Protein AF-0000000066915018 (afdb_homodimer)

pLDDT: mean 73.48, std 32.3, range [14.73, 98.75]

Secondary structure (DSSP, 8-state):
----------------------------------------------------------------------------------------------------------------------------GGGGS-HHHHHHHS-TTPPPHHHHHHHHHHHHHHHHTTS--TT----HHHHHHHHHHHHHHHHHSTT--HHHHHHHHHHHHHHHHHHHHTTT-TTT-PPP-SS-BTTTEE--HHHHHHHHHHHHHHHTT------------SSBPPS-TT-EEEEE-TT--HHHHHHHHHHHHHHHTTSS--EEEE-GGG--SSS-EEEEE---SS-SEEEESSB-SS-EEEEE---TT---HHHHHHHHHHHHTTPPPGGGSTTGGGTEEE-GGGB-GGGGGGTSPPPTTTS--TTPPP-TT-TTSPPTTTTBSSTTS-SEEESSSHHHHHTTTT--S---HHHHHHHHHHHSSTT--BSSTTHHHHHHTTGGG-GGGHHHHHHHBHHHHT---/----------------------------------------------------------------------------------------------------------------------------GGGGS-HHHHHHHH-TTPPPHHHHHHHHHHHHHHHHTTS--TT----HHHHHHHHHHHHHHHHHSTT--HHHHHHHHHHHHHHHHHHHHTTT-TTT-----SS-BTTTEE--HHHHHHHHHHHHHHHTT------------SSBPPS-TT-EEEEE-TT--HHHHHHHHHHHHHHHTTSS--EEE--GGG--SSS-EEEEE---SS-SEEEESSB-SS-EEEEE---TT---HHHHHHHHHHHHTTPPPGGGSTTGGGTEEE-GGGB-GGGGGGTSPPPTTTS--TTPPP-TT-TTSPPTTTTBSSTTS-SEEESSSHHHHHTTTT--S---HHHHHHHHHHHSSTT--BSSTTHHHHHHTTGGG-GGGHHHHHHHBHHHHT---

Organism: Strongyloides stercoralis (NCBI:txid6248)

Solvent-accessible surface area (backbone atoms only — not comparable to full-atom values): 60564 Å² total; per-residue (Å²): 141,88,76,91,72,93,89,78,95,96,92,83,70,98,77,71,100,82,86,81,94,86,88,88,78,89,71,90,78,90,85,91,92,83,87,91,89,93,84,87,94,86,90,76,87,77,81,82,85,90,81,87,83,90,86,91,80,88,92,84,87,94,82,89,76,86,75,86,79,76,80,73,82,76,79,73,81,76,77,70,83,69,84,71,80,72,74,83,75,75,83,77,79,79,80,76,82,78,79,81,74,67,71,76,72,74,71,72,72,66,74,74,65,68,82,72,64,83,63,75,55,70,46,58,73,68,76,72,47,51,69,69,55,46,46,67,69,58,45,53,44,78,64,57,68,70,53,47,53,43,43,53,50,48,36,53,53,28,43,76,70,70,70,46,55,35,71,58,40,82,46,66,74,38,46,48,42,26,51,49,50,50,54,50,47,56,73,66,42,84,89,57,48,70,67,59,49,50,50,28,33,50,37,43,38,46,36,44,37,46,47,35,38,74,48,76,28,55,92,63,39,33,41,55,53,38,57,42,50,61,78,37,29,40,65,52,56,68,50,24,50,50,52,40,51,54,52,49,45,60,68,57,67,59,71,79,80,78,82,78,61,71,72,70,59,70,47,29,66,71,90,47,41,69,57,39,43,30,29,64,41,86,72,47,52,70,69,56,50,47,39,52,52,54,24,52,53,57,62,28,57,84,36,62,44,32,76,39,84,35,57,62,95,65,54,69,87,55,66,33,37,35,43,37,58,45,81,39,90,80,48,53,49,35,18,36,55,8,52,45,82,54,44,37,57,33,42,32,19,82,33,92,83,48,70,50,60,40,21,49,52,38,38,36,50,39,20,35,64,40,50,69,52,49,69,18,38,77,66,28,74,79,45,35,44,72,36,65,84,34,40,44,64,43,53,46,59,60,60,39,38,42,44,40,69,61,52,60,51,42,31,58,75,90,57,66,59,21,36,45,21,63,44,31,34,60,65,29,70,50,67,92,42,62,20,46,38,40,63,67,59,35,61,42,41,55,74,39,30,32,38,38,80,48,81,22,64,66,51,39,50,49,50,23,61,76,61,54,42,80,87,55,53,54,76,45,62,57,29,17,59,41,26,64,69,48,41,58,76,30,76,61,36,29,68,60,32,64,74,28,17,20,51,22,44,27,64,57,130,125,83,89,77,89,76,94,75,91,90,92,73,91,78,73,73,96,70,80,73,97,74,83,88,78,87,76,84,75,82,83,81,81,79,90,80,83,73,90,84,77,89,89,81,87,79,84,88,81,86,83,81,80,83,87,89,78,85,87,84,85,92,80,88,73,84,75,86,80,79,81,75,85,79,78,76,81,75,79,70,86,67,87,70,82,72,75,85,76,76,81,78,80,79,81,78,81,81,78,80,72,67,73,77,74,74,73,73,74,67,74,72,67,68,81,74,66,82,64,78,52,71,47,59,74,67,78,73,47,51,69,68,58,46,46,69,70,57,44,53,45,79,65,56,68,69,53,48,53,42,44,54,50,48,35,52,53,27,44,76,70,71,70,45,56,35,70,59,41,82,46,67,73,38,45,49,41,25,51,49,50,50,54,50,48,55,74,67,41,84,90,57,51,71,66,61,51,50,49,28,34,51,38,42,36,46,36,43,35,47,47,36,39,73,49,76,28,54,90,62,38,33,43,56,52,37,57,42,49,62,78,38,30,39,65,53,57,67,48,22,52,50,52,40,49,54,53,51,45,61,69,56,67,60,74,79,82,75,82,74,63,71,72,70,58,70,46,31,66,71,90,48,41,68,57,38,42,30,29,62,40,85,73,48,52,72,70,58,49,48,38,51,51,53,25,53,52,58,62,27,57,85,36,59,44,32,77,39,85,35,57,63,93,65,52,70,88,54,65,32,36,36,43,37,59,44,80,38,92,80,49,53,49,35,18,36,55,8,51,44,83,56,44,36,57,34,41,31,18,83,35,91,83,50,69,50,60,39,20,48,49,39,38,36,49,39,19,34,64,40,50,69,52,50,68,19,38,79,67,29,73,81,45,35,43,72,36,64,83,34,40,44,66,42,53,47,58,62,59,38,37,41,45,40,70,62,52,61,52,44,30,58,74,91,58,66,60,21,37,44,21,62,45,30,34,61,66,29,69,50,66,91,42,62,20,46,40,40,63,67,60,33,60,41,40,56,74,39,30,33,37,38,79,49,82,22,62,66,50,39,50,50,51,23,61,75,63,52,43,79,87,56,52,53,76,44,64,57,30,16,60,41,26,64,69,50,40,56,75,31,77,58,36,31,67,60,32,64,73,29,17,20,51,19,44,27,66,56,130

Radius of gyration: 40.0 Å; Cα contacts (8 Å, |Δi|>4): 1370; chains: 2; bounding box: 112×106×127 Å

Foldseek 3Di:
DDDDDDDDDDDDDPDDDDDDDDDDDDDDDDDDDDDDDDDDYDDDPPDDDDDDDDDDDDDDDDDDDDDPDPDDPDPPDPDPPPDPPPPDDDDDPDDPDDPDPPPPPPPPPPPPPDPPPPPLLCDPPQVPDDPLVVCLVLDWQDDDPVLLVLQLVLQVVCVVVVHDHQADQPDPLLVVLQVLVLVVCPVPDPPDDPVQLVLQLVLLQLLLLLSCVLSVCNVRGRAHRNQAFLQAAGEHSVRSVVSSVRSVCNSPSDPPPDDPCVVPQSAAAQPAQQEAEEEEDPQDDPVLVVLLVVLQVQLVPLANGDYDYDYPVGDDQAGHEYEDERADPSDAWHWYAHADPRGIYIYGNPDPVDPLNSLRSNQRVLRHRHAAALCQESCNVVWKDFPSNFANVSNCSNRMHDRLLNHFLLLQDRDLQASRFQQQQPRTNDSVDGRIATPPPRVVSNVRGNDRNHHDPSNSVSNRLVNVLPPDDAQDSCLRVVSNVVVCPDPSCVVVCVVGSCSSSVVRD/DDDDDDDDDDDDDPDDPDDDDDDDDDDDDDDDDDDDDDDDDDDDDDDDDDDPDDDDDDDDDDDDPDDPDDDDPDPPDPDPPPPCPPPDDPDDPDDDDDPPCPPPPPPPPPPPPDDPPPPLLCDPPQVPDDPLVVCLVLDWQDDDPVLLVLQLVLQVVCVVVVHDNQADQPDPLLVVLQVLVLVVCVVPDPPDDPVQLVLQLVLLQLLLLLSCVLSVCNVRGRAHRNQAFLQAAGEHSVLSVVSSVSSVCNSVSDPDDDDCCVVPQSAAAQPAQQEAEEEEDPQDDPVRVVLLVVLQVQLVPLANGDYDYDYPVRDDQAGHEYEDARADPSDAWHWYAHADPRGIYIYGNPDPVDPLNSLRSNQRVLRHRHAAALCQESCNVVWKDFPSNFANVSNCSNRMHDRLLNHFLLLQDRDLQASRFQQQQPRTNDSVDGRIATPPPRVVSNVRGNDRNHHDPSNSVSNRLVNVLPPDDAQDSCLRVVSNVVVCPDPSCVVVCVVGSCSSSVVRD

Structure (mmCIF, N/CA/C/O backbone):
data_AF-0000000066915018-model_v1
#
loop_
_entity.id
_entity.type
_entity.pdbx_description
1 polymer Metalloendopeptidase
#
loop_
_atom_site.group_PDB
_atom_site.id
_atom_site.type_symbol
_atom_site.label_atom_id
_atom_site.label_alt_id
_atom_site.label_comp_id
_atom_site.label_asym_id
_atom_site.label_entity_id
_atom_site.label_seq_id
_atom_site.pdbx_PDB_ins_code
_atom_site.Cartn_x
_atom_site.Cartn_y
_atom_site.Cartn_z
_atom_site.occupancy
_atom_site.B_iso_or_equiv
_atom_site.auth_seq_id
_atom_site.auth_comp_id
_atom_site.auth_asym_id
_atom_site.auth_atom_id
_atom_site.pdbx_PDB_model_num
ATOM 1 N N . MET A 1 1 ? 43.938 -36.656 43.281 1 18.28 1 MET A N 1
ATOM 2 C CA . MET A 1 1 ? 45.094 -36.125 44.062 1 18.28 1 MET A CA 1
ATOM 3 C C . MET A 1 1 ? 45.406 -34.688 43.625 1 18.28 1 MET A C 1
ATOM 5 O O . MET A 1 1 ? 45.469 -34.406 42.438 1 18.28 1 MET A O 1
ATOM 9 N N . GLY A 1 2 ? 45.25 -33.594 44.469 1 20.16 2 GLY A N 1
ATOM 10 C CA . GLY A 1 2 ? 44.375 -32.438 44.688 1 20.16 2 GLY A CA 1
ATOM 11 C C . GLY A 1 2 ? 44.969 -31.125 44.281 1 20.16 2 GLY A C 1
ATOM 12 O O . GLY A 1 2 ? 44.312 -30.094 44.312 1 20.16 2 GLY A O 1
ATOM 13 N N . PRO A 1 3 ? 46.188 -31 44 1 16.3 3 PRO A N 1
ATOM 14 C CA . PRO A 1 3 ? 47.156 -30.078 44.594 1 16.3 3 PRO A CA 1
ATOM 15 C C . PRO A 1 3 ? 47.125 -28.703 43.938 1 16.3 3 PRO A C 1
ATOM 17 O O . PRO A 1 3 ? 46.625 -27.734 44.531 1 16.3 3 PRO A O 1
ATOM 20 N N . GLY A 1 4 ? 48.25 -28.234 43.188 1 17.23 4 GLY A N 1
ATOM 21 C CA . GLY A 1 4 ? 49.281 -27.359 43.719 1 17.23 4 GLY A CA 1
ATOM 22 C C . GLY A 1 4 ? 48.969 -25.891 43.5 1 17.23 4 GLY A C 1
ATOM 23 O O . GLY A 1 4 ? 48.094 -25.531 42.688 1 17.23 4 GLY A O 1
ATOM 24 N N . GLY A 1 5 ? 49.938 -24.75 43.688 1 17.59 5 GLY A N 1
ATOM 25 C CA . GLY A 1 5 ? 50.438 -23.719 44.562 1 17.59 5 GLY A CA 1
ATOM 26 C C . GLY A 1 5 ? 50.438 -22.344 43.906 1 17.59 5 GLY A C 1
ATOM 27 O O . GLY A 1 5 ? 51.031 -21.406 44.469 1 17.59 5 GLY A O 1
ATOM 28 N N . PHE A 1 6 ? 49.875 -22 42.812 1 19.7 6 PHE A N 1
ATOM 29 C CA . PHE A 1 6 ? 50.5 -20.766 42.344 1 19.7 6 PHE A CA 1
ATOM 30 C C . PHE A 1 6 ? 50.281 -19.656 43.375 1 19.7 6 PHE A C 1
ATOM 32 O O . PHE A 1 6 ? 49.188 -19.469 43.875 1 19.7 6 PHE A O 1
ATOM 39 N N . TRP A 1 7 ? 51.25 -18.703 43.875 1 18.16 7 TRP A N 1
ATOM 40 C CA . TRP A 1 7 ? 51.875 -18.062 45 1 18.16 7 TRP A CA 1
ATOM 41 C C . TRP A 1 7 ? 51.156 -16.75 45.375 1 18.16 7 TRP A C 1
ATOM 43 O O 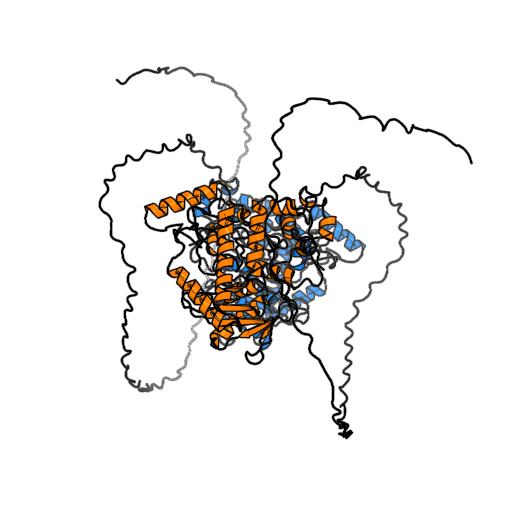. TRP A 1 7 ? 50.469 -16.156 44.531 1 18.16 7 TRP A O 1
ATOM 53 N N . PRO A 1 8 ? 51.594 -15.727 46.625 1 17.72 8 PRO A N 1
ATOM 54 C CA . PRO A 1 8 ? 51.281 -15 47.844 1 17.72 8 PRO A CA 1
ATOM 55 C C . PRO A 1 8 ? 51.312 -13.484 47.656 1 17.72 8 PRO A C 1
ATOM 57 O O . PRO A 1 8 ? 50.656 -12.75 48.406 1 17.72 8 PRO A O 1
ATOM 60 N N . MET A 1 9 ? 52.031 -12.562 46.875 1 18.05 9 MET A N 1
ATOM 61 C CA . MET A 1 9 ? 52.656 -11.547 47.719 1 18.05 9 MET A CA 1
ATOM 62 C C . MET A 1 9 ? 51.625 -10.648 48.375 1 18.05 9 MET A C 1
ATOM 64 O O . MET A 1 9 ? 50.469 -10.578 47.906 1 18.05 9 MET A O 1
ATOM 68 N N . THR A 1 10 ? 52 -9.5 49.5 1 17.72 10 THR A N 1
ATOM 69 C CA . THR A 1 10 ? 52 -8.875 50.812 1 17.72 10 THR A CA 1
ATOM 70 C C . THR A 1 10 ? 51.281 -7.527 50.781 1 17.72 10 THR A C 1
ATOM 72 O O . THR A 1 10 ? 51.031 -6.98 49.688 1 17.72 10 THR A O 1
ATOM 75 N N . PHE A 1 11 ? 51.312 -6.637 52.125 1 17.84 11 PHE A N 1
ATOM 76 C CA . PHE A 1 11 ? 50.781 -5.668 53.062 1 17.84 11 PHE A CA 1
ATOM 77 C C . PHE A 1 11 ? 50.781 -4.266 52.469 1 17.84 11 PHE A C 1
ATOM 79 O O . PHE A 1 11 ? 49.781 -3.564 52.469 1 17.84 11 PHE A O 1
ATOM 86 N N . GLU A 1 12 ? 52 -3.576 52.594 1 16.52 12 GLU A N 1
ATOM 87 C CA . GLU A 1 12 ? 52.5 -2.373 53.281 1 16.52 12 GLU A CA 1
ATOM 88 C C . GLU A 1 12 ? 52.125 -1.118 52.5 1 16.52 12 GLU A C 1
ATOM 90 O O . GLU A 1 12 ? 51.531 -0.185 53.062 1 16.52 12 GLU A O 1
ATOM 95 N N . GLU A 1 13 ? 53.219 -0.37 51.906 1 15.76 13 GLU A N 1
ATOM 96 C CA . GLU A 1 13 ? 53.906 0.899 52.188 1 15.76 13 GLU A CA 1
ATOM 97 C C . GLU A 1 13 ? 53.344 2.01 51.281 1 15.76 13 GLU A C 1
ATOM 99 O O . GLU A 1 13 ? 53.875 3.123 51.281 1 15.76 13 GLU A O 1
ATOM 104 N N . LYS A 1 14 ? 52.5 1.671 50.312 1 16.05 14 LYS A N 1
ATOM 105 C CA . LYS A 1 14 ? 52.625 2.773 49.344 1 16.05 14 LYS A CA 1
ATOM 106 C C . LYS A 1 14 ? 52 4.047 49.906 1 16.05 14 LYS A C 1
ATOM 108 O O . LYS A 1 14 ? 50.781 4.129 50 1 16.05 14 LYS A O 1
ATOM 113 N N . LEU A 1 15 ? 52.531 4.93 50.969 1 14.83 15 LEU A N 1
ATOM 114 C CA . LEU A 1 15 ? 52.5 6 51.969 1 14.83 15 LEU A CA 1
ATOM 115 C C . LEU A 1 15 ? 52.031 7.309 51.312 1 14.83 15 LEU A C 1
ATOM 117 O O . LEU A 1 15 ? 51.125 7.961 51.844 1 14.83 15 LEU A O 1
ATOM 121 N N . HIS A 1 16 ? 53 8.375 50.812 1 15.02 16 HIS A N 1
ATOM 122 C CA . HIS A 1 16 ? 53.438 9.633 51.406 1 15.02 16 HIS A CA 1
ATOM 123 C C . HIS A 1 16 ? 52.656 10.812 50.812 1 15.02 16 HIS A C 1
ATOM 125 O O . HIS A 1 16 ? 52.594 11.883 51.406 1 15.02 16 HIS A O 1
ATOM 131 N N . ALA A 1 17 ? 52.656 11.117 49.5 1 16.19 17 ALA A N 1
ATOM 132 C CA . ALA A 1 17 ? 53.062 12.477 49.188 1 16.19 17 ALA A CA 1
ATOM 133 C C . ALA A 1 17 ? 52.031 13.492 49.625 1 16.19 17 ALA A C 1
ATOM 135 O O . ALA A 1 17 ? 50.844 13.398 49.25 1 16.19 17 ALA A O 1
ATOM 136 N N . ARG A 1 18 ? 52.25 14.508 50.656 1 15.55 18 ARG A N 1
ATOM 137 C CA . ARG A 1 18 ? 51.938 15.469 51.719 1 15.55 18 ARG A CA 1
ATOM 138 C C . ARG A 1 18 ? 51.156 16.656 51.188 1 15.55 18 ARG A C 1
ATOM 140 O O . ARG A 1 18 ? 50.094 17 51.688 1 15.55 18 ARG A O 1
ATOM 147 N N . SER A 1 19 ? 51.781 18.016 51.188 1 14.81 19 SER A N 1
ATOM 148 C CA . SER A 1 19 ? 51.688 19.203 52.062 1 14.81 19 SER A CA 1
ATOM 149 C C . SER A 1 19 ? 50.781 20.266 51.438 1 14.81 19 SER A C 1
ATOM 151 O O . SER A 1 19 ? 49.875 20.781 52.094 1 14.81 19 SER A O 1
ATOM 153 N N . ILE A 1 20 ? 51.344 21.406 50.656 1 15.12 20 ILE A N 1
ATOM 154 C CA . ILE A 1 20 ? 51.594 22.75 51.188 1 15.12 20 ILE A CA 1
ATOM 155 C C . ILE A 1 20 ? 50.438 23.672 50.875 1 15.12 20 ILE A C 1
ATOM 157 O O . ILE A 1 20 ? 49.938 24.391 51.75 1 15.12 20 ILE A O 1
ATOM 161 N N . LEU A 1 21 ? 50.281 24.375 49.625 1 15.66 21 LEU A N 1
ATOM 162 C CA . LEU A 1 21 ? 50.438 25.812 49.625 1 15.66 21 LEU A CA 1
ATOM 163 C C . LEU A 1 21 ? 49.188 26.531 50.094 1 15.66 21 LEU A C 1
ATOM 165 O O . LEU A 1 21 ? 48.094 26 49.969 1 15.66 21 LEU A O 1
ATOM 169 N N . ASP A 1 22 ? 49.156 28 50.375 1 15.01 22 ASP A N 1
ATOM 170 C CA . ASP A 1 22 ? 48.969 29.156 51.25 1 15.01 22 ASP A CA 1
ATOM 171 C C . ASP A 1 22 ? 47.594 29.781 51.062 1 15.01 22 ASP A C 1
ATOM 173 O O . ASP A 1 22 ? 46.844 29.984 52.031 1 15.01 22 ASP A O 1
ATOM 177 N N . ASN A 1 23 ? 47.469 31.125 50.406 1 15.21 23 ASN A N 1
ATOM 178 C CA . ASN A 1 23 ? 47.375 32.406 51.094 1 15.21 23 ASN A CA 1
ATOM 179 C C . ASN A 1 23 ? 45.938 32.875 51.188 1 15.21 23 ASN A C 1
ATOM 181 O O . ASN A 1 23 ? 45.406 33.125 52.281 1 15.21 23 ASN A O 1
ATOM 185 N N . GLU A 1 24 ? 45.5 34.125 50.438 1 16.17 24 GLU A N 1
ATOM 186 C CA . GLU A 1 24 ? 45.188 35.469 50.969 1 16.17 24 GLU A CA 1
ATOM 187 C C . GLU A 1 24 ? 43.688 35.625 51.188 1 16.17 24 GLU A C 1
ATOM 189 O O . GLU A 1 24 ? 42.875 34.969 50.531 1 16.17 24 GLU A O 1
ATOM 194 N N . THR A 1 25 ? 43.188 36.75 52 1 15.08 25 THR A N 1
ATOM 195 C CA . THR A 1 25 ? 42.25 37.219 53 1 15.08 25 THR A CA 1
ATOM 196 C C . THR A 1 25 ? 40.969 37.719 52.344 1 15.08 25 THR A C 1
ATOM 198 O O . THR A 1 25 ? 39.969 37.938 53.031 1 15.08 25 THR A O 1
ATOM 201 N N . ARG A 1 26 ? 40.781 38.031 51 1 16.31 26 ARG A N 1
ATOM 202 C CA . ARG A 1 26 ? 40.219 39.375 50.906 1 16.31 26 ARG A CA 1
ATOM 203 C C . ARG A 1 26 ? 38.844 39.438 51.531 1 16.31 26 ARG A C 1
ATOM 205 O O . ARG A 1 26 ? 37.938 38.656 51.188 1 16.31 26 ARG A O 1
ATOM 212 N N . ASP A 1 27 ? 38.469 40.406 52.531 1 14.78 27 ASP A N 1
ATOM 213 C CA . ASP A 1 27 ? 37.625 40.75 53.656 1 14.78 27 ASP A CA 1
ATOM 214 C C . ASP A 1 27 ? 36.25 41.25 53.156 1 14.78 27 ASP A C 1
ATOM 216 O O . ASP A 1 27 ? 35.312 41.344 53.969 1 14.78 27 ASP A O 1
ATOM 220 N N . LEU A 1 28 ? 35.938 41.688 51.906 1 16.75 28 LEU A N 1
ATOM 221 C CA . LEU A 1 28 ? 35.312 43 52.031 1 16.75 28 LEU A CA 1
ATOM 222 C C . LEU A 1 28 ? 34 42.906 52.812 1 16.75 28 LEU A C 1
ATOM 224 O O . LEU A 1 28 ? 33.25 41.938 52.656 1 16.75 28 LEU A O 1
ATOM 228 N N . THR A 1 29 ? 33.625 43.969 53.562 1 15.34 29 THR A N 1
ATOM 229 C CA . THR A 1 29 ? 32.969 44.406 54.812 1 15.34 29 THR A CA 1
ATOM 230 C C . THR A 1 29 ? 31.453 44.344 54.656 1 15.34 29 THR A C 1
ATOM 232 O O . THR A 1 29 ? 30.766 43.781 55.5 1 15.34 29 THR A O 1
ATOM 235 N N . PHE A 1 30 ? 30.781 45.469 54 1 16.2 30 PHE A N 1
ATOM 236 C CA . PHE A 1 30 ? 30.094 46.438 54.875 1 16.2 30 PHE A CA 1
ATOM 237 C C . PHE A 1 30 ? 28.688 45.938 55.219 1 16.2 30 PHE A C 1
ATOM 239 O O . PHE A 1 30 ? 28.094 45.156 54.469 1 16.2 30 PHE A O 1
ATOM 246 N N . ALA A 1 31 ? 27.922 46.75 56.188 1 15.93 31 ALA A N 1
ATOM 247 C CA . ALA A 1 31 ? 27.078 46.562 57.375 1 15.93 31 ALA A CA 1
ATOM 248 C C . ALA A 1 31 ? 25.594 46.531 57 1 15.93 31 ALA A C 1
ATOM 250 O O . ALA A 1 31 ? 24.875 45.594 57.344 1 15.93 31 ALA A O 1
ATOM 251 N N . PRO A 1 32 ? 24.656 47.781 57.156 1 15.98 32 PRO A N 1
ATOM 252 C CA . PRO A 1 32 ? 23.938 47.906 58.438 1 15.98 32 PRO A CA 1
ATOM 253 C C . PRO A 1 32 ? 22.484 47.438 58.375 1 15.98 32 PRO A C 1
ATOM 255 O O . PRO A 1 32 ? 22.078 46.562 59.125 1 15.98 32 PRO A O 1
ATOM 258 N N . PRO A 1 33 ? 21.312 48.562 58.438 1 16.39 33 PRO A N 1
ATOM 259 C CA . PRO A 1 33 ? 20.453 48.875 59.562 1 16.39 33 PRO A CA 1
ATOM 260 C C . PRO A 1 33 ? 19.047 48.281 59.406 1 16.39 33 PRO A C 1
ATOM 262 O O . PRO A 1 33 ? 18.656 47.906 58.312 1 16.39 33 PRO A O 1
ATOM 265 N N . PRO A 1 34 ? 17.844 48.844 60.375 1 16.59 34 PRO A N 1
ATOM 266 C CA . PRO A 1 34 ? 16.766 48.375 61.219 1 16.59 34 PRO A CA 1
ATOM 267 C C . PRO A 1 34 ? 15.383 48.5 60.594 1 16.59 34 PRO A C 1
ATOM 269 O O . PRO A 1 34 ? 14.422 47.875 61.031 1 16.59 34 PRO A O 1
ATOM 272 N N . LEU A 1 35 ? 15.055 49.25 59.5 1 14.73 35 LEU A N 1
ATOM 273 C CA . LEU A 1 35 ? 13.961 50.188 59.719 1 14.73 35 LEU A CA 1
ATOM 274 C C . LEU A 1 35 ? 12.68 49.438 60.094 1 14.73 35 LEU A C 1
ATOM 276 O O . LEU A 1 35 ? 12.359 48.406 59.531 1 14.73 35 LEU A O 1
ATOM 280 N N . LYS A 1 36 ? 11.625 50.156 60.875 1 14.98 36 LYS A N 1
ATOM 281 C CA . LYS A 1 36 ? 10.586 50.188 61.875 1 14.98 36 LYS A CA 1
ATOM 282 C C . LYS A 1 36 ? 9.258 49.656 61.312 1 14.98 36 LYS A C 1
ATOM 284 O O . LYS A 1 36 ? 9.172 49.312 60.156 1 14.98 36 LYS A O 1
ATOM 289 N N . ARG A 1 37 ? 7.922 50.5 61.375 1 15.09 37 ARG A N 1
ATOM 290 C CA . ARG A 1 37 ? 6.793 50.5 62.281 1 15.09 37 ARG A CA 1
ATOM 291 C C . ARG A 1 37 ? 5.566 49.844 61.656 1 15.09 37 ARG A C 1
ATOM 293 O O . ARG A 1 37 ? 4.961 48.969 62.25 1 15.09 37 ARG A O 1
ATOM 300 N N . MET A 1 38 ? 4.367 50.719 61 1 15.95 38 MET A N 1
ATOM 301 C CA . MET A 1 38 ? 3.123 51.125 61.625 1 15.95 38 MET A CA 1
ATOM 302 C C . MET A 1 38 ? 1.97 50.219 61.219 1 15.95 38 MET A C 1
ATOM 304 O O . MET A 1 38 ? 1.908 49.75 60.094 1 15.95 38 MET A O 1
ATOM 308 N N . LEU A 1 39 ? 0.791 49.875 62.156 1 15.96 39 LEU A N 1
ATOM 309 C CA . LEU A 1 39 ? -0.237 48.938 62.594 1 15.96 39 LEU A CA 1
ATOM 310 C C . LEU A 1 39 ? -1.517 49.094 61.781 1 15.96 39 LEU A C 1
ATOM 312 O O . LEU A 1 39 ? -2.311 48.156 61.688 1 15.96 39 LEU A O 1
ATOM 316 N N . ARG A 1 40 ? -2.041 50.219 61.156 1 15.27 40 ARG A N 1
ATOM 317 C CA . ARG A 1 40 ? -3.293 50.719 61.75 1 15.27 40 ARG A CA 1
ATOM 318 C C . ARG A 1 40 ? -4.465 49.812 61.312 1 15.27 40 ARG A C 1
ATOM 320 O O . ARG A 1 40 ? -4.352 49.031 60.375 1 15.27 40 ARG A O 1
ATOM 327 N N . ASN A 1 41 ? -5.926 50.375 61.125 1 15.89 41 ASN A N 1
ATOM 328 C CA . ASN A 1 41 ? -7.242 50.438 61.75 1 15.89 41 ASN A CA 1
ATOM 329 C C . ASN A 1 41 ? -8.25 49.562 61.031 1 15.89 41 ASN A C 1
ATOM 331 O O . ASN A 1 41 ? -7.996 49.094 59.906 1 15.89 41 ASN A O 1
ATOM 335 N N . TYR A 1 42 ? -9.766 50.031 60.75 1 16.33 42 TYR A N 1
ATOM 336 C CA . TYR A 1 42 ? -11.047 49.812 61.406 1 16.33 42 TYR A CA 1
ATOM 337 C C . TYR A 1 42 ? -11.961 48.938 60.562 1 16.33 42 TYR A C 1
ATOM 339 O O . TYR A 1 42 ? -12.484 47.938 61.031 1 16.33 42 TYR A O 1
ATOM 347 N N . SER A 1 43 ? -13.031 49.438 59.594 1 16.72 43 SER A N 1
ATOM 348 C CA . SER A 1 43 ? -14.461 49.562 59.844 1 16.72 43 SER A CA 1
ATOM 349 C C . SER A 1 43 ? -15.258 48.469 59.094 1 16.72 43 SER A C 1
ATOM 351 O O . SER A 1 43 ? -14.992 48.188 57.938 1 16.72 43 SER A O 1
ATOM 353 N N . ILE A 1 44 ? -16.219 47.594 59.75 1 17.11 44 ILE A N 1
ATOM 354 C CA . ILE A 1 44 ? -17.031 46.375 59.781 1 17.11 44 ILE A CA 1
ATOM 355 C C . ILE A 1 44 ? -18.219 46.5 58.812 1 17.11 44 ILE A C 1
ATOM 357 O O . ILE A 1 44 ? -18.844 45.5 58.469 1 17.11 44 ILE A O 1
ATOM 361 N N . ILE A 1 45 ? -18.688 47.531 58.125 1 16.53 45 ILE A N 1
ATOM 362 C CA . ILE A 1 45 ? -20.109 47.75 58.344 1 16.53 45 ILE A CA 1
ATOM 363 C C . ILE A 1 45 ? -20.938 46.844 57.469 1 16.53 45 ILE A C 1
ATOM 365 O O . ILE A 1 45 ? -20.891 46.938 56.25 1 16.53 45 ILE A O 1
ATOM 369 N N . LYS A 1 46 ? -21.234 45.562 57.938 1 17.55 46 LYS A N 1
ATOM 370 C CA . LYS A 1 46 ? -22.031 44.531 57.312 1 17.55 46 LYS A CA 1
ATOM 371 C C . LYS A 1 46 ? -23.484 44.938 57.156 1 17.55 46 LYS A C 1
ATOM 373 O O . LYS A 1 46 ? -24.25 44.938 58.125 1 17.55 46 LYS A O 1
ATOM 378 N N . MET A 1 47 ? -23.828 45.812 56.406 1 15.77 47 MET A N 1
ATOM 379 C CA . MET A 1 47 ? -25.172 46.344 56.625 1 15.77 47 MET A CA 1
ATOM 380 C C . MET A 1 47 ? -26.234 45.312 56.312 1 15.77 47 MET A C 1
ATOM 382 O O . MET A 1 47 ? -25.969 44.344 55.594 1 15.77 47 MET A O 1
ATOM 386 N N . ASN A 1 48 ? -27.625 45.625 56.312 1 15.71 48 ASN A N 1
ATOM 387 C CA . ASN A 1 48 ? -28.969 45.469 56.875 1 15.71 48 ASN A CA 1
ATOM 388 C C . ASN A 1 48 ? -29.875 44.688 55.938 1 15.71 48 ASN A C 1
ATOM 390 O O . ASN A 1 48 ? -30.594 43.781 56.375 1 15.71 48 ASN A O 1
ATOM 394 N N . GLY A 1 49 ? -30.25 44.938 54.594 1 16.61 49 GLY A N 1
ATOM 395 C CA . GLY A 1 49 ? -31.641 45.344 54.562 1 16.61 49 GLY A CA 1
ATOM 396 C C . GLY A 1 49 ? -32.594 44.188 54.438 1 16.61 49 GLY A C 1
ATOM 397 O O . GLY A 1 49 ? -32.188 43.062 54.156 1 16.61 49 GLY A O 1
ATOM 398 N N . PRO A 1 50 ? -33.906 44.281 53.844 1 16.64 50 PRO A N 1
ATOM 399 C CA . PRO A 1 50 ? -35.25 43.938 54.281 1 16.64 50 PRO A CA 1
ATOM 400 C C . PRO A 1 50 ? -35.719 42.594 53.75 1 16.64 50 PRO A C 1
ATOM 402 O O . PRO A 1 50 ? -35.156 42.062 52.781 1 16.64 50 PRO A O 1
ATOM 405 N N . ASP A 1 51 ? -37.094 42.219 54 1 16.61 51 ASP A N 1
ATOM 406 C CA . ASP A 1 51 ? -38.062 41.188 54.406 1 16.61 51 ASP A CA 1
ATOM 407 C C . ASP A 1 51 ? -38.75 40.562 53.188 1 16.61 51 ASP A C 1
ATOM 409 O O . ASP A 1 51 ? -39.5 39.562 53.344 1 16.61 51 ASP A O 1
ATOM 413 N N . VAL A 1 52 ? -38.625 40.812 51.938 1 15.29 52 VAL A N 1
ATOM 414 C CA . VAL A 1 52 ? -39.906 40.875 51.25 1 15.29 52 VAL A CA 1
ATOM 415 C C . VAL A 1 52 ? -40.5 39.5 51.062 1 15.29 52 VAL A C 1
ATOM 417 O O . VAL A 1 52 ? -39.75 38.562 50.719 1 15.29 52 VAL A O 1
ATOM 420 N N . ARG A 1 53 ? -41.875 39.312 50.906 1 15.68 53 ARG A N 1
ATOM 421 C CA . ARG A 1 53 ? -43.031 38.5 51.312 1 15.68 53 ARG A CA 1
ATOM 422 C C . ARG A 1 53 ? -43.188 37.312 50.375 1 15.68 53 ARG A C 1
ATOM 424 O O . ARG A 1 53 ? -43.281 36.156 50.781 1 15.68 53 ARG A O 1
ATOM 431 N N . GLU A 1 54 ? -43.969 37.375 49.125 1 15.08 54 GLU A N 1
ATOM 432 C CA . GLU A 1 54 ? -45.375 36.969 49.156 1 15.08 54 GLU A CA 1
ATOM 433 C C . GLU A 1 54 ? -45.562 35.562 48.625 1 15.08 54 GLU A C 1
ATOM 435 O O . GLU A 1 54 ? -44.656 35 48 1 15.08 54 GLU A O 1
ATOM 440 N N . ASN A 1 55 ? -46.656 35.281 47.562 1 15.25 55 ASN A N 1
ATOM 441 C CA . ASN A 1 55 ? -47.938 34.594 47.719 1 15.25 55 ASN A CA 1
ATOM 442 C C . ASN A 1 55 ? -47.875 33.188 47.062 1 15.25 55 ASN A C 1
ATOM 444 O O . ASN A 1 55 ? -48.156 32.188 47.719 1 15.25 55 ASN A O 1
ATOM 448 N N . GLU A 1 56 ? -48.531 32.906 45.688 1 16 56 GLU A N 1
ATOM 449 C CA . GLU A 1 56 ? -49.812 32.281 45.5 1 16 56 GLU A CA 1
ATOM 450 C C . GLU A 1 56 ? -49.656 30.797 45.156 1 16 56 GLU A C 1
ATOM 452 O O . GLU A 1 56 ? -48.594 30.375 44.688 1 16 56 GLU A O 1
ATOM 457 N N . GLY A 1 57 ? -50.875 29.953 44.719 1 16.08 57 GLY A N 1
ATOM 458 C CA . GLY A 1 57 ? -51.656 28.781 45.094 1 16.08 57 GLY A CA 1
ATOM 459 C C . GLY A 1 57 ? -51.5 27.641 44.094 1 16.08 57 GLY A C 1
ATOM 460 O O . GLY A 1 57 ? -51.969 26.531 44.344 1 16.08 57 GLY A O 1
ATOM 461 N N . TRP A 1 58 ? -51.031 27.672 42.781 1 16.78 58 TRP A N 1
ATOM 462 C CA . TRP A 1 58 ? -51.906 26.984 41.844 1 16.78 58 TRP A CA 1
ATOM 463 C C . TRP A 1 58 ? -51.875 25.469 42.062 1 16.78 58 TRP A C 1
ATOM 465 O O . TRP A 1 58 ? -50.844 24.938 42.5 1 16.78 58 TRP A O 1
ATOM 475 N N . ASP A 1 59 ? -52.812 24.688 41.438 1 16.28 59 ASP A N 1
ATOM 476 C CA . ASP A 1 59 ? -53.719 23.562 41.688 1 16.28 59 ASP A CA 1
ATOM 477 C C . ASP A 1 59 ? -53.094 22.234 41.281 1 16.28 59 ASP A C 1
ATOM 479 O O . ASP A 1 59 ? -52.156 22.203 40.469 1 16.28 59 ASP A O 1
ATOM 483 N N . ASN A 1 60 ? -53.625 20.922 41.719 1 16.23 60 ASN A N 1
ATOM 484 C CA . ASN A 1 60 ? -53.344 19.609 42.281 1 16.23 60 ASN A CA 1
ATOM 485 C C . ASN A 1 60 ? -53.312 18.531 41.188 1 16.23 60 ASN A C 1
ATOM 487 O O . ASN A 1 60 ? -52.562 17.578 41.25 1 16.23 60 ASN A O 1
ATOM 491 N N . SER A 1 61 ? -54.281 18.297 40.125 1 15.91 61 SER A N 1
ATOM 492 C CA . SER A 1 61 ? -55.125 17.109 40.281 1 15.91 61 SER A CA 1
ATOM 493 C C . SER A 1 61 ? -54.469 15.891 39.656 1 15.91 61 SER A C 1
ATOM 495 O O . SER A 1 61 ? -54.281 14.859 40.312 1 15.91 61 SER A O 1
ATOM 497 N N . ASN A 1 62 ? -55 15.203 38.344 1 16.48 62 ASN A N 1
ATOM 498 C CA . ASN A 1 62 ? -55.719 13.961 38.156 1 16.48 62 ASN A CA 1
ATOM 499 C C . ASN A 1 62 ? -54.812 12.82 37.719 1 16.48 62 ASN A C 1
ATOM 501 O O . ASN A 1 62 ? -53.875 13.031 36.969 1 16.48 62 ASN A O 1
ATOM 505 N N . SER A 1 63 ? -54.969 11.367 38.094 1 15.92 63 SER A N 1
ATOM 506 C CA . SER A 1 63 ? -54.406 10.102 38.5 1 15.92 63 SER A CA 1
ATOM 507 C C . SER 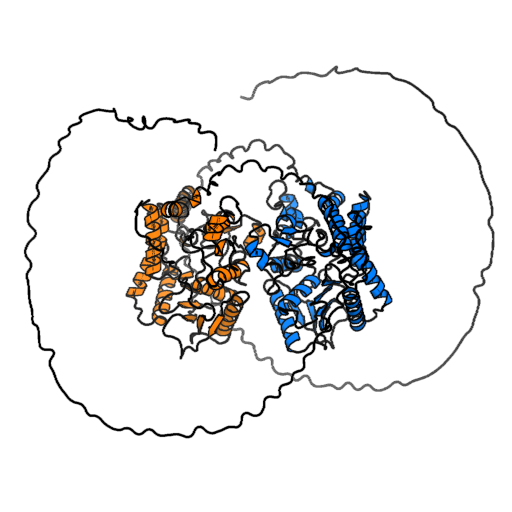A 1 63 ? -54.25 9.141 37.344 1 15.92 63 SER A C 1
ATOM 509 O O . SER A 1 63 ? -53.344 8.305 37.344 1 15.92 63 SER A O 1
ATOM 511 N N . ARG A 1 64 ? -55.156 8.836 36.25 1 17.5 64 ARG A N 1
ATOM 512 C CA . ARG A 1 64 ? -55.656 7.488 36.062 1 17.5 64 ARG A CA 1
ATOM 513 C C . ARG A 1 64 ? -54.625 6.605 35.344 1 17.5 64 ARG A C 1
ATOM 515 O O . ARG A 1 64 ? -53.938 7.047 34.438 1 17.5 64 ARG A O 1
ATOM 522 N N . ILE A 1 65 ? -54.406 5.172 35.719 1 17.91 65 ILE A N 1
ATOM 523 C CA . ILE A 1 65 ? -53.469 4.047 35.781 1 17.91 65 ILE A CA 1
ATOM 524 C C . ILE A 1 65 ? -53.688 3.133 34.594 1 17.91 65 ILE A C 1
ATOM 526 O O . ILE A 1 65 ? -53 2.1 34.469 1 17.91 65 ILE A O 1
ATOM 530 N N . TYR A 1 66 ? -54.062 3.527 33.344 1 17.75 66 TYR A N 1
ATOM 531 C CA . TYR A 1 66 ? -54.719 2.471 32.562 1 17.75 66 TYR A CA 1
ATOM 532 C C . TYR A 1 66 ? -53.781 1.305 32.344 1 17.75 66 TYR A C 1
ATOM 534 O O . TYR A 1 66 ? -52.562 1.508 32.094 1 17.75 66 TYR A O 1
ATOM 542 N N . ASN A 1 67 ? -54.25 -0.06 32.469 1 18.61 67 ASN A N 1
ATOM 543 C CA . ASN A 1 67 ? -53.969 -1.472 32.719 1 18.61 67 ASN A CA 1
ATOM 544 C C . ASN A 1 67 ? -53.562 -2.201 31.438 1 18.61 67 ASN A C 1
ATOM 546 O O . ASN A 1 67 ? -53.562 -3.434 31.391 1 18.61 67 ASN A O 1
ATOM 550 N N . VAL A 1 68 ? -53.062 -1.625 30.359 1 19.47 68 VAL A N 1
ATOM 551 C CA . VAL A 1 68 ? -53.25 -2.342 29.109 1 19.47 68 VAL A CA 1
ATOM 552 C C . VAL A 1 68 ? -52.562 -3.701 29.188 1 19.47 68 VAL A C 1
ATOM 554 O O . VAL A 1 68 ? -51.375 -3.789 29.578 1 19.47 68 VAL A O 1
ATOM 557 N N . GLN A 1 69 ? -53.281 -4.824 28.969 1 18.3 69 GLN A N 1
ATOM 558 C CA . GLN A 1 69 ? -53.281 -6.277 29.109 1 18.3 69 GLN A CA 1
ATOM 559 C C . GLN A 1 69 ? -52.25 -6.914 28.172 1 18.3 69 GLN A C 1
ATOM 561 O O . GLN A 1 69 ? -52.219 -6.609 26.984 1 18.3 69 GLN A O 1
ATOM 566 N N . THR A 1 70 ? -51.125 -7.57 28.625 1 19 70 THR A N 1
ATOM 567 C CA . THR A 1 70 ? -49.844 -8.117 28.172 1 19 70 THR A CA 1
ATOM 568 C C . THR A 1 70 ? -50.062 -9.469 27.484 1 19 70 THR A C 1
ATOM 570 O O . THR A 1 70 ? -49.969 -10.516 28.125 1 19 70 THR A O 1
ATOM 573 N N . PRO A 1 71 ? -50.844 -9.484 26.359 1 19.31 71 PRO A N 1
ATOM 574 C CA . PRO A 1 71 ? -51.25 -10.875 26.109 1 19.31 71 PRO A CA 1
ATOM 575 C C . PRO A 1 71 ? -50.062 -11.82 26.062 1 19.31 71 PRO A C 1
ATOM 577 O O . PRO A 1 71 ? -48.938 -11.391 25.812 1 19.31 71 PRO A O 1
ATOM 580 N N . ASN A 1 72 ? -50.25 -13.18 26.344 1 19.06 72 ASN A N 1
ATOM 581 C CA . ASN A 1 72 ? -49.594 -14.375 26.828 1 19.06 72 ASN A CA 1
ATOM 582 C C . ASN A 1 72 ? -48.875 -15.109 25.719 1 19.06 72 ASN A C 1
ATOM 584 O O . ASN A 1 72 ? -48.438 -16.25 25.891 1 19.06 72 ASN A O 1
ATOM 588 N N . ILE A 1 73 ? -48.625 -14.523 24.516 1 20.7 73 ILE A N 1
ATOM 589 C CA . ILE A 1 73 ? -48.531 -15.5 23.438 1 20.7 73 ILE A CA 1
ATOM 590 C C . ILE A 1 73 ? -47.438 -16.516 23.734 1 20.7 73 ILE A C 1
ATOM 592 O O . ILE A 1 73 ? -46.344 -16.141 24.156 1 20.7 73 ILE A O 1
ATOM 596 N N . ASN A 1 74 ? -47.75 -17.844 23.672 1 19.22 74 ASN A N 1
ATOM 597 C CA . ASN A 1 74 ? -47.25 -19.141 24.109 1 19.22 74 ASN A CA 1
ATOM 598 C C . ASN A 1 74 ? -45.938 -19.469 23.406 1 19.22 74 ASN A C 1
ATOM 600 O O . ASN A 1 74 ? -45.781 -19.234 22.203 1 19.22 74 ASN A O 1
ATOM 604 N N . PRO A 1 75 ? -44.812 -19.906 24.156 1 18.45 75 PRO A N 1
ATOM 605 C CA . PRO A 1 75 ? -43.344 -20.016 23.984 1 18.45 75 PRO A CA 1
ATOM 606 C C . PRO A 1 75 ? -42.969 -21.188 23.078 1 18.45 75 PRO A C 1
ATOM 608 O O . PRO A 1 75 ? -41.781 -21.516 22.969 1 18.45 75 PRO A O 1
ATOM 611 N N . SER A 1 76 ? -43.656 -21.297 21.875 1 19.23 76 SER A N 1
ATOM 612 C CA . SER A 1 76 ? -43.5 -22.688 21.438 1 19.23 76 SER A CA 1
ATOM 613 C C . SER A 1 76 ? -42.062 -23.141 21.469 1 19.23 76 SER A C 1
ATOM 615 O O . SER A 1 76 ? -41.156 -22.328 21.266 1 19.23 76 SER A O 1
ATOM 617 N N . PRO A 1 77 ? -41.781 -24.469 21.781 1 19.12 77 PRO A N 1
ATOM 618 C CA . PRO A 1 77 ? -40.625 -25.172 22.344 1 19.12 77 PRO A CA 1
ATOM 619 C C . PRO A 1 77 ? -39.469 -25.297 21.328 1 19.12 77 PRO A C 1
ATOM 621 O O . PRO A 1 77 ? -39.719 -25.609 20.156 1 19.12 77 PRO A O 1
ATOM 624 N N . ASN A 1 78 ? -38.562 -24.391 21.312 1 17.94 78 ASN A N 1
ATOM 625 C CA . ASN A 1 78 ? -37.5 -24.266 20.344 1 17.94 78 ASN A CA 1
ATOM 626 C C . ASN A 1 78 ? -36.688 -25.562 20.25 1 17.94 78 ASN A C 1
ATOM 628 O O . ASN A 1 78 ? -36.031 -25.953 21.219 1 17.94 78 ASN A O 1
ATOM 632 N N . PRO A 1 79 ? -37.156 -26.516 19.484 1 18.44 79 PRO A N 1
ATOM 633 C CA . PRO A 1 79 ? -36.531 -27.844 19.625 1 18.44 79 PRO A CA 1
ATOM 634 C C . PRO A 1 79 ? -35.031 -27.812 19.5 1 18.44 79 PRO A C 1
ATOM 636 O O . PRO A 1 79 ? -34.469 -26.922 18.859 1 18.44 79 PRO A O 1
ATOM 639 N N . THR A 1 80 ? -34.25 -28.359 20.438 1 18.06 80 THR A N 1
ATOM 640 C CA . THR A 1 80 ? -32.875 -28.516 20.875 1 18.06 80 THR A CA 1
ATOM 641 C C . THR A 1 80 ? -32.062 -29.25 19.812 1 18.06 80 THR A C 1
ATOM 643 O O . THR A 1 80 ? -30.859 -29.5 20 1 18.06 80 THR A O 1
ATOM 646 N N . LEU A 1 81 ? -32.312 -29.016 18.5 1 17.7 81 LEU A N 1
ATOM 647 C CA . LEU A 1 81 ? -31.766 -30.125 17.719 1 17.7 81 LEU A CA 1
ATOM 648 C C . LEU A 1 81 ? -30.266 -30.281 17.953 1 17.7 81 LEU A C 1
ATOM 650 O O . LEU A 1 81 ? -29.5 -29.328 17.797 1 17.7 81 LEU A O 1
ATOM 654 N N . SER A 1 82 ? -29.797 -31.188 18.828 1 16.83 82 SER A N 1
ATOM 655 C CA . SER A 1 82 ? -28.578 -31.703 19.422 1 16.83 82 SER A CA 1
ATOM 656 C C . SER A 1 82 ? -27.562 -32.125 18.359 1 16.83 82 SER A C 1
ATOM 658 O O . SER A 1 82 ? -26.391 -32.344 18.672 1 16.83 82 SER A O 1
ATOM 660 N N . ASN A 1 83 ? -27.891 -32.25 17.078 1 18.19 83 ASN A N 1
ATOM 661 C CA . ASN A 1 83 ? -27.234 -33.438 16.547 1 18.19 83 ASN A CA 1
ATOM 662 C C . ASN A 1 83 ? -25.719 -33.219 16.438 1 18.19 83 ASN A C 1
ATOM 664 O O . ASN A 1 83 ? -25.266 -32.188 15.945 1 18.19 83 ASN A O 1
ATOM 668 N N . GLY A 1 84 ? -24.875 -33.844 17.297 1 18.75 84 GLY A N 1
ATOM 669 C CA . GLY A 1 84 ? -23.5 -34.094 17.719 1 18.75 84 GLY A CA 1
ATOM 670 C C . GLY A 1 84 ? -22.594 -34.531 16.578 1 18.75 84 GLY A C 1
ATOM 671 O O . GLY A 1 84 ? -22.406 -35.719 16.359 1 18.75 84 GLY A O 1
ATOM 672 N N . PHE A 1 85 ? -22.672 -33.938 15.43 1 18.98 85 PHE A N 1
ATOM 673 C CA . PHE A 1 85 ? -22.047 -34.719 14.375 1 18.98 85 PHE A CA 1
ATOM 674 C C . PHE A 1 85 ? -20.562 -34.906 14.641 1 18.98 85 PHE A C 1
ATOM 676 O O . PHE A 1 85 ? -19.828 -33.938 14.781 1 18.98 85 PHE A O 1
ATOM 683 N N . ILE A 1 86 ? -20.141 -36.094 15.258 1 20.42 86 ILE A N 1
ATOM 684 C CA . ILE A 1 86 ? -18.828 -36.5 15.734 1 20.42 86 ILE A CA 1
ATOM 685 C C . ILE A 1 86 ? -17.906 -36.781 14.547 1 20.42 86 ILE A C 1
ATOM 687 O O . ILE A 1 86 ? -18.172 -37.656 13.727 1 20.42 86 ILE A O 1
ATOM 691 N N . PRO A 1 87 ? -17.281 -35.875 14.008 1 19.38 87 PRO A N 1
ATOM 692 C CA . PRO A 1 87 ? -16.578 -36.188 12.758 1 19.38 87 PRO A CA 1
ATOM 693 C C . PRO A 1 87 ? -15.586 -37.344 12.922 1 19.38 87 PRO A C 1
ATOM 695 O O . PRO A 1 87 ? -15.031 -37.531 14.008 1 19.38 87 PRO A O 1
ATOM 698 N N . PRO A 1 88 ? -15.602 -38.375 12.172 1 18.81 88 PRO A N 1
ATOM 699 C CA . PRO A 1 88 ? -14.906 -39.625 12.406 1 18.81 88 PRO A CA 1
ATOM 700 C C . PRO A 1 88 ? -13.398 -39.438 12.57 1 18.81 88 PRO A C 1
ATOM 702 O O . PRO A 1 88 ? -12.836 -38.469 12.07 1 18.81 88 PRO A O 1
ATOM 705 N N . THR A 1 89 ? -12.773 -40.031 13.539 1 19.73 89 THR A N 1
ATOM 706 C CA . THR A 1 89 ? -11.492 -40.188 14.219 1 19.73 89 THR A CA 1
ATOM 707 C C . THR A 1 89 ? -10.453 -40.781 13.273 1 19.73 89 THR A C 1
ATOM 709 O O . THR A 1 89 ? -10.695 -41.812 12.664 1 19.73 89 THR A O 1
ATOM 712 N N . ALA A 1 90 ? -9.68 -40.031 12.594 1 20.84 90 ALA A N 1
ATOM 713 C CA . ALA A 1 90 ? -8.688 -40.594 11.688 1 20.84 90 ALA A CA 1
ATOM 714 C C . ALA A 1 90 ? -7.852 -41.656 12.406 1 20.84 90 ALA A C 1
ATOM 716 O O . ALA A 1 90 ? -7.547 -41.531 13.594 1 20.84 90 ALA A O 1
ATOM 717 N N . PRO A 1 91 ? -7.758 -42.875 11.992 1 19.53 91 PRO A N 1
ATOM 718 C CA . PRO A 1 91 ? -7.246 -44 12.734 1 19.53 91 PRO A CA 1
ATOM 719 C C . PRO A 1 91 ? -5.855 -43.781 13.32 1 19.53 91 PRO A C 1
ATOM 721 O O . PRO A 1 91 ? -5.055 -43.031 12.727 1 19.53 91 PRO A O 1
ATOM 724 N N . THR A 1 92 ? -5.688 -43.969 14.695 1 19.62 92 THR A N 1
ATOM 725 C CA . THR A 1 92 ? -4.555 -43.844 15.602 1 19.62 92 THR A CA 1
ATOM 726 C C . THR A 1 92 ? -3.494 -44.875 15.297 1 19.62 92 THR A C 1
ATOM 728 O O . THR A 1 92 ? -3.783 -46.094 15.297 1 19.62 92 THR A O 1
ATOM 731 N N . ILE A 1 93 ? -2.586 -44.75 14.359 1 21.94 93 ILE A N 1
ATOM 732 C CA . ILE A 1 93 ? -1.629 -45.844 14.125 1 21.94 93 ILE A CA 1
ATOM 733 C C . ILE A 1 93 ? -0.934 -46.188 15.438 1 21.94 93 ILE A C 1
ATOM 735 O O . ILE A 1 93 ? -0.537 -45.312 16.203 1 21.94 93 ILE A O 1
ATOM 739 N N . PRO A 1 94 ? -1.024 -47.438 15.883 1 19.19 94 PRO A N 1
ATOM 740 C CA . PRO A 1 94 ? -0.654 -47.906 17.219 1 19.19 94 PRO A CA 1
ATOM 741 C C . PRO A 1 94 ? 0.799 -47.594 17.578 1 19.19 94 PRO A C 1
ATOM 743 O O . PRO A 1 94 ? 1.624 -47.375 16.688 1 19.19 94 PRO A O 1
ATOM 746 N N . ASN A 1 95 ? 1.132 -47.438 18.938 1 19.84 95 ASN A N 1
ATOM 747 C CA . ASN A 1 95 ? 2.279 -46.969 19.703 1 19.84 95 ASN A CA 1
ATOM 748 C C . ASN A 1 95 ? 3.438 -47.969 19.641 1 19.84 95 ASN A C 1
ATOM 750 O O . ASN A 1 95 ? 3.293 -49.125 20.047 1 19.84 95 ASN A O 1
ATOM 754 N N . PRO A 1 96 ? 4.254 -48.094 18.625 1 21.53 96 PRO A N 1
ATOM 755 C CA . PRO A 1 96 ? 5.098 -49.281 18.812 1 21.53 96 PRO A CA 1
ATOM 756 C C . PRO A 1 96 ? 5.848 -49.25 20.141 1 21.53 96 PRO A C 1
ATOM 758 O O . PRO A 1 96 ? 6.031 -48.188 20.734 1 21.53 96 PRO A O 1
ATOM 761 N N . PRO A 1 97 ? 6.297 -50.438 20.703 1 20.67 97 PRO A N 1
ATOM 762 C CA . PRO A 1 97 ? 6.781 -50.625 22.062 1 20.67 97 PRO A CA 1
ATOM 763 C C . PRO A 1 97 ? 7.961 -49.719 22.406 1 20.67 97 PRO A C 1
ATOM 765 O O . PRO A 1 97 ? 8.547 -49.125 21.516 1 20.67 97 PRO A O 1
ATOM 768 N N . GLY A 1 98 ? 8.641 -49.875 23.672 1 19.77 98 GLY A N 1
ATOM 769 C CA . GLY A 1 98 ? 9.344 -49.156 24.703 1 19.77 98 GLY A CA 1
ATOM 770 C C . GLY A 1 98 ? 10.789 -48.844 24.359 1 19.77 98 GLY A C 1
ATOM 771 O O . GLY A 1 98 ? 11.609 -48.594 25.25 1 19.77 98 GLY A O 1
ATOM 772 N N . ILE A 1 99 ? 11.242 -48.625 23.172 1 22.56 99 ILE A N 1
ATOM 773 C CA . ILE A 1 99 ? 12.68 -48.812 23.047 1 22.56 99 ILE A CA 1
ATOM 774 C C . ILE A 1 99 ? 13.422 -47.938 24.047 1 22.56 99 ILE A C 1
ATOM 776 O O . ILE A 1 99 ? 13.062 -46.781 24.25 1 22.56 99 ILE A O 1
ATOM 780 N N . SER A 1 100 ? 14.227 -48.562 24.969 1 20.23 100 SER A N 1
ATOM 781 C CA . SER A 1 100 ? 15.008 -48.094 26.109 1 20.23 100 SER A CA 1
ATOM 782 C C . SER A 1 100 ? 15.875 -46.906 25.719 1 20.23 100 SER A C 1
ATOM 784 O O . SER A 1 100 ? 16.516 -46.906 24.656 1 20.23 100 SER A O 1
ATOM 786 N N . ASP A 1 101 ? 15.719 -45.812 26.375 1 20.91 101 ASP A N 1
ATOM 787 C CA . ASP A 1 101 ? 15.953 -44.375 26.219 1 20.91 101 ASP A CA 1
ATOM 788 C C . ASP A 1 101 ? 17.453 -44.062 26.25 1 20.91 101 ASP A C 1
ATOM 790 O O . ASP A 1 101 ? 17.844 -42.906 26.281 1 20.91 101 ASP A O 1
ATOM 794 N N . THR A 1 102 ? 18.281 -45.031 26.531 1 22.22 102 THR A N 1
ATOM 795 C CA . THR A 1 102 ? 19.391 -44.469 27.297 1 22.22 102 THR A CA 1
ATOM 796 C C . THR A 1 102 ? 20.359 -43.719 26.375 1 22.22 102 THR A C 1
ATOM 798 O O . THR A 1 102 ? 21.484 -43.438 26.75 1 22.22 102 THR A O 1
ATOM 801 N N . VAL A 1 103 ? 20 -43.562 25.219 1 22.17 103 VAL A N 1
ATOM 802 C CA . VAL A 1 103 ? 21.234 -43.219 24.5 1 22.17 103 VAL A CA 1
ATOM 803 C C . VAL A 1 103 ? 21.875 -42 25.125 1 22.17 103 VAL A C 1
ATOM 805 O O . VAL A 1 103 ? 21.188 -40.969 25.344 1 22.17 103 VAL A O 1
ATOM 808 N N . PRO A 1 104 ? 23.078 -42.062 25.719 1 21.64 104 PRO A N 1
ATOM 809 C CA . PRO A 1 104 ? 23.719 -40.938 26.406 1 21.64 104 PRO A CA 1
ATOM 810 C C . PRO A 1 104 ? 23.766 -39.688 25.562 1 21.64 104 PRO A C 1
ATOM 812 O O . PRO A 1 104 ? 23.922 -39.75 24.344 1 21.64 104 PRO A O 1
ATOM 815 N N . ARG A 1 105 ? 23.094 -38.656 26.047 1 24.11 105 ARG A N 1
ATOM 816 C CA . ARG A 1 105 ? 22.953 -37.344 25.438 1 24.11 105 ARG A CA 1
ATOM 817 C C . ARG A 1 105 ? 24.312 -36.75 25.094 1 24.11 105 ARG A C 1
ATOM 819 O O . ARG A 1 105 ? 25.125 -36.5 25.969 1 24.11 105 ARG A O 1
ATOM 826 N N . ALA A 1 106 ? 24.828 -37.25 24.047 1 22.47 106 ALA A N 1
ATOM 827 C CA . ALA A 1 106 ? 26.109 -36.625 23.75 1 22.47 106 ALA A CA 1
ATOM 828 C C . ALA A 1 106 ? 26.016 -35.125 23.906 1 22.47 106 ALA A C 1
ATOM 830 O O . ALA A 1 106 ? 25.109 -34.469 23.375 1 22.47 106 ALA A O 1
ATOM 831 N N . SER A 1 107 ? 26.422 -34.594 25.078 1 20.52 107 SER A N 1
ATOM 832 C CA . SER A 1 107 ? 26.531 -33.188 25.453 1 20.52 107 SER A CA 1
ATOM 833 C C . SER A 1 107 ? 27.125 -32.375 24.328 1 20.52 107 SER A C 1
ATOM 835 O O . SER A 1 107 ? 28.281 -32.562 23.938 1 20.52 107 SER A O 1
ATOM 837 N N . ILE A 1 108 ? 26.422 -32.25 23.281 1 21.12 108 ILE A N 1
ATOM 838 C CA . ILE A 1 108 ? 27.047 -31.344 22.344 1 21.12 108 ILE A CA 1
ATOM 839 C C . ILE A 1 108 ? 27.594 -30.125 23.094 1 21.12 108 ILE A C 1
ATOM 841 O O . ILE A 1 108 ? 26.828 -29.406 23.734 1 21.12 108 ILE A O 1
ATOM 845 N N . LYS A 1 109 ? 28.797 -30.25 23.484 1 24.61 109 LYS A N 1
ATOM 846 C CA . LYS A 1 109 ? 29.547 -29.141 24.078 1 24.61 109 LYS A CA 1
ATOM 847 C C . LYS A 1 109 ? 29.203 -27.812 23.406 1 24.61 109 LYS A C 1
ATOM 849 O O . LYS A 1 109 ? 29.266 -27.703 22.188 1 24.61 109 LYS A O 1
ATOM 854 N N . SER A 1 110 ? 28.312 -27.125 24.062 1 22.55 110 SER A N 1
ATOM 855 C CA . SER A 1 110 ? 28.016 -25.719 23.797 1 22.55 110 SER A CA 1
ATOM 856 C C . SER A 1 110 ? 29.281 -24.938 23.438 1 22.55 110 SER A C 1
ATOM 858 O O . SER A 1 110 ? 30.297 -25.047 24.109 1 22.55 110 SER A O 1
ATOM 860 N N . PHE A 1 111 ? 29.594 -24.906 22.172 1 25.19 111 PHE A N 1
ATOM 861 C CA . PHE A 1 111 ? 30.734 -24.047 21.922 1 25.19 111 PHE A CA 1
ATOM 862 C C . PHE A 1 111 ? 30.766 -22.875 22.891 1 25.19 111 PHE A C 1
ATOM 864 O O . PHE A 1 111 ? 29.75 -22.219 23.109 1 25.19 111 PHE A O 1
ATOM 871 N N . ASP A 1 112 ? 31.5 -23.062 23.875 1 24.16 112 ASP A N 1
ATOM 872 C CA . ASP A 1 112 ? 31.797 -22.016 24.844 1 24.16 112 ASP A CA 1
ATOM 873 C C . ASP A 1 112 ? 31.875 -20.656 24.172 1 24.16 112 ASP A C 1
ATOM 875 O O . ASP A 1 112 ? 32.781 -20.391 23.391 1 24.16 112 ASP A O 1
ATOM 879 N N . LEU A 1 113 ? 30.734 -20.141 23.719 1 24.3 113 LEU A N 1
ATOM 880 C CA . LEU A 1 113 ? 30.859 -18.75 23.312 1 24.3 113 LEU A CA 1
ATOM 881 C C . LEU A 1 113 ? 31.688 -17.969 24.328 1 24.3 113 LEU A C 1
ATOM 883 O O . LEU A 1 113 ? 31.547 -18.156 25.531 1 24.3 113 LEU A O 1
ATOM 887 N N . PRO A 1 114 ? 32.875 -17.625 24 1 26.48 114 PRO A N 1
ATOM 888 C CA . PRO A 1 114 ? 33.688 -16.953 25.016 1 26.48 114 PRO A CA 1
ATOM 889 C C . PRO A 1 114 ? 32.812 -16.156 26 1 26.48 114 PRO A C 1
ATOM 891 O O . PRO A 1 114 ? 31.656 -15.867 25.719 1 26.48 114 PRO A O 1
ATOM 894 N N . ASN A 1 115 ? 33.312 -16 27.203 1 26.14 115 ASN A N 1
ATOM 895 C CA . ASN A 1 115 ? 32.875 -15.172 28.312 1 26.14 115 ASN A CA 1
ATOM 896 C C . ASN A 1 115 ? 32.219 -13.883 27.812 1 26.14 115 ASN A C 1
ATOM 898 O O . ASN A 1 115 ? 32.906 -13.031 27.234 1 26.14 115 ASN A O 1
ATOM 902 N N . GLN A 1 116 ? 31.078 -14.023 27.297 1 24.88 116 GLN A N 1
ATOM 903 C CA . GLN A 1 116 ? 30.391 -12.773 27.016 1 24.88 116 GLN A CA 1
ATOM 904 C C . GLN A 1 116 ? 30.469 -11.812 28.188 1 24.88 116 GLN A C 1
ATOM 906 O O . GLN A 1 116 ? 29.859 -12.047 29.234 1 24.88 116 GLN A O 1
ATOM 911 N N . SER A 1 117 ? 31.625 -11.32 28.484 1 26.69 117 SER A N 1
ATOM 912 C CA . SER A 1 117 ? 31.688 -10.188 29.406 1 26.69 117 SER A CA 1
ATOM 913 C C . SER A 1 117 ? 30.406 -9.367 29.375 1 26.69 117 SER A C 1
ATOM 915 O O . SER A 1 117 ? 29.75 -9.281 28.328 1 26.69 117 SER A O 1
ATOM 917 N N . ASN A 1 118 ? 29.688 -9.195 30.469 1 28.09 118 ASN A N 1
ATOM 918 C CA . ASN A 1 118 ? 28.594 -8.312 30.828 1 28.09 118 ASN A CA 1
ATOM 919 C C . ASN A 1 118 ? 28.656 -6.992 30.062 1 28.09 118 ASN A C 1
ATOM 921 O O . ASN A 1 118 ? 29.172 -5.996 30.594 1 28.09 118 ASN A O 1
ATOM 925 N N . ILE A 1 119 ? 29.234 -7.008 28.906 1 28.84 119 ILE A N 1
ATOM 926 C CA . ILE A 1 119 ? 29.172 -5.699 28.266 1 28.84 119 ILE A CA 1
ATOM 927 C C . ILE A 1 119 ? 27.75 -5.156 28.328 1 28.84 119 ILE A C 1
ATOM 929 O O . ILE A 1 119 ? 26.828 -5.766 27.797 1 28.84 119 ILE A O 1
ATOM 933 N N . LEU A 1 120 ? 27.344 -4.523 29.328 1 31.31 120 LEU A N 1
ATOM 934 C CA . LEU A 1 120 ? 26.25 -3.557 29.312 1 31.31 120 LEU A CA 1
ATOM 935 C C . LEU A 1 120 ? 25.969 -3.082 27.891 1 31.31 120 LEU A C 1
ATOM 937 O O . LEU A 1 120 ? 26.828 -2.447 27.266 1 31.31 120 LEU A O 1
ATOM 941 N N . TYR A 1 121 ? 25.375 -3.771 27.047 1 35.75 121 TYR A N 1
ATOM 942 C CA . TYR A 1 121 ? 24.906 -3.557 25.672 1 35.75 121 TYR A CA 1
ATOM 943 C C . TYR A 1 121 ? 24.562 -2.09 25.438 1 35.75 121 TYR A C 1
ATOM 945 O O . TYR A 1 121 ? 23.812 -1.491 26.219 1 35.75 121 TYR A O 1
ATOM 953 N N . ASP A 1 122 ? 25.344 -1.323 24.906 1 39.84 122 ASP A N 1
ATOM 954 C CA . ASP A 1 122 ? 25.344 0.083 24.516 1 39.84 122 ASP A CA 1
ATOM 955 C C . ASP A 1 122 ? 24.016 0.473 23.875 1 39.84 122 ASP A C 1
ATOM 957 O O . ASP A 1 122 ? 23.688 0.019 22.781 1 39.84 122 ASP A O 1
ATOM 961 N N . LEU A 1 123 ? 22.875 0.567 24.578 1 54.94 123 LEU A N 1
ATOM 962 C CA . LEU A 1 123 ? 21.719 1.305 24.078 1 54.94 123 LEU A CA 1
ATOM 963 C C . LEU A 1 123 ? 22.156 2.377 23.078 1 54.94 123 LEU A C 1
ATOM 965 O O . LEU A 1 123 ? 23.141 3.076 23.297 1 54.94 123 LEU A O 1
ATOM 969 N N . PRO A 1 124 ? 21.672 2.195 21.891 1 64.44 124 PRO A N 1
ATOM 970 C CA . PRO A 1 124 ? 21.984 3.393 21.109 1 64.44 124 PRO A CA 1
ATOM 971 C C . PRO A 1 124 ? 21.953 4.668 21.953 1 64.44 124 PRO A C 1
ATOM 973 O O . PRO A 1 124 ? 21.172 4.77 22.906 1 64.44 124 PRO A O 1
ATOM 976 N N . ASN A 1 125 ? 23 5.352 21.906 1 72.19 125 ASN A N 1
ATOM 977 C CA . ASN A 1 125 ? 23.188 6.625 22.594 1 72.19 125 ASN A CA 1
ATOM 978 C C . ASN A 1 125 ? 21.859 7.395 22.688 1 72.19 125 ASN A C 1
ATOM 980 O O . ASN A 1 125 ? 21.562 7.996 23.719 1 72.19 125 ASN A O 1
ATOM 984 N N . GLU A 1 126 ? 20.922 6.973 21.922 1 84.06 126 GLU A N 1
ATOM 985 C CA . GLU A 1 126 ? 19.703 7.766 21.891 1 84.06 126 GLU A CA 1
ATOM 986 C C . GLU A 1 126 ? 18.734 7.348 23 1 84.06 126 GLU A C 1
ATOM 988 O O . GLU A 1 126 ? 17.984 8.172 23.531 1 84.06 126 GLU A O 1
ATOM 993 N N . LEU A 1 127 ? 18.797 6.043 23.375 1 86.88 127 LEU A N 1
ATOM 994 C CA . LEU A 1 127 ? 17.844 5.547 24.359 1 86.88 127 LEU A CA 1
ATOM 995 C C . LEU A 1 127 ? 18.234 6.004 25.766 1 86.88 127 LEU A C 1
ATOM 997 O O . LEU A 1 127 ? 17.422 5.926 26.688 1 86.88 127 LEU A O 1
ATOM 1001 N N . SER A 1 128 ? 19.422 6.5 25.891 1 81.75 128 SER A N 1
ATOM 1002 C CA . SER A 1 128 ? 19.922 6.965 27.172 1 81.75 128 SER A CA 1
ATOM 1003 C C . SER A 1 128 ? 19.734 8.469 27.328 1 81.75 128 SER A C 1
ATOM 1005 O O . SER A 1 128 ? 19.953 9.023 28.406 1 81.75 128 SER A O 1
ATOM 1007 N N . LEU A 1 129 ? 19.266 9.125 26.328 1 84.5 129 LEU A N 1
ATOM 1008 C CA . LEU A 1 129 ? 19.094 10.57 26.344 1 84.5 129 LEU A CA 1
ATOM 1009 C C . LEU A 1 129 ? 17.844 10.969 27.109 1 84.5 129 LEU A C 1
ATOM 1011 O O . LEU A 1 129 ? 16.859 10.211 27.141 1 84.5 129 LEU A O 1
ATOM 1015 N N . SER A 1 130 ? 17.938 12.102 27.719 1 81.81 130 SER A N 1
ATOM 1016 C CA . SER A 1 130 ? 16.75 12.656 28.359 1 81.81 130 SER A CA 1
ATOM 1017 C C . SER A 1 130 ? 15.703 13.062 27.328 1 81.81 130 SER A C 1
ATOM 1019 O O . SER A 1 130 ? 16.016 13.203 26.141 1 81.81 130 SER A O 1
ATOM 1021 N N . GLN A 1 131 ? 14.547 13.234 27.812 1 81.38 131 GLN A N 1
ATOM 1022 C CA . GLN A 1 131 ? 13.469 13.672 26.938 1 81.38 131 GLN A CA 1
ATOM 1023 C C . GLN A 1 131 ? 13.812 15 26.266 1 81.38 131 GLN A C 1
ATOM 1025 O O . GLN A 1 131 ? 13.555 15.188 25.062 1 81.38 131 GLN A O 1
ATOM 1030 N N . ASN A 1 132 ? 14.383 15.836 27.031 1 77.75 132 ASN A N 1
ATOM 1031 C CA . ASN A 1 132 ? 14.758 17.141 26.5 1 77.75 132 ASN A CA 1
ATOM 1032 C C . ASN A 1 132 ? 15.797 17.031 25.391 1 77.75 132 ASN A C 1
ATOM 1034 O O . ASN A 1 132 ? 15.727 17.734 24.391 1 77.75 132 ASN A O 1
ATOM 1038 N N . GLN A 1 133 ? 16.672 16.141 25.578 1 81.62 133 GLN A N 1
ATOM 1039 C CA . GLN A 1 133 ? 17.703 15.93 24.562 1 81.62 133 GLN A CA 1
ATOM 1040 C C . GLN A 1 133 ? 17.094 15.352 23.297 1 81.62 133 GLN A C 1
ATOM 1042 O O . GLN A 1 133 ? 17.469 15.758 22.188 1 81.62 133 GLN A O 1
ATOM 1047 N N . LEU A 1 134 ? 16.172 14.531 23.516 1 83.94 134 LEU A N 1
ATOM 1048 C CA . LEU A 1 134 ? 15.508 13.93 22.359 1 83.94 134 LEU A CA 1
ATOM 1049 C C . LEU A 1 134 ? 14.648 14.961 21.625 1 83.94 134 LEU A C 1
ATOM 1051 O O . LEU A 1 134 ? 14.633 15 20.391 1 83.94 134 LEU A O 1
ATOM 1055 N N . ASP A 1 135 ? 14.016 15.812 22.375 1 79.94 135 ASP A N 1
ATOM 1056 C CA . ASP A 1 135 ? 13.195 16.859 21.797 1 79.94 135 ASP A CA 1
ATOM 1057 C C . ASP A 1 135 ? 14.031 17.797 20.922 1 79.94 135 ASP A C 1
ATOM 1059 O O . ASP A 1 135 ? 13.586 18.234 19.859 1 79.94 135 ASP A O 1
ATOM 1063 N N . LEU A 1 136 ? 15.219 18.031 21.391 1 75.38 136 LEU A N 1
ATOM 1064 C CA . LEU A 1 136 ? 16.109 18.891 20.625 1 75.38 136 LEU A CA 1
ATOM 1065 C C . LEU A 1 136 ? 16.594 18.203 19.344 1 75.38 136 LEU A C 1
ATOM 1067 O O . LEU A 1 136 ? 16.797 18.875 18.328 1 75.38 136 LEU A O 1
ATOM 1071 N N . GLN A 1 137 ? 16.672 16.969 19.469 1 77.19 137 GLN A N 1
ATOM 1072 C CA . GLN A 1 137 ? 17.172 16.203 18.328 1 77.19 137 GLN A CA 1
ATOM 1073 C C . GLN A 1 137 ? 16.109 16.047 17.25 1 77.19 137 GLN A C 1
ATOM 1075 O O . GLN A 1 137 ? 16.406 16.109 16.062 1 77.19 137 GLN A O 1
ATOM 1080 N N . TYR A 1 138 ? 14.961 15.805 17.688 1 75.94 138 TYR A N 1
ATOM 1081 C CA . TYR A 1 138 ? 13.914 15.461 16.734 1 75.94 138 TYR A CA 1
ATOM 1082 C C . TYR A 1 138 ? 12.93 16.609 16.562 1 75.94 138 TYR A C 1
ATOM 1084 O O . TYR A 1 138 ? 11.852 16.438 16 1 75.94 138 TYR A O 1
ATOM 1092 N N . SER A 1 139 ? 13.438 17.703 16.859 1 64.94 139 SER A N 1
ATOM 1093 C CA . SER A 1 139 ? 12.523 18.828 17.031 1 64.94 139 SER A CA 1
ATOM 1094 C C . SER A 1 139 ? 12.055 19.375 15.68 1 64.94 139 SER A C 1
ATOM 1096 O O . SER A 1 139 ? 12.781 19.281 14.688 1 64.94 139 SER A O 1
ATOM 1098 N N . TRP A 1 140 ? 10.984 19.969 15.727 1 65.94 140 TRP A N 1
ATOM 1099 C CA . TRP A 1 140 ? 10.133 20.625 14.75 1 65.94 140 TRP A CA 1
ATOM 1100 C C . TRP A 1 140 ? 10.797 21.891 14.203 1 65.94 140 TRP A C 1
ATOM 1102 O O . TRP A 1 140 ? 11.492 22.594 14.945 1 65.94 140 TRP A O 1
ATOM 1112 N N . GLY A 1 141 ? 10.75 22.031 12.922 1 62.59 141 GLY A N 1
ATOM 1113 C CA . GLY A 1 141 ? 10.867 23.359 12.328 1 62.59 141 GLY A CA 1
ATOM 1114 C C . GLY A 1 141 ? 12.297 23.75 12.016 1 62.59 141 GLY A C 1
ATOM 1115 O O . GLY A 1 141 ? 12.562 24.891 11.617 1 62.59 141 GLY A O 1
ATOM 1116 N N . ASN A 1 142 ? 13.25 22.703 12.164 1 68.38 142 ASN A N 1
ATOM 1117 C CA . ASN A 1 142 ? 14.617 23.094 11.844 1 68.38 142 ASN A CA 1
ATOM 1118 C C . ASN A 1 142 ? 14.852 23.141 10.336 1 68.38 142 ASN A C 1
ATOM 1120 O O . ASN A 1 142 ? 14.594 22.156 9.633 1 68.38 142 ASN A O 1
ATOM 1124 N N . MET A 1 143 ? 15.188 24.375 9.992 1 82.75 143 MET A N 1
ATOM 1125 C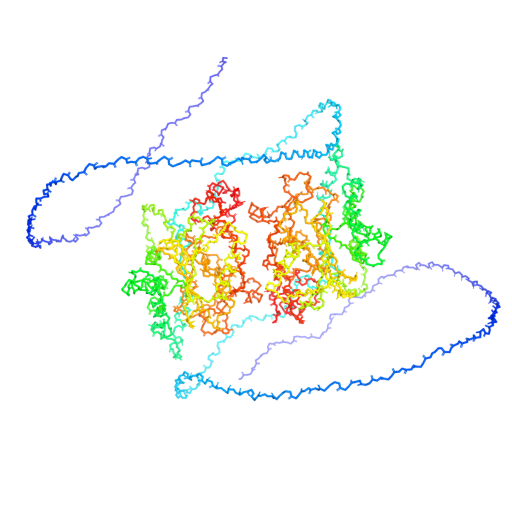 CA . MET A 1 143 ? 15.531 24.594 8.594 1 82.75 143 MET A CA 1
ATOM 1126 C C . MET A 1 143 ? 17.047 24.656 8.406 1 82.75 143 MET A C 1
ATOM 1128 O O . MET A 1 143 ? 17.75 25.25 9.227 1 82.75 143 MET A O 1
ATOM 1132 N N . GLU A 1 144 ? 17.469 24.078 7.387 1 81.62 144 GLU A N 1
ATOM 1133 C CA . GLU A 1 144 ? 18.875 24.234 7.043 1 81.62 144 GLU A CA 1
ATOM 1134 C C . GLU A 1 144 ? 19.203 25.672 6.652 1 81.62 144 GLU A C 1
ATOM 1136 O O . GLU A 1 144 ? 18.375 26.375 6.086 1 81.62 144 GLU A O 1
ATOM 1141 N N . GLN A 1 145 ? 20.406 26.078 6.949 1 84.62 145 GLN A N 1
ATOM 1142 C CA . GLN A 1 145 ? 20.828 27.438 6.672 1 84.62 145 GLN A CA 1
ATOM 1143 C C . GLN A 1 145 ? 20.703 27.766 5.184 1 84.62 145 GLN A C 1
ATOM 1145 O O . GLN A 1 145 ? 20.328 28.875 4.809 1 84.62 145 GLN A O 1
ATOM 1150 N N . ASN A 1 146 ? 21.078 26.828 4.43 1 89.5 146 ASN A N 1
ATOM 1151 C CA . ASN A 1 146 ? 21.016 27.047 2.988 1 89.5 146 ASN A CA 1
ATOM 1152 C C . ASN A 1 146 ? 19.578 27.297 2.531 1 89.5 146 ASN A C 1
ATOM 1154 O O . ASN A 1 146 ? 19.344 28.062 1.591 1 89.5 146 ASN A O 1
ATOM 1158 N N . VAL A 1 147 ? 18.688 26.766 3.182 1 92.38 147 VAL A N 1
ATOM 1159 C CA . VAL A 1 147 ? 17.281 26.969 2.852 1 92.38 147 VAL A CA 1
ATOM 1160 C C . VAL A 1 147 ? 16.844 28.375 3.244 1 92.38 147 VAL A C 1
ATOM 1162 O O . VAL A 1 147 ? 16.109 29.031 2.514 1 92.38 147 VAL A O 1
ATOM 1165 N N . GLN A 1 148 ? 17.328 28.906 4.359 1 92.88 148 GLN A N 1
ATOM 1166 C CA . GLN A 1 148 ? 17.047 30.266 4.789 1 92.88 148 GLN A CA 1
ATOM 1167 C C . GLN A 1 148 ? 17.5 31.281 3.742 1 92.88 148 GLN A C 1
ATOM 1169 O O . GLN A 1 148 ? 16.75 32.188 3.383 1 92.88 148 GLN A O 1
ATOM 1174 N N . GLN A 1 149 ? 18.656 31.047 3.293 1 94.38 149 GLN A N 1
ATOM 1175 C CA . GLN A 1 149 ? 19.203 31.938 2.275 1 94.38 149 GLN A CA 1
ATOM 1176 C C . GLN A 1 149 ? 18.406 31.859 0.984 1 94.38 149 GLN A C 1
ATOM 1178 O O . GLN A 1 149 ? 18.172 32.875 0.33 1 94.38 149 GLN A O 1
ATOM 1183 N N . THR A 1 150 ? 18 30.703 0.669 1 95.94 150 THR A N 1
ATOM 1184 C CA . THR A 1 150 ? 17.188 30.516 -0.528 1 95.94 150 THR A CA 1
ATOM 1185 C C . THR A 1 150 ? 15.883 31.281 -0.423 1 95.94 150 THR A C 1
ATOM 1187 O O . THR A 1 150 ? 15.461 31.938 -1.379 1 95.94 150 THR A O 1
ATOM 1190 N N . PHE A 1 151 ? 15.234 31.297 0.723 1 95.5 151 PHE A N 1
ATOM 1191 C CA . PHE A 1 151 ? 13.977 32 0.929 1 95.5 151 PHE A CA 1
ATOM 1192 C C . PHE A 1 151 ? 14.172 33.5 0.828 1 95.5 151 PHE A C 1
ATOM 1194 O O . PHE A 1 151 ? 13.367 34.219 0.195 1 95.5 151 PHE A O 1
ATOM 1201 N N . LYS A 1 152 ? 15.234 34 1.417 1 94.69 152 LYS A N 1
ATOM 1202 C CA . LYS A 1 152 ? 15.531 35.438 1.332 1 94.69 152 LYS A CA 1
ATOM 1203 C C . LYS A 1 152 ? 15.766 35.875 -0.114 1 94.69 152 LYS A C 1
ATOM 1205 O O . LYS A 1 152 ? 15.25 36.906 -0.555 1 94.69 152 LYS A O 1
ATOM 1210 N N . LYS A 1 153 ? 16.531 35.062 -0.805 1 95.06 153 LYS A N 1
ATOM 1211 C CA . LYS A 1 153 ? 16.797 35.312 -2.213 1 95.06 153 LYS A CA 1
ATOM 1212 C C . LYS A 1 153 ? 15.516 35.281 -3.033 1 95.06 153 LYS A C 1
ATOM 1214 O O . LYS A 1 153 ? 15.297 36.156 -3.881 1 95.06 153 LYS A O 1
ATOM 1219 N N . THR A 1 154 ? 14.727 34.344 -2.764 1 95.25 154 THR A N 1
ATOM 1220 C CA . THR A 1 154 ? 13.453 34.188 -3.473 1 95.25 154 THR A CA 1
ATOM 1221 C C . THR A 1 154 ? 12.562 35.406 -3.232 1 95.25 154 THR A C 1
ATOM 1223 O O . THR A 1 154 ? 11.984 35.938 -4.172 1 95.25 154 THR A O 1
ATOM 1226 N N . CYS A 1 155 ? 12.414 35.875 -2.008 1 94.44 155 CYS A N 1
ATOM 1227 C CA . CYS A 1 155 ? 11.594 37.031 -1.665 1 94.44 155 CYS A CA 1
ATOM 1228 C C . CYS A 1 155 ? 12.117 38.312 -2.346 1 94.44 155 CYS A C 1
ATOM 1230 O O . CYS A 1 155 ? 11.336 39.094 -2.859 1 94.44 155 CYS A O 1
ATOM 1232 N N . ASN A 1 156 ? 13.398 38.438 -2.391 1 92.12 156 ASN A N 1
ATOM 1233 C CA . ASN A 1 156 ? 14 39.594 -3.061 1 92.12 156 ASN A CA 1
ATOM 1234 C C . ASN A 1 156 ? 13.742 39.562 -4.562 1 92.12 156 ASN A C 1
ATOM 1236 O O . ASN A 1 156 ? 13.391 40.594 -5.156 1 92.12 156 ASN A O 1
ATOM 1240 N N . ASN A 1 157 ? 13.938 38.406 -5.129 1 90.75 157 ASN A N 1
ATOM 1241 C CA . ASN A 1 157 ? 13.711 38.25 -6.562 1 90.75 157 ASN A CA 1
ATOM 1242 C C . ASN A 1 157 ? 12.258 38.531 -6.93 1 90.75 157 ASN A C 1
ATOM 1244 O O . ASN A 1 157 ? 11.977 39.219 -7.922 1 90.75 157 ASN A O 1
ATOM 1248 N N . MET A 1 158 ? 11.406 38.062 -6.152 1 89.5 158 MET A N 1
ATOM 1249 C CA . MET A 1 158 ? 9.984 38.219 -6.422 1 89.5 158 MET A CA 1
ATOM 1250 C C . MET A 1 158 ? 9.586 39.688 -6.262 1 89.5 158 MET A C 1
ATOM 1252 O O . MET A 1 158 ? 8.766 40.188 -7.031 1 89.5 158 MET A O 1
ATOM 1256 N N . LYS A 1 159 ? 10.109 40.312 -5.281 1 85.25 159 LYS A N 1
ATOM 1257 C CA . LYS A 1 159 ? 9.852 41.75 -5.066 1 85.25 159 LYS A CA 1
ATOM 1258 C C . LYS A 1 159 ? 10.328 42.562 -6.254 1 85.25 159 LYS A C 1
ATOM 1260 O O . LYS A 1 159 ? 9.617 43.469 -6.727 1 85.25 159 LYS A O 1
ATOM 1265 N N . GLN A 1 160 ? 11.43 42.281 -6.762 1 85.56 160 GLN A N 1
ATOM 1266 C CA . GLN A 1 160 ? 12.016 43 -7.887 1 85.56 160 GLN A CA 1
ATOM 1267 C C . GLN A 1 160 ? 11.211 42.781 -9.164 1 85.56 160 GLN A C 1
ATOM 1269 O O . GLN A 1 160 ? 11.102 43.688 -9.992 1 85.56 160 GLN A O 1
ATOM 1274 N N . GLN A 1 161 ? 10.586 41.656 -9.242 1 84.75 161 GLN A N 1
ATOM 1275 C CA . GLN A 1 161 ? 9.805 41.312 -10.438 1 84.75 161 GLN A CA 1
ATOM 1276 C C . GLN A 1 161 ? 8.359 41.781 -10.289 1 84.75 161 GLN A C 1
ATOM 1278 O O . GLN A 1 161 ? 7.555 41.625 -11.211 1 84.75 161 GLN A O 1
ATOM 1283 N N . GLY A 1 162 ? 8.016 42.375 -9.102 1 74.19 162 GLY A N 1
ATOM 1284 C CA . GLY A 1 162 ? 6.668 42.875 -8.852 1 74.19 162 GLY A CA 1
ATOM 1285 C C . GLY A 1 162 ? 5.656 41.75 -8.648 1 74.19 162 GLY A C 1
ATOM 1286 O O . GLY A 1 162 ? 4.453 41.969 -8.805 1 74.19 162 GLY A O 1
ATOM 1287 N N . LYS A 1 163 ? 6.117 40.625 -8.398 1 75.06 163 LYS A N 1
ATOM 1288 C CA . LYS A 1 163 ? 5.23 39.469 -8.305 1 75.06 163 LYS A CA 1
ATOM 1289 C C . LYS A 1 163 ? 4.684 39.312 -6.887 1 75.06 163 LYS A C 1
ATOM 1291 O O . LYS A 1 163 ? 3.477 39.438 -6.664 1 75.06 163 LYS A O 1
ATOM 1296 N N . ILE A 1 164 ? 5.492 38.844 -6.016 1 76.25 164 ILE A N 1
ATOM 1297 C CA . ILE A 1 164 ? 5.039 38.562 -4.66 1 76.25 164 ILE A CA 1
ATOM 1298 C C . ILE A 1 164 ? 5.867 39.344 -3.656 1 76.25 164 ILE A C 1
ATOM 1300 O O . ILE A 1 164 ? 7.098 39.375 -3.746 1 76.25 164 ILE A O 1
ATOM 1304 N N . ASN A 1 165 ? 5.168 40.125 -2.854 1 87.62 165 ASN A N 1
ATOM 1305 C CA . ASN A 1 165 ? 5.793 40.75 -1.688 1 87.62 165 ASN A CA 1
ATOM 1306 C C . ASN A 1 165 ? 5.691 39.844 -0.458 1 87.62 165 ASN A C 1
ATOM 1308 O O . ASN A 1 165 ? 4.613 39.719 0.118 1 87.62 165 ASN A O 1
ATOM 1312 N N . CYS A 1 166 ? 6.836 39.344 -0.017 1 94.44 166 CYS A N 1
ATOM 1313 C CA . CYS A 1 166 ? 6.867 38.375 1.059 1 94.44 166 CYS A CA 1
ATOM 1314 C C . CYS A 1 166 ? 6.461 39 2.385 1 94.44 166 CYS A C 1
ATOM 1316 O O . CYS A 1 166 ? 6.184 38.281 3.354 1 94.44 166 CYS A O 1
ATOM 1318 N N . LEU A 1 167 ? 6.32 40.25 2.471 1 93.19 167 LEU A N 1
ATOM 1319 C CA . LEU A 1 167 ? 5.945 40.938 3.711 1 93.19 167 LEU A CA 1
ATOM 1320 C C . LEU A 1 167 ? 4.473 41.312 3.691 1 93.19 167 LEU A C 1
ATOM 1322 O O . LEU A 1 167 ? 3.939 41.812 4.695 1 93.19 167 LEU A O 1
ATOM 1326 N N . ASN A 1 168 ? 3.91 41.125 2.568 1 89.69 168 ASN A N 1
ATOM 1327 C CA . ASN A 1 168 ? 2.475 41.344 2.457 1 89.69 168 ASN A CA 1
ATOM 1328 C C . ASN A 1 168 ? 1.679 40.062 2.66 1 89.69 168 ASN A C 1
ATOM 1330 O O . ASN A 1 168 ? 1.651 39.188 1.779 1 89.69 168 ASN A O 1
ATOM 1334 N N . ASN A 1 169 ? 1.027 40 3.736 1 85.06 169 ASN A N 1
ATOM 1335 C CA . ASN A 1 169 ? 0.236 38.812 3.998 1 85.06 169 ASN A CA 1
ATOM 1336 C C . ASN A 1 169 ? -1.258 39.094 3.838 1 85.06 169 ASN A C 1
ATOM 1338 O O . ASN A 1 169 ? -2.088 38.281 4.262 1 85.06 169 ASN A O 1
ATOM 1342 N N . ASN A 1 170 ? -1.553 40.25 3.328 1 82.31 170 ASN A N 1
ATOM 1343 C CA . ASN A 1 170 ? -2.939 40.656 3.117 1 82.31 170 ASN A CA 1
ATOM 1344 C C . ASN A 1 170 ? -3.352 40.5 1.657 1 82.31 170 ASN A C 1
ATOM 1346 O O . ASN A 1 170 ? -3.762 41.469 1.014 1 82.31 170 ASN A O 1
ATOM 1350 N N . ILE A 1 171 ? -3.334 39.406 1.174 1 88.38 171 ILE A N 1
ATOM 1351 C CA . ILE A 1 171 ? -3.715 39.094 -0.197 1 88.38 171 ILE A CA 1
ATOM 1352 C C . ILE A 1 171 ? -5.203 38.75 -0.251 1 88.38 171 ILE A C 1
ATOM 1354 O O . ILE A 1 171 ? -5.672 37.875 0.49 1 88.38 171 ILE A O 1
ATOM 1358 N N . PRO A 1 172 ? -5.965 39.344 -1.124 1 90.12 172 PRO A N 1
ATOM 1359 C CA . PRO A 1 172 ? -7.426 39.25 -1.135 1 90.12 172 PRO A CA 1
ATOM 1360 C C . PRO A 1 172 ? -7.918 37.781 -1.174 1 90.12 172 PRO A C 1
ATOM 1362 O O . PRO A 1 172 ? -8.836 37.438 -0.435 1 90.12 172 PRO A O 1
ATOM 1365 N N . LYS A 1 173 ? -7.32 36.969 -1.998 1 90.94 173 LYS A N 1
ATOM 1366 C CA . LYS A 1 173 ? -7.75 35.594 -2.131 1 90.94 173 LYS A CA 1
ATOM 1367 C C . LYS A 1 173 ? -7.711 34.875 -0.787 1 90.94 173 LYS A C 1
ATOM 1369 O O . LYS A 1 173 ? -8.625 34.094 -0.457 1 90.94 173 LYS A O 1
ATOM 1374 N N . TYR A 1 174 ? -6.742 35.094 -0.016 1 93.5 174 TYR A N 1
ATOM 1375 C CA . TYR A 1 174 ? -6.574 34.406 1.256 1 93.5 174 TYR A CA 1
ATOM 1376 C C . TYR A 1 174 ? -7.422 35.062 2.346 1 93.5 174 TYR A C 1
ATOM 1378 O O . TYR A 1 174 ? -7.91 34.375 3.248 1 93.5 174 TYR A O 1
ATOM 1386 N N . LYS A 1 175 ? -7.633 36.344 2.248 1 92.75 175 LYS A N 1
ATOM 1387 C CA . LYS A 1 175 ? -8.57 37.031 3.148 1 92.75 175 LYS A CA 1
ATOM 1388 C C . LYS A 1 175 ? -9.984 36.5 2.959 1 92.75 175 LYS A C 1
ATOM 1390 O O . LYS A 1 175 ? -10.727 36.344 3.93 1 92.75 175 LYS A O 1
ATOM 1395 N N . GLU A 1 176 ? -10.258 36.312 1.729 1 93.56 176 GLU A N 1
ATOM 1396 C CA . GLU A 1 176 ? -11.578 35.75 1.415 1 93.56 176 GLU A CA 1
ATOM 1397 C C . GLU A 1 176 ? -11.734 34.344 1.975 1 93.56 176 GLU A C 1
ATOM 1399 O O . GLU A 1 176 ? -12.789 34 2.512 1 93.56 176 GLU A O 1
ATOM 1404 N N . LYS A 1 177 ? -10.711 33.562 1.792 1 94.69 177 LYS A N 1
ATOM 1405 C CA . LYS A 1 177 ? -10.742 32.219 2.363 1 94.69 177 LYS A CA 1
ATOM 1406 C C . LYS A 1 177 ? -10.992 32.25 3.867 1 94.69 177 LYS A C 1
ATOM 1408 O O . LYS A 1 177 ? -11.867 31.562 4.383 1 94.69 177 LYS A O 1
ATOM 1413 N N . LYS A 1 178 ? -10.281 33.094 4.535 1 95.81 178 LYS A N 1
ATOM 1414 C CA . LYS A 1 178 ? -10.422 33.25 5.98 1 95.81 178 LYS A CA 1
ATOM 1415 C C . LYS A 1 178 ? -11.828 33.719 6.348 1 95.81 178 LYS A C 1
ATOM 1417 O O . LYS A 1 178 ? -12.43 33.188 7.293 1 95.81 178 LYS A O 1
ATOM 1422 N N . SER A 1 179 ? -12.312 34.656 5.633 1 94.88 179 SER A N 1
ATOM 1423 C CA . SER A 1 179 ? -13.648 35.188 5.875 1 94.88 179 SER A CA 1
ATOM 1424 C C . SER A 1 179 ? -14.711 34.094 5.684 1 94.88 179 SER A C 1
ATOM 1426 O O . SER A 1 179 ? -15.68 34.031 6.438 1 94.88 179 SER A O 1
ATOM 1428 N N . ASN A 1 180 ? -14.516 33.375 4.648 1 94.75 180 ASN A N 1
ATOM 1429 C CA . ASN A 1 180 ? -15.453 32.281 4.406 1 94.75 180 ASN A CA 1
ATOM 1430 C C . ASN A 1 180 ? -15.438 31.25 5.547 1 94.75 180 ASN A C 1
ATOM 1432 O O . ASN A 1 180 ? -16.484 30.812 6.012 1 94.75 180 ASN A O 1
ATOM 1436 N N . ILE A 1 181 ? -14.312 30.906 5.945 1 96.56 181 ILE A N 1
ATOM 1437 C CA . ILE A 1 181 ? -14.18 29.953 7.031 1 96.56 181 ILE A CA 1
ATOM 1438 C C . ILE A 1 181 ? -14.852 30.5 8.289 1 96.56 181 ILE A C 1
ATOM 1440 O O . ILE A 1 181 ? -15.539 29.766 9.008 1 96.56 181 ILE A O 1
ATOM 1444 N N . MET A 1 182 ? -14.633 31.781 8.578 1 96.31 182 MET A N 1
ATOM 1445 C CA . MET A 1 182 ? -15.273 32.438 9.719 1 96.31 182 MET A CA 1
ATOM 1446 C C . MET A 1 182 ? -16.797 32.281 9.641 1 96.31 182 MET A C 1
ATOM 1448 O O . MET A 1 182 ? -17.438 31.922 10.625 1 96.31 182 MET A O 1
ATOM 1452 N N . ALA A 1 183 ? -17.281 32.562 8.477 1 95.94 183 ALA A N 1
ATOM 1453 C CA . ALA A 1 183 ? -18.719 32.469 8.281 1 95.94 183 ALA A CA 1
ATOM 1454 C C . ALA A 1 183 ? -19.219 31.031 8.508 1 95.94 183 ALA A C 1
ATOM 1456 O O . ALA A 1 183 ? -20.266 30.828 9.133 1 95.94 183 ALA A O 1
ATOM 1457 N N . PHE A 1 184 ? -18.5 30.094 8.023 1 95.69 184 PHE A N 1
ATOM 1458 C CA . PHE A 1 184 ? -18.891 28.703 8.164 1 95.69 184 PHE A CA 1
ATOM 1459 C C . PHE A 1 184 ? -18.859 28.281 9.625 1 95.69 184 PHE A C 1
ATOM 1461 O O . PHE A 1 184 ? -19.781 27.594 10.109 1 95.69 184 PHE A O 1
ATOM 1468 N N . GLU A 1 185 ? -17.828 28.625 10.305 1 96.81 185 GLU A N 1
ATOM 1469 C CA . GLU A 1 185 ? -17.688 28.266 11.711 1 96.81 185 GLU A CA 1
ATOM 1470 C C . GLU A 1 185 ? -18.797 28.906 12.547 1 96.81 185 GLU A C 1
ATOM 1472 O O . GLU A 1 185 ? -19.375 28.266 13.422 1 96.81 185 GLU A O 1
ATOM 1477 N N . LEU A 1 186 ? -19.094 30.203 12.289 1 96.94 186 LEU A N 1
ATOM 1478 C CA . LEU A 1 186 ? -20.156 30.922 13.008 1 96.94 186 LEU A CA 1
ATOM 1479 C C . LEU A 1 186 ? -21.5 30.234 12.805 1 96.94 186 LEU A C 1
ATOM 1481 O O . LEU A 1 186 ? -22.312 30.156 13.727 1 96.94 186 LEU A O 1
ATOM 1485 N N . ALA A 1 187 ? -21.672 29.688 11.594 1 95.62 187 ALA A N 1
ATOM 1486 C CA . ALA A 1 187 ? -22.953 29.062 11.242 1 95.62 187 ALA A CA 1
ATOM 1487 C C . ALA A 1 187 ? -23.031 27.641 11.789 1 95.62 187 ALA A C 1
ATOM 1489 O O . ALA A 1 187 ? -24.125 27.078 11.875 1 95.62 187 ALA A O 1
ATOM 1490 N N . THR A 1 188 ? -21.969 27.078 12.164 1 95.75 188 THR A N 1
ATOM 1491 C CA . THR A 1 188 ? -21.938 25.641 12.438 1 95.75 188 THR A CA 1
ATOM 1492 C C . THR A 1 188 ? -21.797 25.375 13.938 1 95.75 188 THR A C 1
ATOM 1494 O O . THR A 1 188 ? -22.438 24.484 14.484 1 95.75 188 THR A O 1
ATOM 1497 N N . ILE A 1 189 ? -20.969 26.109 14.594 1 94.25 189 ILE A N 1
ATOM 1498 C CA . ILE A 1 189 ? -20.625 25.828 15.984 1 94.25 189 ILE A CA 1
ATOM 1499 C C . ILE A 1 189 ? -21.469 26.703 16.906 1 94.25 189 ILE A C 1
ATOM 1501 O O . ILE A 1 189 ? -21.328 27.922 16.922 1 94.25 189 ILE A O 1
ATOM 1505 N N . PRO A 1 190 ? -22.219 26.062 17.719 1 90.81 190 PRO A N 1
ATOM 1506 C CA . PRO A 1 190 ? -23.062 26.844 18.625 1 90.81 190 PRO A CA 1
ATOM 1507 C C . PRO A 1 190 ? -22.25 27.594 19.688 1 90.81 190 PRO A C 1
ATOM 1509 O O . PRO A 1 190 ? -21.297 27.047 20.234 1 90.81 190 PRO A O 1
ATOM 1512 N N . GLY A 1 191 ? -22.594 28.812 19.953 1 90.31 191 GLY A N 1
ATOM 1513 C CA . GLY A 1 191 ? -22 29.594 21.031 1 90.31 191 GLY A CA 1
ATOM 1514 C C . GLY A 1 191 ? -20.719 30.281 20.641 1 90.31 191 GLY A C 1
ATOM 1515 O O . GLY A 1 191 ? -20.156 31.062 21.406 1 90.31 191 GLY A O 1
ATOM 1516 N N . ILE A 1 192 ? -20.281 30.016 19.453 1 93.06 192 ILE A N 1
ATOM 1517 C CA . ILE A 1 192 ? -19.047 30.656 19 1 93.06 192 ILE A CA 1
ATOM 1518 C C . ILE A 1 192 ? -19.344 32.062 18.5 1 93.06 192 ILE A C 1
ATOM 1520 O O . ILE A 1 192 ? -20.469 32.375 18.094 1 93.06 192 ILE A O 1
ATOM 1524 N N . ASN A 1 193 ? -18.422 33 18.703 1 95 193 ASN A N 1
ATOM 1525 C CA . ASN A 1 193 ? -18.594 34.344 18.188 1 95 193 ASN A CA 1
ATOM 1526 C C . ASN A 1 193 ? -17.344 34.812 17.438 1 95 193 ASN A C 1
ATOM 1528 O O . ASN A 1 193 ? -16.344 34.094 17.375 1 95 193 ASN A O 1
ATOM 1532 N N . SER A 1 194 ? -17.453 35.938 16.859 1 95.69 194 SER A N 1
ATOM 1533 C CA . SER A 1 194 ? -16.391 36.469 15.992 1 95.69 194 SER A CA 1
ATOM 1534 C C . SER A 1 194 ? -15.109 36.719 16.766 1 95.69 194 SER A C 1
ATOM 1536 O O . SER A 1 194 ? -14.008 36.562 16.234 1 95.69 194 SER A O 1
ATOM 1538 N N . ASN A 1 195 ? -15.242 37.125 17.984 1 96.19 195 ASN A N 1
ATOM 1539 C CA . ASN A 1 195 ? -14.062 37.375 18.797 1 96.19 195 ASN A CA 1
ATOM 1540 C C . ASN A 1 195 ? -13.242 36.125 19.047 1 96.19 195 ASN A C 1
ATOM 1542 O O . ASN A 1 195 ? -12.016 36.156 18.938 1 96.19 195 ASN A O 1
ATOM 1546 N N . ILE A 1 196 ? -13.938 35.125 19.406 1 95.81 196 ILE A N 1
ATOM 1547 C CA . ILE A 1 196 ? -13.273 33.875 19.672 1 95.81 196 ILE A CA 1
ATOM 1548 C C . ILE A 1 196 ? -12.609 33.344 18.406 1 95.81 196 ILE A C 1
ATOM 1550 O O . ILE A 1 196 ? -11.469 32.875 18.438 1 95.81 196 ILE A O 1
ATOM 1554 N N . LEU A 1 197 ? -13.281 33.438 17.297 1 97.19 197 LEU A N 1
ATOM 1555 C CA . LEU A 1 197 ? -12.75 32.938 16.031 1 97.19 197 LEU A CA 1
ATOM 1556 C C . LEU A 1 197 ? -11.555 33.781 15.586 1 97.19 197 LEU A C 1
ATOM 1558 O O . LEU A 1 197 ? -10.594 33.25 15.031 1 97.19 197 LEU A O 1
ATOM 1562 N N . ASN A 1 198 ? -11.695 35.062 15.789 1 96.94 198 ASN A N 1
ATOM 1563 C CA . ASN A 1 198 ? -10.562 35.938 15.477 1 96.94 198 ASN A CA 1
ATOM 1564 C C . ASN A 1 198 ? -9.32 35.562 16.281 1 96.94 198 ASN A C 1
ATOM 1566 O O . ASN A 1 198 ? -8.211 35.562 15.75 1 96.94 198 ASN A O 1
ATOM 1570 N N . GLU A 1 199 ? -9.531 35.281 17.516 1 97.06 199 GLU A N 1
ATOM 1571 C CA . GLU A 1 199 ? -8.422 34.812 18.344 1 97.06 199 GLU A CA 1
ATOM 1572 C C . GLU A 1 199 ? -7.859 33.5 17.828 1 97.06 199 GLU A C 1
ATOM 1574 O O . GLU A 1 199 ? -6.641 33.312 17.797 1 97.06 199 GLU A O 1
ATOM 1579 N N . LYS A 1 200 ? -8.695 32.656 17.484 1 97.12 200 LYS A N 1
ATOM 1580 C CA . LYS A 1 200 ? -8.289 31.344 16.953 1 97.12 200 LYS A CA 1
ATOM 1581 C C . LYS A 1 200 ? -7.426 31.531 15.703 1 97.12 200 LYS A C 1
ATOM 1583 O O . LYS A 1 200 ? -6.375 30.891 15.578 1 97.12 200 LYS A O 1
ATOM 1588 N N . PHE A 1 201 ? -7.883 32.375 14.773 1 97.5 201 PHE A N 1
ATOM 1589 C CA . PHE A 1 201 ? -7.152 32.594 13.539 1 97.5 201 PHE A CA 1
ATOM 1590 C C . PHE A 1 201 ? -5.816 33.281 13.828 1 97.5 201 PHE A C 1
ATOM 1592 O O . PHE A 1 201 ? -4.809 32.969 13.188 1 97.5 201 PHE A O 1
ATOM 1599 N N . LYS A 1 202 ? -5.848 34.188 14.75 1 97.31 202 LYS A N 1
ATOM 1600 C CA . LYS A 1 202 ? -4.613 34.875 15.156 1 97.31 202 LYS A CA 1
ATOM 1601 C C . LYS A 1 202 ? -3.596 33.875 15.688 1 97.31 202 LYS A C 1
ATOM 1603 O O . LYS A 1 202 ? -2.418 33.906 15.328 1 97.31 202 LYS A O 1
ATOM 1608 N N . LYS A 1 203 ? -4.047 32.969 16.562 1 97.44 203 LYS A N 1
ATOM 1609 C CA . LYS A 1 203 ? -3.16 31.984 17.141 1 97.44 203 LYS A CA 1
ATOM 1610 C C . LYS A 1 203 ? -2.645 31.016 16.078 1 97.44 203 LYS A C 1
ATOM 1612 O O . LYS A 1 203 ? -1.485 30.594 16.109 1 97.44 203 LYS A O 1
ATOM 1617 N N . THR A 1 204 ? -3.512 30.625 15.156 1 97.12 204 THR A N 1
ATOM 1618 C CA . THR A 1 204 ? -3.082 29.766 14.047 1 97.12 204 THR A CA 1
ATOM 1619 C C . THR A 1 204 ? -1.993 30.469 13.234 1 97.12 204 THR A C 1
ATOM 1621 O O . THR A 1 204 ? -0.99 29.844 12.875 1 97.12 204 THR A O 1
ATOM 1624 N N . HIS A 1 205 ? -2.234 31.719 12.961 1 97.12 205 HIS A N 1
ATOM 1625 C CA . HIS A 1 205 ? -1.236 32.5 12.227 1 97.12 205 HIS A CA 1
ATOM 1626 C C . HIS A 1 205 ? 0.07 32.594 13.008 1 97.12 205 HIS A C 1
ATOM 1628 O O . HIS A 1 205 ? 1.153 32.531 12.422 1 97.12 205 HIS A O 1
ATOM 1634 N N . GLU A 1 206 ? -0.023 32.75 14.312 1 96.75 206 GLU A N 1
ATOM 1635 C CA . GLU A 1 206 ? 1.163 32.812 15.156 1 96.75 206 GLU A CA 1
ATOM 1636 C C . GLU A 1 206 ? 1.976 31.516 15.062 1 96.75 206 GLU A C 1
ATOM 1638 O O . GLU A 1 206 ? 3.207 31.547 15.141 1 96.75 206 GLU A O 1
ATOM 1643 N N . VAL A 1 207 ? 1.304 30.391 14.977 1 94.69 207 VAL A N 1
ATOM 1644 C CA . VAL A 1 207 ? 2.01 29.141 14.766 1 94.69 207 VAL A CA 1
ATOM 1645 C C . VAL A 1 207 ? 2.854 29.219 13.5 1 94.69 207 VAL A C 1
ATOM 1647 O O . VAL A 1 207 ? 4.055 28.938 13.523 1 94.69 207 VAL A O 1
ATOM 1650 N N . LYS A 1 208 ? 2.262 29.625 12.438 1 95.81 208 LYS A N 1
ATOM 1651 C CA . LYS A 1 208 ? 2.943 29.719 11.148 1 95.81 208 LYS A CA 1
ATOM 1652 C C . LYS A 1 208 ? 4.125 30.688 11.219 1 95.81 208 LYS A C 1
ATOM 1654 O O . LYS A 1 208 ? 5.211 30.391 10.727 1 95.81 208 LYS A O 1
ATOM 1659 N N . GLN A 1 209 ? 3.859 31.812 11.859 1 95.38 209 GLN A N 1
ATOM 1660 C CA . GLN A 1 209 ? 4.898 32.844 11.969 1 95.38 209 GLN A CA 1
ATOM 1661 C C . GLN A 1 209 ? 6.039 32.344 12.859 1 95.38 209 GLN A C 1
ATOM 1663 O O . GLN A 1 209 ? 7.199 32.719 12.633 1 95.38 209 GLN A O 1
ATOM 1668 N N . SER A 1 210 ? 5.707 31.625 13.883 1 93 210 SER A N 1
ATOM 1669 C CA . SER A 1 210 ? 6.734 31.109 14.789 1 93 210 SER A CA 1
ATOM 1670 C C . SER A 1 210 ? 7.695 30.188 14.062 1 93 210 SER A C 1
ATOM 1672 O O . SER A 1 210 ? 8.891 30.141 14.375 1 93 210 SER A O 1
ATOM 1674 N N . LEU A 1 211 ? 7.223 29.453 13.133 1 92.31 211 LEU A N 1
ATOM 1675 C CA . LEU A 1 211 ? 8.062 28.562 12.336 1 92.31 211 LEU A CA 1
ATOM 1676 C C . LEU A 1 211 ? 9.078 29.359 11.523 1 92.31 211 LEU A C 1
ATOM 1678 O O . LEU A 1 211 ? 10.211 28.906 11.336 1 92.31 211 LEU A O 1
ATOM 1682 N N . LEU A 1 212 ? 8.625 30.469 11.008 1 93.75 212 LEU A N 1
ATOM 1683 C CA . LEU A 1 212 ? 9.531 31.344 10.273 1 93.75 212 LEU A CA 1
ATOM 1684 C C . LEU A 1 212 ? 10.5 32.031 11.219 1 93.75 212 LEU A C 1
ATOM 1686 O O . LEU A 1 212 ? 11.688 32.156 10.914 1 93.75 212 LEU A O 1
ATOM 1690 N N . SER A 1 213 ? 10.039 32.438 12.375 1 91.31 213 SER A N 1
ATOM 1691 C CA . SER A 1 213 ? 10.836 33.156 13.352 1 91.31 213 SER A CA 1
ATOM 1692 C C . SER A 1 213 ? 11.984 32.281 13.875 1 91.31 213 SER A C 1
ATOM 1694 O O . SER A 1 213 ? 13.109 32.781 14.008 1 91.31 213 SER A O 1
ATOM 1696 N N . ILE A 1 214 ? 11.719 31.062 14.148 1 87.56 214 ILE A N 1
ATOM 1697 C CA . ILE A 1 214 ? 12.742 30.188 14.711 1 87.56 214 ILE A CA 1
ATOM 1698 C C . ILE A 1 214 ? 13.859 29.984 13.688 1 87.56 214 ILE A C 1
ATOM 1700 O O . ILE A 1 214 ? 14.977 29.594 14.047 1 87.56 214 ILE A O 1
ATOM 1704 N N . ASN A 1 215 ? 13.539 30.219 12.492 1 89 215 ASN A N 1
ATOM 1705 C CA . ASN A 1 215 ? 14.516 30.047 11.414 1 89 215 ASN A CA 1
ATOM 1706 C C . ASN A 1 215 ? 15.039 31.391 10.922 1 89 215 ASN A C 1
ATOM 1708 O O . ASN A 1 215 ? 15.453 31.516 9.766 1 89 215 ASN A O 1
ATOM 1712 N N . ASN A 1 216 ? 14.883 32.469 11.656 1 89.19 216 ASN A N 1
ATOM 1713 C CA . ASN A 1 216 ? 15.43 33.781 11.43 1 89.19 216 ASN A CA 1
ATOM 1714 C C . ASN A 1 216 ? 14.875 34.406 10.148 1 89.19 216 ASN A C 1
ATOM 1716 O O . ASN A 1 216 ? 15.617 35.031 9.383 1 89.19 216 ASN A O 1
ATOM 1720 N N . LEU A 1 217 ? 13.625 34.156 9.898 1 94.25 217 LEU A N 1
ATOM 1721 C CA . LEU A 1 217 ? 13.008 34.688 8.688 1 94.25 217 LEU A CA 1
ATOM 1722 C C . LEU A 1 217 ? 11.867 35.625 9.023 1 94.25 217 LEU A C 1
ATOM 1724 O O . LEU A 1 217 ? 11.117 36.062 8.133 1 94.25 217 LEU A O 1
ATOM 1728 N N . GLU A 1 218 ? 11.703 35.969 10.289 1 91.75 218 GLU A N 1
ATOM 1729 C CA . GLU A 1 218 ? 10.562 36.75 10.742 1 91.75 218 GLU A CA 1
ATOM 1730 C C . GLU A 1 218 ? 10.547 38.125 10.109 1 91.75 218 GLU A C 1
ATOM 1732 O O . GLU A 1 218 ? 9.484 38.719 9.891 1 91.75 218 GLU A O 1
ATOM 1737 N N . ASN A 1 219 ? 11.672 38.625 9.789 1 92.81 219 ASN A N 1
ATOM 1738 C CA . ASN A 1 219 ? 11.766 39.969 9.227 1 92.81 219 ASN A CA 1
ATOM 1739 C C . ASN A 1 219 ? 11.758 39.938 7.699 1 92.81 219 ASN A C 1
ATOM 1741 O O . ASN A 1 219 ? 11.656 41 7.051 1 92.81 219 ASN A O 1
ATOM 1745 N N . ASP A 1 220 ? 11.836 38.812 7.121 1 94.06 220 ASP A N 1
ATOM 1746 C CA . ASP A 1 220 ? 11.945 38.656 5.672 1 94.06 220 ASP A CA 1
ATOM 1747 C C . ASP A 1 220 ? 10.641 38.125 5.074 1 94.06 220 ASP A C 1
ATOM 1749 O O . ASP A 1 220 ? 10.328 38.406 3.912 1 94.06 220 ASP A O 1
ATOM 1753 N N . VAL A 1 221 ? 9.977 37.344 5.844 1 96.06 221 VAL A N 1
ATOM 1754 C CA . VAL A 1 221 ? 8.789 36.656 5.336 1 96.06 221 VAL A CA 1
ATOM 1755 C C . VAL A 1 221 ? 7.656 36.75 6.355 1 96.06 221 VAL A C 1
ATOM 1757 O O . VAL A 1 221 ? 7.844 36.438 7.535 1 96.06 221 VAL A O 1
ATOM 1760 N N . LYS A 1 222 ? 6.48 37.188 5.957 1 96.44 222 LYS A N 1
ATOM 1761 C CA . LYS A 1 222 ? 5.25 37.062 6.738 1 96.44 222 LYS A CA 1
ATOM 1762 C C . LYS A 1 222 ? 4.355 35.969 6.219 1 96.44 222 LYS A C 1
ATOM 1764 O O . LYS A 1 222 ? 4.004 35.938 5.039 1 96.44 222 LYS A O 1
ATOM 1769 N N . ALA A 1 223 ? 4.035 35.031 7.078 1 96.56 223 ALA A N 1
ATOM 1770 C CA . ALA A 1 223 ? 3.189 33.938 6.676 1 96.56 223 ALA A CA 1
ATOM 1771 C C . ALA A 1 223 ? 1.811 34.406 6.238 1 96.56 223 ALA A C 1
ATOM 1773 O O . ALA A 1 223 ? 1.286 35.375 6.785 1 96.56 223 ALA A O 1
ATOM 1774 N N . ILE A 1 224 ? 1.261 33.688 5.305 1 95.62 224 ILE A N 1
ATOM 1775 C CA . ILE A 1 224 ? -0.085 34 4.84 1 95.62 224 ILE A CA 1
ATOM 1776 C C . ILE A 1 224 ? -1.09 33.75 5.961 1 95.62 224 ILE A C 1
ATOM 1778 O O . ILE A 1 224 ? -0.988 32.781 6.688 1 95.62 224 ILE A O 1
ATOM 1782 N N . GLU A 1 225 ? -1.983 34.688 6.148 1 94.69 225 GLU A N 1
ATOM 1783 C CA . GLU A 1 225 ? -3.053 34.531 7.129 1 94.69 225 GLU A CA 1
ATOM 1784 C C . GLU A 1 225 ? -4.367 34.125 6.461 1 94.69 225 GLU A C 1
ATOM 1786 O O . GLU A 1 225 ? -5.23 34.969 6.223 1 94.69 225 GLU A O 1
ATOM 1791 N N . ASP A 1 226 ? -4.574 32.906 6.277 1 95.31 226 ASP A N 1
ATOM 1792 C CA . ASP A 1 226 ? -5.773 32.438 5.582 1 95.31 226 ASP A CA 1
ATOM 1793 C C . ASP A 1 226 ? -6.684 31.641 6.52 1 95.31 226 ASP A C 1
ATOM 1795 O O . ASP A 1 226 ? -7.656 31.031 6.078 1 95.31 226 ASP A O 1
ATOM 1799 N N . GLY A 1 227 ? -6.277 31.578 7.805 1 95.62 227 GLY A N 1
ATOM 1800 C CA . GLY A 1 227 ? -7.109 30.938 8.812 1 95.62 227 GLY A CA 1
ATOM 1801 C C . GLY A 1 227 ? -6.832 29.453 8.969 1 95.62 227 GLY A C 1
ATOM 1802 O O . GLY A 1 227 ? -7.426 28.797 9.82 1 95.62 227 GLY A O 1
ATOM 1803 N N . THR A 1 228 ? -5.945 28.891 8.172 1 97.12 228 THR A N 1
ATOM 1804 C CA . THR A 1 228 ? -5.703 27.453 8.203 1 97.12 228 THR A CA 1
ATOM 1805 C C . THR A 1 228 ? -4.234 27.156 8.492 1 97.12 228 THR A C 1
ATOM 1807 O O . THR A 1 228 ? -3.395 28.062 8.453 1 97.12 228 THR A O 1
ATOM 1810 N N . TYR A 1 229 ? -3.945 26.047 8.945 1 96.44 229 TYR A N 1
ATOM 1811 C CA . TYR A 1 229 ? -2.607 25.469 9.047 1 96.44 229 TYR A CA 1
ATOM 1812 C C . TYR A 1 229 ? -2.391 24.406 7.988 1 96.44 229 TYR A C 1
ATOM 1814 O O . TYR A 1 229 ? -3.223 23.5 7.82 1 96.44 229 TYR A O 1
ATOM 1822 N N . GLN A 1 230 ? -1.348 24.453 7.266 1 96.44 230 GLN A N 1
ATOM 1823 C CA . GLN A 1 230 ? -1.011 23.547 6.176 1 96.44 230 GLN A CA 1
ATOM 1824 C C . GLN A 1 230 ? -2.146 23.469 5.16 1 96.44 230 GLN A C 1
ATOM 1826 O O . GLN A 1 230 ? -2.467 22.375 4.664 1 96.44 230 GLN A O 1
ATOM 1831 N N . ASP A 1 231 ? -2.865 24.562 5.027 1 95.31 231 ASP A N 1
ATOM 1832 C CA . ASP A 1 231 ? -3.82 24.812 3.953 1 95.31 231 ASP A CA 1
ATOM 1833 C C . ASP A 1 231 ? -5.184 24.203 4.281 1 95.31 231 ASP A C 1
ATOM 1835 O O . ASP A 1 231 ? -6.219 24.828 4.043 1 95.31 231 ASP A O 1
ATOM 1839 N N . ASP A 1 232 ? -5.25 23 4.863 1 97 232 ASP A N 1
ATOM 1840 C CA . ASP A 1 232 ? -6.559 22.359 4.98 1 97 232 ASP A CA 1
ATOM 1841 C C . ASP A 1 232 ? -6.855 21.984 6.426 1 97 232 ASP A C 1
ATOM 1843 O O . ASP A 1 232 ? -7.883 21.359 6.711 1 97 232 ASP A O 1
ATOM 1847 N N . MET A 1 233 ? -6.047 22.375 7.32 1 97.19 233 MET A N 1
ATOM 1848 C CA . MET A 1 233 ? -6.266 22.016 8.719 1 97.19 233 MET A CA 1
ATOM 1849 C C . MET A 1 233 ? -6.707 23.219 9.531 1 97.19 233 MET A C 1
ATOM 1851 O O . MET A 1 233 ? -6.172 24.312 9.367 1 97.19 233 MET A O 1
ATOM 1855 N N . LEU A 1 234 ? -7.633 22.984 10.391 1 97.25 234 LEU A N 1
ATOM 1856 C CA . LEU A 1 234 ? -8.039 23.953 11.414 1 97.25 234 LEU A CA 1
ATOM 1857 C C . LEU A 1 234 ? -7.48 23.562 12.773 1 97.25 234 LEU A C 1
ATOM 1859 O O . LEU A 1 234 ? -7.438 22.375 13.117 1 97.25 234 LEU A O 1
ATOM 1863 N N . LEU A 1 235 ? -7.062 24.547 13.516 1 96 235 LEU A N 1
ATOM 1864 C CA . LEU A 1 235 ? -6.523 24.297 14.844 1 96 235 LEU A CA 1
ATOM 1865 C C . LEU A 1 235 ? -7.379 24.984 15.914 1 96 235 LEU A C 1
ATOM 1867 O O . LEU A 1 235 ? -7.902 26.078 15.695 1 96 235 LEU A O 1
ATOM 1871 N N . THR A 1 236 ? -7.512 24.328 17.047 1 94.75 236 THR A N 1
ATOM 1872 C CA . THR A 1 236 ? -8.07 24.984 18.203 1 94.75 236 THR A CA 1
ATOM 1873 C C . THR A 1 236 ? -7.051 25.938 18.828 1 94.75 236 THR A C 1
ATOM 1875 O O . THR A 1 236 ? -5.863 25.875 18.516 1 94.75 236 THR A O 1
ATOM 1878 N N . ILE A 1 237 ? -7.547 26.828 19.688 1 94.94 237 ILE A N 1
ATOM 1879 C CA . ILE A 1 237 ? -6.656 27.734 20.375 1 94.94 237 ILE A CA 1
ATOM 1880 C C . ILE A 1 237 ? -5.656 26.953 21.219 1 94.94 237 ILE A C 1
ATOM 1882 O O . ILE A 1 237 ? -4.465 27.281 21.25 1 94.94 237 ILE A O 1
ATOM 1886 N N . GLU A 1 238 ? -6.121 25.875 21.828 1 92.62 238 GLU A N 1
ATOM 1887 C CA . GLU A 1 238 ? -5.266 25.031 22.656 1 92.62 238 GLU A CA 1
ATOM 1888 C C . GLU A 1 238 ? -4.172 24.375 21.812 1 92.62 238 GLU A C 1
ATOM 1890 O O . GLU A 1 238 ? -3.008 24.344 22.234 1 92.62 238 GLU A O 1
ATOM 1895 N N . GLN A 1 239 ? -4.539 23.859 20.719 1 92.38 239 GLN A N 1
ATOM 1896 C CA . GLN A 1 239 ? -3.574 23.234 19.828 1 92.38 239 GLN A CA 1
ATOM 1897 C C . GLN A 1 239 ? -2.525 24.219 19.344 1 92.38 239 GLN A C 1
ATOM 1899 O O . GLN A 1 239 ? -1.33 23.922 19.344 1 92.38 239 GLN A O 1
ATOM 1904 N N . SER A 1 240 ? -2.963 25.391 18.953 1 94.75 240 SER A N 1
ATOM 1905 C CA . SER A 1 240 ? -2.045 26.438 18.516 1 94.75 240 SER A CA 1
ATOM 1906 C C . SER A 1 240 ? -1.067 26.828 19.609 1 94.75 240 SER A C 1
ATOM 1908 O O . SER A 1 240 ? 0.138 26.922 19.375 1 94.75 240 SER A O 1
ATOM 1910 N N . ASN A 1 241 ? -1.6 27.016 20.766 1 93 241 ASN A N 1
ATOM 1911 C CA . ASN A 1 241 ? -0.749 27.375 21.891 1 93 241 ASN A CA 1
ATOM 1912 C C . ASN A 1 241 ? 0.297 26.297 22.172 1 93 241 ASN A C 1
ATOM 1914 O O . ASN A 1 241 ? 1.455 26.609 22.453 1 93 241 ASN A O 1
ATOM 1918 N N . TYR A 1 242 ? -0.154 25.156 22.094 1 88.19 242 TYR A N 1
ATOM 1919 C CA . TYR A 1 242 ? 0.777 24.062 22.312 1 88.19 242 TYR A CA 1
ATOM 1920 C C . TYR A 1 242 ? 1.904 24.094 21.281 1 88.19 242 TYR A C 1
ATOM 1922 O O . TYR A 1 242 ? 3.08 23.984 21.641 1 88.19 242 TYR A O 1
ATOM 1930 N N . LEU A 1 243 ? 1.552 24.219 20.047 1 88.25 243 LEU A N 1
ATOM 1931 C CA . LEU A 1 243 ? 2.535 24.234 18.969 1 88.25 243 LEU A CA 1
ATOM 1932 C C . LEU A 1 243 ? 3.49 25.406 19.109 1 88.25 243 LEU A C 1
ATOM 1934 O O . LEU A 1 243 ? 4.699 25.266 18.906 1 88.25 243 LEU A O 1
ATOM 1938 N N . ILE A 1 244 ? 2.98 26.594 19.438 1 89.88 244 ILE A N 1
ATOM 1939 C CA . ILE A 1 244 ? 3.791 27.797 19.641 1 89.88 244 ILE A CA 1
ATOM 1940 C C . ILE A 1 244 ? 4.801 27.547 20.75 1 89.88 244 ILE A C 1
ATOM 1942 O O . ILE A 1 244 ? 5.984 27.875 20.609 1 89.88 244 ILE A O 1
ATOM 1946 N N . ASN A 1 245 ? 4.348 26.922 21.797 1 85.12 245 ASN A N 1
ATOM 1947 C CA . ASN A 1 245 ? 5.215 26.641 22.938 1 85.12 245 ASN A CA 1
ATOM 1948 C C . ASN A 1 245 ? 6.312 25.656 22.578 1 85.12 245 ASN A C 1
ATOM 1950 O O . ASN A 1 245 ? 7.449 25.766 23.047 1 85.12 245 ASN A O 1
ATOM 1954 N N . GLN A 1 246 ? 5.91 24.734 21.812 1 81.12 246 GLN A N 1
ATOM 1955 C CA . GLN A 1 246 ? 6.902 23.766 21.375 1 81.12 246 GLN A CA 1
ATOM 1956 C C . GLN A 1 246 ? 7.984 24.422 20.516 1 81.12 246 GLN A C 1
ATOM 1958 O O . GLN A 1 246 ? 9.172 24.109 20.672 1 81.12 246 GLN A O 1
ATOM 1963 N N . VAL A 1 247 ? 7.613 25.281 19.672 1 82.75 247 VAL A N 1
ATOM 1964 C CA . VAL A 1 247 ? 8.555 25.984 18.797 1 82.75 247 VAL A CA 1
ATOM 1965 C C . VAL A 1 247 ? 9.453 26.891 19.625 1 82.75 247 VAL A C 1
ATOM 1967 O O . VAL A 1 247 ? 10.664 26.938 19.422 1 82.75 247 VAL A O 1
ATOM 1970 N N . LYS A 1 248 ? 8.914 27.578 20.578 1 78.44 248 LYS A N 1
ATOM 1971 C CA . LYS A 1 248 ? 9.656 28.5 21.422 1 78.44 248 LYS A CA 1
ATOM 1972 C C . LYS A 1 248 ? 10.664 27.75 22.297 1 78.44 248 LYS A C 1
ATOM 1974 O O . LYS A 1 248 ? 11.766 28.25 22.547 1 78.44 248 LYS A O 1
ATOM 1979 N N . ARG A 1 249 ? 10.312 26.656 22.766 1 77 249 ARG A N 1
ATOM 1980 C CA . ARG A 1 249 ? 11.219 25.844 23.594 1 77 249 ARG A CA 1
ATOM 1981 C C . ARG A 1 249 ? 12.461 25.453 22.812 1 77 249 ARG A C 1
ATOM 1983 O O . ARG A 1 249 ? 13.562 25.391 23.359 1 77 249 ARG A O 1
ATOM 1990 N N . LYS A 1 250 ? 12.297 25.219 21.641 1 74.44 250 LYS A N 1
ATOM 1991 C CA . LYS A 1 250 ? 13.422 24.844 20.797 1 74.44 250 LYS A CA 1
ATOM 1992 C C . LYS A 1 250 ? 14.375 26.031 20.609 1 74.44 250 LYS A C 1
ATOM 1994 O O . LYS A 1 250 ? 15.594 25.859 20.625 1 74.44 250 LYS A O 1
ATOM 1999 N N . LYS A 1 251 ? 13.812 27.141 20.359 1 70.81 251 LYS A N 1
ATOM 2000 C CA . LYS A 1 251 ? 14.625 28.344 20.141 1 70.81 251 LYS A CA 1
ATOM 2001 C C . LYS A 1 251 ? 15.445 28.672 21.391 1 70.81 251 LYS A C 1
ATOM 2003 O O . LYS A 1 251 ? 16.625 29.031 21.281 1 70.81 251 LYS A O 1
ATOM 2008 N N . ASN A 1 252 ? 14.82 28.562 22.578 1 65.12 252 ASN A N 1
ATOM 2009 C CA . ASN A 1 252 ? 15.477 28.953 23.828 1 65.12 252 ASN A CA 1
ATOM 2010 C C . ASN A 1 252 ? 16.312 27.828 24.406 1 65.12 252 ASN A C 1
ATOM 2012 O O . ASN A 1 252 ? 16.938 27.984 25.453 1 65.12 252 ASN A O 1
ATOM 2016 N N . LYS A 1 253 ? 16.844 26.859 23.594 1 60.16 253 LYS A N 1
ATOM 2017 C CA . LYS A 1 253 ? 17.578 25.734 24.156 1 60.16 253 LYS A CA 1
ATOM 2018 C C . LYS A 1 253 ? 17.188 25.469 25.594 1 60.16 253 LYS A C 1
ATOM 2020 O O . LYS A 1 253 ? 18.031 25.078 26.422 1 60.16 253 LYS A O 1
ATOM 2025 N N . LEU A 1 254 ? 16.125 26.078 26.031 1 52.62 254 LEU A N 1
ATOM 2026 C CA . LEU A 1 254 ? 15.797 26.219 27.438 1 52.62 254 LEU A CA 1
ATOM 2027 C C . LEU A 1 254 ? 15.758 24.859 28.125 1 52.62 254 LEU A C 1
ATOM 2029 O O . LEU A 1 254 ? 15.141 23.922 27.625 1 52.62 254 LEU A O 1
ATOM 2033 N N . LYS A 1 255 ? 16.875 24.641 28.859 1 44.59 255 LYS A N 1
ATOM 2034 C CA . LYS A 1 255 ? 17.094 23.578 29.844 1 44.59 255 LYS A CA 1
ATOM 2035 C C . LYS A 1 255 ? 15.953 23.516 30.844 1 44.59 255 LYS A C 1
ATOM 2037 O O . LYS A 1 255 ? 16.172 23.234 32.031 1 44.59 255 LYS A O 1
ATOM 2042 N N . LYS A 1 256 ? 14.906 24.141 30.75 1 44.38 256 LYS A N 1
ATOM 2043 C CA . LYS A 1 256 ? 14.164 24.016 32 1 44.38 256 LYS A CA 1
ATOM 2044 C C . LYS A 1 256 ? 13.93 22.562 32.375 1 44.38 256 LYS A C 1
ATOM 2046 O O . LYS A 1 256 ? 13.57 21.75 31.5 1 44.38 256 LYS A O 1
ATOM 2051 N N . ARG A 1 257 ? 14.43 22.109 33.562 1 36.62 257 ARG A N 1
ATOM 2052 C CA . ARG A 1 257 ? 14.32 20.875 34.344 1 36.62 257 ARG A CA 1
ATOM 2053 C C . ARG A 1 257 ? 12.898 20.312 34.25 1 36.62 257 ARG A C 1
ATOM 2055 O O . ARG A 1 257 ? 12.664 19.156 34.625 1 36.62 257 ARG A O 1
ATOM 2062 N N . ASN A 1 258 ? 11.906 21.031 35.031 1 31.66 258 ASN A N 1
ATOM 2063 C CA . ASN A 1 258 ? 10.883 20.375 35.812 1 31.66 258 ASN A CA 1
ATOM 2064 C C . ASN A 1 258 ? 10.039 19.422 34.969 1 31.66 258 ASN A C 1
ATOM 2066 O O . ASN A 1 258 ? 9.852 18.25 35.344 1 31.66 258 ASN A O 1
ATOM 2070 N N . ALA A 1 259 ? 8.602 19.969 34.75 1 30.11 259 ALA A N 1
ATOM 2071 C CA . ALA A 1 259 ? 7.316 19.281 34.844 1 30.11 259 ALA A CA 1
ATOM 2072 C C . ALA A 1 259 ? 7.16 18.234 33.75 1 30.11 259 ALA A C 1
ATOM 2074 O O . ALA A 1 259 ? 7.621 18.422 32.625 1 30.11 259 ALA A O 1
ATOM 2075 N N . TYR A 1 260 ? 7 17.016 34.188 1 31.69 260 TYR A N 1
ATOM 2076 C CA . TYR A 1 260 ? 6.332 15.852 33.625 1 31.69 260 TYR A CA 1
ATOM 2077 C C . TYR A 1 260 ? 5.262 16.281 32.625 1 31.69 260 TYR A C 1
ATOM 2079 O O . TYR A 1 260 ? 4.117 16.531 33 1 31.69 260 TYR A O 1
ATOM 2087 N N . PHE A 1 261 ? 5.453 17.281 31.984 1 32.22 261 PHE A N 1
ATOM 2088 C CA . PHE A 1 261 ? 4.379 17.438 31.016 1 32.22 261 PHE A CA 1
ATOM 2089 C C . PHE A 1 261 ? 4.051 16.109 30.344 1 32.22 261 PHE A C 1
ATOM 2091 O O . PHE A 1 261 ? 4.863 15.57 29.594 1 32.22 261 PHE A O 1
ATOM 2098 N N . VAL A 1 262 ? 3.586 15.227 31.172 1 35.72 262 VAL A N 1
ATOM 2099 C CA . VAL A 1 262 ? 2.887 14.188 30.438 1 35.72 262 VAL A CA 1
ATOM 2100 C C . VAL A 1 262 ? 2.352 14.758 29.125 1 35.72 262 VAL A C 1
ATOM 2102 O O . VAL A 1 262 ? 1.501 15.648 29.125 1 35.72 262 VAL A O 1
ATOM 2105 N N . ASP A 1 263 ? 3.18 15.039 28.234 1 42.75 263 ASP A N 1
ATOM 2106 C CA . ASP A 1 263 ? 2.961 15.555 26.891 1 42.75 263 ASP A CA 1
ATOM 2107 C C . ASP A 1 263 ? 1.565 15.195 26.391 1 42.75 263 ASP A C 1
ATOM 2109 O O . ASP A 1 263 ? 1.237 14.016 26.234 1 42.75 263 ASP A O 1
ATOM 2113 N N . LYS A 1 264 ? 0.633 15.969 26.969 1 46.88 264 LYS A N 1
ATOM 2114 C CA . LYS A 1 264 ? -0.726 16 26.438 1 46.88 264 LYS A CA 1
ATOM 2115 C C . LYS A 1 264 ? -0.72 15.922 24.906 1 46.88 264 LYS A C 1
ATOM 2117 O O . LYS A 1 264 ? -0.101 16.766 24.25 1 46.88 264 LYS A O 1
ATOM 2122 N N . LEU A 1 265 ? -0.808 14.711 24.438 1 53.97 265 LEU A N 1
ATOM 2123 C CA . LEU A 1 265 ? -1.066 14.531 23 1 53.97 265 LEU A CA 1
ATOM 2124 C C . LEU A 1 265 ? -2.145 15.492 22.531 1 53.97 265 LEU A C 1
ATOM 2126 O O . LEU A 1 265 ? -3.182 15.648 23.172 1 53.97 265 LEU A O 1
ATOM 2130 N N . ILE A 1 266 ? -1.769 16.609 21.703 1 55.03 266 ILE A N 1
ATOM 2131 C CA . ILE A 1 266 ? -2.67 17.594 21.109 1 55.03 266 ILE A CA 1
ATOM 2132 C C . ILE A 1 266 ? -3.719 16.891 20.266 1 55.03 266 ILE A C 1
ATOM 2134 O O . ILE A 1 266 ? -4.855 17.344 20.141 1 55.03 266 ILE A O 1
ATOM 2138 N N . THR A 1 267 ? -3.291 15.695 19.766 1 65.25 267 THR A N 1
ATOM 2139 C CA . THR A 1 267 ? -4.27 15.016 18.922 1 65.25 267 THR A CA 1
ATOM 2140 C C . THR A 1 267 ? -4.977 13.914 19.703 1 65.25 267 THR A C 1
ATOM 2142 O O . THR A 1 267 ? -4.387 12.859 19.984 1 65.25 267 THR A O 1
ATOM 2145 N N . ASN A 1 268 ? -6.195 14.367 20.094 1 79.69 268 ASN A N 1
ATOM 2146 C CA . ASN A 1 268 ? -6.996 13.406 20.844 1 79.69 268 ASN A CA 1
ATOM 2147 C C . ASN A 1 268 ? -7.594 12.336 19.922 1 79.69 268 ASN A C 1
ATOM 2149 O O . ASN A 1 268 ? -8.109 12.648 18.859 1 79.69 268 ASN A O 1
ATOM 2153 N N . LYS A 1 269 ? -7.387 11.172 20.391 1 89.38 269 LYS A N 1
ATOM 2154 C CA . LYS A 1 269 ? -8.008 10.047 19.688 1 89.38 269 LYS A CA 1
ATOM 2155 C C . LYS A 1 269 ? -9.477 9.898 20.078 1 89.38 269 LYS A C 1
ATOM 2157 O O . LYS A 1 269 ? -9.906 10.422 21.109 1 89.38 269 LYS A O 1
ATOM 2162 N N . TRP A 1 270 ? -10.18 9.305 19.266 1 94.69 270 TRP A N 1
ATOM 2163 C CA . TRP A 1 270 ? -11.562 8.953 19.578 1 94.69 270 TRP A CA 1
ATOM 2164 C C . TRP A 1 270 ? -11.617 7.805 20.578 1 94.69 270 TRP A C 1
ATOM 2166 O O . TRP A 1 270 ? -10.938 6.789 20.406 1 94.69 270 TRP A O 1
ATOM 2176 N N . PRO A 1 271 ? -12.367 7.957 21.609 1 90.31 271 PRO A N 1
ATOM 2177 C CA . PRO A 1 271 ? -12.32 6.992 22.719 1 90.31 271 PRO A CA 1
ATOM 2178 C C . PRO A 1 271 ? -12.852 5.617 22.312 1 90.31 271 PRO A C 1
ATOM 2180 O O . PRO A 1 271 ? -12.344 4.598 22.797 1 90.31 271 PRO A O 1
ATOM 2183 N N . ASN A 1 272 ? -13.859 5.559 21.531 1 93.56 272 ASN A N 1
ATOM 2184 C CA . ASN A 1 272 ? -14.43 4.289 21.094 1 93.56 272 ASN A CA 1
ATOM 2185 C C . ASN A 1 272 ? -14.352 4.152 19.562 1 93.56 272 ASN A C 1
ATOM 2187 O O . ASN A 1 272 ? -15.281 4.543 18.859 1 93.56 272 ASN A O 1
ATOM 2191 N N . PRO A 1 273 ? -13.289 3.48 19.109 1 94.81 273 PRO A N 1
ATOM 2192 C CA . PRO A 1 273 ? -13.148 3.352 17.656 1 94.81 273 PRO A CA 1
ATOM 2193 C C . PRO A 1 273 ? -14.203 2.443 17.047 1 94.81 273 PRO A C 1
ATOM 2195 O O . PRO A 1 273 ? -14.43 2.492 15.828 1 94.81 273 PRO A O 1
ATOM 2198 N N . LEU A 1 274 ? -14.859 1.686 17.828 1 95.56 274 LEU A N 1
ATOM 2199 C CA . LEU A 1 274 ? -15.859 0.752 17.328 1 95.56 274 LEU A CA 1
ATOM 2200 C C . LEU A 1 274 ? -17.203 1.455 17.094 1 95.56 274 LEU A C 1
ATOM 2202 O O . LEU A 1 274 ? -18.125 0.867 16.547 1 95.56 274 LEU A O 1
ATOM 2206 N N . ASN A 1 275 ? -17.219 2.656 17.531 1 96.56 275 ASN A N 1
ATOM 2207 C CA . ASN A 1 275 ? -18.422 3.445 17.359 1 96.56 275 ASN A CA 1
ATOM 2208 C C . ASN A 1 275 ? -18.125 4.941 17.328 1 96.56 275 ASN A C 1
ATOM 2210 O O . ASN A 1 275 ? -18.25 5.621 18.344 1 96.56 275 ASN A O 1
ATOM 2214 N N . ILE A 1 276 ? -17.859 5.457 16.203 1 97.88 276 ILE A N 1
ATOM 2215 C CA . ILE A 1 276 ? -17.641 6.891 16.016 1 97.88 276 ILE A CA 1
ATOM 2216 C C . ILE A 1 276 ? -18.891 7.516 15.391 1 97.88 276 ILE A C 1
ATOM 2218 O O . ILE A 1 276 ? -19.188 7.262 14.219 1 97.88 276 ILE A O 1
ATOM 2222 N N . PRO A 1 277 ? -19.594 8.336 16.141 1 98.12 277 PRO A N 1
ATOM 2223 C CA . PRO A 1 277 ? -20.812 8.945 15.586 1 98.12 277 PRO A CA 1
ATOM 2224 C C . PRO A 1 277 ? -20.5 10.023 14.547 1 98.12 277 PRO A C 1
ATOM 2226 O O . PRO A 1 277 ? -19.547 10.789 14.711 1 98.12 277 PRO A O 1
ATOM 2229 N N . TYR A 1 278 ? -21.328 10.023 13.5 1 98.56 278 TYR A N 1
ATOM 2230 C CA . TYR A 1 278 ? -21.25 11.117 12.539 1 98.56 278 TYR A CA 1
ATOM 2231 C C . TYR A 1 278 ? -22.641 11.57 12.117 1 98.56 278 TYR A C 1
ATOM 2233 O O . TYR A 1 278 ? -23.594 10.797 12.18 1 98.56 278 TYR A O 1
ATOM 2241 N N . VAL A 1 279 ? -22.719 12.805 11.805 1 98.62 279 VAL A N 1
ATOM 2242 C CA . VAL A 1 279 ? -23.969 13.453 11.398 1 98.62 279 VAL A CA 1
ATOM 2243 C C . VAL A 1 279 ? -23.797 14.094 10.031 1 98.62 279 VAL A C 1
ATOM 2245 O O . VAL A 1 279 ? -22.734 14.664 9.727 1 98.62 279 VAL A O 1
ATOM 2248 N N . LEU A 1 280 ? -24.797 13.922 9.172 1 98.62 280 LEU A N 1
ATOM 2249 C CA . LEU A 1 280 ? -24.828 14.57 7.867 1 98.62 280 LEU A CA 1
ATOM 2250 C C . LEU A 1 280 ? -25.719 15.812 7.906 1 98.62 280 LEU A C 1
ATOM 2252 O O . LEU A 1 280 ? -26.906 15.727 8.195 1 98.62 280 LEU A O 1
ATOM 2256 N N . ASP A 1 281 ? -25.125 16.938 7.68 1 98 281 ASP A N 1
ATOM 2257 C CA . ASP A 1 281 ? -25.844 18.219 7.723 1 98 281 ASP A CA 1
ATOM 2258 C C . ASP A 1 281 ? -26.906 18.281 6.633 1 98 281 ASP A C 1
ATOM 2260 O O . ASP A 1 281 ? -26.812 17.594 5.613 1 98 281 ASP A O 1
ATOM 2264 N N . ASN A 1 282 ? -27.859 19.188 6.781 1 96.69 282 ASN A N 1
ATOM 2265 C CA . ASN A 1 282 ? -28.969 19.312 5.852 1 96.69 282 ASN A CA 1
ATOM 2266 C C . ASN A 1 282 ? -28.547 19.984 4.551 1 96.69 282 ASN A C 1
ATOM 2268 O O . ASN A 1 282 ? -29.266 19.922 3.553 1 96.69 282 ASN A O 1
ATOM 2272 N N . THR A 1 283 ? -27.438 20.547 4.559 1 96.62 283 THR A N 1
ATOM 2273 C CA . THR A 1 283 ? -26.938 21.219 3.359 1 96.62 283 THR A CA 1
ATOM 2274 C C . THR A 1 283 ? -26.547 20.203 2.293 1 96.62 283 THR A C 1
ATOM 2276 O O . THR A 1 283 ? -26.359 20.562 1.128 1 96.62 283 THR A O 1
ATOM 2279 N N . LEU A 1 284 ? -26.422 18.953 2.59 1 97.88 284 LEU A N 1
ATOM 2280 C CA . LEU A 1 284 ? -25.938 17.906 1.693 1 97.88 284 LEU A CA 1
ATOM 2281 C C . LEU A 1 284 ? -27.094 17.281 0.913 1 97.88 284 LEU A C 1
ATOM 2283 O O . LEU A 1 284 ? -28.156 17.031 1.475 1 97.88 284 LEU A O 1
ATOM 2287 N N . ASN A 1 285 ? -26.875 17.094 -0.329 1 97.19 285 ASN A N 1
ATOM 2288 C CA . ASN A 1 285 ? -27.859 16.344 -1.102 1 97.19 285 ASN A CA 1
ATOM 2289 C C . ASN A 1 285 ? -27.609 14.844 -1.011 1 97.19 285 ASN A C 1
ATOM 2291 O O . ASN A 1 285 ? -26.656 14.406 -0.36 1 97.19 285 ASN A O 1
ATOM 2295 N N . THR A 1 286 ? -28.438 14.086 -1.649 1 97.44 286 THR A N 1
ATOM 2296 C CA . THR A 1 286 ? -28.422 12.633 -1.5 1 97.44 286 THR A CA 1
ATOM 2297 C C . THR A 1 286 ? -27.141 12.047 -2.062 1 97.44 286 THR A C 1
ATOM 2299 O O . THR A 1 286 ? -26.547 11.148 -1.459 1 97.44 286 THR A O 1
ATOM 2302 N N . ILE A 1 287 ? -26.672 12.516 -3.223 1 96.88 287 ILE A N 1
ATOM 2303 C CA . ILE A 1 287 ? -25.469 12.008 -3.873 1 96.88 287 ILE A CA 1
ATOM 2304 C C . ILE A 1 287 ? -24.234 12.32 -3.016 1 96.88 287 ILE A C 1
ATOM 2306 O O . ILE A 1 287 ? -23.359 11.477 -2.854 1 96.88 287 ILE A O 1
ATOM 2310 N N . GLU A 1 288 ? -24.25 13.508 -2.475 1 97.19 288 GLU A N 1
ATOM 2311 C CA . GLU A 1 288 ? -23.141 13.93 -1.615 1 97.19 288 GLU A CA 1
ATOM 2312 C C . GLU A 1 288 ? -23.094 13.094 -0.339 1 97.19 288 GLU A C 1
ATOM 2314 O O . GLU A 1 288 ? -22.016 12.703 0.109 1 97.19 288 GLU A O 1
ATOM 2319 N N . LYS A 1 289 ? -24.281 12.797 0.211 1 98.31 289 LYS A N 1
ATOM 2320 C CA . LYS A 1 289 ? -24.359 11.922 1.377 1 98.31 289 LYS A CA 1
ATOM 2321 C C . LYS A 1 289 ? -23.812 10.531 1.06 1 98.31 289 LYS A C 1
ATOM 2323 O O . LYS A 1 289 ? -23.109 9.93 1.878 1 98.31 289 LYS A O 1
ATOM 2328 N N . GLN A 1 290 ? -24.062 10.086 -0.095 1 97.06 290 GLN A N 1
ATOM 2329 C CA . GLN A 1 290 ? -23.578 8.781 -0.523 1 97.06 290 GLN A CA 1
ATOM 2330 C C . GLN A 1 290 ? -22.047 8.781 -0.646 1 97.06 290 GLN A C 1
ATOM 2332 O O . GLN A 1 290 ? -21.391 7.797 -0.298 1 97.06 290 GLN A O 1
ATOM 2337 N N . HIS A 1 291 ? -21.469 9.852 -1.165 1 97.06 291 HIS A N 1
ATOM 2338 C CA . HIS A 1 291 ? -20.016 9.953 -1.263 1 97.06 291 HIS A CA 1
ATOM 2339 C C . HIS A 1 291 ? -19.359 9.867 0.114 1 97.06 291 HIS A C 1
ATOM 2341 O O . HIS A 1 291 ? -18.328 9.219 0.276 1 97.06 291 HIS A O 1
ATOM 2347 N N . ILE A 1 292 ? -20.016 10.5 1.084 1 98.56 292 ILE A N 1
ATOM 2348 C CA . ILE A 1 292 ? -19.5 10.492 2.445 1 98.56 292 ILE A CA 1
ATOM 2349 C C . ILE A 1 292 ? -19.578 9.07 3.012 1 98.56 292 ILE A C 1
ATOM 2351 O O . ILE A 1 292 ? -18.594 8.57 3.582 1 98.56 292 ILE A O 1
ATOM 2355 N N . GLN A 1 293 ? -20.656 8.438 2.818 1 98 293 GLN A N 1
ATOM 2356 C CA . GLN A 1 293 ? -20.828 7.082 3.322 1 98 293 GLN A CA 1
ATOM 2357 C C . GLN A 1 293 ? -19.844 6.117 2.666 1 98 293 GLN A C 1
ATOM 2359 O O . GLN A 1 293 ? -19.297 5.238 3.33 1 98 293 GLN A O 1
ATOM 2364 N N . ASN A 1 294 ? -19.641 6.262 1.381 1 94.94 294 ASN A N 1
ATOM 2365 C CA . ASN A 1 294 ? -18.656 5.453 0.672 1 94.94 294 ASN A CA 1
ATOM 2366 C C . ASN A 1 294 ? -17.25 5.664 1.233 1 94.94 294 ASN A C 1
ATOM 2368 O O . ASN A 1 294 ? -16.5 4.707 1.396 1 94.94 294 ASN A O 1
ATOM 2372 N N . ALA A 1 295 ? -16.906 6.895 1.502 1 97.88 295 ALA A N 1
ATOM 2373 C CA . ALA A 1 295 ? -15.602 7.223 2.07 1 97.88 295 ALA A CA 1
ATOM 2374 C C . ALA A 1 295 ? -15.406 6.547 3.426 1 97.88 295 ALA A C 1
ATOM 2376 O O . ALA A 1 295 ? -14.359 5.953 3.688 1 97.88 295 ALA A O 1
ATOM 2377 N N . LEU A 1 296 ? -16.422 6.633 4.246 1 98.44 296 LEU A N 1
ATOM 2378 C CA . LEU A 1 296 ? -16.344 6.059 5.586 1 98.44 296 LEU A CA 1
ATOM 2379 C C . LEU A 1 296 ? -16.219 4.539 5.52 1 98.44 296 LEU A C 1
ATOM 2381 O O . LEU A 1 296 ? -15.461 3.938 6.281 1 98.44 296 LEU A O 1
ATOM 2385 N N . LYS A 1 297 ? -16.922 3.943 4.621 1 94.75 297 LYS A N 1
ATOM 2386 C CA . LYS A 1 297 ? -16.828 2.498 4.434 1 94.75 297 LYS A CA 1
ATOM 2387 C C . LYS A 1 297 ? -15.414 2.088 4.023 1 94.75 297 LYS A C 1
ATOM 2389 O O . LYS A 1 297 ? -14.922 1.045 4.453 1 94.75 297 LYS A O 1
ATOM 2394 N N . GLN A 1 298 ? -14.805 2.85 3.207 1 93.88 298 GLN A N 1
ATOM 2395 C CA . GLN A 1 298 ? -13.445 2.547 2.787 1 93.88 298 GLN A CA 1
ATOM 2396 C C . GLN A 1 298 ? -12.477 2.594 3.971 1 93.88 298 GLN A C 1
ATOM 2398 O O . GLN A 1 298 ? -11.578 1.758 4.078 1 93.88 298 GLN A O 1
ATOM 2403 N N . ILE A 1 299 ? -12.68 3.52 4.832 1 97.44 299 ILE A N 1
ATOM 2404 C CA . ILE A 1 299 ? -11.828 3.643 6.008 1 97.44 299 ILE A CA 1
ATOM 2405 C C . ILE A 1 299 ? -12.039 2.441 6.926 1 97.44 299 ILE A C 1
ATOM 2407 O O . ILE A 1 299 ? -11.094 1.955 7.551 1 97.44 299 ILE A O 1
ATOM 2411 N N . GLU A 1 300 ? -13.234 1.922 6.949 1 96.31 300 GLU A N 1
ATOM 2412 C CA . GLU A 1 300 ? -13.586 0.82 7.844 1 96.31 300 GLU A CA 1
ATOM 2413 C C . GLU A 1 300 ? -12.93 -0.482 7.395 1 96.31 300 GLU A C 1
ATOM 2415 O O . GLU A 1 300 ? -12.625 -1.347 8.219 1 96.31 300 GLU A O 1
ATOM 2420 N N . ILE A 1 301 ? -12.633 -0.588 6.16 1 89 301 ILE A N 1
ATOM 2421 C CA . ILE A 1 301 ? -12.07 -1.826 5.633 1 89 301 ILE A CA 1
ATOM 2422 C C . ILE A 1 301 ? -10.664 -2.035 6.188 1 89 301 ILE A C 1
ATOM 2424 O O . ILE A 1 301 ? -9.789 -1.182 6.02 1 89 301 ILE A O 1
ATOM 2428 N N . GLY A 1 302 ? -10.5 -3.125 6.836 1 87.25 302 GLY A N 1
ATOM 2429 C CA . GLY A 1 302 ? -9.188 -3.482 7.352 1 87.25 302 GLY A CA 1
ATOM 2430 C C . GLY A 1 302 ? -8.859 -2.812 8.672 1 87.25 302 GLY A C 1
ATOM 2431 O O . GLY A 1 302 ? -7.707 -2.832 9.109 1 87.25 302 GLY A O 1
ATOM 2432 N N . THR A 1 303 ? -9.789 -2.121 9.242 1 93.75 303 THR A N 1
ATOM 2433 C CA . THR A 1 303 ? -9.617 -1.486 10.547 1 93.75 303 THR A CA 1
ATOM 2434 C C . THR A 1 303 ? -10.734 -1.888 11.5 1 93.75 303 THR A C 1
ATOM 2436 O O . THR A 1 303 ? -11.711 -2.523 11.086 1 93.75 303 THR A O 1
ATOM 2439 N N . CYS A 1 304 ? -10.578 -1.601 12.758 1 95.38 304 CYS A N 1
ATOM 2440 C CA . CYS A 1 304 ? -11.625 -1.842 13.75 1 95.38 304 CYS A CA 1
ATOM 2441 C C . CYS A 1 304 ? -12.602 -0.675 13.797 1 95.38 304 CYS A C 1
ATOM 2443 O O . CYS A 1 304 ? -13.625 -0.745 14.492 1 95.38 304 CYS A O 1
ATOM 2445 N N . ILE A 1 305 ? -12.328 0.386 13.094 1 97.62 305 ILE A N 1
ATOM 2446 C CA . ILE A 1 305 ? -13.094 1.626 13.18 1 97.62 305 ILE A CA 1
ATOM 2447 C C . ILE A 1 305 ? -14.469 1.428 12.547 1 97.62 305 ILE A C 1
ATOM 2449 O O . ILE A 1 305 ? -14.586 0.854 11.461 1 97.62 305 ILE A O 1
ATOM 2453 N N . LYS A 1 306 ? -15.453 1.813 13.234 1 98.25 306 LYS A N 1
ATOM 2454 C CA . LYS A 1 306 ? -16.828 1.818 12.719 1 98.25 306 LYS A CA 1
ATOM 2455 C C . LYS A 1 306 ? -17.484 3.174 12.938 1 98.25 306 LYS A C 1
ATOM 2457 O O . LYS A 1 306 ? -17.406 3.746 14.023 1 98.25 306 LYS A O 1
ATOM 2462 N N . PHE A 1 307 ? -18.078 3.635 11.859 1 98.5 307 PHE A N 1
ATOM 2463 C CA . PHE A 1 307 ? -18.812 4.895 11.922 1 98.5 307 PHE A CA 1
ATOM 2464 C C . PHE A 1 307 ? -20.312 4.648 12.031 1 98.5 307 PHE A C 1
ATOM 2466 O O . PHE A 1 307 ? -20.844 3.756 11.367 1 98.5 307 PHE A O 1
ATOM 2473 N N . ASN A 1 308 ? -20.938 5.414 12.867 1 97.81 308 ASN A N 1
ATOM 2474 C CA . ASN A 1 308 ? -22.375 5.273 13.07 1 97.81 308 ASN A CA 1
ATOM 2475 C C . ASN A 1 308 ? -23.109 6.555 12.703 1 97.81 308 ASN A C 1
ATOM 2477 O O . ASN A 1 308 ? -22.891 7.605 13.305 1 97.81 308 ASN A O 1
ATOM 2481 N N . ASN A 1 309 ? -24 6.469 11.742 1 98.19 309 ASN A N 1
ATOM 2482 C CA . ASN A 1 309 ? -24.766 7.617 11.281 1 98.19 309 ASN A CA 1
ATOM 2483 C C . ASN A 1 309 ? -25.875 7.984 12.266 1 98.19 309 ASN A C 1
ATOM 2485 O O . ASN A 1 309 ? -26.75 7.164 12.562 1 98.19 309 ASN A O 1
ATOM 2489 N N . ILE A 1 310 ? -25.828 9.172 12.75 1 97.88 310 ILE A N 1
ATOM 2490 C CA . ILE A 1 310 ? -26.875 9.703 13.633 1 97.88 310 ILE A CA 1
ATOM 2491 C C . ILE A 1 310 ? -27.672 10.773 12.898 1 97.88 310 ILE A C 1
ATOM 2493 O O . ILE A 1 310 ? -27.109 11.711 12.328 1 97.88 310 ILE A O 1
ATOM 2497 N N . PRO A 1 311 ? -29 10.594 12.945 1 96.94 311 PRO A N 1
ATOM 2498 C CA . PRO A 1 311 ? -29.812 11.648 12.328 1 96.94 311 PRO A CA 1
ATOM 2499 C C . PRO A 1 311 ? -29.562 13.016 12.953 1 96.94 311 PRO A C 1
ATOM 2501 O O . PRO A 1 311 ? -29.375 13.117 14.172 1 96.94 311 PRO A O 1
ATOM 2504 N N . ILE A 1 312 ? -29.609 13.977 12.117 1 95.56 312 ILE A N 1
ATOM 2505 C CA . ILE A 1 312 ? -29.234 15.328 12.523 1 95.56 312 ILE A CA 1
ATOM 2506 C C . ILE A 1 312 ? -30.109 15.773 13.695 1 95.56 312 ILE A C 1
ATOM 2508 O O . ILE A 1 312 ? -29.656 16.516 14.57 1 95.56 312 ILE A O 1
ATOM 2512 N N . ASN A 1 313 ? -31.406 15.375 13.82 1 95.06 313 ASN A N 1
ATOM 2513 C CA . ASN A 1 313 ? -32.344 15.766 14.875 1 95.06 313 ASN A CA 1
ATOM 2514 C C . ASN A 1 313 ? -32.062 15.023 16.172 1 95.06 313 ASN A C 1
ATOM 2516 O O . ASN A 1 313 ? -32.594 15.367 17.219 1 95.06 313 ASN A O 1
ATOM 2520 N N . LYS A 1 314 ? -31.172 14.062 16.156 1 96 314 LYS A N 1
ATOM 2521 C CA . LYS A 1 314 ? -30.797 13.281 17.328 1 96 314 LYS A CA 1
ATOM 2522 C C . LYS A 1 314 ? -29.297 13.383 17.594 1 96 314 LYS A C 1
ATOM 2524 O O . LYS A 1 314 ? -28.703 12.477 18.188 1 96 314 LYS A O 1
ATOM 2529 N N . LYS A 1 315 ? -28.719 14.383 17 1 91.31 315 LYS A N 1
ATOM 2530 C CA . LYS A 1 315 ? -27.266 14.516 17.172 1 91.31 315 LYS A CA 1
ATOM 2531 C C . LYS A 1 315 ? -26.891 14.656 18.641 1 91.31 315 LYS A C 1
ATOM 2533 O O . LYS A 1 315 ? -27.594 15.305 19.406 1 91.31 315 LYS A O 1
ATOM 2538 N N . PRO A 1 316 ? -25.828 14.023 19.016 1 91.88 316 PRO A N 1
ATOM 2539 C CA . PRO A 1 316 ? -25.375 14.148 20.406 1 91.88 316 PRO A CA 1
ATOM 2540 C C . PRO A 1 316 ? -24.891 15.555 20.75 1 91.88 316 PRO A C 1
ATOM 2542 O O . PRO A 1 316 ? -24.734 16.391 19.844 1 91.88 316 PRO A O 1
ATOM 2545 N N . SER A 1 317 ? -24.641 15.688 22.047 1 88.62 317 SER A N 1
ATOM 2546 C CA . SER A 1 317 ? -24.172 17 22.484 1 88.62 317 SER A CA 1
ATOM 2547 C C . SER A 1 317 ? -22.703 17.203 22.203 1 88.62 317 SER A C 1
ATOM 2549 O O . SER A 1 317 ? -22.25 18.328 22.016 1 88.62 317 SER A O 1
ATOM 2551 N N . ASN A 1 318 ? -22.047 15.984 22.25 1 88.56 318 ASN A N 1
ATOM 2552 C CA . ASN A 1 318 ? -20.609 16.141 22.031 1 88.56 318 ASN A CA 1
ATOM 2553 C C . ASN A 1 318 ? -20.016 14.93 21.328 1 88.56 318 ASN A C 1
ATOM 2555 O O . ASN A 1 318 ? -20.672 13.898 21.188 1 88.56 318 ASN A O 1
ATOM 2559 N N . SER A 1 319 ? -18.844 15.172 20.734 1 91.62 319 SER A N 1
ATOM 2560 C CA . SER A 1 319 ? -17.953 14.133 20.25 1 91.62 319 SER A CA 1
ATOM 2561 C C . SER A 1 319 ? -18.578 13.383 19.078 1 91.62 319 SER A C 1
ATOM 2563 O O . SER A 1 319 ? -18.781 12.172 19.141 1 91.62 319 SER A O 1
ATOM 2565 N N . TYR A 1 320 ? -18.859 14.047 18.062 1 97.44 320 TYR A N 1
ATOM 2566 C CA . TYR A 1 320 ? -19.281 13.469 16.797 1 97.44 320 TYR A CA 1
ATOM 2567 C C . TYR A 1 320 ? -18.672 14.219 15.625 1 97.44 320 TYR A C 1
ATOM 2569 O O . TYR A 1 320 ? -18.141 15.32 15.797 1 97.44 320 TYR A O 1
ATOM 2577 N N . ILE A 1 321 ? -18.672 13.625 14.5 1 98.56 321 ILE A N 1
ATOM 2578 C CA . ILE A 1 321 ? -18.203 14.258 13.266 1 98.56 321 ILE A CA 1
ATOM 2579 C C . ILE A 1 321 ? -19.406 14.844 12.508 1 98.56 321 ILE A C 1
ATOM 2581 O O . ILE A 1 321 ? -20.406 14.172 12.32 1 98.56 321 ILE A O 1
ATOM 2585 N N . LEU A 1 322 ? -19.359 16.125 12.18 1 98.69 322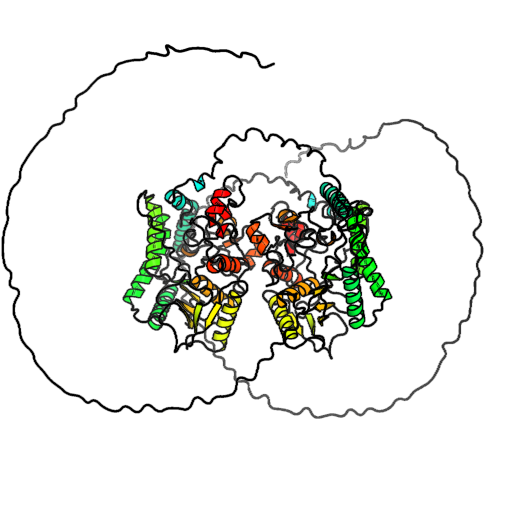 LEU A N 1
ATOM 2586 C CA . LEU A 1 322 ? -20.391 16.766 11.367 1 98.69 322 LEU A CA 1
ATOM 2587 C C . LEU A 1 322 ? -19.875 17.062 9.961 1 98.69 322 LEU A C 1
ATOM 2589 O O . LEU A 1 322 ? -18.969 17.875 9.789 1 98.69 322 LEU A O 1
ATOM 2593 N N . TYR A 1 323 ? -20.453 16.359 8.984 1 98.69 323 TYR A N 1
ATOM 2594 C CA . TYR A 1 323 ? -20.141 16.688 7.602 1 98.69 323 TYR A CA 1
ATOM 2595 C C . TYR A 1 323 ? -21.078 17.766 7.07 1 98.69 323 TYR A C 1
ATOM 2597 O O . TYR A 1 323 ? -22.297 17.625 7.137 1 98.69 323 TYR A O 1
ATOM 2605 N N . LYS A 1 324 ? -20.484 18.875 6.574 1 98.19 324 LYS A N 1
ATOM 2606 C CA . LYS A 1 324 ? -21.266 20.016 6.121 1 98.19 324 LYS A CA 1
ATOM 2607 C C . LYS A 1 324 ? -20.75 20.531 4.773 1 98.19 324 LYS A C 1
ATOM 2609 O O . LYS A 1 324 ? -19.547 20.594 4.547 1 98.19 324 LYS A O 1
ATOM 2614 N N . LYS A 1 325 ? -21.719 20.766 3.893 1 97.31 325 LYS A N 1
ATOM 2615 C CA . LYS A 1 325 ? -21.359 21.391 2.619 1 97.31 325 LYS A CA 1
ATOM 2616 C C . LYS A 1 325 ? -21.156 22.891 2.775 1 97.31 325 LYS A C 1
ATOM 2618 O O . LYS A 1 325 ? -22.031 23.594 3.301 1 97.31 325 LYS A O 1
ATOM 2623 N N . THR A 1 326 ? -20.047 23.328 2.371 1 94.88 326 THR A N 1
ATOM 2624 C CA . THR A 1 326 ? -19.688 24.75 2.367 1 94.88 326 THR A CA 1
ATOM 2625 C C . THR A 1 326 ? -19.141 25.172 1.008 1 94.88 326 THR A C 1
ATOM 2627 O O . THR A 1 326 ? -17.938 25.078 0.77 1 94.88 326 THR A O 1
ATOM 2630 N N . PRO A 1 327 ? -19.953 25.578 0.173 1 87.94 327 PRO A N 1
ATOM 2631 C CA . PRO A 1 327 ? -19.5 25.922 -1.173 1 87.94 327 PRO A CA 1
ATOM 2632 C C . PRO A 1 327 ? -18.391 26.984 -1.164 1 87.94 327 PRO A C 1
ATOM 2634 O O . PRO A 1 327 ? -18.547 28.047 -0.554 1 87.94 327 PRO A O 1
ATOM 2637 N N . SER A 1 328 ? -17.312 26.641 -1.651 1 86.62 328 SER A N 1
ATOM 2638 C CA . SER A 1 328 ? -16.156 27.516 -1.735 1 86.62 328 SER A CA 1
ATOM 2639 C C . SER A 1 328 ? -15.242 27.109 -2.893 1 86.62 328 SER A C 1
ATOM 2641 O O . SER A 1 328 ? -15.109 25.938 -3.203 1 86.62 328 SER A O 1
ATOM 2643 N N . ALA A 1 329 ? -14.656 28.109 -3.477 1 83.5 329 ALA A N 1
ATOM 2644 C CA . ALA A 1 329 ? -13.68 27.844 -4.535 1 83.5 329 ALA A CA 1
ATOM 2645 C C . ALA A 1 329 ? -12.258 27.859 -3.984 1 83.5 329 ALA A C 1
ATOM 2647 O O . ALA A 1 329 ? -11.312 27.5 -4.691 1 83.5 329 ALA A O 1
ATOM 2648 N N . SER A 1 330 ? -12.203 28.156 -2.711 1 86.06 330 SER A N 1
ATOM 2649 C CA . SER A 1 330 ? -10.883 28.375 -2.145 1 86.06 330 SER A CA 1
ATOM 2650 C C . SER A 1 330 ? -10.32 27.094 -1.522 1 86.06 330 SER A C 1
ATOM 2652 O O . SER A 1 330 ? -9.125 27.016 -1.223 1 86.06 330 SER A O 1
ATOM 2654 N N . PHE A 1 331 ? -11.156 26.156 -1.32 1 91.81 331 PHE A N 1
ATOM 2655 C CA . PHE A 1 331 ? -10.711 24.875 -0.771 1 91.81 331 PHE A CA 1
ATOM 2656 C C . PHE A 1 331 ? -11.672 23.75 -1.168 1 91.81 331 PHE A C 1
ATOM 2658 O O . PHE A 1 331 ? -12.797 24.016 -1.589 1 91.81 331 PHE A O 1
ATOM 2665 N N . CYS A 1 332 ? -11.156 22.562 -1.019 1 94.5 332 CYS A N 1
ATOM 2666 C CA . CYS A 1 332 ? -12 21.406 -1.292 1 94.5 332 CYS A CA 1
ATOM 2667 C C . CYS A 1 332 ? -12.508 20.781 0.004 1 94.5 332 CYS A C 1
ATOM 2669 O O . CYS A 1 332 ? -13.641 20.312 0.073 1 94.5 332 CYS A O 1
ATOM 2671 N N . GLY A 1 333 ? -11.664 20.75 0.995 1 97.25 333 GLY A N 1
ATOM 2672 C CA . GLY A 1 333 ? -12 20.219 2.303 1 97.25 333 GLY A CA 1
ATOM 2673 C C . GLY A 1 333 ? -11.211 20.844 3.432 1 97.25 333 GLY A C 1
ATOM 2674 O O . GLY A 1 333 ? -10.062 21.25 3.244 1 97.25 333 GLY A O 1
ATOM 2675 N N . LEU A 1 334 ? -11.867 20.984 4.621 1 97.94 334 LEU A N 1
ATOM 2676 C CA . LEU A 1 334 ? -11.25 21.48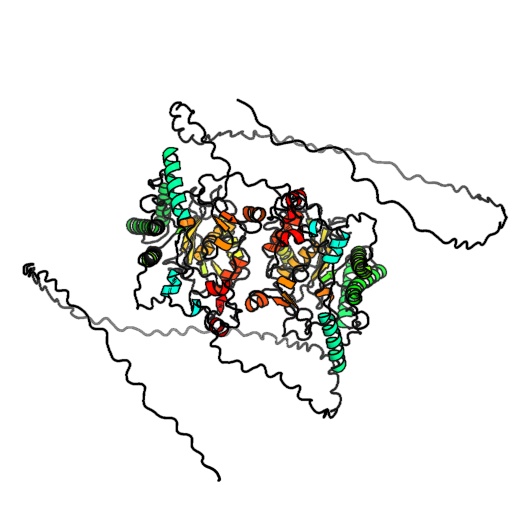4 5.84 1 97.94 334 LEU A CA 1
ATOM 2677 C C . LEU A 1 334 ? -11.656 20.656 7.047 1 97.94 334 LEU A C 1
ATOM 2679 O O . LEU A 1 334 ? -12.812 20.234 7.152 1 97.94 334 LEU A O 1
ATOM 2683 N N . SER A 1 335 ? -10.727 20.422 7.871 1 97.81 335 SER A N 1
ATOM 2684 C CA . SER A 1 335 ? -11.039 19.672 9.078 1 97.81 335 SER A CA 1
ATOM 2685 C C . SER A 1 335 ? -10.078 20.016 10.211 1 97.81 335 SER A C 1
ATOM 2687 O O . SER A 1 335 ? -9 20.562 9.969 1 97.81 335 SER A O 1
ATOM 2689 N N . TYR A 1 336 ? -10.516 19.797 11.406 1 96.44 336 TYR A N 1
ATOM 2690 C CA . TYR A 1 336 ? -9.625 19.828 12.562 1 96.44 336 TYR A CA 1
ATOM 2691 C C . TYR A 1 336 ? -8.805 18.547 12.656 1 96.44 336 TYR A C 1
ATOM 2693 O O . TYR A 1 336 ? -9.125 17.547 12 1 96.44 336 TYR A O 1
ATOM 2701 N N . VAL A 1 337 ? -7.789 18.609 13.422 1 95 337 VAL A N 1
ATOM 2702 C CA . VAL A 1 337 ? -6.934 17.438 13.594 1 95 337 VAL A CA 1
ATOM 2703 C C . VAL A 1 337 ? -7.25 16.766 14.93 1 95 337 VAL A C 1
ATOM 2705 O O . VAL A 1 337 ? -7.188 17.406 15.984 1 95 337 VAL A O 1
ATOM 2708 N N . GLY A 1 338 ? -7.57 15.508 14.836 1 95.44 338 GLY A N 1
ATOM 2709 C CA . GLY A 1 338 ? -7.965 14.805 16.047 1 95.44 338 GLY A CA 1
ATOM 2710 C C . GLY A 1 338 ? -9.352 15.172 16.531 1 95.44 338 GLY A C 1
ATOM 2711 O O . GLY A 1 338 ? -10.055 15.945 15.883 1 95.44 338 GLY A O 1
ATOM 2712 N N . ARG A 1 339 ? -9.703 14.578 17.578 1 95.44 339 ARG A N 1
ATOM 2713 C CA . ARG A 1 339 ? -11 14.875 18.188 1 95.44 339 ARG A CA 1
ATOM 2714 C C . ARG A 1 339 ? -10.984 16.219 18.891 1 95.44 339 ARG A C 1
ATOM 2716 O O . ARG A 1 339 ? -10.062 16.5 19.672 1 95.44 339 ARG A O 1
ATOM 2723 N N . VAL A 1 340 ? -11.969 17.016 18.609 1 94.19 340 VAL A N 1
ATOM 2724 C CA . VAL A 1 340 ? -12.062 18.328 19.25 1 94.19 340 VAL A CA 1
ATOM 2725 C C . VAL A 1 340 ? -13.438 18.5 19.891 1 94.19 340 VAL A C 1
ATOM 2727 O O . VAL A 1 340 ? -14.367 17.75 19.578 1 94.19 340 VAL A O 1
ATOM 2730 N N . SER A 1 341 ? -13.578 19.422 20.812 1 90.62 341 SER A N 1
ATOM 2731 C CA . SER A 1 341 ? -14.844 19.766 21.469 1 90.62 341 SER A CA 1
ATOM 2732 C C . SER A 1 341 ? -15.469 21 20.828 1 90.62 341 SER A C 1
ATOM 2734 O O . SER A 1 341 ? -14.766 21.938 20.453 1 90.62 341 SER A O 1
ATOM 2736 N N . PRO A 1 342 ? -16.703 21.125 20.781 1 93.31 342 PRO A N 1
ATOM 2737 C CA . PRO A 1 342 ? -17.703 20.125 21.203 1 93.31 342 PRO A CA 1
ATOM 2738 C C . PRO A 1 342 ? -17.828 18.969 20.203 1 93.31 342 PRO A C 1
ATOM 2740 O O . PRO A 1 342 ? -18.188 17.859 20.594 1 93.31 342 PRO A O 1
ATOM 2743 N N . PHE A 1 343 ? -17.625 19.219 18.922 1 96.06 343 PHE A N 1
ATOM 2744 C CA . PHE A 1 343 ? -17.656 18.188 17.891 1 96.06 343 PHE A CA 1
ATOM 2745 C C . PHE A 1 343 ? -16.719 18.547 16.734 1 96.06 343 PHE A C 1
ATOM 2747 O O . PHE A 1 343 ? -16.109 19.625 16.75 1 96.06 343 PHE A O 1
ATOM 2754 N N . ASN A 1 344 ? -16.469 17.625 15.812 1 97.88 344 ASN A N 1
ATOM 2755 C CA . ASN A 1 344 ? -15.578 17.812 14.68 1 97.88 344 ASN A CA 1
ATOM 2756 C C . ASN A 1 344 ? -16.344 18.141 13.398 1 97.88 344 ASN A C 1
ATOM 2758 O O . ASN A 1 344 ? -16.812 17.25 12.703 1 97.88 344 ASN A O 1
ATOM 2762 N N . PRO A 1 345 ? -16.422 19.422 13.07 1 98.19 345 PRO A N 1
ATOM 2763 C CA . PRO A 1 345 ? -16.953 19.703 11.742 1 98.19 345 PRO A CA 1
ATOM 2764 C C . PRO A 1 345 ? -15.969 19.391 10.625 1 98.19 345 PRO A C 1
ATOM 2766 O O . PRO A 1 345 ? -14.766 19.609 10.773 1 98.19 345 PRO A O 1
ATOM 2769 N N . ILE A 1 346 ? -16.391 18.781 9.562 1 98.62 346 ILE A N 1
ATOM 2770 C CA . ILE A 1 346 ? -15.664 18.641 8.305 1 98.62 346 ILE A CA 1
ATOM 2771 C C . ILE A 1 346 ? -16.391 19.406 7.199 1 98.62 346 ILE A C 1
ATOM 2773 O O . ILE A 1 346 ? -17.531 19.078 6.855 1 98.62 346 ILE A O 1
ATOM 2777 N N . TYR A 1 347 ? -15.75 20.469 6.719 1 98.12 347 TYR A N 1
ATOM 2778 C CA . TYR A 1 347 ? -16.312 21.312 5.676 1 98.12 347 TYR A CA 1
ATOM 2779 C C . TYR A 1 347 ? -15.906 20.828 4.293 1 98.12 347 TYR A C 1
ATOM 2781 O O . TYR A 1 347 ? -14.719 20.703 3.998 1 98.12 347 TYR A O 1
ATOM 2789 N N . LEU A 1 348 ? -16.875 20.594 3.436 1 98 348 LEU A N 1
ATOM 2790 C CA . LEU A 1 348 ? -16.656 20.078 2.088 1 98 348 LEU A CA 1
ATOM 2791 C C . LEU A 1 348 ? -17.25 21.016 1.047 1 98 348 LEU A C 1
ATOM 2793 O O . LEU A 1 348 ? -18.438 21.344 1.109 1 98 348 LEU A O 1
ATOM 2797 N N . SER A 1 349 ? -16.5 21.453 0.098 1 95.12 349 SER A N 1
ATOM 2798 C CA . SER A 1 349 ? -16.984 22.422 -0.878 1 95.12 349 SER A CA 1
ATOM 2799 C C . SER A 1 349 ? -17.844 21.75 -1.938 1 95.12 349 SER A C 1
ATOM 2801 O O . SER A 1 349 ? -18.844 22.312 -2.391 1 95.12 349 SER A O 1
ATOM 2803 N N . PHE A 1 350 ? -17.438 20.547 -2.393 1 92.81 350 PHE A N 1
ATOM 2804 C CA . PHE A 1 350 ? -18.062 19.812 -3.498 1 92.81 350 PHE A CA 1
ATOM 2805 C C . PHE A 1 350 ? -18.062 20.656 -4.766 1 92.81 350 PHE A C 1
ATOM 2807 O O . PHE A 1 350 ? -18.984 20.562 -5.574 1 92.81 350 PHE A O 1
ATOM 2814 N N . SER A 1 351 ? -17.109 21.594 -4.809 1 89.88 351 SER A N 1
ATOM 2815 C CA . SER A 1 351 ? -16.984 22.422 -6 1 89.88 351 SER A CA 1
ATOM 2816 C C . SER A 1 351 ? -16.562 21.609 -7.215 1 89.88 351 SER A C 1
ATOM 2818 O O . SER A 1 351 ? -16.047 20.5 -7.07 1 89.88 351 SER A O 1
ATOM 2820 N N . SER A 1 352 ? -16.75 22.125 -8.414 1 85.06 352 SER A N 1
ATOM 2821 C CA . SER A 1 352 ? -16.453 21.422 -9.664 1 85.06 352 SER A CA 1
ATOM 2822 C C . SER A 1 352 ? -14.945 21.25 -9.859 1 85.06 352 SER A C 1
ATOM 2824 O O . SER A 1 352 ? -14.516 20.375 -10.602 1 85.06 352 SER A O 1
ATOM 2826 N N . ILE A 1 353 ? -14.195 22.047 -9.109 1 86.19 353 ILE A N 1
ATOM 2827 C CA . ILE A 1 353 ? -12.75 21.969 -9.266 1 86.19 353 ILE A CA 1
ATOM 2828 C C . ILE A 1 353 ? -12.195 20.812 -8.422 1 86.19 353 ILE A C 1
ATOM 2830 O O . ILE A 1 353 ? -11.055 20.406 -8.602 1 86.19 353 ILE A O 1
ATOM 2834 N N . CYS A 1 354 ? -12.984 20.422 -7.461 1 89.25 354 CYS A N 1
ATOM 2835 C CA . CYS A 1 354 ? -12.555 19.344 -6.582 1 89.25 354 CYS A CA 1
ATOM 2836 C C . CYS A 1 354 ? -12.859 17.984 -7.203 1 89.25 354 CYS A C 1
ATOM 2838 O O . CYS A 1 354 ? -14.016 17.562 -7.262 1 89.25 354 CYS A O 1
ATOM 2840 N N . LYS A 1 355 ? -11.789 17.422 -7.613 1 87.12 355 LYS A N 1
ATOM 2841 C CA . LYS A 1 355 ? -11.945 16.109 -8.211 1 87.12 355 LYS A CA 1
ATOM 2842 C C . LYS A 1 355 ? -11.758 15.008 -7.164 1 87.12 355 LYS A C 1
ATOM 2844 O O . LYS A 1 355 ? -11.219 15.258 -6.082 1 87.12 355 LYS A O 1
ATOM 2849 N N . ASN A 1 356 ? -12.305 13.805 -7.398 1 90.06 356 ASN A N 1
ATOM 2850 C CA . ASN A 1 356 ? -12.188 12.648 -6.523 1 90.06 356 ASN A CA 1
ATOM 2851 C C . ASN A 1 356 ? -12.742 12.938 -5.133 1 90.06 356 ASN A C 1
ATOM 2853 O O . ASN A 1 356 ? -12.023 12.844 -4.137 1 90.06 356 ASN A O 1
ATOM 2857 N N . LEU A 1 357 ? -14.023 13.211 -5.074 1 94.56 357 LEU A N 1
ATOM 2858 C CA . LEU A 1 357 ? -14.727 13.68 -3.889 1 94.56 357 LEU A CA 1
ATOM 2859 C C . LEU A 1 357 ? -14.594 12.688 -2.74 1 94.56 357 LEU A C 1
ATOM 2861 O O . LEU A 1 357 ? -14.344 13.078 -1.599 1 94.56 357 LEU A O 1
ATOM 2865 N N . VAL A 1 358 ? -14.656 11.406 -3.047 1 94.75 358 VAL A N 1
ATOM 2866 C CA . VAL A 1 358 ? -14.547 10.375 -2.014 1 94.75 358 VAL A CA 1
ATOM 2867 C C . VAL A 1 358 ? -13.164 10.445 -1.369 1 94.75 358 VAL A C 1
ATOM 2869 O O . VAL A 1 358 ? -13.039 10.375 -0.145 1 94.75 358 VAL A O 1
ATOM 2872 N N . GLY A 1 359 ? -12.156 10.656 -2.176 1 96.75 359 GLY A N 1
ATOM 2873 C CA . GLY A 1 359 ? -10.797 10.758 -1.659 1 96.75 359 GLY A CA 1
ATOM 2874 C C . GLY A 1 359 ? -10.586 11.977 -0.781 1 96.75 359 GLY A C 1
ATOM 2875 O O . GLY A 1 359 ? -9.883 11.914 0.226 1 96.75 359 GLY A O 1
ATOM 2876 N N . ILE A 1 360 ? -11.211 13.086 -1.141 1 97.62 360 ILE A N 1
ATOM 2877 C CA . ILE A 1 360 ? -11.117 14.305 -0.353 1 97.62 360 ILE A CA 1
ATOM 2878 C C . ILE A 1 360 ? -11.766 14.086 1.014 1 97.62 360 ILE A C 1
ATOM 2880 O O . ILE A 1 360 ? -11.211 14.484 2.041 1 97.62 360 ILE A O 1
ATOM 2884 N N . ILE A 1 361 ? -12.914 13.391 1.036 1 98.56 361 ILE A N 1
ATOM 2885 C CA . ILE A 1 361 ? -13.625 13.109 2.275 1 98.56 361 ILE A CA 1
ATOM 2886 C C . ILE A 1 361 ? -12.789 12.195 3.164 1 98.56 361 ILE A C 1
ATOM 2888 O O . ILE A 1 361 ? -12.672 12.43 4.367 1 98.56 361 ILE A O 1
ATOM 2892 N N . ILE A 1 362 ? -12.156 11.195 2.521 1 98.56 362 ILE A N 1
ATOM 2893 C CA . ILE A 1 362 ? -11.273 10.305 3.273 1 98.56 362 ILE A CA 1
ATOM 2894 C C . ILE A 1 362 ? -10.133 11.109 3.891 1 98.56 362 ILE A C 1
ATOM 2896 O O . ILE A 1 362 ? -9.836 10.969 5.078 1 98.56 362 ILE A O 1
ATOM 2900 N N . HIS A 1 363 ? -9.516 11.984 3.152 1 98.62 363 HIS A N 1
ATOM 2901 C CA . HIS A 1 363 ? -8.383 12.805 3.594 1 98.62 363 HIS A CA 1
ATOM 2902 C C . HIS A 1 363 ? -8.758 13.641 4.816 1 98.62 363 HIS A C 1
ATOM 2904 O O . HIS A 1 363 ? -8.055 13.602 5.832 1 98.62 363 HIS A O 1
ATOM 2910 N N . GLU A 1 364 ? -9.867 14.336 4.742 1 98.56 364 GLU A N 1
ATOM 2911 C CA . GLU A 1 364 ? -10.305 15.188 5.848 1 98.56 364 GLU A CA 1
ATOM 2912 C C . GLU A 1 364 ? -10.695 14.352 7.062 1 98.56 364 GLU A C 1
ATOM 2914 O O . GLU A 1 364 ? -10.469 14.766 8.203 1 98.56 364 GLU A O 1
ATOM 2919 N N . THR A 1 365 ? -11.312 13.211 6.797 1 98.75 365 THR A N 1
ATOM 2920 C CA . THR A 1 365 ? -11.68 12.328 7.902 1 98.75 365 THR A CA 1
ATOM 2921 C C . THR A 1 365 ? -10.43 11.789 8.594 1 98.75 365 THR A C 1
ATOM 2923 O O . THR A 1 365 ? -10.406 11.633 9.82 1 98.75 365 THR A O 1
ATOM 2926 N N . MET A 1 366 ? -9.398 11.523 7.773 1 98.38 366 MET A N 1
ATOM 2927 C CA . MET A 1 366 ? -8.133 11.07 8.344 1 98.38 366 MET A CA 1
ATOM 2928 C C . MET A 1 366 ? -7.539 12.133 9.258 1 98.38 366 MET A C 1
ATOM 2930 O O . MET A 1 366 ? -7.016 11.812 10.328 1 98.38 366 MET A O 1
ATOM 2934 N N . HIS A 1 367 ? -7.602 13.398 8.898 1 97.75 367 HIS A N 1
ATOM 2935 C CA . HIS A 1 367 ? -7.203 14.469 9.805 1 97.75 367 HIS A CA 1
ATOM 2936 C C . HIS A 1 367 ? -7.996 14.414 11.109 1 97.75 367 HIS A C 1
ATOM 2938 O O . HIS A 1 367 ? -7.422 14.5 12.195 1 97.75 367 HIS A O 1
ATOM 2944 N N . THR A 1 368 ? -9.273 14.219 10.945 1 97.94 368 THR A N 1
ATOM 2945 C CA . THR A 1 368 ? -10.164 14.164 12.094 1 97.94 368 THR A CA 1
ATOM 2946 C C . THR A 1 368 ? -9.797 13 13.008 1 97.94 368 THR A C 1
ATOM 2948 O O . THR A 1 368 ? -9.961 13.086 14.227 1 97.94 368 THR A O 1
ATOM 2951 N N . LEU A 1 369 ? -9.25 12 12.414 1 97.25 369 LEU A N 1
ATOM 2952 C CA . LEU A 1 369 ? -8.836 10.828 13.18 1 97.25 369 LEU A CA 1
ATOM 2953 C C . LEU A 1 369 ? -7.441 11.023 13.758 1 97.25 369 LEU A C 1
ATOM 2955 O O . LEU A 1 369 ? -6.93 10.156 14.469 1 97.25 369 LEU A O 1
ATOM 2959 N N . GLY A 1 370 ? -6.809 12.094 13.445 1 95.5 370 GLY A N 1
ATOM 2960 C CA . GLY A 1 370 ? -5.562 12.445 14.094 1 95.5 370 GLY A CA 1
ATOM 2961 C C . GLY A 1 370 ? -4.34 12.195 13.227 1 95.5 370 GLY A C 1
ATOM 2962 O O . GLY A 1 370 ? -3.221 12.109 13.734 1 95.5 370 GLY A O 1
ATOM 2963 N N . ILE A 1 371 ? -4.457 12.07 11.945 1 96.06 371 ILE A N 1
ATOM 2964 C CA . ILE A 1 371 ? -3.35 11.75 11.055 1 96.06 371 ILE A CA 1
ATOM 2965 C C . ILE A 1 371 ? -2.844 13.031 10.383 1 96.06 371 ILE A C 1
ATOM 2967 O O . ILE A 1 371 ? -3.637 13.867 9.945 1 96.06 371 ILE A O 1
ATOM 2971 N N . ALA A 1 372 ? -1.528 13.203 10.344 1 94.44 372 ALA A N 1
ATOM 2972 C CA . ALA A 1 372 ? -0.882 14.352 9.719 1 94.44 372 ALA A CA 1
ATOM 2973 C C . ALA A 1 372 ? -0.513 14.047 8.266 1 94.44 372 ALA A C 1
ATOM 2975 O O . ALA A 1 372 ? -0.656 12.914 7.809 1 94.44 372 ALA A O 1
ATOM 2976 N N . HIS A 1 373 ? -0.095 15.094 7.629 1 97.62 373 HIS A N 1
ATOM 2977 C CA . HIS A 1 373 ? 0.339 14.922 6.246 1 97.62 373 HIS A CA 1
ATOM 2978 C C . HIS A 1 373 ? 1.595 14.062 6.168 1 97.62 373 HIS A C 1
ATOM 2980 O O . HIS A 1 373 ? 2.492 14.188 7.004 1 97.62 373 HIS A O 1
ATOM 2986 N N . GLN A 1 374 ? 1.62 13.297 5.141 1 97.69 374 GLN A N 1
ATOM 2987 C CA . GLN A 1 374 ? 2.699 12.344 4.914 1 97.69 374 GLN A CA 1
ATOM 2988 C C . GLN A 1 374 ? 4.023 13.055 4.664 1 97.69 374 GLN A C 1
ATOM 2990 O O . GLN A 1 374 ? 5.059 12.672 5.219 1 97.69 374 GLN A O 1
ATOM 2995 N N . HIS A 1 375 ? 4.027 14.156 3.881 1 97.12 375 HIS A N 1
ATOM 2996 C CA . HIS A 1 375 ? 5.25 14.82 3.449 1 97.12 375 HIS A CA 1
ATOM 2997 C C . HIS A 1 375 ? 5.84 15.68 4.566 1 97.12 375 HIS A C 1
ATOM 2999 O O . HIS A 1 375 ? 6.922 16.25 4.414 1 97.12 375 HIS A O 1
ATOM 3005 N N . SER A 1 376 ? 5.191 15.734 5.742 1 94.31 376 SER A N 1
ATOM 3006 C CA . SER A 1 376 ? 5.703 16.5 6.875 1 94.31 376 SER A CA 1
ATOM 3007 C C . SER A 1 376 ? 6.297 15.578 7.938 1 94.31 376 SER A C 1
ATOM 3009 O O . SER A 1 376 ? 6.676 16.031 9.016 1 94.31 376 SER A O 1
ATOM 3011 N N . ARG A 1 377 ? 6.414 14.367 7.656 1 94.25 377 ARG A N 1
ATOM 3012 C CA . ARG A 1 377 ? 6.945 13.391 8.594 1 94.25 377 ARG A CA 1
ATOM 3013 C C . ARG A 1 377 ? 8.398 13.695 8.953 1 94.25 377 ARG A C 1
ATOM 3015 O O . ARG A 1 377 ? 9.109 14.32 8.164 1 94.25 377 ARG A O 1
ATOM 3022 N N . ILE A 1 378 ? 8.836 13.188 10.023 1 90.56 378 ILE A N 1
ATOM 3023 C CA . ILE A 1 378 ? 10.188 13.43 10.531 1 90.56 378 ILE A CA 1
ATOM 3024 C C . ILE A 1 378 ? 11.203 12.758 9.617 1 90.56 378 ILE A C 1
ATOM 3026 O O . ILE A 1 378 ? 12.336 13.227 9.492 1 90.56 378 ILE A O 1
ATOM 3030 N N . ASP A 1 379 ? 10.797 11.688 8.891 1 93.25 379 ASP A N 1
ATOM 3031 C CA . ASP A 1 379 ? 11.734 10.938 8.062 1 93.25 379 ASP A CA 1
ATOM 3032 C C . ASP A 1 379 ? 11.562 11.289 6.586 1 93.25 379 ASP A C 1
ATOM 3034 O O . ASP A 1 379 ? 12.125 10.617 5.715 1 93.25 379 ASP A O 1
ATOM 3038 N N . ARG A 1 380 ? 10.828 12.344 6.273 1 94.38 380 ARG A N 1
ATOM 3039 C CA . ARG A 1 380 ? 10.43 12.617 4.898 1 94.38 380 ARG A CA 1
ATOM 3040 C C . ARG A 1 380 ? 11.648 12.922 4.027 1 94.38 380 ARG A C 1
ATOM 3042 O O . ARG A 1 380 ? 11.672 12.586 2.842 1 94.38 380 ARG A O 1
ATOM 3049 N N . ASP A 1 381 ? 12.758 13.453 4.527 1 93.69 381 ASP A N 1
ATOM 3050 C CA . ASP A 1 381 ? 13.883 13.898 3.719 1 93.69 381 ASP A CA 1
ATOM 3051 C C . ASP A 1 381 ? 14.688 12.711 3.191 1 93.69 381 ASP A C 1
ATOM 3053 O O . ASP A 1 381 ? 15.531 12.867 2.309 1 93.69 381 ASP A O 1
ATOM 3057 N N . GLN A 1 382 ? 14.398 11.531 3.711 1 94.56 382 GLN A N 1
ATOM 3058 C CA . GLN A 1 382 ? 14.984 10.312 3.156 1 94.56 382 GLN A CA 1
ATOM 3059 C C . GLN A 1 382 ? 14.234 9.859 1.909 1 94.56 382 GLN A C 1
ATOM 3061 O O . GLN A 1 382 ? 14.727 9.023 1.151 1 94.56 382 GLN A O 1
ATOM 3066 N N . PHE A 1 383 ? 13.094 10.445 1.678 1 96.62 383 PHE A N 1
ATOM 3067 C CA . PHE A 1 383 ? 12.227 9.883 0.648 1 96.62 383 PHE A CA 1
ATOM 3068 C C . PHE A 1 383 ? 11.828 10.945 -0.37 1 96.62 383 PHE A C 1
ATOM 3070 O O . PHE A 1 383 ? 11.422 10.617 -1.487 1 96.62 383 PHE A O 1
ATOM 3077 N N . ILE A 1 384 ? 11.867 12.211 0.038 1 97.38 384 ILE A N 1
ATOM 3078 C CA . ILE A 1 384 ? 11.531 13.289 -0.882 1 97.38 384 ILE A CA 1
ATOM 3079 C C . ILE A 1 384 ? 12.57 14.406 -0.774 1 97.38 384 ILE A C 1
ATOM 3081 O O . ILE A 1 384 ? 13.219 14.562 0.263 1 97.38 384 ILE A O 1
ATOM 3085 N N . LYS A 1 385 ? 12.719 15.062 -1.857 1 96.44 385 LYS A N 1
ATOM 3086 C CA . LYS A 1 385 ? 13.484 16.297 -1.917 1 96.44 385 LYS A CA 1
ATOM 3087 C C . LYS A 1 385 ? 12.57 17.5 -2.139 1 96.44 385 LYS A C 1
ATOM 3089 O O . LYS A 1 385 ? 11.703 17.469 -3.012 1 96.44 385 LYS A O 1
ATOM 3094 N N . ILE A 1 386 ? 12.742 18.5 -1.312 1 96.62 386 ILE A N 1
ATOM 3095 C CA . ILE A 1 386 ? 11.961 19.734 -1.452 1 96.62 386 ILE A CA 1
ATOM 3096 C C . ILE A 1 386 ? 12.727 20.734 -2.305 1 96.62 386 ILE A C 1
ATOM 3098 O O . ILE A 1 386 ? 13.891 21.031 -2.035 1 96.62 386 ILE A O 1
ATOM 3102 N N . ASN A 1 387 ? 12.07 21.203 -3.348 1 97 387 ASN A N 1
ATOM 3103 C CA . ASN A 1 387 ? 12.633 22.266 -4.172 1 97 387 ASN A CA 1
ATOM 3104 C C . ASN A 1 387 ? 12.32 23.641 -3.596 1 97 387 ASN A C 1
ATOM 3106 O O . ASN A 1 387 ? 11.438 24.344 -4.098 1 97 387 ASN A O 1
ATOM 3110 N N . TRP A 1 388 ? 13.125 24.047 -2.695 1 96.38 388 TRP A N 1
ATOM 3111 C CA . TRP A 1 388 ? 12.883 25.266 -1.914 1 96.38 388 TRP A CA 1
ATOM 3112 C C . TRP A 1 388 ? 12.867 26.5 -2.811 1 96.38 388 TRP A C 1
ATOM 3114 O O . TRP A 1 388 ? 12.172 27.469 -2.518 1 96.38 388 TRP A O 1
ATOM 3124 N N . GLU A 1 389 ? 13.531 26.469 -3.93 1 95.19 389 GLU A N 1
ATOM 3125 C CA . GLU A 1 389 ? 13.609 27.609 -4.84 1 95.19 389 GLU A CA 1
ATOM 3126 C C . GLU A 1 389 ? 12.273 27.859 -5.531 1 95.19 389 GLU A C 1
ATOM 3128 O O . GLU A 1 389 ? 12 28.969 -5.984 1 95.19 389 GLU A O 1
ATOM 3133 N N . ASN A 1 390 ? 11.539 26.812 -5.543 1 96.56 390 ASN A N 1
ATOM 3134 C CA . ASN A 1 390 ? 10.266 26.938 -6.242 1 96.56 390 ASN A CA 1
ATOM 3135 C C . ASN A 1 390 ? 9.102 27.094 -5.262 1 96.56 390 ASN A C 1
ATOM 3137 O O . ASN A 1 390 ? 7.938 27 -5.656 1 96.56 390 ASN A O 1
ATOM 3141 N N . ILE A 1 391 ? 9.344 27.344 -4.027 1 96.12 391 ILE A N 1
ATOM 3142 C CA . ILE A 1 391 ? 8.297 27.438 -3.014 1 96.12 391 ILE A CA 1
ATOM 3143 C C . ILE A 1 391 ? 8.078 28.891 -2.621 1 96.12 391 ILE A C 1
ATOM 3145 O O . ILE A 1 391 ? 9.047 29.641 -2.424 1 96.12 391 ILE A O 1
ATOM 3149 N N . ASN A 1 392 ? 6.816 29.344 -2.6 1 94.81 392 ASN A N 1
ATOM 3150 C CA . ASN A 1 392 ? 6.477 30.594 -1.937 1 94.81 392 ASN A CA 1
ATOM 3151 C C . ASN A 1 392 ? 6.773 30.531 -0.44 1 94.81 392 ASN A C 1
ATOM 3153 O O . ASN A 1 392 ? 6.098 29.812 0.301 1 94.81 392 ASN A O 1
ATOM 3157 N N . PRO A 1 393 ? 7.742 31.297 0.01 1 95.44 393 PRO A N 1
ATOM 3158 C CA . PRO A 1 393 ? 8.188 31.188 1.4 1 95.44 393 PRO A CA 1
ATOM 3159 C C . PRO A 1 393 ? 7.07 31.453 2.402 1 95.44 393 PRO A C 1
ATOM 3161 O O . PRO A 1 393 ? 7.148 31.016 3.553 1 95.44 393 PRO A O 1
ATOM 3164 N N . GLN A 1 394 ? 6.027 32.156 2.027 1 96.19 394 GLN A N 1
ATOM 3165 C CA . GLN A 1 394 ? 4.941 32.5 2.932 1 96.19 394 GLN A CA 1
ATOM 3166 C C . GLN A 1 394 ? 4.098 31.297 3.297 1 96.19 394 GLN A C 1
ATOM 3168 O O . GLN A 1 394 ? 3.271 31.344 4.207 1 96.19 394 GLN A O 1
ATOM 3173 N N . PHE A 1 395 ? 4.344 30.141 2.582 1 96.06 395 PHE A N 1
ATOM 3174 C CA . PHE A 1 395 ? 3.617 28.906 2.826 1 96.06 395 PHE A CA 1
ATOM 3175 C C . PHE A 1 395 ? 4.531 27.859 3.447 1 96.06 395 PHE A C 1
ATOM 3177 O O . PHE A 1 395 ? 4.336 26.656 3.242 1 96.06 395 PHE A O 1
ATOM 3184 N N . TYR A 1 396 ? 5.492 28.25 4.219 1 95.44 396 TYR A N 1
ATOM 3185 C CA . TYR A 1 396 ? 6.473 27.344 4.789 1 95.44 396 TYR A CA 1
ATOM 3186 C C . TYR A 1 396 ? 5.805 26.328 5.719 1 95.44 396 TYR A C 1
ATOM 3188 O O . TYR A 1 396 ? 6.312 25.234 5.914 1 95.44 396 TYR A O 1
ATOM 3196 N N . ASP A 1 397 ? 4.707 26.672 6.395 1 94.12 397 ASP A N 1
ATOM 3197 C CA . ASP A 1 397 ? 4.012 25.766 7.301 1 94.12 397 ASP A CA 1
ATOM 3198 C C . ASP A 1 397 ? 3.67 24.453 6.605 1 94.12 397 ASP A C 1
ATOM 3200 O O . ASP A 1 397 ? 3.607 23.406 7.25 1 94.12 397 ASP A O 1
ATOM 3204 N N . MET A 1 398 ? 3.514 24.438 5.305 1 95.81 398 MET A N 1
ATOM 3205 C CA . MET A 1 398 ? 3.139 23.25 4.547 1 95.81 398 MET A CA 1
ATOM 3206 C C . MET A 1 398 ? 4.316 22.297 4.426 1 95.81 398 MET A C 1
ATOM 3208 O O . MET A 1 398 ? 4.137 21.125 4.062 1 95.81 398 MET A O 1
ATOM 3212 N N . PHE A 1 399 ? 5.453 22.75 4.77 1 95 399 PHE A N 1
ATOM 3213 C CA . PHE A 1 399 ? 6.641 21.938 4.535 1 95 399 PHE A CA 1
ATOM 3214 C C . PHE A 1 399 ? 7.402 21.703 5.832 1 95 399 PHE A C 1
ATOM 3216 O O . PHE A 1 399 ? 8.344 20.906 5.871 1 95 399 PHE A O 1
ATOM 3223 N N . ALA A 1 400 ? 7.023 22.406 6.883 1 92 400 ALA A N 1
ATOM 3224 C CA . ALA A 1 400 ? 7.695 22.219 8.164 1 92 400 ALA A CA 1
ATOM 3225 C C . ALA A 1 400 ? 7.508 20.797 8.68 1 92 400 ALA A C 1
ATOM 3227 O O . ALA A 1 400 ? 6.422 20.219 8.562 1 92 400 ALA A O 1
ATOM 3228 N N . ILE A 1 401 ? 8.531 20.234 9.18 1 90.94 401 ILE A N 1
ATOM 3229 C CA . ILE A 1 401 ? 8.469 18.891 9.727 1 90.94 401 ILE A CA 1
ATOM 3230 C C . ILE A 1 401 ? 7.609 18.875 10.984 1 90.94 401 ILE A C 1
ATOM 3232 O O . ILE A 1 401 ? 7.75 19.75 11.844 1 90.94 401 ILE A O 1
ATOM 3236 N N . SER A 1 402 ? 6.766 17.922 11.07 1 87.75 402 SER A N 1
ATOM 3237 C CA . SER A 1 402 ? 5.863 17.797 12.211 1 87.75 402 SER A CA 1
ATOM 3238 C C . SER A 1 402 ? 6.555 17.141 13.398 1 87.75 402 SER A C 1
ATOM 3240 O O . SER A 1 402 ? 7.484 16.344 13.219 1 87.75 402 SER A O 1
ATOM 3242 N N . ASP A 1 403 ? 6.074 17.5 14.531 1 84.31 403 ASP A N 1
ATOM 3243 C CA . ASP A 1 403 ? 6.598 16.938 15.766 1 84.31 403 ASP A CA 1
ATOM 3244 C C . ASP A 1 403 ? 6.238 15.453 15.891 1 84.31 403 ASP A C 1
ATOM 3246 O O . ASP A 1 403 ? 5.059 15.102 15.992 1 84.31 403 ASP A O 1
ATOM 3250 N N . PRO A 1 404 ? 7.219 14.586 15.984 1 87.25 404 PRO A N 1
ATOM 3251 C CA . PRO A 1 404 ? 6.91 13.148 16.062 1 87.25 404 PRO A CA 1
ATOM 3252 C C . PRO A 1 404 ? 6.254 12.75 17.375 1 87.25 404 PRO A C 1
ATOM 3254 O O . PRO A 1 404 ? 5.703 11.656 17.484 1 87.25 404 PRO A O 1
ATOM 3257 N N . LYS A 1 405 ? 6.305 13.625 18.359 1 85.06 405 LYS A N 1
ATOM 3258 C CA . LYS A 1 405 ? 5.613 13.344 19.625 1 85.06 405 LYS A CA 1
ATOM 3259 C C . LYS A 1 405 ? 4.098 13.406 19.438 1 85.06 405 LYS A C 1
ATOM 3261 O O . LYS A 1 405 ? 3.357 12.68 20.109 1 85.06 405 LYS A O 1
ATOM 3266 N N . GLN A 1 406 ? 3.766 14.273 18.531 1 83.81 406 GLN A N 1
ATOM 3267 C CA . GLN A 1 406 ? 2.342 14.477 18.281 1 83.81 406 GLN A CA 1
ATOM 3268 C C . GLN A 1 406 ? 1.832 13.5 17.219 1 83.81 406 GLN A C 1
ATOM 3270 O O . GLN A 1 406 ? 0.688 13.047 17.281 1 83.81 406 GLN A O 1
ATOM 3275 N N . PHE A 1 407 ? 2.703 13.266 16.266 1 89.75 407 PHE A N 1
ATOM 3276 C CA . PHE A 1 407 ? 2.328 12.398 15.156 1 89.75 407 PHE A CA 1
ATOM 3277 C C . PHE A 1 407 ? 3.316 11.25 15.008 1 89.75 407 PHE A C 1
ATOM 3279 O O . PHE A 1 407 ? 4.277 11.344 14.234 1 89.75 407 PHE A O 1
ATOM 3286 N N . SER A 1 408 ? 2.994 10.219 15.711 1 91.12 408 SER A N 1
ATOM 3287 C CA . SER A 1 408 ? 3.863 9.047 15.656 1 91.12 408 SER A CA 1
ATOM 3288 C C . SER A 1 408 ? 3.678 8.273 14.352 1 91.12 408 SER A C 1
ATOM 3290 O O . SER A 1 408 ? 2.555 8.133 13.867 1 91.12 408 SER A O 1
ATOM 3292 N N . THR A 1 409 ? 4.773 7.723 13.922 1 93.19 409 THR A N 1
ATOM 3293 C CA . THR A 1 409 ? 4.73 6.891 12.727 1 93.19 409 THR A CA 1
ATOM 3294 C C . THR A 1 409 ? 4.398 5.441 13.086 1 93.19 409 THR A C 1
ATOM 3296 O O . THR A 1 409 ? 4.074 4.641 12.211 1 93.19 409 THR A O 1
ATOM 3299 N N . TYR A 1 410 ? 4.602 5.16 14.359 1 95.31 410 TYR A N 1
ATOM 3300 C CA . TYR A 1 410 ? 4.418 3.803 14.859 1 95.31 410 TYR A CA 1
ATOM 3301 C C . TYR A 1 410 ? 5.258 2.809 14.07 1 95.31 410 TYR A C 1
ATOM 3303 O O . TYR A 1 410 ? 4.84 1.666 13.859 1 95.31 410 TYR A O 1
ATOM 3311 N N . GLY A 1 411 ? 6.336 3.322 13.508 1 94.94 411 GLY A N 1
ATOM 3312 C CA . GLY A 1 411 ? 7.281 2.461 12.812 1 94.94 411 GLY A CA 1
ATOM 3313 C C . GLY A 1 411 ? 6.871 2.156 11.383 1 94.94 411 GLY A C 1
ATOM 3314 O O . GLY A 1 411 ? 7.539 1.389 10.688 1 94.94 411 GLY A O 1
ATOM 3315 N N . ILE A 1 412 ? 5.809 2.67 10.898 1 96.44 412 ILE A N 1
ATOM 3316 C CA . ILE A 1 412 ? 5.375 2.475 9.523 1 96.44 412 ILE A CA 1
ATOM 3317 C C . ILE A 1 412 ? 6.23 3.324 8.586 1 96.44 412 ILE A C 1
ATOM 3319 O O . ILE A 1 412 ? 6.426 4.52 8.828 1 96.44 412 ILE A O 1
ATOM 3323 N N . SER A 1 413 ? 6.742 2.764 7.555 1 95.5 413 SER A N 1
ATOM 3324 C CA . SER A 1 413 ? 7.648 3.451 6.641 1 95.5 413 SER A CA 1
ATOM 3325 C C . SER A 1 413 ? 6.902 4.484 5.801 1 95.5 413 SER A C 1
ATOM 3327 O O . SER A 1 413 ? 5.676 4.453 5.711 1 95.5 413 SER A O 1
ATOM 3329 N N . TYR A 1 414 ? 7.668 5.383 5.211 1 97.19 414 TYR A N 1
ATOM 3330 C CA . TYR A 1 414 ? 7.133 6.438 4.355 1 97.19 414 TYR A CA 1
ATOM 3331 C C . TYR A 1 414 ? 6.328 5.848 3.205 1 97.19 414 TYR A C 1
ATOM 3333 O O . TYR A 1 414 ? 6.707 4.816 2.641 1 97.19 414 TYR A O 1
ATOM 3341 N N . ASP A 1 415 ? 5.238 6.566 2.826 1 98.12 415 ASP A N 1
ATOM 3342 C CA . ASP A 1 415 ? 4.293 6.02 1.855 1 98.12 415 ASP A CA 1
ATOM 3343 C C . ASP A 1 415 ? 3.982 7.035 0.759 1 98.12 415 ASP A C 1
ATOM 3345 O O . ASP A 1 415 ? 3.195 7.961 0.969 1 98.12 415 ASP A O 1
ATOM 3349 N N . TYR A 1 416 ? 4.473 6.77 -0.462 1 97.81 416 TYR A N 1
ATOM 3350 C CA . TYR A 1 416 ? 4.18 7.645 -1.592 1 97.81 416 TYR A CA 1
ATOM 3351 C C . TYR A 1 416 ? 2.717 7.523 -2.01 1 97.81 416 TYR A C 1
ATOM 3353 O O . TYR A 1 416 ? 2.18 8.406 -2.678 1 97.81 416 TYR A O 1
ATOM 3361 N N . TYR A 1 417 ? 2.055 6.43 -1.565 1 97.69 417 TYR A N 1
ATOM 3362 C CA . TYR A 1 417 ? 0.674 6.184 -1.968 1 97.69 417 TYR A CA 1
ATOM 3363 C C . TYR A 1 417 ? -0.302 6.832 -0.992 1 97.69 417 TYR A C 1
ATOM 3365 O O . TYR A 1 417 ? -1.511 6.852 -1.236 1 97.69 417 TYR A O 1
ATOM 3373 N N . SER A 1 418 ? 0.143 7.395 0.08 1 98.56 418 SER A N 1
ATOM 3374 C CA . SER A 1 418 ? -0.726 7.895 1.142 1 98.56 418 SER A CA 1
ATOM 3375 C C . SER A 1 418 ? -1.67 8.977 0.622 1 98.56 418 SER A C 1
ATOM 3377 O O . SER A 1 418 ? -1.242 9.898 -0.073 1 98.56 418 SER A O 1
ATOM 3379 N N . ILE A 1 419 ? -2.904 8.836 1.016 1 98.19 419 ILE A N 1
ATOM 3380 C CA . ILE A 1 419 ? -3.904 9.844 0.672 1 98.19 419 ILE A CA 1
ATOM 3381 C C . ILE A 1 419 ? -3.615 11.133 1.431 1 98.19 419 ILE A C 1
ATOM 3383 O O . ILE A 1 419 ? -4.184 12.188 1.119 1 98.19 419 ILE A O 1
ATOM 3387 N N . MET A 1 420 ? -2.689 11.055 2.359 1 98.44 420 MET A N 1
ATOM 3388 C CA . MET A 1 420 ? -2.328 12.203 3.186 1 98.44 420 MET A CA 1
ATOM 3389 C C . MET A 1 420 ? -1.126 12.938 2.604 1 98.44 420 MET A C 1
ATOM 3391 O O . MET A 1 420 ? -0.649 13.914 3.182 1 98.44 420 MET A O 1
ATOM 3395 N N . HIS A 1 421 ? -0.607 12.5 1.47 1 98.5 421 HIS A N 1
ATOM 3396 C CA . HIS A 1 421 ? 0.492 13.172 0.793 1 98.5 421 HIS A CA 1
ATOM 3397 C C . HIS A 1 421 ? -0.019 14.312 -0.086 1 98.5 421 HIS A C 1
ATOM 3399 O O . HIS A 1 421 ? -1.006 14.148 -0.807 1 98.5 421 HIS A O 1
ATOM 3405 N N . TYR A 1 422 ? 0.632 15.445 -0.04 1 97.56 422 TYR A N 1
ATOM 3406 C CA . TYR A 1 422 ? 0.267 16.516 -0.957 1 97.56 422 TYR A CA 1
ATOM 3407 C C . TYR A 1 422 ? 0.807 16.25 -2.355 1 97.56 422 TYR A C 1
ATOM 3409 O O . TYR A 1 422 ? 1.694 15.414 -2.535 1 97.56 422 TYR A O 1
ATOM 3417 N N . ASN A 1 423 ? 0.192 16.922 -3.291 1 95.94 423 ASN A N 1
ATOM 3418 C CA . ASN A 1 423 ? 0.628 16.812 -4.68 1 95.94 423 ASN A CA 1
ATOM 3419 C C . ASN A 1 423 ? 2.006 17.438 -4.883 1 95.94 423 ASN A C 1
ATOM 3421 O O . ASN A 1 423 ? 2.484 18.188 -4.031 1 95.94 423 ASN A O 1
ATOM 3425 N N . PHE A 1 424 ? 2.658 17.203 -5.98 1 96.5 424 PHE A N 1
ATOM 3426 C CA . PHE A 1 424 ? 4.07 17.484 -6.219 1 96.5 424 PHE A CA 1
ATOM 3427 C C . PHE A 1 424 ? 4.309 18.984 -6.402 1 96.5 424 PHE A C 1
ATOM 3429 O O . PHE A 1 424 ? 5.449 19.438 -6.32 1 96.5 424 PHE A O 1
ATOM 3436 N N . ASN A 1 425 ? 3.295 19.781 -6.641 1 96.62 425 ASN A N 1
ATOM 3437 C CA . ASN A 1 425 ? 3.539 21.172 -6.961 1 96.62 425 ASN A CA 1
ATOM 3438 C C . ASN A 1 425 ? 2.854 22.109 -5.965 1 96.62 425 ASN A C 1
ATOM 3440 O O . ASN A 1 425 ? 2.561 23.266 -6.285 1 96.62 425 ASN A O 1
ATOM 3444 N N . ILE A 1 426 ? 2.568 21.641 -4.797 1 96.06 426 ILE A N 1
ATOM 3445 C CA . ILE A 1 426 ? 1.91 22.438 -3.77 1 96.06 426 ILE A CA 1
ATOM 3446 C C . ILE A 1 426 ? 2.762 23.672 -3.447 1 96.06 426 ILE A C 1
ATOM 3448 O O . ILE A 1 426 ? 3.992 23.594 -3.418 1 96.06 426 ILE A O 1
ATOM 3452 N N . ALA A 1 427 ? 2.088 24.859 -3.273 1 95.94 427 ALA A N 1
ATOM 3453 C CA . ALA A 1 427 ? 2.686 26.125 -2.859 1 95.94 427 ALA A CA 1
ATOM 3454 C C . ALA A 1 427 ? 3.777 26.562 -3.832 1 95.94 427 ALA A C 1
ATOM 3456 O O . ALA A 1 427 ? 4.695 27.297 -3.457 1 95.94 427 ALA A O 1
ATOM 3457 N N . ALA A 1 428 ? 3.721 26.156 -5.074 1 96.5 428 ALA A N 1
ATOM 3458 C CA . ALA A 1 428 ? 4.766 26.422 -6.059 1 96.5 428 ALA A CA 1
ATOM 3459 C C . ALA A 1 428 ? 4.676 27.859 -6.586 1 96.5 428 ALA A C 1
ATOM 3461 O O . ALA A 1 428 ? 3.576 28.375 -6.793 1 96.5 428 ALA A O 1
ATOM 3462 N N . ILE A 1 429 ? 5.812 28.453 -6.77 1 94.5 429 ILE A N 1
ATOM 3463 C CA . ILE A 1 429 ? 5.887 29.703 -7.516 1 94.5 429 ILE A CA 1
ATOM 3464 C C . ILE A 1 429 ? 5.586 29.453 -8.992 1 94.5 429 ILE A C 1
ATOM 3466 O O . ILE A 1 429 ? 4.746 30.125 -9.586 1 94.5 429 ILE A O 1
ATOM 3470 N N . ASP A 1 430 ? 6.207 28.453 -9.562 1 94.31 430 ASP A N 1
ATOM 3471 C CA . ASP A 1 430 ? 5.914 27.906 -10.883 1 94.31 430 ASP A CA 1
ATOM 3472 C C . ASP A 1 430 ? 5.246 26.531 -10.773 1 94.31 430 ASP A C 1
ATOM 3474 O O . ASP A 1 430 ? 5.91 25.531 -10.508 1 94.31 430 ASP A O 1
ATOM 3478 N N . ASP A 1 431 ? 3.977 26.484 -11.023 1 94.12 431 ASP A N 1
ATOM 3479 C CA . ASP A 1 431 ? 3.193 25.266 -10.773 1 94.12 431 ASP A CA 1
ATOM 3480 C C . ASP A 1 431 ? 3.494 24.203 -11.82 1 94.12 431 ASP A C 1
ATOM 3482 O O . ASP A 1 431 ? 3.004 23.078 -11.719 1 94.12 431 ASP A O 1
ATOM 3486 N N . LYS A 1 432 ? 4.297 24.469 -12.82 1 95.31 432 LYS A N 1
ATOM 3487 C CA . LYS A 1 432 ? 4.715 23.484 -13.812 1 95.31 432 LYS A CA 1
ATOM 3488 C C . LYS A 1 432 ? 5.926 22.688 -13.32 1 95.31 432 LYS A C 1
ATOM 3490 O O . LYS A 1 432 ? 6.273 21.656 -13.898 1 95.31 432 LYS A O 1
ATOM 3495 N N . LYS A 1 433 ? 6.508 23.203 -12.242 1 96.56 433 LYS A N 1
ATOM 3496 C CA . LYS A 1 433 ? 7.668 22.547 -11.648 1 96.56 433 LYS A CA 1
ATOM 3497 C C . LYS A 1 433 ? 7.336 21.969 -10.281 1 96.56 433 LYS A C 1
ATOM 3499 O O . LYS A 1 433 ? 6.578 22.562 -9.516 1 96.56 433 LYS A O 1
ATOM 3504 N N . PRO A 1 434 ? 7.965 20.844 -9.984 1 97.56 434 PRO A N 1
ATOM 3505 C CA . PRO A 1 434 ? 7.645 20.234 -8.695 1 97.56 434 PRO A CA 1
ATOM 3506 C C . PRO A 1 434 ? 8.281 20.953 -7.512 1 97.56 434 PRO A C 1
ATOM 3508 O O . PRO A 1 434 ? 9.398 21.453 -7.621 1 97.56 434 PRO A O 1
ATOM 3511 N N . THR A 1 435 ? 7.547 21.031 -6.383 1 98.31 435 THR A N 1
ATOM 3512 C CA . THR A 1 435 ? 8.094 21.469 -5.098 1 98.31 435 THR A CA 1
ATOM 3513 C C . THR A 1 435 ? 8.516 20.25 -4.266 1 98.31 435 THR A C 1
ATOM 3515 O O . THR A 1 435 ? 9.375 20.375 -3.393 1 98.31 435 THR A O 1
ATOM 3518 N N . ILE A 1 436 ? 7.855 19.125 -4.48 1 98.38 436 ILE A N 1
ATOM 3519 C CA . ILE A 1 436 ? 8.172 17.875 -3.814 1 98.38 436 ILE A CA 1
ATOM 3520 C C . ILE A 1 436 ? 8.602 16.828 -4.848 1 98.38 436 ILE A C 1
ATOM 3522 O O . ILE A 1 436 ? 7.859 16.547 -5.789 1 98.38 436 ILE A O 1
ATOM 3526 N N . VAL A 1 437 ? 9.781 16.297 -4.688 1 97.75 437 VAL A N 1
ATOM 3527 C CA . VAL A 1 437 ? 10.328 15.336 -5.648 1 97.75 437 VAL A CA 1
ATOM 3528 C C . VAL A 1 437 ? 10.672 14.031 -4.941 1 97.75 437 VAL A C 1
ATOM 3530 O O . VAL A 1 437 ? 11.594 13.992 -4.117 1 97.75 437 VAL A O 1
ATOM 3533 N N . PRO A 1 438 ? 9.977 12.938 -5.312 1 96.94 438 PRO A N 1
ATOM 3534 C CA . PRO A 1 438 ? 10.375 11.648 -4.746 1 96.94 438 PRO A CA 1
ATOM 3535 C C . PRO A 1 438 ? 11.812 11.273 -5.109 1 96.94 438 PRO A C 1
ATOM 3537 O O . PRO A 1 438 ? 12.25 11.508 -6.234 1 96.94 438 PRO A O 1
ATOM 3540 N N . ILE A 1 439 ? 12.492 10.758 -4.09 1 94.31 439 ILE A N 1
ATOM 3541 C CA . ILE A 1 439 ? 13.891 10.398 -4.301 1 94.31 439 ILE A CA 1
ATOM 3542 C C . ILE A 1 439 ? 13.977 9.062 -5.035 1 94.31 439 ILE A C 1
ATOM 3544 O O . ILE A 1 439 ? 14.797 8.891 -5.938 1 94.31 439 ILE A O 1
ATOM 3548 N N . LYS A 1 440 ? 13.125 8.125 -4.664 1 87.62 440 LYS A N 1
ATOM 3549 C CA . LYS A 1 440 ? 13.117 6.812 -5.312 1 87.62 440 LYS A CA 1
ATOM 3550 C C . LYS A 1 440 ? 12.094 6.766 -6.445 1 87.62 440 LYS A C 1
ATOM 3552 O O . LYS A 1 440 ? 10.953 7.188 -6.277 1 87.62 440 LYS A O 1
ATOM 3557 N N . GLN A 1 441 ? 12.531 6.25 -7.586 1 89.06 441 GLN A N 1
ATOM 3558 C CA . GLN A 1 441 ? 11.664 6.145 -8.75 1 89.06 441 GLN A CA 1
ATOM 3559 C C . GLN A 1 441 ? 10.883 7.434 -8.977 1 89.06 441 GLN A C 1
ATOM 3561 O O . GLN A 1 441 ? 9.656 7.414 -9.094 1 89.06 441 GLN A O 1
ATOM 3566 N N . THR A 1 442 ? 11.539 8.461 -9.172 1 93 442 THR A N 1
ATOM 3567 C CA . THR A 1 442 ? 11.039 9.828 -9.219 1 93 442 THR A CA 1
ATOM 3568 C C . THR A 1 442 ? 9.906 9.953 -10.234 1 93 442 THR A C 1
ATOM 3570 O O . THR A 1 442 ? 8.805 10.398 -9.891 1 93 442 THR A O 1
ATOM 3573 N N . GLU A 1 443 ? 10.141 9.484 -11.438 1 90.81 443 GLU A N 1
ATOM 3574 C CA . GLU A 1 443 ? 9.164 9.68 -12.508 1 90.81 443 GLU A CA 1
ATOM 3575 C C . GLU A 1 443 ? 7.859 8.945 -12.195 1 90.81 443 GLU A C 1
ATOM 3577 O O . GLU A 1 443 ? 6.773 9.453 -12.484 1 90.81 443 GLU A O 1
ATOM 3582 N N . ARG A 1 444 ? 7.992 7.848 -11.586 1 92.25 444 ARG A N 1
ATOM 3583 C CA . ARG A 1 444 ? 6.82 7.051 -11.242 1 92.25 444 ARG A CA 1
ATOM 3584 C C . ARG A 1 444 ? 6.004 7.723 -10.141 1 92.25 444 ARG A C 1
ATOM 3586 O O . ARG A 1 444 ? 4.801 7.941 -10.305 1 92.25 444 ARG A O 1
ATOM 3593 N N . PHE A 1 445 ? 6.684 8.133 -9.117 1 96 445 PHE A N 1
ATOM 3594 C CA . PHE A 1 445 ? 5.965 8.547 -7.918 1 96 445 PHE A CA 1
ATOM 3595 C C . PHE A 1 445 ? 5.559 10.016 -8.016 1 96 445 PHE A C 1
ATOM 3597 O O . PHE A 1 445 ? 4.688 10.477 -7.277 1 96 445 PHE A O 1
ATOM 3604 N N . LEU A 1 446 ? 6.121 10.781 -8.945 1 95.69 446 LEU A N 1
ATOM 3605 C CA . LEU A 1 446 ? 5.629 12.125 -9.211 1 95.69 446 LEU A CA 1
ATOM 3606 C C . LEU A 1 446 ? 4.18 12.094 -9.68 1 95.69 446 LEU A C 1
ATOM 3608 O O . LEU A 1 446 ? 3.418 13.031 -9.43 1 95.69 446 LEU A O 1
ATOM 3612 N N . LYS A 1 447 ? 3.836 10.945 -10.258 1 92.62 447 LYS A N 1
ATOM 3613 C CA . LYS A 1 447 ? 2.486 10.797 -10.789 1 92.62 447 LYS A CA 1
ATOM 3614 C C . LYS A 1 447 ? 1.531 10.25 -9.734 1 92.62 447 LYS A C 1
ATOM 3616 O O . LYS A 1 447 ? 0.314 10.25 -9.93 1 92.62 447 LYS A O 1
ATOM 3621 N N . ILE A 1 448 ? 2.078 9.852 -8.594 1 95.19 448 ILE A N 1
ATOM 3622 C CA . ILE A 1 448 ? 1.263 9.133 -7.613 1 95.19 448 ILE A CA 1
ATOM 3623 C C . ILE A 1 448 ? 1.028 10.023 -6.391 1 95.19 448 ILE A C 1
ATOM 3625 O O . ILE A 1 448 ? -0.078 10.062 -5.848 1 95.19 448 ILE A O 1
ATOM 3629 N N . ILE A 1 449 ? 2.059 10.766 -5.961 1 97.69 449 ILE A N 1
ATOM 3630 C CA . ILE A 1 449 ? 1.915 11.555 -4.742 1 97.69 449 ILE A CA 1
ATOM 3631 C C . ILE A 1 449 ? 0.79 12.57 -4.914 1 97.69 449 ILE A C 1
ATOM 3633 O O . ILE A 1 449 ? 0.606 13.125 -6 1 97.69 449 ILE A O 1
ATOM 3637 N N . GLY A 1 450 ? 0.041 12.781 -3.852 1 96.88 450 GLY A N 1
ATOM 3638 C CA . GLY A 1 450 ? -1.08 13.703 -3.875 1 96.88 450 GLY A CA 1
ATOM 3639 C C . GLY A 1 450 ? -2.369 13.07 -4.355 1 96.88 450 GLY A C 1
ATOM 3640 O O . GLY A 1 450 ? -3.396 13.742 -4.469 1 96.88 450 GLY A O 1
ATOM 3641 N N . GLN A 1 451 ? -2.33 11.703 -4.539 1 94.75 451 GLN A N 1
ATOM 3642 C CA . GLN A 1 451 ? -3.529 11.016 -5.012 1 94.75 451 GLN A CA 1
ATOM 3643 C C . GLN A 1 451 ? -4.668 11.148 -4.004 1 94.75 451 GLN A C 1
ATOM 3645 O O . GLN A 1 451 ? -4.434 11.156 -2.793 1 94.75 451 GLN A O 1
ATOM 3650 N N . ARG A 1 452 ? -5.93 11.242 -4.578 1 95.69 452 ARG A N 1
ATOM 3651 C CA . ARG A 1 452 ? -7.168 11.305 -3.811 1 95.69 452 ARG A CA 1
ATOM 3652 C C . ARG A 1 452 ? -8.156 10.242 -4.289 1 95.69 452 ARG A C 1
ATOM 3654 O O . ARG A 1 452 ? -9.359 10.508 -4.371 1 95.69 452 ARG A O 1
ATOM 3661 N N . GLU A 1 453 ? -7.625 9.094 -4.566 1 91.5 453 GLU A N 1
ATOM 3662 C CA . GLU A 1 453 ? -8.461 8.039 -5.121 1 91.5 453 GLU A CA 1
ATOM 3663 C C . GLU A 1 453 ? -8.844 7.016 -4.051 1 91.5 453 GLU A C 1
ATOM 3665 O O . GLU A 1 453 ? -9.938 6.445 -4.09 1 91.5 453 GLU A O 1
ATOM 3670 N N . ARG A 1 454 ? -7.875 6.871 -3.148 1 92.5 454 ARG A N 1
ATOM 3671 C CA . ARG A 1 454 ? -8.125 5.801 -2.188 1 92.5 454 ARG A CA 1
ATOM 3672 C C . ARG A 1 454 ? -7.203 5.93 -0.977 1 92.5 454 ARG A C 1
ATOM 3674 O O . ARG A 1 454 ? -6.133 6.531 -1.063 1 92.5 454 ARG A O 1
ATOM 3681 N N . ILE A 1 455 ? -7.625 5.34 0.091 1 96.88 455 ILE A N 1
ATOM 3682 C CA . ILE A 1 455 ? -6.781 5.176 1.269 1 96.88 455 ILE A CA 1
ATOM 3683 C C . ILE A 1 455 ? -5.723 4.105 1 1 96.88 455 ILE A C 1
ATOM 3685 O O . ILE A 1 455 ? -6.02 3.066 0.404 1 96.88 455 ILE A O 1
ATOM 3689 N N . SER A 1 456 ? -4.473 4.379 1.383 1 97.69 456 SER A N 1
ATOM 3690 C CA . SER A 1 456 ? -3.389 3.453 1.075 1 97.69 456 SER A CA 1
ATOM 3691 C C . SER A 1 456 ? -3.295 2.346 2.119 1 97.69 456 SER A C 1
ATOM 3693 O O . SER A 1 456 ? -3.926 2.424 3.174 1 97.69 456 SER A O 1
ATOM 3695 N N . ASP A 1 457 ? -2.518 1.295 1.812 1 97.12 457 ASP A N 1
ATOM 3696 C CA . ASP A 1 457 ? -2.271 0.192 2.736 1 97.12 457 ASP A CA 1
ATOM 3697 C C . ASP A 1 457 ? -1.645 0.694 4.035 1 97.12 457 ASP A C 1
ATOM 3699 O O . ASP A 1 457 ? -2.055 0.291 5.125 1 97.12 457 ASP A O 1
ATOM 3703 N N . LYS A 1 458 ? -0.723 1.598 3.883 1 97.69 458 LYS A N 1
ATOM 3704 C CA . LYS A 1 458 ? -0.009 2.07 5.066 1 97.69 458 LYS A CA 1
ATOM 3705 C C . LYS A 1 458 ? -0.852 3.068 5.855 1 97.69 458 LYS A C 1
ATOM 3707 O O . LYS A 1 458 ? -0.732 3.158 7.078 1 97.69 458 LYS A O 1
ATOM 3712 N N . ASP A 1 459 ? -1.747 3.812 5.16 1 98.12 459 ASP A N 1
ATOM 3713 C CA . ASP A 1 459 ? -2.736 4.609 5.879 1 98.12 459 ASP A CA 1
ATOM 3714 C C . ASP A 1 459 ? -3.604 3.73 6.777 1 98.12 459 ASP A C 1
ATOM 3716 O O . ASP A 1 459 ? -3.822 4.055 7.945 1 98.12 459 ASP A O 1
ATOM 3720 N N . ARG A 1 460 ? -4.074 2.656 6.227 1 97 460 ARG A N 1
ATOM 3721 C CA . ARG A 1 460 ? -4.922 1.723 6.965 1 97 460 ARG A CA 1
ATOM 3722 C C . ARG A 1 460 ? -4.168 1.115 8.141 1 97 460 ARG A C 1
ATOM 3724 O O . ARG A 1 460 ? -4.719 0.975 9.234 1 97 460 ARG A O 1
ATOM 3731 N N . GLU A 1 461 ? -2.955 0.731 7.84 1 95.81 461 GLU A N 1
ATOM 3732 C CA . GLU A 1 461 ? -2.141 0.153 8.906 1 95.81 461 GLU A CA 1
ATOM 3733 C C . GLU A 1 461 ? -1.952 1.141 10.055 1 95.81 461 GLU A C 1
ATOM 3735 O O . GLU A 1 461 ? -1.999 0.756 11.227 1 95.81 461 GLU A O 1
ATOM 3740 N N . LEU A 1 462 ? -1.739 2.373 9.734 1 96.62 462 LEU A N 1
ATOM 3741 C CA . LEU A 1 462 ? -1.58 3.408 10.75 1 96.62 462 LEU A CA 1
ATOM 3742 C C . LEU A 1 462 ? -2.83 3.516 11.617 1 96.62 462 LEU A C 1
ATOM 3744 O O . LEU A 1 462 ? -2.738 3.545 12.844 1 96.62 462 LEU A O 1
ATOM 3748 N N . LEU A 1 463 ? -3.982 3.523 10.984 1 96.69 463 LEU A N 1
ATOM 3749 C CA . LEU A 1 463 ? -5.246 3.586 11.719 1 96.69 463 LEU A CA 1
ATOM 3750 C C . LEU A 1 463 ? -5.414 2.363 12.609 1 96.69 463 LEU A C 1
ATOM 3752 O O . LEU A 1 463 ? -5.852 2.486 13.758 1 96.69 463 LEU A O 1
ATOM 3756 N N . LYS A 1 464 ? -5.062 1.229 12.078 1 94.69 464 LYS A N 1
ATOM 3757 C CA . LYS A 1 464 ? -5.188 -0.008 12.844 1 94.69 464 LYS A CA 1
ATOM 3758 C C . LYS A 1 464 ? -4.336 0.037 14.102 1 94.69 464 LYS A C 1
ATOM 3760 O O . LYS A 1 464 ? -4.812 -0.286 15.195 1 94.69 464 LYS A O 1
ATOM 3765 N N . ILE A 1 465 ? -3.111 0.464 13.945 1 94.44 465 ILE A N 1
ATOM 3766 C CA . ILE A 1 465 ? -2.201 0.496 15.086 1 94.44 465 ILE A CA 1
ATOM 3767 C C . ILE A 1 465 ? -2.668 1.547 16.094 1 94.44 465 ILE A C 1
ATOM 3769 O O . ILE A 1 465 ? -2.65 1.308 17.297 1 94.44 465 ILE A O 1
ATOM 3773 N N . MET A 1 466 ? -3.133 2.637 15.633 1 93.62 466 MET A N 1
ATOM 3774 C CA . MET A 1 466 ? -3.547 3.746 16.484 1 93.62 466 MET A CA 1
ATOM 3775 C C . MET A 1 466 ? -4.805 3.387 17.266 1 93.62 466 MET A C 1
ATOM 3777 O O . MET A 1 466 ? -4.902 3.689 18.469 1 93.62 466 MET A O 1
ATOM 3781 N N . TYR A 1 467 ? -5.758 2.658 16.641 1 94.75 467 TYR A N 1
ATOM 3782 C CA . TYR A 1 467 ? -7.09 2.58 17.219 1 94.75 467 TYR A CA 1
ATOM 3783 C C . TYR A 1 467 ? -7.438 1.144 17.594 1 94.75 467 TYR A C 1
ATOM 3785 O O . TYR A 1 467 ? -8.32 0.909 18.422 1 94.75 467 TYR A O 1
ATOM 3793 N N . CYS A 1 468 ? -6.738 0.164 16.969 1 94 468 CYS A N 1
ATOM 3794 C CA . CYS A 1 468 ? -7.246 -1.201 17.062 1 94 468 CYS A CA 1
ATOM 3795 C C . CYS A 1 468 ? -6.27 -2.096 17.812 1 94 468 CYS A C 1
ATOM 3797 O O . CYS A 1 468 ? -6.211 -3.303 17.562 1 94 468 CYS A O 1
ATOM 3799 N N . SER A 1 469 ? -5.477 -1.549 18.672 1 90.31 469 SER A N 1
ATOM 3800 C CA . SER A 1 469 ? -4.449 -2.322 19.375 1 90.31 469 SER A CA 1
ATOM 3801 C C . SER A 1 469 ? -4.867 -2.643 20.797 1 90.31 469 SER A C 1
ATOM 3803 O O . SER A 1 469 ? -4.035 -3.016 21.625 1 90.31 469 SER A O 1
ATOM 3805 N N . GLY A 1 470 ? -6.086 -2.447 21.141 1 88 470 GLY A N 1
ATOM 3806 C CA . GLY A 1 470 ? -6.555 -2.75 22.484 1 88 470 GLY A CA 1
ATOM 3807 C C . GLY A 1 470 ? -5.809 -1.985 23.562 1 88 470 GLY A C 1
ATOM 3808 O O . GLY A 1 470 ? -5.699 -0.76 23.5 1 88 470 GLY A O 1
ATOM 3809 N N . THR A 1 471 ? -5.184 -2.758 24.484 1 87.75 471 THR A N 1
ATOM 3810 C CA . THR A 1 471 ? -4.496 -2.121 25.609 1 87.75 471 THR A CA 1
ATOM 3811 C C . THR A 1 471 ? -3.004 -1.994 25.312 1 87.75 471 THR A C 1
ATOM 3813 O O . THR A 1 471 ? -2.256 -1.44 26.125 1 87.75 471 THR A O 1
ATOM 3816 N N . CYS A 1 472 ? -2.617 -2.484 24.172 1 92.88 472 CYS A N 1
ATOM 3817 C CA . CYS A 1 472 ? -1.216 -2.385 23.781 1 92.88 472 CYS A CA 1
ATOM 3818 C C . CYS A 1 472 ? -0.811 -0.932 23.562 1 92.88 472 CYS A C 1
ATOM 3820 O O . CYS A 1 472 ? -1.566 -0.15 22.984 1 92.88 472 CYS A O 1
ATOM 3822 N N . LYS A 1 473 ? 0.399 -0.557 24.156 1 91.62 473 LYS A N 1
ATOM 3823 C CA . LYS A 1 473 ? 0.779 0.847 24.031 1 91.62 473 LYS A CA 1
ATOM 3824 C C . LYS A 1 473 ? 2.293 1 23.922 1 91.62 473 LYS A C 1
ATOM 3826 O O . LYS A 1 473 ? 3.041 0.073 24.25 1 91.62 473 LYS A O 1
ATOM 3831 N N . ASP A 1 474 ? 2.684 2.084 23.391 1 94 474 ASP A N 1
ATOM 3832 C CA . ASP A 1 474 ? 4.043 2.592 23.516 1 94 474 ASP A CA 1
ATOM 3833 C C . ASP A 1 474 ? 4.199 3.412 24.797 1 94 474 ASP A C 1
ATOM 3835 O O . ASP A 1 474 ? 3.385 4.289 25.078 1 94 474 ASP A O 1
ATOM 3839 N N . ASN A 1 475 ? 5.242 3.119 25.516 1 92.69 475 ASN A N 1
ATOM 3840 C CA . ASN A 1 475 ? 5.461 3.826 26.766 1 92.69 475 ASN A CA 1
ATOM 3841 C C . ASN A 1 475 ? 6.391 5.023 26.594 1 92.69 475 ASN A C 1
ATOM 3843 O O . ASN A 1 475 ? 6.703 5.727 27.547 1 92.69 475 ASN A O 1
ATOM 3847 N N . HIS A 1 476 ? 6.824 5.203 25.375 1 91.12 476 HIS A N 1
ATOM 3848 C CA . HIS A 1 476 ? 7.656 6.355 25.062 1 91.12 476 HIS A CA 1
ATOM 3849 C C . HIS A 1 476 ? 7.223 7.004 23.75 1 91.12 476 HIS A C 1
ATOM 3851 O O . HIS A 1 476 ? 6.91 6.309 22.781 1 91.12 476 HIS A O 1
ATOM 3857 N N . VAL A 1 477 ? 7.281 8.352 23.641 1 88.69 477 VAL A N 1
ATOM 3858 C CA . VAL A 1 477 ? 6.719 9.117 22.531 1 88.69 477 VAL A CA 1
ATOM 3859 C C . VAL A 1 477 ? 7.605 8.969 21.297 1 88.69 477 VAL A C 1
ATOM 3861 O O . VAL A 1 477 ? 7.168 9.219 20.172 1 88.69 477 VAL A O 1
ATOM 3864 N N . TYR A 1 478 ? 8.852 8.523 21.453 1 91.38 478 TYR A N 1
ATOM 3865 C CA . TYR A 1 478 ? 9.766 8.453 20.328 1 91.38 478 TYR A CA 1
ATOM 3866 C C . TYR A 1 478 ? 9.883 7.02 19.812 1 91.38 478 TYR A C 1
ATOM 3868 O O . TYR A 1 478 ? 10.758 6.719 18.984 1 91.38 478 TYR A O 1
ATOM 3876 N N . CYS A 1 479 ? 8.992 6.121 20.297 1 93.88 479 CYS A N 1
ATOM 3877 C CA . CYS A 1 479 ? 9.008 4.73 19.859 1 93.88 479 CYS A CA 1
ATOM 3878 C C . CYS A 1 479 ? 8.891 4.641 18.344 1 93.88 479 CYS A C 1
ATOM 3880 O O . CYS A 1 479 ? 9.57 3.836 17.703 1 93.88 479 CYS A O 1
ATOM 3882 N N . GLY A 1 480 ? 8.031 5.477 17.75 1 93.75 480 GLY A N 1
ATOM 3883 C CA . GLY A 1 480 ? 7.883 5.473 16.312 1 93.75 480 GLY A CA 1
ATOM 3884 C C . GLY A 1 480 ? 9.172 5.797 15.57 1 93.75 480 GLY A C 1
ATOM 3885 O O . GLY A 1 480 ? 9.492 5.16 14.57 1 93.75 480 GLY A O 1
ATOM 3886 N N . VAL A 1 481 ? 9.938 6.727 16.078 1 92.94 481 VAL A N 1
ATOM 3887 C CA . VAL A 1 481 ? 11.203 7.141 15.484 1 92.94 481 VAL A CA 1
ATOM 3888 C C . VAL A 1 481 ? 12.219 6.008 15.586 1 92.94 481 VAL A C 1
ATOM 3890 O O . VAL A 1 481 ? 12.898 5.688 14.609 1 92.94 481 VAL A O 1
ATOM 3893 N N . TRP A 1 482 ? 12.266 5.395 16.75 1 93.81 482 TRP A N 1
ATOM 3894 C CA . TRP A 1 482 ? 13.234 4.328 16.984 1 93.81 482 TRP A CA 1
ATOM 3895 C C . TRP A 1 482 ? 12.898 3.098 16.156 1 93.81 482 TRP A C 1
ATOM 3897 O O . TRP A 1 482 ? 13.797 2.406 15.672 1 93.81 482 TRP A O 1
ATOM 3907 N N . ALA A 1 483 ? 11.625 2.848 16.016 1 94.62 483 ALA A N 1
ATOM 3908 C CA . ALA A 1 483 ? 11.211 1.733 15.164 1 94.62 483 ALA A CA 1
ATOM 3909 C C . ALA A 1 483 ? 11.664 1.95 13.727 1 94.62 483 ALA A C 1
ATOM 3911 O O . ALA A 1 483 ? 12.133 1.019 13.07 1 94.62 483 ALA A O 1
ATOM 3912 N N . LEU A 1 484 ? 11.578 3.164 13.227 1 93.56 484 LEU A N 1
ATOM 3913 C CA . LEU A 1 484 ? 12.008 3.49 11.875 1 93.56 484 LEU A CA 1
ATOM 3914 C C . LEU A 1 484 ? 13.516 3.312 11.727 1 93.56 484 LEU A C 1
ATOM 3916 O O . LEU A 1 484 ? 14.008 3.025 10.633 1 93.56 484 LEU A O 1
ATOM 3920 N N . LYS A 1 485 ? 14.203 3.439 12.828 1 91.81 485 LYS A N 1
ATOM 3921 C CA . LYS A 1 485 ? 15.656 3.275 12.836 1 91.81 485 LYS A CA 1
ATOM 3922 C C . LYS A 1 485 ? 16.047 1.812 13.031 1 91.81 485 LYS A C 1
ATOM 3924 O O . LYS A 1 485 ? 17.203 1.504 13.312 1 91.81 485 LYS A O 1
ATOM 3929 N N . GLU A 1 486 ? 15.039 0.92 13.086 1 91.12 486 GLU A N 1
ATOM 3930 C CA . GLU A 1 486 ? 15.203 -0.53 13.141 1 91.12 486 GLU A CA 1
ATOM 3931 C C . GLU A 1 486 ? 15.711 -0.98 14.508 1 91.12 486 GLU A C 1
ATOM 3933 O O . GLU A 1 486 ? 16.422 -1.982 14.609 1 91.12 486 GLU A O 1
ATOM 3938 N N . PHE A 1 487 ? 15.422 -0.193 15.5 1 93.19 487 PHE A N 1
ATOM 3939 C CA . PHE A 1 487 ? 15.812 -0.579 16.859 1 93.19 487 PHE A CA 1
ATOM 3940 C C . PHE A 1 487 ? 15.062 -1.825 17.297 1 93.19 487 PHE A C 1
ATOM 3942 O O . PHE A 1 487 ? 15.516 -2.547 18.188 1 93.19 487 PHE A O 1
ATOM 3949 N N . CYS A 1 488 ? 13.953 -2.111 16.734 1 92.5 488 CYS A N 1
ATOM 3950 C CA . CYS A 1 488 ? 13.086 -3.195 17.156 1 92.5 488 CYS A CA 1
ATOM 3951 C C . CYS A 1 488 ? 13.773 -4.547 17 1 92.5 488 CYS A C 1
ATOM 3953 O O . CYS A 1 488 ? 13.391 -5.523 17.641 1 92.5 488 CYS A O 1
ATOM 3955 N N . TYR A 1 489 ? 14.781 -4.574 16.141 1 85.75 489 TYR A N 1
ATOM 3956 C CA . TYR A 1 489 ? 15.375 -5.863 15.82 1 85.75 489 TYR A CA 1
ATOM 3957 C C . TYR A 1 489 ? 16.844 -5.898 16.234 1 85.75 489 TYR A C 1
ATOM 3959 O O . TYR A 1 489 ? 17.562 -6.863 15.938 1 85.75 489 TYR A O 1
ATOM 3967 N N . LYS A 1 490 ? 17.203 -4.891 16.828 1 87.25 490 LYS A N 1
ATOM 3968 C CA . LYS A 1 490 ? 18.578 -4.871 17.328 1 87.25 490 LYS A CA 1
ATOM 3969 C C . LYS A 1 490 ? 18.688 -5.598 18.656 1 87.25 490 LYS A C 1
ATOM 3971 O O . LYS A 1 490 ? 17.969 -5.281 19.609 1 87.25 490 LYS A O 1
ATOM 3976 N N . GLU A 1 491 ? 19.531 -6.488 18.688 1 87.44 491 GLU A N 1
ATOM 3977 C CA . GLU A 1 491 ? 19.688 -7.344 19.859 1 87.44 491 GLU A CA 1
ATOM 3978 C C . GLU A 1 491 ? 20.047 -6.527 21.094 1 87.44 491 GLU A C 1
ATOM 3980 O O . GLU A 1 491 ? 19.547 -6.801 22.188 1 87.44 491 GLU A O 1
ATOM 3985 N N . SER A 1 492 ? 20.844 -5.484 20.922 1 88.25 492 SER A N 1
ATOM 3986 C CA . SER A 1 492 ? 21.359 -4.703 22.047 1 88.25 492 SER A CA 1
ATOM 3987 C C . SER A 1 492 ? 20.25 -3.953 22.766 1 88.25 492 SER A C 1
ATOM 3989 O O . SER A 1 492 ? 20.375 -3.611 23.938 1 88.25 492 SER A O 1
ATOM 3991 N N . VAL A 1 493 ? 19.109 -3.744 22.031 1 92.19 493 VAL A N 1
ATOM 3992 C CA . VAL A 1 493 ? 18.062 -2.934 22.656 1 92.19 493 VAL A CA 1
ATOM 3993 C C . VAL A 1 493 ? 16.734 -3.67 22.578 1 92.19 493 VAL A C 1
ATOM 3995 O O . VAL A 1 493 ? 15.672 -3.072 22.797 1 92.19 493 VAL A O 1
ATOM 3998 N N . LYS A 1 494 ? 16.75 -4.832 22.328 1 88.88 494 LYS A N 1
ATOM 3999 C CA . LYS A 1 494 ? 15.547 -5.621 22.094 1 88.88 494 LYS A CA 1
ATOM 4000 C C . LYS A 1 494 ? 14.648 -5.641 23.312 1 88.88 494 LYS A C 1
ATOM 4002 O O . LYS A 1 494 ? 13.43 -5.484 23.203 1 88.88 494 LYS A O 1
ATOM 4007 N N . LYS A 1 495 ? 15.227 -5.836 24.469 1 91.12 495 LYS A N 1
ATOM 4008 C CA . LYS A 1 495 ? 14.445 -5.895 25.703 1 91.12 495 LYS A CA 1
ATOM 4009 C C . LYS A 1 495 ? 13.727 -4.574 25.953 1 91.12 495 LYS A C 1
ATOM 4011 O O . LYS A 1 495 ? 12.531 -4.559 26.266 1 91.12 495 LYS A O 1
ATOM 4016 N N . TYR A 1 496 ? 14.5 -3.482 25.828 1 93.19 496 TYR A N 1
ATOM 4017 C CA . TYR A 1 496 ? 13.906 -2.168 26.047 1 93.19 496 TYR A CA 1
ATOM 4018 C C . TYR A 1 496 ? 12.734 -1.937 25.094 1 93.19 496 TYR A C 1
ATOM 4020 O O . TYR A 1 496 ? 11.672 -1.485 25.516 1 93.19 496 TYR A O 1
ATOM 4028 N N . MET A 1 497 ? 12.969 -2.246 23.875 1 94.38 497 MET A N 1
ATOM 4029 C CA . MET A 1 497 ? 11.93 -2.014 22.875 1 94.38 497 MET A CA 1
ATOM 4030 C C . MET A 1 497 ? 10.711 -2.881 23.156 1 94.38 497 MET A C 1
ATOM 4032 O O . MET A 1 497 ? 9.57 -2.424 23 1 94.38 497 MET A O 1
ATOM 4036 N N . ASN A 1 498 ? 10.906 -4.117 23.516 1 93.06 498 ASN A N 1
ATOM 4037 C CA . ASN A 1 498 ? 9.812 -5.02 23.844 1 93.06 498 ASN A CA 1
ATOM 4038 C C . ASN A 1 498 ? 9 -4.508 25.031 1 93.06 498 ASN A C 1
ATOM 4040 O O . ASN A 1 498 ? 7.789 -4.711 25.109 1 93.06 498 ASN A O 1
ATOM 4044 N N . ASP A 1 499 ? 9.664 -3.805 25.891 1 93.5 499 ASP A N 1
ATOM 4045 C CA . ASP A 1 499 ? 9.008 -3.344 27.109 1 93.5 499 ASP A CA 1
ATOM 4046 C C . ASP A 1 499 ? 8.305 -2.008 26.875 1 93.5 499 ASP A C 1
ATOM 4048 O O . ASP A 1 499 ? 7.285 -1.72 27.516 1 93.5 499 ASP A O 1
ATOM 4052 N N . ASN A 1 500 ? 8.852 -1.243 25.922 1 94.12 500 ASN A N 1
ATOM 4053 C CA . ASN A 1 500 ? 8.391 0.141 25.891 1 94.12 500 ASN A CA 1
ATOM 4054 C C . ASN A 1 500 ? 7.75 0.489 24.562 1 94.12 500 ASN A C 1
ATOM 4056 O O . ASN A 1 500 ? 7.047 1.495 24.438 1 94.12 500 ASN A O 1
ATOM 4060 N N . CYS A 1 501 ? 8.008 -0.27 23.531 1 95.5 501 CYS A N 1
ATOM 4061 C CA . CYS A 1 501 ? 7.59 0.134 22.188 1 95.5 501 CYS A CA 1
ATOM 4062 C C . CYS A 1 501 ? 6.836 -0.992 21.484 1 95.5 501 CYS A C 1
ATOM 4064 O O . CYS A 1 501 ? 7.152 -1.344 20.344 1 95.5 501 CYS A O 1
ATOM 4066 N N . LYS A 1 502 ? 5.812 -1.491 22.094 1 95.12 502 LYS A N 1
ATOM 4067 C CA . LYS A 1 502 ? 5.098 -2.66 21.609 1 95.12 502 LYS A CA 1
ATOM 4068 C C . LYS A 1 502 ? 4.289 -2.322 20.359 1 95.12 502 LYS A C 1
ATOM 4070 O O . LYS A 1 502 ? 4.305 -3.074 19.375 1 95.12 502 LYS A O 1
ATOM 4075 N N . LYS A 1 503 ? 3.717 -1.172 20.312 1 94.62 503 LYS A N 1
ATOM 4076 C CA . LYS A 1 503 ? 2.906 -0.771 19.156 1 94.62 503 LYS A CA 1
ATOM 4077 C C . LYS A 1 503 ? 3.779 -0.5 17.938 1 94.62 503 LYS A C 1
ATOM 4079 O O . LYS A 1 503 ? 3.545 -1.058 16.859 1 94.62 503 LYS A O 1
ATOM 4084 N N . SER A 1 504 ? 4.793 0.275 18.203 1 95.75 504 SER A N 1
ATOM 4085 C CA . SER A 1 504 ? 5.641 0.722 17.109 1 95.75 504 SER A CA 1
ATOM 4086 C C . SER A 1 504 ? 6.441 -0.435 16.516 1 95.75 504 SER A C 1
ATOM 4088 O O . SER A 1 504 ? 6.746 -0.446 15.32 1 95.75 504 SER A O 1
ATOM 4090 N N . CYS A 1 505 ? 6.664 -1.482 17.344 1 95.19 505 CYS A N 1
ATOM 4091 C CA . CYS A 1 505 ? 7.5 -2.59 16.891 1 95.19 505 CYS A CA 1
ATOM 4092 C C . CYS A 1 505 ? 6.648 -3.768 16.438 1 95.19 505 CYS A C 1
ATOM 4094 O O . CYS A 1 505 ? 7.176 -4.789 15.992 1 95.19 505 CYS A O 1
ATOM 4096 N N . GLY A 1 506 ? 5.34 -3.631 16.609 1 93.56 506 GLY A N 1
ATOM 4097 C CA . GLY A 1 506 ? 4.445 -4.695 16.172 1 93.56 506 GLY A CA 1
ATOM 4098 C C . GLY A 1 506 ? 4.406 -5.867 17.141 1 93.56 506 GLY A C 1
ATOM 4099 O O . GLY A 1 506 ? 4.113 -6.996 16.734 1 93.56 506 GLY A O 1
ATOM 4100 N N . PHE A 1 507 ? 4.676 -5.664 18.406 1 93.5 507 PHE A N 1
ATOM 4101 C CA . PHE A 1 507 ? 4.734 -6.734 19.391 1 93.5 507 PHE A CA 1
ATOM 4102 C C . PHE A 1 507 ? 3.369 -6.965 20.031 1 93.5 507 PHE A C 1
ATOM 4104 O O . PHE A 1 507 ? 3.203 -7.867 20.844 1 93.5 507 PHE A O 1
ATOM 4111 N N . CYS A 1 508 ? 2.426 -6.133 19.578 1 90.81 508 CYS A N 1
ATOM 4112 C CA . CYS A 1 508 ? 1.089 -6.277 20.141 1 90.81 508 CYS A CA 1
ATOM 4113 C C . CYS A 1 508 ? 0.466 -7.605 19.734 1 90.81 508 CYS A C 1
ATOM 4115 O O . CYS A 1 508 ? 0.635 -8.055 18.594 1 90.81 508 CYS A O 1
ATOM 4117 N N . GLN A 1 509 ? -0.163 -8.359 20.562 1 77.12 509 GLN A N 1
ATOM 4118 C CA . GLN A 1 509 ? -0.771 -9.656 20.281 1 77.12 509 GLN A CA 1
ATOM 4119 C C . GLN A 1 509 ? -2.211 -9.5 19.797 1 77.12 509 GLN A C 1
ATOM 4121 O O . GLN A 1 509 ? -2.906 -8.562 20.203 1 77.12 509 GLN A O 1
ATOM 4126 N N . MET B 1 1 ? 47.406 33.094 -47.688 1 16.88 1 MET B N 1
ATOM 4127 C CA . MET B 1 1 ? 48.219 32.156 -48.438 1 16.88 1 MET B CA 1
ATOM 4128 C C . MET B 1 1 ? 49.125 31.344 -47.5 1 16.88 1 MET B C 1
ATOM 4130 O O . MET B 1 1 ? 49.562 30.234 -47.812 1 16.88 1 MET B O 1
ATOM 4134 N N . GLY B 1 2 ? 49.594 31.953 -46.469 1 16.19 2 GLY B N 1
ATOM 4135 C CA . GLY B 1 2 ? 50.938 31.359 -46.469 1 16.19 2 GLY B CA 1
ATOM 4136 C C . GLY B 1 2 ? 50.906 29.875 -46.188 1 16.19 2 GLY B C 1
ATOM 4137 O O . GLY B 1 2 ? 51.125 29.062 -47.094 1 16.19 2 GLY B O 1
ATOM 4138 N N . PRO B 1 3 ? 51.5 29.469 -45.094 1 17.8 3 PRO B N 1
ATOM 4139 C CA . PRO B 1 3 ? 52.5 28.422 -44.906 1 17.8 3 PRO B CA 1
ATOM 4140 C C . PRO B 1 3 ? 51.906 27.062 -44.625 1 17.8 3 PRO B C 1
ATOM 4142 O O . PRO B 1 3 ? 50.75 26.984 -44.125 1 17.8 3 PRO B O 1
ATOM 4145 N N . GLY B 1 4 ? 52.438 25.922 -45.094 1 17.38 4 GLY B N 1
ATOM 4146 C CA . GLY B 1 4 ? 52.5 24.547 -45.531 1 17.38 4 GLY B CA 1
ATOM 4147 C C . GLY B 1 4 ? 52.406 23.547 -44.375 1 17.38 4 GLY B C 1
ATOM 4148 O O . GLY B 1 4 ? 51.812 22.469 -44.531 1 17.38 4 GLY B O 1
ATOM 4149 N N . GLY B 1 5 ? 53 23.641 -43.156 1 17.44 5 GLY B N 1
ATOM 4150 C CA . GLY B 1 5 ? 54 22.578 -42.969 1 17.44 5 GLY B CA 1
ATOM 4151 C C . GLY B 1 5 ? 53.344 21.219 -42.719 1 17.44 5 GLY B C 1
ATOM 4152 O O . GLY B 1 5 ? 52.156 21.141 -42.406 1 17.44 5 GLY B O 1
ATOM 4153 N N . PHE B 1 6 ? 54.125 20 -42.438 1 17.39 6 PHE B N 1
ATOM 4154 C CA . PHE B 1 6 ? 54.562 18.656 -42.781 1 17.39 6 PHE B CA 1
ATOM 4155 C C . PHE B 1 6 ? 53.906 17.625 -41.844 1 17.39 6 PHE B C 1
ATOM 4157 O O . PHE B 1 6 ? 53.406 16.609 -42.312 1 17.39 6 PHE B O 1
ATOM 4164 N N . TRP B 1 7 ? 53.969 17.312 -40.438 1 19.14 7 TRP B N 1
ATOM 4165 C CA . TRP B 1 7 ? 54.844 16.172 -40.25 1 19.14 7 TRP B CA 1
ATOM 4166 C C . TRP B 1 7 ? 54.125 14.867 -40.531 1 19.14 7 TRP B C 1
ATOM 4168 O O . TRP B 1 7 ? 52.938 14.719 -40.188 1 19.14 7 TRP B O 1
ATOM 4178 N N . PRO B 1 8 ? 54.688 13.555 -41.125 1 18.45 8 PRO B N 1
ATOM 4179 C CA . PRO B 1 8 ? 54.469 12.359 -41.938 1 18.45 8 PRO B CA 1
ATOM 4180 C C . PRO B 1 8 ? 54.188 11.117 -41.094 1 18.45 8 PRO B C 1
ATOM 4182 O O . PRO B 1 8 ? 53.844 10.062 -41.625 1 18.45 8 PRO B O 1
ATOM 4185 N N . MET B 1 9 ? 54.031 10.898 -39.75 1 20 9 MET B N 1
ATOM 4186 C CA . MET B 1 9 ? 54.594 9.609 -39.375 1 20 9 MET B CA 1
ATOM 4187 C C . MET B 1 9 ? 53.906 8.477 -40.125 1 20 9 MET B C 1
ATOM 4189 O O . MET B 1 9 ? 52.781 8.617 -40.562 1 20 9 MET B O 1
ATOM 4193 N N . THR B 1 10 ? 54.688 7.172 -40.375 1 18.14 10 THR B N 1
ATOM 4194 C CA . THR B 1 10 ? 55 6.023 -41.219 1 18.14 10 THR B CA 1
ATOM 4195 C C . THR B 1 10 ? 54 4.887 -40.938 1 18.14 10 THR B C 1
ATOM 4197 O O . THR B 1 10 ? 53.406 4.82 -39.875 1 18.14 10 THR B O 1
ATOM 4200 N N . PHE B 1 11 ? 53.531 3.867 -41.969 1 19.11 11 PHE B N 1
ATOM 4201 C CA . PHE B 1 11 ? 52.594 2.9 -42.5 1 19.11 11 PHE B CA 1
ATOM 4202 C C . PHE B 1 11 ? 52.719 1.559 -41.781 1 19.11 11 PHE B C 1
ATOM 4204 O O . PHE B 1 11 ? 51.719 0.924 -41.469 1 19.11 11 PHE B O 1
ATOM 4211 N N . GLU B 1 12 ? 54 1.021 -41.562 1 16.75 12 GLU B N 1
ATOM 4212 C CA . GLU B 1 12 ? 54.469 -0.33 -41.906 1 16.75 12 GLU B CA 1
ATOM 4213 C C . GLU B 1 12 ? 53.938 -1.344 -40.875 1 16.75 12 GLU B C 1
ATOM 4215 O O . GLU B 1 12 ? 53.406 -2.393 -41.25 1 16.75 12 GLU B O 1
ATOM 4220 N N . GLU B 1 13 ? 54.5 -1.349 -39.625 1 17.81 13 GLU B N 1
ATOM 4221 C CA . GLU B 1 13 ? 55.094 -2.531 -39.031 1 17.81 13 GLU B CA 1
ATOM 4222 C C . GLU B 1 13 ? 54.031 -3.432 -38.406 1 17.81 13 GLU B C 1
ATOM 4224 O O . GLU B 1 13 ? 53.688 -3.275 -37.219 1 17.81 13 GLU B O 1
ATOM 4229 N N . LYS B 1 14 ? 52.688 -3.398 -38.875 1 16.97 14 LYS B N 1
ATOM 4230 C CA . LYS B 1 14 ? 51.531 -4.172 -38.438 1 16.97 14 LYS B CA 1
ATOM 4231 C C . LYS B 1 14 ? 51.75 -5.668 -38.625 1 16.97 14 LYS B C 1
ATOM 4233 O O . LYS B 1 14 ? 50.844 -6.469 -38.469 1 16.97 14 LYS B O 1
ATOM 4238 N N . LEU B 1 15 ? 52.875 -6.109 -39.25 1 15.59 15 LEU B N 1
ATOM 4239 C CA . LEU B 1 15 ? 52.906 -7.406 -39.906 1 15.59 15 LEU B CA 1
ATOM 4240 C C . LEU B 1 15 ? 52.812 -8.539 -38.906 1 15.59 15 LEU B C 1
ATOM 4242 O O . LEU B 1 15 ? 52.031 -9.469 -39.062 1 15.59 15 LEU B O 1
ATOM 4246 N N . HIS B 1 16 ? 53.875 -8.891 -37.969 1 15.89 16 HIS B N 1
ATOM 4247 C CA . HIS B 1 16 ? 54.656 -10.117 -38 1 15.89 16 HIS B CA 1
ATOM 4248 C C . HIS B 1 16 ? 54.125 -11.141 -37 1 15.89 16 HIS B C 1
ATOM 4250 O O . HIS B 1 16 ? 54.781 -12.148 -36.719 1 15.89 16 HIS B O 1
ATOM 4256 N N . ALA B 1 17 ? 53.156 -10.859 -36.156 1 16.16 17 ALA B N 1
ATOM 4257 C CA . ALA B 1 17 ? 53.156 -11.766 -35.031 1 16.16 17 ALA B CA 1
ATOM 4258 C C . ALA B 1 17 ? 52.844 -13.195 -35.469 1 16.16 17 ALA B C 1
ATOM 4260 O O . ALA B 1 17 ? 51.719 -13.555 -35.719 1 16.16 17 ALA B O 1
ATOM 4261 N N . ARG B 1 18 ? 53.625 -13.953 -36.375 1 15.88 18 ARG B N 1
ATOM 4262 C CA . ARG B 1 18 ? 53.656 -15.234 -37.062 1 15.88 18 ARG B CA 1
ATOM 4263 C C . ARG B 1 18 ? 53.656 -16.391 -36.062 1 15.88 18 ARG B C 1
ATOM 4265 O O . ARG B 1 18 ? 52.969 -17.391 -36.281 1 15.88 18 ARG B O 1
ATOM 4272 N N . SER B 1 19 ? 54.688 -16.594 -35.25 1 15.3 19 SER B N 1
ATOM 4273 C CA . SER B 1 19 ? 55.531 -17.766 -35.5 1 15.3 19 SER B CA 1
ATOM 4274 C C . SER B 1 19 ? 54.938 -19.016 -34.844 1 15.3 19 SER B C 1
ATOM 4276 O O . SER B 1 19 ? 54.781 -20.062 -35.5 1 15.3 19 SER B O 1
ATOM 4278 N N . ILE B 1 20 ? 55.344 -19.406 -33.562 1 15.91 20 ILE B N 1
ATOM 4279 C CA . ILE B 1 20 ? 56.281 -20.516 -33.375 1 15.91 20 ILE B CA 1
ATOM 4280 C C . ILE B 1 20 ? 55.5 -21.797 -33.094 1 15.91 20 ILE B C 1
ATOM 4282 O O . ILE B 1 20 ? 55.812 -22.859 -33.656 1 15.91 20 ILE B O 1
ATOM 4286 N N . LEU B 1 21 ? 54.719 -21.875 -32 1 16.53 21 LEU B N 1
ATOM 4287 C CA . LEU B 1 21 ? 55.094 -23.062 -31.234 1 16.53 21 LEU B CA 1
ATOM 4288 C C . LEU B 1 21 ? 54.594 -24.328 -31.906 1 16.53 21 LEU B C 1
ATOM 4290 O O . LEU B 1 21 ? 53.438 -24.391 -32.312 1 16.53 21 LEU B O 1
ATOM 4294 N N . ASP B 1 22 ? 55.406 -25.406 -32.219 1 15.38 22 ASP B N 1
ATOM 4295 C CA . ASP B 1 22 ? 55.781 -26.656 -32.906 1 15.38 22 ASP B CA 1
ATOM 4296 C C . ASP B 1 22 ? 54.844 -27.797 -32.469 1 15.38 22 ASP B C 1
ATOM 4298 O O . ASP B 1 22 ? 54.375 -28.547 -33.312 1 15.38 22 ASP B O 1
ATOM 4302 N N . ASN B 1 23 ? 54.938 -28.266 -31.234 1 15.54 23 ASN B N 1
ATOM 4303 C CA . ASN B 1 23 ? 55.5 -29.609 -31.156 1 15.54 23 ASN B CA 1
ATOM 4304 C C . ASN B 1 23 ? 54.5 -30.672 -31.578 1 15.54 23 ASN B C 1
ATOM 4306 O O . ASN B 1 23 ? 53.312 -30.406 -31.688 1 15.54 23 ASN B O 1
ATOM 4310 N N . GLU B 1 24 ? 54.469 -31.891 -30.828 1 16.42 24 GLU B N 1
ATOM 4311 C CA . GLU B 1 24 ? 54.781 -33.312 -31.062 1 16.42 24 GLU B CA 1
ATOM 4312 C C . GLU B 1 24 ? 53.562 -34.094 -31.453 1 16.42 24 GLU B C 1
ATOM 4314 O O . GLU B 1 24 ? 52.438 -33.656 -31.188 1 16.42 24 GLU B O 1
ATOM 4319 N N . THR B 1 25 ? 53.719 -35.5 -31.672 1 15.34 25 THR B N 1
ATOM 4320 C CA . THR B 1 25 ? 53.469 -36.594 -32.594 1 15.34 25 THR B CA 1
ATOM 4321 C C . THR B 1 25 ? 52.156 -37.281 -32.281 1 15.34 25 THR B C 1
ATOM 4323 O O . THR B 1 25 ? 51.562 -37.938 -33.125 1 15.34 25 THR B O 1
ATOM 4326 N N . ARG B 1 26 ? 51.656 -37.375 -30.938 1 16.39 26 ARG B N 1
ATOM 4327 C CA . ARG B 1 26 ? 51.5 -38.812 -30.641 1 16.39 26 ARG B CA 1
ATOM 4328 C C . ARG B 1 26 ? 50.406 -39.406 -31.5 1 16.39 26 ARG B C 1
ATOM 4330 O O . ARG B 1 26 ? 49.375 -38.781 -31.781 1 16.39 26 ARG B O 1
ATOM 4337 N N . ASP B 1 27 ? 50.469 -40.688 -31.938 1 15.18 27 ASP B N 1
ATOM 4338 C CA . ASP B 1 27 ? 50.156 -41.625 -33.031 1 15.18 27 ASP B CA 1
ATOM 4339 C C . ASP B 1 27 ? 48.688 -42.062 -32.969 1 15.18 27 ASP B C 1
ATOM 4341 O O . ASP B 1 27 ? 48 -42.156 -34 1 15.18 27 ASP B O 1
ATOM 4345 N N . LEU B 1 28 ? 47.969 -42.344 -31.781 1 17.36 28 LEU B N 1
ATOM 4346 C CA . LEU B 1 28 ? 47.625 -43.75 -31.812 1 17.36 28 LEU B CA 1
ATOM 4347 C C . LEU B 1 28 ? 46.438 -44 -32.781 1 17.36 28 LEU B C 1
ATOM 4349 O O . LEU B 1 28 ? 45.594 -43.125 -32.938 1 17.36 28 LEU B O 1
ATOM 4353 N N . THR B 1 29 ? 46.312 -45.188 -33.438 1 15.84 29 THR B N 1
ATOM 4354 C CA . THR B 1 29 ? 45.844 -45.812 -34.656 1 15.84 29 THR B CA 1
ATOM 4355 C C . THR B 1 29 ? 44.344 -46.031 -34.594 1 15.84 29 THR B C 1
ATOM 4357 O O . THR B 1 29 ? 43.688 -46.156 -35.656 1 15.84 29 THR B O 1
ATOM 4360 N N . PHE B 1 30 ? 43.594 -45.938 -33.5 1 17.92 30 PHE B N 1
ATOM 4361 C CA . PHE B 1 30 ? 42.781 -47.156 -33.438 1 17.92 30 PHE B CA 1
ATOM 4362 C C . PHE B 1 30 ? 41.75 -47.156 -34.531 1 17.92 30 PHE B C 1
ATOM 4364 O O . PHE B 1 30 ? 41.25 -46.094 -34.938 1 17.92 30 PHE B O 1
ATOM 4371 N N . ALA B 1 31 ? 41.281 -48.375 -34.969 1 17 31 ALA B N 1
ATOM 4372 C CA . ALA B 1 31 ? 40.781 -49 -36.188 1 17 31 ALA B CA 1
ATOM 4373 C C . ALA B 1 31 ? 39.375 -48.531 -36.5 1 17 31 ALA B C 1
ATOM 4375 O O . ALA B 1 31 ? 38.625 -48.156 -35.625 1 17 31 ALA B O 1
ATOM 4376 N N . PRO B 1 32 ? 38.906 -48.688 -37.844 1 16.41 32 PRO B N 1
ATOM 4377 C CA . PRO B 1 32 ? 38 -48.094 -38.812 1 16.41 32 PRO B CA 1
ATOM 4378 C C . PRO B 1 32 ? 36.594 -48.656 -38.688 1 16.41 32 PRO B C 1
ATOM 4380 O O . PRO B 1 32 ? 35.625 -48 -39.062 1 16.41 32 PRO B O 1
ATOM 4383 N N . PRO B 1 33 ? 36.188 -49.75 -38 1 16.59 33 PRO B N 1
ATOM 4384 C CA . PRO B 1 33 ? 35.719 -50.688 -39.031 1 16.59 33 PRO B CA 1
ATOM 4385 C C . PRO B 1 33 ? 34.406 -50.25 -39.688 1 16.59 33 PRO B C 1
ATOM 4387 O O . PRO B 1 33 ? 33.688 -49.406 -39.156 1 16.59 33 PRO B O 1
ATOM 4390 N N . PRO B 1 34 ? 33.75 -51.062 -40.75 1 16.23 34 PRO B N 1
ATOM 4391 C CA . PRO B 1 34 ? 33.031 -51 -42 1 16.23 34 PRO B CA 1
ATOM 4392 C C . PRO B 1 34 ? 31.516 -50.938 -41.844 1 16.23 34 PRO B C 1
ATOM 4394 O O . PRO B 1 34 ? 30.797 -50.469 -42.719 1 16.23 34 PRO B O 1
ATOM 4397 N N . LEU B 1 35 ? 30.812 -51.156 -40.719 1 15.33 35 LEU B N 1
ATOM 4398 C CA . LEU B 1 35 ? 29.781 -52.188 -40.906 1 15.33 35 LEU B CA 1
ATOM 4399 C C . LEU B 1 35 ? 28.703 -51.688 -41.844 1 15.33 35 LEU B C 1
ATOM 4401 O O . LEU B 1 35 ? 28.141 -50.625 -41.656 1 15.33 35 LEU B O 1
ATOM 4405 N N . LYS B 1 36 ? 28.297 -52.344 -43.031 1 15.54 36 LYS B N 1
ATOM 4406 C CA . LYS B 1 36 ? 27.594 -52.406 -44.312 1 15.54 36 LYS B CA 1
ATOM 4407 C C . LYS B 1 36 ? 26.094 -52.188 -44.125 1 15.54 36 LYS B C 1
ATOM 4409 O O . LYS B 1 36 ? 25.5 -51.344 -44.781 1 15.54 36 LYS B O 1
ATOM 4414 N N . ARG B 1 37 ? 25.172 -53.219 -44.094 1 15.47 37 ARG B N 1
ATOM 4415 C CA . ARG B 1 37 ? 24.344 -53.688 -45.219 1 15.47 37 ARG B CA 1
ATOM 4416 C C . ARG B 1 37 ? 22.922 -53.125 -45.125 1 15.47 37 ARG B C 1
ATOM 4418 O O . ARG B 1 37 ? 22.406 -52.594 -46.094 1 15.47 37 ARG B O 1
ATOM 4425 N N . MET B 1 38 ? 21.938 -53.656 -44.219 1 15.24 38 MET B N 1
ATOM 4426 C CA . MET B 1 38 ? 20.906 -54.531 -44.719 1 15.24 38 MET B CA 1
ATOM 4427 C C . MET B 1 38 ? 19.594 -53.781 -44.969 1 15.24 38 MET B C 1
ATOM 4429 O O . MET B 1 38 ? 18.719 -54.281 -45.688 1 15.24 38 MET B O 1
ATOM 4433 N N . LEU B 1 39 ? 19.203 -52.719 -44.312 1 16.38 39 LEU B N 1
ATOM 4434 C CA . LEU B 1 39 ? 17.781 -52.906 -44.031 1 16.38 39 LEU B CA 1
ATOM 4435 C C . LEU B 1 39 ? 16.953 -52.656 -45.312 1 16.38 39 LEU B C 1
ATOM 4437 O O . LEU B 1 39 ? 17.156 -51.688 -46.031 1 16.38 39 LEU B O 1
ATOM 4441 N N . ARG B 1 40 ? 15.945 -53.531 -45.656 1 16.25 40 ARG B N 1
ATOM 4442 C CA . ARG B 1 40 ? 15.156 -54 -46.812 1 16.25 40 ARG B CA 1
ATOM 4443 C C . ARG B 1 40 ? 14.141 -52.938 -47.219 1 16.25 40 ARG B C 1
ATOM 4445 O O . ARG B 1 40 ? 13.844 -52 -46.469 1 16.25 40 ARG B O 1
ATOM 4452 N N . ASN B 1 41 ? 12.945 -53.344 -48.094 1 15.72 41 ASN B N 1
ATOM 4453 C CA . ASN B 1 41 ? 12.25 -53.094 -49.344 1 15.72 41 ASN B CA 1
ATOM 4454 C C . ASN B 1 41 ? 10.961 -52.312 -49.125 1 15.72 41 ASN B C 1
ATOM 4456 O O . ASN B 1 41 ? 10.352 -51.844 -50.094 1 15.72 41 ASN B O 1
ATOM 4460 N N . TYR B 1 42 ? 10.203 -52.125 -48.031 1 17.86 42 TYR B N 1
ATOM 4461 C CA . TYR B 1 42 ? 8.812 -52.406 -48.375 1 17.86 42 TYR B CA 1
ATOM 4462 C C . TYR B 1 42 ? 8.266 -51.406 -49.375 1 17.86 42 TYR B C 1
ATOM 4464 O O . TYR B 1 42 ? 8.742 -50.25 -49.438 1 17.86 42 TYR B O 1
ATOM 4472 N N . SER B 1 43 ? 7.043 -51.75 -50.125 1 16.64 43 SER B N 1
ATOM 4473 C CA . SER B 1 43 ? 6.289 -51.688 -51.375 1 16.64 43 SER B CA 1
ATOM 4474 C C . SER B 1 43 ? 5.508 -50.375 -51.469 1 16.64 43 SER B C 1
ATOM 4476 O O . SER B 1 43 ? 5.188 -49.75 -50.469 1 16.64 43 SER B O 1
ATOM 4478 N N . ILE B 1 44 ? 4.918 -49.969 -52.75 1 16.97 44 ILE B N 1
ATOM 4479 C CA . ILE B 1 44 ? 4.676 -48.844 -53.688 1 16.97 44 ILE B CA 1
ATOM 4480 C C . ILE B 1 44 ? 3.238 -48.375 -53.531 1 16.97 44 ILE B C 1
ATOM 4482 O O . ILE B 1 44 ? 2.943 -47.188 -53.812 1 16.97 44 ILE B O 1
ATOM 4486 N N . ILE B 1 45 ? 2.131 -48.969 -52.906 1 17.52 45 ILE B N 1
ATOM 4487 C CA . ILE B 1 45 ? 1.045 -49.062 -53.875 1 17.52 45 ILE B CA 1
ATOM 4488 C C . ILE B 1 45 ? 0.423 -47.688 -54.094 1 17.52 45 ILE B C 1
ATOM 4490 O O . ILE B 1 45 ? 0.237 -46.938 -53.125 1 17.52 45 ILE B O 1
ATOM 4494 N N . LYS B 1 46 ? -0.222 -47.406 -55.375 1 17.25 46 LYS B N 1
ATOM 4495 C CA . LYS B 1 46 ? -0.486 -46.344 -56.344 1 17.25 46 LYS B CA 1
ATOM 4496 C C . LYS B 1 46 ? -1.854 -45.719 -56.125 1 17.25 46 LYS B C 1
ATOM 4498 O O . LYS B 1 46 ? -2.102 -44.562 -56.562 1 17.25 46 LYS B O 1
ATOM 4503 N N . MET B 1 47 ? -2.846 -46.188 -55.344 1 16.44 47 MET B N 1
ATOM 4504 C CA . MET B 1 47 ? -4.062 -46.281 -56.125 1 16.44 47 MET B CA 1
ATOM 4505 C C . MET B 1 47 ? -4.566 -44.875 -56.5 1 16.44 47 MET B C 1
ATOM 4507 O O . MET B 1 47 ? -4.191 -43.906 -55.844 1 16.44 47 MET B O 1
ATOM 4511 N N . ASN B 1 48 ? -5.902 -44.844 -57.031 1 16.45 48 ASN B N 1
ATOM 4512 C CA . ASN B 1 48 ? -6.711 -44.375 -58.156 1 16.45 48 ASN B CA 1
ATOM 4513 C C . ASN B 1 48 ? -7.332 -43.031 -57.906 1 16.45 48 ASN B C 1
ATOM 4515 O O . ASN B 1 48 ? -7.57 -42.656 -56.75 1 16.45 48 ASN B O 1
ATOM 4519 N N . GLY B 1 49 ? -7.668 -42.156 -58.969 1 17.3 49 GLY B N 1
ATOM 4520 C CA . GLY B 1 49 ? -7.715 -40.781 -59.531 1 17.3 49 GLY B CA 1
ATOM 4521 C C . GLY B 1 49 ? -9.086 -40.156 -59.375 1 17.3 49 GLY B C 1
ATOM 4522 O O . GLY B 1 49 ? -9.242 -38.969 -59.688 1 17.3 49 GLY B O 1
ATOM 4523 N N . PRO B 1 50 ? -10.227 -40.844 -58.906 1 16.84 50 PRO B N 1
ATOM 4524 C CA . PRO B 1 50 ? -11.25 -40.562 -59.906 1 16.84 50 PRO B CA 1
ATOM 4525 C C . PRO B 1 50 ? -11.656 -39.062 -59.906 1 16.84 50 PRO B C 1
ATOM 4527 O O . PRO B 1 50 ? -11.375 -38.344 -58.938 1 16.84 50 PRO B O 1
ATOM 4530 N N . ASP B 1 51 ? -12.773 -38.75 -60.781 1 16.95 51 ASP B N 1
ATOM 4531 C CA . ASP B 1 51 ? -13.266 -37.812 -61.781 1 16.95 51 ASP B CA 1
ATOM 4532 C C . ASP B 1 51 ? -14.203 -36.781 -61.156 1 16.95 51 ASP B C 1
ATOM 4534 O O . ASP B 1 51 ? -15.219 -37.156 -60.562 1 16.95 51 ASP B O 1
ATOM 4538 N N . VAL B 1 52 ? -13.961 -35.656 -60.781 1 16.23 52 VAL B N 1
ATOM 4539 C CA . VAL B 1 52 ? -14.594 -34.5 -60.125 1 16.23 52 VAL B CA 1
ATOM 4540 C C . VAL B 1 52 ? -15.625 -33.875 -61.062 1 16.23 52 VAL B C 1
ATOM 4542 O O . VAL B 1 52 ? -15.328 -32.906 -61.75 1 16.23 52 VAL B O 1
ATOM 4545 N N . ARG B 1 53 ? -16.406 -34.688 -61.688 1 15.68 53 ARG B N 1
ATOM 4546 C CA . ARG B 1 53 ? -17.031 -33.969 -62.812 1 15.68 53 ARG B CA 1
ATOM 4547 C C . ARG B 1 53 ? -17.734 -32.688 -62.312 1 15.68 53 ARG B C 1
ATOM 4549 O O . ARG B 1 53 ? -17.891 -32.5 -61.125 1 15.68 53 ARG B O 1
ATOM 4556 N N . GLU B 1 54 ? -19.062 -32.375 -62.812 1 15.18 54 GLU B N 1
ATOM 4557 C CA . GLU B 1 54 ? -19.656 -31.594 -63.875 1 15.18 54 GLU B CA 1
ATOM 4558 C C . GLU B 1 54 ? -20.547 -30.484 -63.344 1 15.18 54 GLU B C 1
ATOM 4560 O O . GLU B 1 54 ? -20.391 -29.328 -63.719 1 15.18 54 GLU B O 1
ATOM 4565 N N . ASN B 1 55 ? -21.969 -30.641 -63.188 1 15.29 55 ASN B N 1
ATOM 4566 C CA . ASN B 1 55 ? -22.953 -30.078 -64.125 1 15.29 55 ASN B CA 1
ATOM 4567 C C . ASN B 1 55 ? -23.547 -28.781 -63.562 1 15.29 55 ASN B C 1
ATOM 4569 O O . ASN B 1 55 ? -23.531 -27.75 -64.25 1 15.29 55 ASN B O 1
ATOM 4573 N N . GLU B 1 56 ? -24.938 -28.734 -63.031 1 15.99 56 GLU B N 1
ATOM 4574 C CA . GLU B 1 56 ? -26.109 -28.141 -63.688 1 15.99 56 GLU B CA 1
ATOM 4575 C C . GLU B 1 56 ? -26.391 -26.734 -63.125 1 15.99 56 GLU B C 1
ATOM 4577 O O . GLU B 1 56 ? -25.953 -26.391 -62.031 1 15.99 56 GLU B O 1
ATOM 4582 N N . GLY B 1 57 ? -27.406 -25.875 -63.75 1 15.97 57 GLY B N 1
ATOM 4583 C CA . GLY B 1 57 ? -27.875 -24.609 -64.312 1 15.97 57 GLY B CA 1
ATOM 4584 C C . GLY B 1 57 ? -28.672 -23.797 -63.312 1 15.97 57 GLY B C 1
ATOM 4585 O O . GLY B 1 57 ? -29.25 -22.766 -63.688 1 15.97 57 GLY B O 1
ATOM 4586 N N . TRP B 1 58 ? -28.734 -23.969 -62 1 16.02 58 TRP B N 1
ATOM 4587 C CA . TRP B 1 58 ? -30.047 -23.547 -61.531 1 16.02 58 TRP B CA 1
ATOM 4588 C C . TRP B 1 58 ? -30.203 -22.031 -61.688 1 16.02 58 TRP B C 1
ATOM 4590 O O . TRP B 1 58 ? -29.25 -21.281 -61.562 1 16.02 58 TRP B O 1
ATOM 4600 N N . ASP B 1 59 ? -31.5 -21.531 -61.719 1 16.2 59 ASP B N 1
ATOM 4601 C CA . ASP B 1 59 ? -32.375 -20.516 -62.312 1 16.2 59 ASP B CA 1
ATOM 4602 C C . ASP B 1 59 ? -32.25 -19.203 -61.562 1 16.2 59 ASP B C 1
ATOM 4604 O O . ASP B 1 59 ? -31.891 -19.188 -60.375 1 16.2 59 ASP B O 1
ATOM 4608 N N . ASN B 1 60 ? -32.656 -17.922 -62.156 1 15.51 60 ASN B N 1
ATOM 4609 C CA . ASN B 1 60 ? -32.469 -16.5 -62.375 1 15.51 60 ASN B CA 1
ATOM 4610 C C . ASN B 1 60 ? -33.188 -15.664 -61.312 1 15.51 60 ASN B C 1
ATOM 4612 O O . ASN B 1 60 ? -32.969 -14.461 -61.219 1 15.51 60 ASN B O 1
ATOM 4616 N N . SER B 1 61 ? -34.344 -15.984 -60.562 1 15.97 61 SER B N 1
ATOM 4617 C CA . SER B 1 61 ? -35.438 -15.023 -60.75 1 15.97 61 SER B CA 1
ATOM 4618 C C . SER B 1 61 ? -35.188 -13.758 -59.938 1 15.97 61 SER B C 1
ATOM 4620 O O . SER B 1 61 ? -34.375 -13.742 -59.031 1 15.97 61 SER B O 1
ATOM 4622 N N . ASN B 1 62 ? -36.375 -12.906 -59.406 1 16.33 62 ASN B N 1
ATOM 4623 C CA . ASN B 1 62 ? -37 -11.602 -59.625 1 16.33 62 ASN B CA 1
ATOM 4624 C C . ASN B 1 62 ? -36.625 -10.617 -58.531 1 16.33 62 ASN B C 1
ATOM 4626 O O . ASN B 1 62 ? -36.312 -11.016 -57.406 1 16.33 62 ASN B O 1
ATOM 4630 N N . SER B 1 63 ? -36.812 -9.125 -58.719 1 15.89 63 SER B N 1
ATOM 4631 C CA . SER B 1 63 ? -36.312 -7.762 -58.562 1 15.89 63 SER B CA 1
ATOM 4632 C C . SER B 1 63 ? -36.906 -7.102 -57.312 1 15.89 63 SER B C 1
ATOM 4634 O O . SER B 1 63 ? -36.438 -6.031 -56.906 1 15.89 63 SER B O 1
ATOM 4636 N N . ARG B 1 64 ? -38 -7.445 -56.531 1 17.16 64 ARG B N 1
ATOM 4637 C CA . ARG B 1 64 ? -38.906 -6.355 -56.188 1 17.16 64 ARG B CA 1
ATOM 4638 C C . ARG B 1 64 ? -38.312 -5.461 -55.125 1 17.16 64 ARG B C 1
ATOM 4640 O O . ARG B 1 64 ? -37.875 -5.945 -54.062 1 17.16 64 ARG B O 1
ATOM 4647 N N . ILE B 1 65 ? -38 -4.066 -55.312 1 17.27 65 ILE B N 1
ATOM 4648 C CA . ILE B 1 65 ? -37.312 -2.91 -54.75 1 17.27 65 ILE B CA 1
ATOM 4649 C C . ILE B 1 65 ? -38.156 -2.309 -53.625 1 17.27 65 ILE B C 1
ATOM 4651 O O . ILE B 1 65 ? -37.75 -1.327 -53 1 17.27 65 ILE B O 1
ATOM 4655 N N . TYR B 1 66 ? -38.938 -2.951 -52.75 1 17.39 66 TYR B N 1
ATOM 4656 C CA . TYR B 1 66 ? -39.969 -2.084 -52.188 1 17.39 66 TYR B CA 1
ATOM 4657 C C . TYR B 1 66 ? -39.344 -0.964 -51.375 1 17.39 66 TYR B C 1
ATOM 4659 O O . TYR B 1 66 ? -38.344 -1.18 -50.656 1 17.39 66 TYR B O 1
ATOM 4667 N N . ASN B 1 67 ? -39.844 0.394 -51.469 1 18.34 67 ASN B N 1
ATOM 4668 C CA . ASN B 1 67 ? -39.656 1.835 -51.312 1 18.34 67 ASN B CA 1
ATOM 4669 C C . ASN B 1 67 ? -39.938 2.277 -49.875 1 18.34 67 ASN B C 1
ATOM 4671 O O . ASN B 1 67 ? -40.031 3.473 -49.594 1 18.34 67 ASN B O 1
ATOM 4675 N N . VAL B 1 68 ? -39.906 1.514 -48.844 1 19.19 68 VAL B N 1
ATOM 4676 C CA . VAL B 1 68 ? -40.781 2.016 -47.781 1 19.19 68 VAL B CA 1
ATOM 4677 C C . VAL B 1 68 ? -40.25 3.354 -47.25 1 19.19 68 VAL B C 1
ATOM 4679 O O . VAL B 1 68 ? -39.031 3.521 -47.094 1 19.19 68 VAL B O 1
ATOM 4682 N N . GLN B 1 69 ? -41.125 4.406 -47.062 1 18.09 69 GLN B N 1
ATOM 4683 C CA . GLN B 1 69 ? -41.281 5.844 -46.875 1 18.09 69 GLN B CA 1
ATOM 4684 C C . GLN B 1 69 ? -40.75 6.289 -45.5 1 18.09 69 GLN B C 1
ATOM 4686 O O . GLN B 1 69 ? -41.094 5.672 -44.5 1 18.09 69 GLN B O 1
ATOM 4691 N N . THR B 1 70 ? -39.688 7.199 -45.375 1 18.81 70 THR B N 1
ATOM 4692 C CA . THR B 1 70 ? -38.75 7.754 -44.406 1 18.81 70 THR B CA 1
ATOM 4693 C C . THR B 1 70 ? -39.469 8.805 -43.531 1 18.81 70 THR B C 1
ATOM 4695 O O . THR B 1 70 ? -39.781 9.891 -44 1 18.81 70 THR B O 1
ATOM 4698 N N . PRO B 1 71 ? -40.438 8.438 -42.656 1 19.06 71 PRO B N 1
ATOM 4699 C CA . PRO B 1 71 ? -41.188 9.617 -42.219 1 19.06 71 PRO B CA 1
ATOM 4700 C C . PRO B 1 71 ? -40.281 10.672 -41.594 1 19.06 71 PRO B C 1
ATOM 4702 O O . PRO B 1 71 ? -39.188 10.352 -41.125 1 19.06 71 PRO B O 1
ATOM 4705 N N . ASN B 1 72 ? -40.656 12.039 -41.531 1 18.64 72 ASN B N 1
ATOM 4706 C CA . ASN B 1 72 ? -40.219 13.422 -41.5 1 18.64 72 ASN B CA 1
ATOM 4707 C C . ASN B 1 72 ? -39.938 13.906 -40.094 1 18.64 72 ASN B C 1
ATOM 4709 O O . ASN B 1 72 ? -39.719 15.094 -39.844 1 18.64 72 ASN B O 1
ATOM 4713 N N . ILE B 1 73 ? -39.938 13.102 -39 1 20.72 73 ILE B N 1
ATOM 4714 C CA . ILE B 1 73 ? -40.375 13.797 -37.781 1 20.72 73 ILE B CA 1
ATOM 4715 C C . ILE B 1 73 ? -39.438 14.961 -37.5 1 20.72 73 ILE B C 1
ATOM 4717 O O . ILE B 1 73 ? -38.188 14.82 -37.594 1 20.72 73 ILE B O 1
ATOM 4721 N N . ASN B 1 74 ? -39.969 16.234 -37.188 1 19 74 ASN B N 1
ATOM 4722 C CA . ASN B 1 74 ? -39.594 17.641 -37.125 1 19 74 ASN B CA 1
ATOM 4723 C C . ASN B 1 74 ? -38.625 17.891 -35.938 1 19 74 ASN B C 1
ATOM 4725 O O . ASN B 1 74 ? -38.875 17.438 -34.844 1 19 74 ASN B O 1
ATOM 4729 N N . PRO B 1 75 ? -37.344 18.438 -36.156 1 18.55 75 PRO B N 1
ATOM 4730 C CA . PRO B 1 75 ? -36.156 18.625 -35.344 1 18.55 75 PRO B CA 1
ATOM 4731 C C . PRO B 1 75 ? -36.312 19.703 -34.25 1 18.55 75 PRO B C 1
ATOM 4733 O O . PRO B 1 75 ? -36.469 20.875 -34.594 1 18.55 75 PRO B O 1
ATOM 4736 N N . SER B 1 76 ? -37.281 19.547 -33.344 1 19.2 76 SER B N 1
ATOM 4737 C CA . SER B 1 76 ? -37.531 20.797 -32.625 1 19.2 76 SER B CA 1
ATOM 4738 C C . SER B 1 76 ? -36.219 21.422 -32.125 1 19.2 76 SER B C 1
ATOM 4740 O O . SER B 1 76 ? -35.281 20.703 -31.781 1 19.2 76 SER B O 1
ATOM 4742 N N . PRO B 1 77 ? -36.062 22.797 -32.188 1 19.03 77 PRO B N 1
ATOM 4743 C CA . PRO B 1 77 ? -34.938 23.703 -32.188 1 19.03 77 PRO B CA 1
ATOM 4744 C C . PRO B 1 77 ? -34.25 23.797 -30.828 1 19.03 77 PRO B C 1
ATOM 4746 O O . PRO B 1 77 ? -34.906 23.938 -29.797 1 19.03 77 PRO B O 1
ATOM 4749 N N . ASN B 1 78 ? -33.312 22.875 -30.547 1 17.91 78 ASN B N 1
ATOM 4750 C CA . ASN B 1 78 ? -32.656 22.828 -29.25 1 17.91 78 ASN B CA 1
ATOM 4751 C C . ASN B 1 78 ? -32.094 24.188 -28.859 1 17.91 78 ASN B C 1
ATOM 4753 O O . ASN B 1 78 ? -31.281 24.766 -29.578 1 17.91 78 ASN B O 1
ATOM 4757 N N . PRO B 1 79 ? -32.75 24.922 -28.031 1 18.12 79 PRO B N 1
ATOM 4758 C CA . PRO B 1 79 ? -32.406 26.328 -27.734 1 18.12 79 PRO B CA 1
ATOM 4759 C C . PRO B 1 79 ? -30.953 26.5 -27.312 1 18.12 79 PRO B C 1
ATOM 4761 O O . PRO B 1 79 ? -30.328 25.562 -26.797 1 18.12 79 PRO B O 1
ATOM 4764 N N . THR B 1 80 ? -30.188 27.438 -27.859 1 17.61 80 THR B N 1
ATOM 4765 C CA . THR B 1 80 ? -28.828 27.969 -27.984 1 17.61 80 THR B CA 1
ATOM 4766 C C . THR B 1 80 ? -28.328 28.469 -26.625 1 17.61 80 THR B C 1
ATOM 4768 O O . THR B 1 80 ? -27.203 28.953 -26.516 1 17.61 80 THR B O 1
ATOM 4771 N N . LEU B 1 81 ? -28.766 27.984 -25.469 1 17.45 81 LEU B N 1
ATOM 4772 C CA . LEU B 1 81 ? -28.516 29 -24.453 1 17.45 81 LEU B CA 1
ATOM 4773 C C . LEU B 1 81 ? -27.031 29.281 -24.312 1 17.45 81 LEU B C 1
ATOM 4775 O O . LEU B 1 81 ? -26.219 28.359 -24.141 1 17.45 81 LEU B O 1
ATOM 4779 N N . SER B 1 82 ? -26.438 30.406 -24.828 1 16.44 82 SER B N 1
ATOM 4780 C CA . SER B 1 82 ? -25.203 31.156 -25.062 1 16.44 82 SER B CA 1
ATOM 4781 C C . SER B 1 82 ? -24.469 31.422 -23.75 1 16.44 82 SER B C 1
ATOM 4783 O O . SER B 1 82 ? -23.344 31.906 -23.75 1 16.44 82 SER B O 1
ATOM 4785 N N . ASN B 1 83 ? -24.984 31.188 -22.516 1 17.97 83 ASN B N 1
ATOM 4786 C CA . ASN B 1 83 ? -24.609 32.281 -21.641 1 17.97 83 ASN B CA 1
ATOM 4787 C C . ASN B 1 83 ? -23.109 32.25 -21.328 1 17.97 83 ASN B C 1
ATOM 4789 O O . ASN B 1 83 ? -22.562 31.234 -20.938 1 17.97 83 ASN B O 1
ATOM 4793 N N . GLY B 1 84 ? -22.266 33.094 -21.953 1 17.88 84 GLY B N 1
ATOM 4794 C CA . GLY B 1 84 ? -20.875 33.531 -22.109 1 17.88 84 GLY B CA 1
ATOM 4795 C C . GLY B 1 84 ? -20.234 33.906 -20.781 1 17.88 84 GLY B C 1
ATOM 4796 O O . GLY B 1 84 ? -19.875 35.062 -20.547 1 17.88 84 GLY B O 1
ATOM 4797 N N . PHE B 1 85 ? -20.516 33.25 -19.688 1 18.48 85 PHE B N 1
ATOM 4798 C CA . PHE B 1 85 ? -20.109 34.031 -18.531 1 18.48 85 PHE B CA 1
ATOM 4799 C C . PHE B 1 85 ? -18.594 34.219 -18.516 1 18.48 85 PHE B C 1
ATOM 4801 O O . PHE B 1 85 ? -17.844 33.25 -18.516 1 18.48 85 PHE B O 1
ATOM 4808 N N . ILE B 1 86 ? -18.062 35.375 -19.062 1 19.47 86 ILE B N 1
ATOM 4809 C CA . ILE B 1 86 ? -16.688 35.812 -19.25 1 19.47 86 ILE B CA 1
ATOM 4810 C C . ILE B 1 86 ? -16.047 36.125 -17.906 1 19.47 86 ILE B C 1
ATOM 4812 O O . ILE B 1 86 ? -16.5 37.031 -17.188 1 19.47 86 ILE B O 1
ATOM 4816 N N . PRO B 1 87 ? -15.539 35.219 -17.188 1 18.89 87 PRO B N 1
ATOM 4817 C CA . PRO B 1 87 ? -15.141 35.594 -15.844 1 18.89 87 PRO B CA 1
ATOM 4818 C C . PRO B 1 87 ? -14.156 36.781 -15.836 1 18.89 87 PRO B C 1
ATOM 4820 O O . PRO B 1 87 ? -13.438 37 -16.812 1 18.89 87 PRO B O 1
ATOM 4823 N N . PRO B 1 88 ? -14.203 37.75 -14.969 1 18.62 88 PRO B N 1
ATOM 4824 C CA . PRO B 1 88 ? -13.57 39.094 -14.961 1 18.62 88 PRO B CA 1
ATOM 4825 C C . PRO B 1 88 ? -12.047 39 -14.953 1 18.62 88 PRO B C 1
ATOM 4827 O O . PRO B 1 88 ? -11.477 38.031 -14.461 1 18.62 88 PRO B O 1
ATOM 4830 N N . THR B 1 89 ? -11.359 39.594 -15.852 1 19.06 89 THR B N 1
ATOM 4831 C CA . THR B 1 89 ? -10 39.812 -16.328 1 19.06 89 THR B CA 1
ATOM 4832 C C . THR B 1 89 ? -9.148 40.5 -15.258 1 19.06 89 THR B C 1
ATOM 4834 O O . THR B 1 89 ? -9.5 41.562 -14.773 1 19.06 89 THR B O 1
ATOM 4837 N N . ALA B 1 90 ? -8.523 39.75 -14.312 1 21 90 ALA B N 1
ATOM 4838 C CA . ALA B 1 90 ? -7.754 40.438 -13.266 1 21 90 ALA B CA 1
ATOM 4839 C C . ALA B 1 90 ? -6.801 41.469 -13.859 1 21 90 ALA B C 1
ATOM 4841 O O . ALA B 1 90 ? -6.246 41.25 -14.938 1 21 90 ALA B O 1
ATOM 4842 N N . PRO B 1 91 ? -6.746 42.688 -13.508 1 19.27 91 PRO B N 1
ATOM 4843 C CA . PRO B 1 91 ? -6.137 43.875 -14.133 1 19.27 91 PRO B CA 1
ATOM 4844 C C . PRO B 1 91 ? -4.637 43.719 -14.367 1 19.27 91 PRO B C 1
ATOM 4846 O O . PRO B 1 91 ? -3.959 43.031 -13.586 1 19.27 91 PRO B O 1
ATOM 4849 N N . THR B 1 92 ? -4.133 43.906 -15.617 1 19.17 92 THR B N 1
ATOM 4850 C CA . THR B 1 92 ? -2.814 43.781 -16.234 1 19.17 92 THR B CA 1
ATOM 4851 C C . THR B 1 92 ? -1.876 44.875 -15.703 1 19.17 92 THR B C 1
ATOM 4853 O O . THR B 1 92 ? -2.162 46.062 -15.82 1 19.17 92 THR B O 1
ATOM 4856 N N . ILE B 1 93 ? -1.229 44.719 -14.555 1 21.47 93 ILE B N 1
ATOM 4857 C CA . ILE B 1 93 ? -0.406 45.844 -14.055 1 21.47 93 ILE B CA 1
ATOM 4858 C C . ILE B 1 93 ? 0.626 46.219 -15.109 1 21.47 93 ILE B C 1
ATOM 4860 O O . ILE B 1 93 ? 1.264 45.344 -15.719 1 21.47 93 ILE B O 1
ATOM 4864 N N . PRO B 1 94 ? 0.685 47.438 -15.547 1 19.38 94 PRO B N 1
ATOM 4865 C CA . PRO B 1 94 ? 1.381 47.969 -16.719 1 19.38 94 PRO B CA 1
ATOM 4866 C C . PRO B 1 94 ? 2.891 47.75 -16.656 1 19.38 94 PRO B C 1
ATOM 4868 O O . PRO B 1 94 ? 3.447 47.562 -15.578 1 19.38 94 PRO B O 1
ATOM 4871 N N . ASN B 1 95 ? 3.645 47.719 -17.844 1 20.03 95 ASN B N 1
ATOM 4872 C CA . ASN B 1 95 ? 4.965 47.312 -18.312 1 20.03 95 ASN B CA 1
ATOM 4873 C C . ASN B 1 95 ? 6.043 48.312 -17.875 1 20.03 95 ASN B C 1
ATOM 4875 O O . ASN B 1 95 ? 6 49.469 -18.234 1 20.03 95 ASN B O 1
ATOM 4879 N N . PRO B 1 96 ? 6.543 48.344 -16.672 1 21.28 96 PRO B N 1
ATOM 4880 C CA . PRO B 1 96 ? 7.344 49.562 -16.484 1 21.28 96 PRO B CA 1
ATOM 4881 C C . PRO B 1 96 ? 8.492 49.656 -17.484 1 21.28 96 PRO B C 1
ATOM 4883 O O . PRO B 1 96 ? 8.914 48.656 -18.062 1 21.28 96 PRO B O 1
ATOM 4886 N N . PRO B 1 97 ? 9.047 50.906 -17.797 1 21.59 97 PRO B N 1
ATOM 4887 C CA . PRO B 1 97 ? 9.938 51.281 -18.891 1 21.59 97 PRO B CA 1
ATOM 4888 C C . PRO B 1 97 ? 11.273 50.562 -18.844 1 21.59 97 PRO B C 1
ATOM 4890 O O . PRO B 1 97 ? 11.633 49.969 -17.812 1 21.59 97 PRO B O 1
ATOM 4893 N N . GLY B 1 98 ? 12.195 50.625 -19.906 1 20.56 98 GLY B N 1
ATOM 4894 C CA . GLY B 1 98 ? 13.266 49.906 -20.594 1 20.56 98 GLY B CA 1
ATOM 4895 C C . GLY B 1 98 ? 14.594 50 -19.859 1 20.56 98 GLY B C 1
ATOM 4896 O O . GLY B 1 98 ? 15.586 50.438 -20.438 1 20.56 98 GLY B O 1
ATOM 4897 N N . ILE B 1 99 ? 14.742 49.875 -18.562 1 22.97 99 ILE B N 1
ATOM 4898 C CA . ILE B 1 99 ? 16.016 50.344 -18.031 1 22.97 99 ILE B CA 1
ATOM 4899 C C . ILE B 1 99 ? 17.156 49.594 -18.719 1 22.97 99 ILE B C 1
ATOM 4901 O O . ILE B 1 99 ? 17.094 48.375 -18.891 1 22.97 99 ILE B O 1
ATOM 4905 N N . SER B 1 100 ? 18.047 50.344 -19.469 1 21.3 100 SER B N 1
ATOM 4906 C CA . SER B 1 100 ? 19.188 50.031 -20.312 1 21.3 100 SER B CA 1
ATOM 4907 C C . SER B 1 100 ? 20.234 49.219 -19.562 1 21.3 100 SER B C 1
ATOM 4909 O O . SER B 1 100 ? 20.844 49.719 -18.609 1 21.3 100 SER B O 1
ATOM 4911 N N . ASP B 1 101 ? 19.984 48.062 -19.281 1 21.3 101 ASP B N 1
ATOM 4912 C CA . ASP B 1 101 ? 20.719 47.188 -18.359 1 21.3 101 ASP B CA 1
ATOM 4913 C C . ASP B 1 101 ? 22.125 46.875 -18.891 1 21.3 101 ASP B C 1
ATOM 4915 O O . ASP B 1 101 ? 22.312 45.906 -19.641 1 21.3 101 ASP B O 1
ATOM 4919 N N . THR B 1 102 ? 22.891 47.875 -19.359 1 23.14 102 THR B N 1
ATOM 4920 C CA . THR B 1 102 ? 24.109 47.438 -20.016 1 23.14 102 THR B CA 1
ATOM 4921 C C . THR B 1 102 ? 25.016 46.719 -19.031 1 23.14 102 THR B C 1
ATOM 4923 O O . THR B 1 102 ? 26.188 46.469 -19.328 1 23.14 102 THR B O 1
ATOM 4926 N N . VAL B 1 103 ? 24.562 46.469 -17.875 1 22.53 103 VAL B N 1
ATOM 4927 C CA . VAL B 1 103 ? 25.719 46.188 -17.031 1 22.53 103 VAL B CA 1
ATOM 4928 C C . VAL B 1 103 ? 26.5 45 -17.594 1 22.53 103 VAL B C 1
ATOM 4930 O O . VAL B 1 103 ? 25.922 43.969 -17.953 1 22.53 103 VAL B O 1
ATOM 4933 N N . PRO B 1 104 ? 27.797 45.125 -17.953 1 22.27 104 PRO B N 1
ATOM 4934 C CA . PRO B 1 104 ? 28.625 44.125 -18.594 1 22.27 104 PRO B CA 1
ATOM 4935 C C . PRO B 1 104 ? 28.594 42.781 -17.844 1 22.27 104 PRO B C 1
ATOM 4937 O O . PRO B 1 104 ? 28.547 42.75 -16.609 1 22.27 104 PRO B O 1
ATOM 4940 N N . ARG B 1 105 ? 28.078 41.75 -18.484 1 24.47 105 ARG B N 1
ATOM 4941 C CA . ARG B 1 105 ? 27.875 40.375 -18 1 24.47 105 ARG B CA 1
ATOM 4942 C C . ARG B 1 105 ? 29.188 39.781 -17.5 1 24.47 105 ARG B C 1
ATOM 4944 O O . ARG B 1 105 ? 30.141 39.625 -18.281 1 24.47 105 ARG B O 1
ATOM 4951 N N . ALA B 1 106 ? 29.609 40.219 -16.375 1 22.78 106 ALA B N 1
ATOM 4952 C CA . ALA B 1 106 ? 30.828 39.562 -15.938 1 22.78 106 ALA B CA 1
ATOM 4953 C C . ALA B 1 106 ? 30.766 38.062 -16.188 1 22.78 106 ALA B C 1
ATOM 4955 O O . ALA B 1 106 ? 29.797 37.406 -15.82 1 22.78 106 ALA B O 1
ATOM 4956 N N . SER B 1 107 ? 31.406 37.562 -17.234 1 20.84 107 SER B N 1
ATOM 4957 C CA . SER B 1 107 ? 31.562 36.188 -17.719 1 20.84 107 SER B CA 1
ATOM 4958 C C . SER B 1 107 ? 31.906 35.25 -16.578 1 20.84 107 SER B C 1
ATOM 4960 O O . SER B 1 107 ? 32.969 35.375 -15.969 1 20.84 107 SER B O 1
ATOM 4962 N N . ILE B 1 108 ? 31.031 35.062 -15.672 1 21.98 108 ILE B N 1
ATOM 4963 C CA . ILE B 1 108 ? 31.469 34.031 -14.703 1 21.98 108 ILE B CA 1
ATOM 4964 C C . ILE B 1 108 ? 32.062 32.844 -15.438 1 21.98 108 ILE B C 1
ATOM 4966 O O . ILE B 1 108 ? 31.375 32.219 -16.25 1 21.98 108 ILE B O 1
ATOM 4970 N N . LYS B 1 109 ? 33.344 32.844 -15.586 1 25.11 109 LYS B N 1
ATOM 4971 C CA . LYS B 1 109 ? 34.156 31.766 -16.125 1 25.11 109 LYS B CA 1
ATOM 4972 C C . LYS B 1 109 ? 33.625 30.406 -15.695 1 25.11 109 LYS B C 1
ATOM 4974 O O . LYS B 1 109 ? 33.375 30.172 -14.508 1 25.11 109 LYS B O 1
ATOM 4979 N N . SER B 1 110 ? 32.875 29.797 -16.594 1 22.61 110 SER B N 1
ATOM 4980 C CA . SER B 1 110 ? 32.438 28.406 -16.594 1 22.61 110 SER B CA 1
ATOM 4981 C C . SER B 1 110 ? 33.469 27.484 -16 1 22.61 110 SER B C 1
ATOM 4983 O O . SER B 1 110 ? 34.656 27.516 -16.406 1 22.61 110 SER B O 1
ATOM 4985 N N . PHE B 1 111 ? 33.5 27.344 -14.695 1 25.34 111 PHE B N 1
ATOM 4986 C CA . PHE B 1 111 ? 34.469 26.359 -14.242 1 25.34 111 PHE B CA 1
ATOM 4987 C C . PHE B 1 111 ? 34.594 25.219 -15.234 1 25.34 111 PHE B C 1
ATOM 4989 O O . PHE B 1 111 ? 33.594 24.625 -15.648 1 25.34 111 PHE B O 1
ATOM 4996 N N . ASP B 1 112 ? 35.531 25.375 -16.078 1 24.5 112 ASP B N 1
ATOM 4997 C CA . ASP B 1 112 ? 35.969 24.328 -17.016 1 24.5 112 ASP B CA 1
ATOM 4998 C C . ASP B 1 112 ? 35.812 22.938 -16.406 1 24.5 112 ASP B C 1
ATOM 5000 O O . ASP B 1 112 ? 36.5 22.609 -15.445 1 24.5 112 ASP B O 1
ATOM 5004 N N . LEU B 1 113 ? 34.562 22.453 -16.297 1 24.44 113 LEU B N 1
ATOM 5005 C CA . LEU B 1 113 ? 34.5 21.047 -15.906 1 24.44 113 LEU B CA 1
ATOM 5006 C C . LEU B 1 113 ? 35.531 20.234 -16.688 1 24.44 113 LEU B C 1
ATOM 5008 O O . LEU B 1 113 ? 35.656 20.422 -17.906 1 24.44 113 LEU B O 1
ATOM 5012 N N . PRO B 1 114 ? 36.594 19.875 -16.078 1 27.11 114 PRO B N 1
ATOM 5013 C CA . PRO B 1 114 ? 37.594 19.156 -16.859 1 27.11 114 PRO B CA 1
ATOM 5014 C C . PRO B 1 114 ? 37 18.328 -18 1 27.11 114 PRO B C 1
ATOM 5016 O O . PRO B 1 114 ? 35.781 18.031 -17.969 1 27.11 114 PRO B O 1
ATOM 5019 N N . ASN B 1 115 ? 37.688 18.188 -19.062 1 26.89 115 ASN B N 1
ATOM 5020 C CA . ASN B 1 115 ? 37.5 17.344 -20.234 1 26.89 115 ASN B CA 1
ATOM 5021 C C . ASN B 1 115 ? 36.844 16.016 -19.875 1 26.89 115 ASN B C 1
ATOM 5023 O O . ASN B 1 115 ? 37.406 15.219 -19.141 1 26.89 115 ASN B O 1
ATOM 5027 N N . GLN B 1 116 ? 35.594 16.062 -19.703 1 25.47 116 GLN B N 1
ATOM 5028 C CA . GLN B 1 116 ? 34.875 14.789 -19.547 1 25.47 116 GLN B CA 1
ATOM 5029 C C . GLN B 1 116 ? 35.344 13.766 -20.578 1 25.47 116 GLN B C 1
ATOM 5031 O O . GLN B 1 116 ? 35.062 13.891 -21.766 1 25.47 116 GLN B O 1
ATOM 5036 N N . SER B 1 117 ? 36.594 13.344 -20.516 1 27.11 117 SER B N 1
ATOM 5037 C CA . SER B 1 117 ? 37 12.172 -21.281 1 27.11 117 SER B CA 1
ATOM 5038 C C . SER B 1 117 ? 35.844 11.227 -21.516 1 27.11 117 SER B C 1
ATOM 5040 O O . SER B 1 117 ? 34.938 11.133 -20.672 1 27.11 117 SER B O 1
ATOM 5042 N N . ASN B 1 118 ? 35.469 10.906 -22.75 1 27.95 118 ASN B N 1
ATOM 5043 C CA . ASN B 1 118 ? 34.562 9.906 -23.312 1 27.95 118 ASN B CA 1
ATOM 5044 C C . ASN B 1 118 ? 34.531 8.633 -22.469 1 27.95 118 ASN B C 1
ATOM 5046 O O . ASN B 1 118 ? 35.25 7.676 -22.766 1 27.95 118 ASN B O 1
ATOM 5050 N N . ILE B 1 119 ? 34.75 8.742 -21.219 1 29.31 119 ILE B N 1
ATOM 5051 C CA . ILE B 1 119 ? 34.625 7.477 -20.5 1 29.31 119 ILE B CA 1
ATOM 5052 C C . ILE B 1 119 ? 33.375 6.758 -20.953 1 29.31 119 ILE B C 1
ATOM 5054 O O . ILE B 1 119 ? 32.25 7.258 -20.75 1 29.31 119 ILE B O 1
ATOM 5058 N N . LEU B 1 120 ? 33.375 6.02 -21.984 1 31.45 120 LEU B N 1
ATOM 5059 C CA . LEU B 1 120 ? 32.406 4.934 -22.219 1 31.45 120 LEU B CA 1
ATOM 5060 C C . LEU B 1 120 ? 31.797 4.465 -20.922 1 31.45 120 LEU B C 1
ATOM 5062 O O . LEU B 1 120 ? 32.5 3.953 -20.031 1 31.45 120 LEU B O 1
ATOM 5066 N N . TYR B 1 121 ? 30.891 5.09 -20.328 1 35.41 121 TYR B N 1
ATOM 5067 C CA . TYR B 1 121 ? 30.078 4.805 -19.141 1 35.41 121 TYR B CA 1
ATOM 5068 C C . TYR B 1 121 ? 29.859 3.303 -18.984 1 35.41 121 TYR B C 1
ATOM 5070 O O . TYR B 1 121 ? 29.391 2.635 -19.906 1 35.41 121 TYR B O 1
ATOM 5078 N N . ASP B 1 122 ? 30.578 2.635 -18.281 1 40.28 122 ASP B N 1
ATOM 5079 C CA . ASP B 1 122 ? 30.578 1.229 -17.891 1 40.28 122 ASP B CA 1
ATOM 5080 C C . ASP B 1 122 ? 29.172 0.735 -17.594 1 40.28 122 ASP B C 1
ATOM 5082 O O . ASP B 1 122 ? 28.562 1.141 -16.594 1 40.28 122 ASP B O 1
ATOM 5086 N N . LEU B 1 123 ? 28.281 0.547 -18.578 1 55.75 123 LEU B N 1
ATOM 5087 C CA . LEU B 1 123 ? 27.078 -0.25 -18.391 1 55.75 123 LEU B CA 1
ATOM 5088 C C . LEU B 1 123 ? 27.281 -1.301 -17.297 1 55.75 123 LEU B C 1
ATOM 5090 O O . LEU B 1 123 ? 28.328 -1.96 -17.266 1 55.75 123 LEU B O 1
ATOM 5094 N N . PRO B 1 124 ? 26.516 -1.152 -16.297 1 64.75 124 PRO B N 1
ATOM 5095 C CA . PRO B 1 124 ? 26.688 -2.32 -15.43 1 64.75 124 PRO B CA 1
ATOM 5096 C C . PRO B 1 124 ? 26.922 -3.609 -16.219 1 64.75 124 PRO B C 1
ATOM 5098 O O . PRO B 1 124 ? 26.422 -3.76 -17.328 1 64.75 124 PRO B O 1
ATOM 5101 N N . ASN B 1 125 ? 27.953 -4.262 -15.914 1 73 125 ASN B N 1
ATOM 5102 C CA . ASN B 1 125 ? 28.344 -5.535 -16.5 1 73 125 ASN B CA 1
ATOM 5103 C C . ASN B 1 125 ? 27.125 -6.367 -16.906 1 73 125 ASN B C 1
ATOM 5105 O O . ASN B 1 125 ? 27.125 -6.98 -17.984 1 73 125 ASN B O 1
ATOM 5109 N N . GLU B 1 126 ? 26.016 -6.004 -16.422 1 84.12 126 GLU B N 1
ATOM 5110 C CA . GLU B 1 126 ? 24.859 -6.852 -16.688 1 84.12 126 GLU B CA 1
ATOM 5111 C C . GLU B 1 126 ? 24.188 -6.469 -18 1 84.12 126 GLU B C 1
ATOM 5113 O O . GLU B 1 126 ? 23.625 -7.32 -18.688 1 84.12 126 GLU B O 1
ATOM 5118 N N . LEU B 1 127 ? 24.266 -5.141 -18.344 1 87 127 LEU B N 1
ATOM 5119 C CA . LEU B 1 127 ? 23.562 -4.68 -19.531 1 87 127 LEU B CA 1
ATOM 5120 C C . LEU B 1 127 ? 24.297 -5.113 -20.797 1 87 127 LEU B C 1
ATOM 5122 O O . LEU B 1 127 ? 23.75 -5.062 -21.891 1 87 127 LEU B O 1
ATOM 5126 N N . SER B 1 128 ? 25.516 -5.559 -20.641 1 82.12 128 SER B N 1
ATOM 5127 C CA . SER B 1 128 ? 26.328 -5.996 -21.766 1 82.12 128 SER B CA 1
ATOM 5128 C C . SER B 1 128 ? 26.25 -7.508 -21.953 1 82.12 128 SER B C 1
ATOM 5130 O O . SER B 1 128 ? 26.75 -8.039 -22.938 1 82.12 128 SER B O 1
ATOM 5132 N N . LEU B 1 129 ? 25.578 -8.188 -21.094 1 84.44 129 LEU B N 1
ATOM 5133 C CA . LEU B 1 129 ? 25.5 -9.641 -21.141 1 84.44 129 LEU B CA 1
ATOM 5134 C C . LEU B 1 129 ? 24.484 -10.086 -22.188 1 84.44 129 LEU B C 1
ATOM 5136 O O . LEU B 1 129 ? 23.516 -9.383 -22.453 1 84.44 129 LEU B O 1
ATOM 5140 N N . SER B 1 130 ? 24.781 -11.219 -22.734 1 81.62 130 SER B N 1
ATOM 5141 C CA . SER B 1 130 ? 23.812 -11.828 -23.656 1 81.62 130 SER B CA 1
ATOM 5142 C C . SER B 1 130 ? 22.562 -12.289 -22.906 1 81.62 130 SER B C 1
ATOM 5144 O O . SER B 1 130 ? 22.578 -12.414 -21.688 1 81.62 130 SER B O 1
ATOM 5146 N N . GLN B 1 131 ? 21.562 -12.508 -23.641 1 81.19 131 GLN B N 1
ATOM 5147 C CA . GLN B 1 131 ? 20.328 -13 -23.047 1 81.19 131 GLN B CA 1
ATOM 5148 C C . GLN B 1 131 ? 20.547 -14.312 -22.312 1 81.19 131 GLN B C 1
ATOM 5150 O O . GLN B 1 131 ? 20.016 -14.516 -21.219 1 81.19 131 GLN B O 1
ATOM 5155 N N . ASN B 1 132 ? 21.312 -15.133 -22.906 1 77.5 132 ASN B N 1
ATOM 5156 C CA . ASN B 1 132 ? 21.609 -16.422 -22.281 1 77.5 132 ASN B CA 1
ATOM 5157 C C . ASN B 1 132 ? 22.344 -16.266 -20.953 1 77.5 132 ASN B C 1
ATOM 5159 O O . ASN B 1 132 ? 22.062 -16.969 -20 1 77.5 132 ASN B O 1
ATOM 5163 N N . GLN B 1 133 ? 23.219 -15.336 -20.938 1 81.56 133 GLN B N 1
ATOM 5164 C CA . GLN B 1 133 ? 23.953 -15.07 -19.703 1 81.56 133 GLN B CA 1
ATOM 5165 C C . GLN B 1 133 ? 23.016 -14.531 -18.625 1 81.56 133 GLN B C 1
ATOM 5167 O O . GLN B 1 133 ? 23.141 -14.922 -17.453 1 81.56 133 GLN B O 1
ATOM 5172 N N . LEU B 1 134 ? 22.141 -13.75 -19.062 1 84.06 134 LEU B N 1
ATOM 5173 C CA . LEU B 1 134 ? 21.188 -13.188 -18.125 1 84.06 134 LEU B CA 1
ATOM 5174 C C . LEU B 1 134 ? 20.234 -14.258 -17.609 1 84.06 134 LEU B C 1
ATOM 5176 O O . LEU B 1 134 ? 19.922 -14.297 -16.422 1 84.06 134 LEU B O 1
ATOM 5180 N N . ASP B 1 135 ? 19.844 -15.125 -18.484 1 79.94 135 ASP B N 1
ATOM 5181 C CA . ASP B 1 135 ? 18.953 -16.219 -18.109 1 79.94 135 ASP B CA 1
ATOM 5182 C C . ASP B 1 135 ? 19.594 -17.125 -17.062 1 79.94 135 ASP B C 1
ATOM 5184 O O . ASP B 1 135 ? 18.922 -17.578 -16.125 1 79.94 135 ASP B O 1
ATOM 5188 N N . LEU B 1 136 ? 20.859 -17.297 -17.219 1 75.12 136 LEU B N 1
ATOM 5189 C CA . LEU B 1 136 ? 21.578 -18.125 -16.266 1 75.12 136 LEU B CA 1
ATOM 5190 C C . LEU B 1 136 ? 21.688 -17.438 -14.914 1 75.12 136 LEU B C 1
ATOM 5192 O O . LEU B 1 136 ? 21.688 -18.094 -13.867 1 75.12 136 LEU B O 1
ATOM 5196 N N . GLN B 1 137 ? 21.734 -16.188 -15.016 1 77.25 137 GLN B N 1
ATOM 5197 C CA . GLN B 1 137 ? 21.906 -15.398 -13.797 1 77.25 137 GLN B CA 1
ATOM 5198 C C . GLN B 1 137 ? 20.594 -15.297 -13.016 1 77.25 137 GLN B C 1
ATOM 5200 O O . GLN B 1 137 ? 20.594 -15.359 -11.781 1 77.25 137 GLN B O 1
ATOM 5205 N N . TYR B 1 138 ? 19.594 -15.109 -13.727 1 76.12 138 TYR B N 1
ATOM 5206 C CA . TYR B 1 138 ? 18.344 -14.797 -13.062 1 76.12 138 TYR B CA 1
ATOM 5207 C C . TYR B 1 138 ? 17.391 -15.984 -13.125 1 76.12 138 TYR B C 1
ATOM 5209 O O . TYR B 1 138 ? 16.203 -15.859 -12.781 1 76.12 138 TYR B O 1
ATOM 5217 N N . SER B 1 139 ? 17.969 -17.031 -13.375 1 64.69 139 SER B N 1
ATOM 5218 C CA . SER B 1 139 ? 17.125 -18.156 -13.75 1 64.69 139 SER B CA 1
ATOM 5219 C C . SER B 1 139 ? 16.453 -18.781 -12.523 1 64.69 139 SER B C 1
ATOM 5221 O O . SER B 1 139 ? 16.984 -18.703 -11.414 1 64.69 139 SER B O 1
ATOM 5223 N N . TRP B 1 140 ? 15.453 -19.453 -12.766 1 65.56 140 TRP B N 1
ATOM 5224 C CA . TRP B 1 140 ? 14.445 -20.188 -12 1 65.56 140 TRP B CA 1
ATOM 5225 C C . TRP B 1 140 ? 15.062 -21.391 -11.297 1 65.56 140 TRP B C 1
ATOM 5227 O O . TRP B 1 140 ? 15.984 -22.016 -11.82 1 65.56 140 TRP B O 1
ATOM 5237 N N . GLY B 1 141 ? 14.695 -21.562 -10.07 1 62.19 141 GLY B N 1
ATOM 5238 C CA . GLY B 1 141 ? 14.727 -22.875 -9.469 1 62.19 141 GLY B CA 1
ATOM 5239 C C . GLY B 1 141 ? 16.062 -23.203 -8.812 1 62.19 141 GLY B C 1
ATOM 5240 O O . GLY B 1 141 ? 16.266 -24.328 -8.352 1 62.19 141 GLY B O 1
ATOM 5241 N N . ASN B 1 142 ? 16.969 -22.109 -8.727 1 67.25 142 ASN B N 1
ATOM 5242 C CA . ASN B 1 142 ? 18.219 -22.438 -8.062 1 67.25 142 ASN B CA 1
ATOM 5243 C C . ASN B 1 142 ? 18.078 -22.469 -6.547 1 67.25 142 ASN B C 1
ATOM 5245 O O . ASN B 1 142 ? 17.625 -21.5 -5.945 1 67.25 142 ASN B O 1
ATOM 5249 N N . MET B 1 143 ? 18.328 -23.703 -6.125 1 82.56 143 MET B N 1
ATOM 5250 C CA . MET B 1 143 ? 18.328 -23.906 -4.68 1 82.56 143 MET B CA 1
ATOM 5251 C C . MET B 1 143 ? 19.75 -23.906 -4.125 1 82.56 143 MET B C 1
ATOM 5253 O O . MET B 1 143 ? 20.656 -24.469 -4.742 1 82.56 143 MET B O 1
ATOM 5257 N N . GLU B 1 144 ? 19.875 -23.297 -3.041 1 81.5 144 GLU B N 1
ATOM 5258 C CA . GLU B 1 144 ? 21.172 -23.391 -2.357 1 81.5 144 GLU B CA 1
ATOM 5259 C C . GLU B 1 144 ? 21.453 -24.812 -1.889 1 81.5 144 GLU B C 1
ATOM 5261 O O . GLU B 1 144 ? 20.531 -25.547 -1.542 1 81.5 144 GLU B O 1
ATOM 5266 N N . GLN B 1 145 ? 22.688 -25.172 -1.887 1 84.12 145 GLN B N 1
ATOM 5267 C CA . GLN B 1 145 ? 23.094 -26.516 -1.503 1 84.12 145 GLN B CA 1
ATOM 5268 C C . GLN B 1 145 ? 22.625 -26.859 -0.088 1 84.12 145 GLN B C 1
ATOM 5270 O O . GLN B 1 145 ? 22.219 -27.984 0.184 1 84.12 145 GLN B O 1
ATOM 5275 N N . ASN B 1 146 ? 22.781 -25.906 0.733 1 89.31 146 ASN B N 1
ATOM 5276 C CA . ASN B 1 146 ? 22.359 -26.141 2.111 1 89.31 146 ASN B CA 1
ATOM 5277 C C . ASN B 1 146 ? 20.875 -26.453 2.201 1 89.31 146 ASN B C 1
ATOM 5279 O O . ASN B 1 146 ? 20.453 -27.25 3.057 1 89.31 146 ASN B O 1
ATOM 5283 N N . VAL B 1 147 ? 20.141 -25.969 1.334 1 92.19 147 VAL B N 1
ATOM 5284 C CA . VAL B 1 147 ? 18.719 -26.234 1.31 1 92.19 147 VAL B CA 1
ATOM 5285 C C . VAL B 1 147 ? 18.453 -27.656 0.83 1 92.19 147 VAL B C 1
ATOM 5287 O O . VAL B 1 147 ? 17.594 -28.344 1.363 1 92.19 147 VAL B O 1
ATOM 5290 N N . GLN B 1 148 ? 19.219 -28.141 -0.135 1 92.75 148 GLN B N 1
ATOM 5291 C CA . GLN B 1 148 ? 19.094 -29.516 -0.612 1 92.75 148 GLN B CA 1
ATOM 5292 C C . GLN B 1 148 ? 19.328 -30.516 0.521 1 92.75 148 GLN B C 1
ATOM 5294 O O . GLN B 1 148 ? 18.547 -31.453 0.695 1 92.75 148 GLN B O 1
ATOM 5299 N N . GLN B 1 149 ? 20.344 -30.219 1.246 1 94.19 149 GLN B N 1
ATOM 5300 C CA . GLN B 1 149 ? 20.656 -31.094 2.373 1 94.19 149 GLN B CA 1
ATOM 5301 C C . GLN B 1 149 ? 19.547 -31.062 3.424 1 94.19 149 GLN B C 1
ATOM 5303 O O . GLN B 1 149 ? 19.203 -32.094 4.008 1 94.19 149 GLN B O 1
ATOM 5308 N N . THR B 1 150 ? 19.047 -29.922 3.623 1 95.88 150 THR B N 1
ATOM 5309 C CA . THR B 1 150 ? 17.953 -29.781 4.582 1 95.88 150 THR B CA 1
ATOM 5310 C C . THR B 1 150 ? 16.75 -30.609 4.16 1 95.88 150 THR B C 1
ATOM 5312 O O . THR B 1 150 ? 16.141 -31.297 4.988 1 95.88 150 THR B O 1
ATOM 5315 N N . PHE B 1 151 ? 16.406 -30.656 2.9 1 95.38 151 PHE B N 1
ATOM 5316 C CA . PHE B 1 151 ? 15.266 -31.406 2.395 1 95.38 151 PHE B CA 1
ATOM 5317 C C . PHE B 1 151 ? 15.5 -32.906 2.553 1 95.38 151 PHE B C 1
ATOM 5319 O O . PHE B 1 151 ? 14.602 -33.625 2.977 1 95.38 151 PHE B O 1
ATOM 5326 N N . LYS B 1 152 ? 16.703 -33.344 2.242 1 94.56 152 LYS B N 1
ATOM 5327 C CA . LYS B 1 152 ? 17.031 -34.75 2.408 1 94.56 152 LYS B CA 1
ATOM 5328 C C . LYS B 1 152 ? 16.922 -35.188 3.869 1 94.56 152 LYS B C 1
ATOM 5330 O O . LYS B 1 152 ? 16.359 -36.25 4.176 1 94.56 152 LYS B O 1
ATOM 5335 N N . LYS B 1 153 ? 17.453 -34.344 4.719 1 95 153 LYS B N 1
ATOM 5336 C CA . LYS B 1 153 ? 17.375 -34.625 6.152 1 95 153 LYS B CA 1
ATOM 5337 C C . LYS B 1 153 ? 15.93 -34.656 6.629 1 95 153 LYS B C 1
ATOM 5339 O O . LYS B 1 153 ? 15.547 -35.531 7.398 1 95 153 LYS B O 1
ATOM 5344 N N . THR B 1 154 ? 15.188 -33.719 6.168 1 95.19 154 THR B N 1
ATOM 5345 C CA . THR B 1 154 ? 13.781 -33.625 6.543 1 95.19 154 THR B CA 1
ATOM 5346 C C . THR B 1 154 ? 13.031 -34.875 6.098 1 95.19 154 THR B C 1
ATOM 5348 O O . THR B 1 154 ? 12.266 -35.469 6.867 1 95.19 154 THR B O 1
ATOM 5351 N N . CYS B 1 155 ? 13.211 -35.375 4.875 1 94.38 155 CYS B N 1
ATOM 5352 C CA . CYS B 1 155 ? 12.555 -36.562 4.348 1 94.38 155 CYS B CA 1
ATOM 5353 C C . CYS B 1 155 ? 12.945 -37.812 5.145 1 94.38 155 CYS B C 1
ATOM 5355 O O . CYS B 1 155 ? 12.102 -38.625 5.461 1 94.38 155 CYS B O 1
ATOM 5357 N N . ASN B 1 156 ? 14.195 -37.875 5.492 1 91.94 156 ASN B N 1
ATOM 5358 C CA . ASN B 1 156 ? 14.664 -39 6.293 1 91.94 156 ASN B CA 1
ATOM 5359 C C . ASN B 1 156 ? 14.039 -39 7.688 1 91.94 156 ASN B C 1
ATOM 5361 O O . ASN B 1 156 ? 13.602 -40.031 8.18 1 91.94 156 ASN B O 1
ATOM 5365 N N . ASN B 1 157 ? 14.047 -37.844 8.289 1 90.56 157 ASN B N 1
ATOM 5366 C CA . ASN B 1 157 ? 13.469 -37.719 9.617 1 90.56 157 ASN B CA 1
ATOM 5367 C C . ASN B 1 157 ? 11.977 -38.062 9.617 1 90.56 157 ASN B C 1
ATOM 5369 O O . ASN B 1 157 ? 11.5 -38.75 10.516 1 90.56 157 ASN B O 1
ATOM 5373 N N . MET B 1 158 ? 11.328 -37.594 8.648 1 89.25 158 MET B N 1
ATOM 5374 C CA . MET B 1 158 ? 9.891 -37.844 8.562 1 89.25 158 MET B CA 1
ATOM 5375 C C . MET B 1 158 ? 9.602 -39.312 8.312 1 89.25 158 MET B C 1
ATOM 5377 O O . MET B 1 158 ? 8.648 -39.875 8.859 1 89.25 158 MET B O 1
ATOM 5381 N N . LYS B 1 159 ? 10.398 -39.906 7.504 1 85.06 159 LYS B N 1
ATOM 5382 C CA . LYS B 1 159 ? 10.266 -41.344 7.242 1 85.06 159 LYS B CA 1
ATOM 5383 C C . LYS B 1 159 ? 10.477 -42.156 8.516 1 85.06 159 LYS B C 1
ATOM 5385 O O . LYS B 1 159 ? 9.703 -43.062 8.812 1 85.06 159 LYS B O 1
ATOM 5390 N N . GLN B 1 160 ? 11.391 -41.812 9.281 1 85.44 160 GLN B N 1
ATOM 5391 C CA . GLN B 1 160 ? 11.719 -42.531 10.516 1 85.44 160 GLN B CA 1
ATOM 5392 C C . GLN B 1 160 ? 10.617 -42.344 11.555 1 85.44 160 GLN B C 1
ATOM 5394 O O . GLN B 1 160 ? 10.352 -43.25 12.336 1 85.44 160 GLN B O 1
ATOM 5399 N N . GLN B 1 161 ? 9.93 -41.25 11.469 1 84.38 161 GLN B N 1
ATOM 5400 C CA . GLN B 1 161 ? 8.867 -40.969 12.43 1 84.38 161 GLN B CA 1
ATOM 5401 C C . GLN B 1 161 ? 7.523 -41.5 11.938 1 84.38 161 GLN B C 1
ATOM 5403 O O . GLN B 1 161 ? 6.508 -41.344 12.625 1 84.38 161 GLN B O 1
ATOM 5408 N N . GLY B 1 162 ? 7.5 -42.094 10.703 1 73.88 162 GLY B N 1
ATOM 5409 C CA . GLY B 1 162 ? 6.277 -42.625 10.125 1 73.88 162 GLY B CA 1
ATOM 5410 C C . GLY B 1 162 ? 5.301 -41.562 9.688 1 73.88 162 GLY B C 1
ATOM 5411 O O . GLY B 1 162 ? 4.105 -41.812 9.547 1 73.88 162 GLY B O 1
ATOM 5412 N N . LYS B 1 163 ? 5.77 -40.375 9.547 1 74.5 163 LYS B N 1
ATOM 5413 C CA . LYS B 1 163 ? 4.887 -39.281 9.242 1 74.5 163 LYS B CA 1
ATOM 5414 C C . LYS B 1 163 ? 4.684 -39.125 7.734 1 74.5 163 LYS B C 1
ATOM 5416 O O . LYS B 1 163 ? 3.566 -39.25 7.234 1 74.5 163 LYS B O 1
ATOM 5421 N N . ILE B 1 164 ? 5.684 -38.656 7.086 1 75.88 164 ILE B N 1
ATOM 5422 C CA . ILE B 1 164 ? 5.562 -38.375 5.66 1 75.88 164 ILE B CA 1
ATOM 5423 C C . ILE B 1 164 ? 6.648 -39.125 4.891 1 75.88 164 ILE B C 1
ATOM 5425 O O . ILE B 1 164 ? 7.816 -39.125 5.281 1 75.88 164 ILE B O 1
ATOM 5429 N N . ASN B 1 165 ? 6.191 -39.969 3.945 1 87.56 165 ASN B N 1
ATOM 5430 C CA . ASN B 1 165 ? 7.109 -40.531 2.971 1 87.56 165 ASN B CA 1
ATOM 5431 C C . ASN B 1 165 ? 7.273 -39.625 1.748 1 87.56 165 ASN B C 1
ATOM 5433 O O . ASN B 1 165 ? 6.363 -39.531 0.925 1 87.56 165 ASN B O 1
ATOM 5437 N N . CYS B 1 166 ? 8.469 -39.062 1.597 1 94.38 166 CYS B N 1
ATOM 5438 C CA . CYS B 1 166 ? 8.719 -38.094 0.554 1 94.38 166 CYS B CA 1
ATOM 5439 C C . CYS B 1 166 ? 8.68 -38.719 -0.828 1 94.38 166 CYS B C 1
ATOM 5441 O O . CYS B 1 166 ? 8.617 -38.031 -1.84 1 94.38 166 CYS B O 1
ATOM 5443 N N . LEU B 1 167 ? 8.625 -40 -0.936 1 93.12 167 LEU B N 1
ATOM 5444 C CA . LEU B 1 167 ? 8.594 -40.688 -2.225 1 93.12 167 LEU B CA 1
ATOM 5445 C C . LEU B 1 167 ? 7.184 -41.125 -2.564 1 93.12 167 LEU B C 1
ATOM 5447 O O . LEU B 1 167 ? 6.938 -41.625 -3.664 1 93.12 167 LEU B O 1
ATOM 5451 N N . ASN B 1 168 ? 6.352 -40.969 -1.62 1 89.31 168 ASN B N 1
ATOM 5452 C CA . ASN B 1 168 ? 4.945 -41.281 -1.863 1 89.31 168 ASN B CA 1
ATOM 5453 C C . ASN B 1 168 ? 4.164 -40.031 -2.258 1 89.31 168 ASN B C 1
ATOM 5455 O O . ASN B 1 168 ? 3.896 -39.156 -1.418 1 89.31 168 ASN B O 1
ATOM 5459 N N . ASN B 1 169 ? 3.785 -40 -3.455 1 84.56 169 ASN B N 1
ATOM 5460 C CA . ASN B 1 169 ? 3.027 -38.844 -3.908 1 84.56 169 ASN B CA 1
ATOM 5461 C C . ASN B 1 169 ? 1.554 -39.188 -4.113 1 84.56 169 ASN B C 1
ATOM 5463 O O . ASN B 1 169 ? 0.814 -38.406 -4.727 1 84.56 169 ASN B O 1
ATOM 5467 N N . ASN B 1 170 ? 1.202 -40.344 -3.689 1 82.19 170 ASN B N 1
ATOM 5468 C CA . ASN B 1 170 ? -0.175 -40.812 -3.818 1 82.19 170 ASN B CA 1
ATOM 5469 C C . ASN B 1 170 ? -0.939 -40.688 -2.506 1 82.19 170 ASN B C 1
ATOM 5471 O O . ASN B 1 170 ? -1.442 -41.656 -1.969 1 82.19 170 ASN B O 1
ATOM 5475 N N . ILE B 1 171 ? -1.086 -39.594 -2.049 1 88.25 171 ILE B N 1
ATOM 5476 C CA . ILE B 1 171 ? -1.807 -39.281 -0.817 1 88.25 171 ILE B CA 1
ATOM 5477 C C . ILE B 1 171 ? -3.273 -39 -1.134 1 88.25 171 ILE B C 1
ATOM 5479 O O . ILE B 1 171 ? -3.586 -38.156 -1.977 1 88.25 171 ILE B O 1
ATOM 5483 N N . PRO B 1 172 ? -4.207 -39.656 -0.469 1 90.12 172 PRO B N 1
ATOM 5484 C CA . PRO B 1 172 ? -5.629 -39.594 -0.819 1 90.12 172 PRO B CA 1
ATOM 5485 C C . PRO B 1 172 ? -6.176 -38.188 -0.913 1 90.12 172 PRO B C 1
ATOM 5487 O O . PRO B 1 172 ? -6.902 -37.875 -1.855 1 90.12 172 PRO B O 1
ATOM 5490 N N . LYS B 1 173 ? -5.828 -37.344 0.026 1 90.88 173 LYS B N 1
ATOM 5491 C CA . LYS B 1 173 ? -6.34 -36 0.041 1 90.88 173 LYS B CA 1
ATOM 5492 C C . LYS B 1 173 ? -6.004 -35.25 -1.258 1 90.88 173 LYS B C 1
ATOM 5494 O O . LYS B 1 173 ? -6.84 -34.531 -1.808 1 90.88 173 LYS B O 1
ATOM 5499 N N . TYR B 1 174 ? -4.863 -35.438 -1.771 1 93.38 174 TYR B N 1
ATOM 5500 C CA . TYR B 1 174 ? -4.418 -34.75 -2.967 1 93.38 174 TYR B CA 1
ATOM 5501 C C . TYR B 1 174 ? -4.945 -35.406 -4.227 1 93.38 174 TYR B C 1
ATOM 5503 O O . TYR B 1 174 ? -5.227 -34.75 -5.227 1 93.38 174 TYR B O 1
ATOM 5511 N N . LYS B 1 175 ? -5.121 -36.719 -4.168 1 92.56 175 LYS B N 1
ATOM 5512 C CA . LYS B 1 175 ? -5.773 -37.438 -5.266 1 92.56 175 LYS B CA 1
ATOM 5513 C C . LYS B 1 175 ? -7.219 -36.969 -5.434 1 92.56 175 LYS B C 1
ATOM 5515 O O . LYS B 1 175 ? -7.707 -36.844 -6.559 1 92.56 175 LYS B O 1
ATOM 5520 N N . GLU B 1 176 ? -7.793 -36.812 -4.312 1 93.44 176 GLU B N 1
ATOM 5521 C CA . GLU B 1 176 ? -9.172 -36.312 -4.336 1 93.44 176 GLU B CA 1
ATOM 5522 C C . GLU B 1 176 ? -9.25 -34.906 -4.93 1 93.44 176 GLU B C 1
ATOM 5524 O O . GLU B 1 176 ? -10.156 -34.625 -5.711 1 93.44 176 GLU B O 1
ATOM 5529 N N . LYS B 1 177 ? -8.336 -34.062 -4.508 1 94.62 177 LYS B N 1
ATOM 5530 C CA . LYS B 1 177 ? -8.281 -32.75 -5.082 1 94.62 177 LYS B CA 1
ATOM 5531 C C . LYS B 1 177 ? -8.156 -32.781 -6.602 1 94.62 177 LYS B C 1
ATOM 5533 O O . LYS B 1 177 ? -8.914 -32.125 -7.316 1 94.62 177 LYS B O 1
ATOM 5538 N N . LYS B 1 178 ? -7.277 -33.594 -7.074 1 95.69 178 LYS B N 1
ATOM 5539 C CA . LYS B 1 178 ? -7.051 -33.75 -8.508 1 95.69 178 LYS B CA 1
ATOM 5540 C C . LYS B 1 178 ? -8.305 -34.25 -9.203 1 95.69 178 LYS B C 1
ATOM 5542 O O . LYS B 1 178 ? -8.68 -33.781 -10.273 1 95.69 178 LYS B O 1
ATOM 5547 N N . SER B 1 179 ? -8.898 -35.219 -8.617 1 94.81 179 SER B N 1
ATOM 5548 C CA . SER B 1 179 ? -10.109 -35.812 -9.18 1 94.81 179 SER B CA 1
ATOM 5549 C C . SER B 1 179 ? -11.234 -34.781 -9.258 1 94.81 179 SER B C 1
ATOM 5551 O O . SER B 1 179 ? -11.984 -34.75 -10.234 1 94.81 179 SER B O 1
ATOM 5553 N N . ASN B 1 180 ? -11.344 -34.031 -8.211 1 94.69 180 ASN B N 1
ATOM 5554 C CA . ASN B 1 180 ? -12.352 -32.969 -8.211 1 94.69 180 ASN B CA 1
ATOM 5555 C C . ASN B 1 180 ? -12.102 -31.969 -9.32 1 94.69 180 ASN B C 1
ATOM 5557 O O . ASN B 1 180 ? -13.031 -31.578 -10.039 1 94.69 180 ASN B O 1
ATOM 5561 N N . ILE B 1 181 ? -10.922 -31.578 -9.438 1 96.56 181 ILE B N 1
ATOM 5562 C CA . ILE B 1 181 ? -10.57 -30.594 -10.469 1 96.56 181 ILE B CA 1
ATOM 5563 C C . ILE B 1 181 ? -10.891 -31.172 -11.844 1 96.56 181 ILE B C 1
ATOM 5565 O O . ILE B 1 181 ? -11.422 -30.469 -12.711 1 96.56 181 ILE B O 1
ATOM 5569 N N . MET B 1 182 ? -10.562 -32.438 -12.062 1 96.25 182 MET B N 1
ATOM 5570 C CA . MET B 1 182 ? -10.875 -33.125 -13.32 1 96.25 182 MET B CA 1
ATOM 5571 C C . MET B 1 182 ? -12.375 -33.031 -13.617 1 96.25 182 MET B C 1
ATOM 5573 O O . MET B 1 182 ? -12.773 -32.688 -14.727 1 96.25 182 MET B O 1
ATOM 5577 N N . ALA B 1 183 ? -13.117 -33.344 -12.609 1 95.88 183 ALA B N 1
ATOM 5578 C CA . ALA B 1 183 ? -14.57 -33.312 -12.773 1 95.88 183 ALA B CA 1
ATOM 5579 C C . ALA B 1 183 ? -15.055 -31.906 -13.125 1 95.88 183 ALA B C 1
ATOM 5581 O O . ALA B 1 183 ? -15.914 -31.734 -13.992 1 95.88 183 ALA B O 1
ATOM 5582 N N . PHE B 1 184 ? -14.516 -30.938 -12.484 1 95.69 184 PHE B N 1
ATOM 5583 C CA . PHE B 1 184 ? -14.922 -29.562 -12.727 1 95.69 184 PHE B CA 1
ATOM 5584 C C . PHE B 1 184 ? -14.547 -29.125 -14.141 1 95.69 184 PHE B C 1
ATOM 5586 O O . PHE B 1 184 ? -15.352 -28.5 -14.828 1 95.69 184 PHE B O 1
ATOM 5593 N N . GLU B 1 185 ? -13.375 -29.422 -14.547 1 96.81 185 GLU B N 1
ATOM 5594 C CA . GLU B 1 185 ? -12.914 -29.062 -15.883 1 96.81 185 GLU B CA 1
ATOM 5595 C C . GLU B 1 185 ? -13.758 -29.75 -16.953 1 96.81 185 GLU B C 1
ATOM 5597 O O . GLU B 1 185 ? -14.133 -29.125 -17.953 1 96.81 185 GLU B O 1
ATOM 5602 N N . LEU B 1 186 ? -14.047 -31.062 -16.766 1 96.94 186 LEU B N 1
ATOM 5603 C CA . LEU B 1 186 ? -14.859 -31.812 -17.719 1 96.94 186 LEU B CA 1
ATOM 5604 C C . LEU B 1 186 ? -16.25 -31.188 -17.859 1 96.94 186 LEU B C 1
ATOM 5606 O O . LEU B 1 186 ? -16.812 -31.141 -18.953 1 96.94 186 LEU B O 1
ATOM 5610 N N . ALA B 1 187 ? -16.75 -30.656 -16.734 1 95.62 187 ALA B N 1
ATOM 5611 C CA . ALA B 1 187 ? -18.094 -30.094 -16.703 1 95.62 187 ALA B CA 1
ATOM 5612 C C . ALA B 1 187 ? -18.109 -28.672 -17.266 1 95.62 187 ALA B C 1
ATOM 5614 O O . ALA B 1 187 ? -19.156 -28.156 -17.625 1 95.62 187 ALA B O 1
ATOM 5615 N N . THR B 1 188 ? -17.016 -28.062 -17.359 1 95.75 188 THR B N 1
ATOM 5616 C CA . THR B 1 188 ? -16.969 -26.625 -17.641 1 95.75 188 THR B CA 1
ATOM 5617 C C . THR B 1 188 ? -16.469 -26.359 -19.047 1 95.75 188 THR B C 1
ATOM 5619 O O . THR B 1 188 ? -17 -25.484 -19.75 1 95.75 188 THR B O 1
ATOM 5622 N N . ILE B 1 189 ? -15.477 -27.031 -19.5 1 94.31 189 ILE B N 1
ATOM 5623 C CA . ILE B 1 189 ? -14.812 -26.734 -20.766 1 94.31 189 ILE B CA 1
ATOM 5624 C C . ILE B 1 189 ? -15.367 -27.641 -21.859 1 94.31 189 ILE B C 1
ATOM 5626 O O . ILE B 1 189 ? -15.18 -28.859 -21.828 1 94.31 189 ILE B O 1
ATOM 5630 N N . PRO B 1 190 ? -15.93 -27.047 -22.828 1 90.88 190 PRO B N 1
ATOM 5631 C CA . PRO B 1 190 ? -16.484 -27.844 -23.922 1 90.88 190 PRO B CA 1
ATOM 5632 C C . PRO B 1 190 ? -15.414 -28.562 -24.734 1 90.88 190 PRO B C 1
ATOM 5634 O O . PRO B 1 190 ? -14.375 -27.984 -25.031 1 90.88 190 PRO B O 1
ATOM 5637 N N . GLY B 1 191 ? -15.609 -29.797 -25.062 1 90.38 191 GLY B N 1
ATOM 5638 C CA . GLY B 1 191 ? -14.742 -30.547 -25.953 1 90.38 191 GLY B CA 1
ATOM 5639 C C . GLY B 1 191 ? -13.555 -31.172 -25.234 1 90.38 191 GLY B C 1
ATOM 5640 O O . GLY B 1 191 ? -12.789 -31.922 -25.844 1 90.38 191 GLY B O 1
ATOM 5641 N N . ILE B 1 192 ? -13.445 -30.906 -24 1 93.12 192 ILE B N 1
ATOM 5642 C CA . ILE B 1 192 ? -12.336 -31.469 -23.25 1 93.12 192 ILE B CA 1
ATOM 5643 C C . ILE B 1 192 ? -12.68 -32.906 -22.828 1 93.12 192 ILE B C 1
ATOM 5645 O O . ILE B 1 192 ? -13.859 -33.25 -22.719 1 93.12 192 ILE B O 1
ATOM 5649 N N . ASN B 1 193 ? -11.703 -33.781 -22.797 1 94.94 193 ASN B N 1
ATOM 5650 C CA . ASN B 1 193 ? -11.922 -35.156 -22.312 1 94.94 193 ASN B CA 1
ATOM 5651 C C . ASN B 1 193 ? -10.875 -35.562 -21.297 1 94.94 193 ASN B C 1
ATOM 5653 O O . ASN B 1 193 ? -9.953 -34.812 -20.984 1 94.94 193 ASN B O 1
ATOM 5657 N N . SER B 1 194 ? -11.07 -36.719 -20.75 1 95.62 194 SER B N 1
ATOM 5658 C CA . SER B 1 194 ? -10.242 -37.188 -19.641 1 95.62 194 SER B CA 1
ATOM 5659 C C . SER B 1 194 ? -8.789 -37.375 -20.078 1 95.62 194 SER B C 1
ATOM 5661 O O . SER B 1 194 ? -7.863 -37.156 -19.297 1 95.62 194 SER B O 1
ATOM 5663 N N . ASN B 1 195 ? -8.594 -37.75 -21.297 1 96.19 195 ASN B N 1
ATOM 5664 C CA . ASN B 1 195 ? -7.238 -37.969 -21.797 1 96.19 195 ASN B CA 1
ATOM 5665 C C . ASN B 1 195 ? -6.445 -36.688 -21.844 1 96.19 195 ASN B C 1
ATOM 5667 O O . ASN B 1 195 ? -5.289 -36.625 -21.406 1 96.19 195 ASN B O 1
ATOM 5671 N N . ILE B 1 196 ? -7.078 -35.719 -22.359 1 95.88 196 ILE B N 1
ATOM 5672 C CA . ILE B 1 196 ? -6.43 -34.406 -22.469 1 95.88 196 ILE B CA 1
ATOM 5673 C C . ILE B 1 196 ? -6.117 -33.875 -21.062 1 95.88 196 ILE B C 1
ATOM 5675 O O . ILE B 1 196 ? -5.023 -33.375 -20.828 1 95.88 196 ILE B O 1
ATOM 5679 N N . LEU B 1 197 ? -7.039 -34 -20.172 1 97.19 197 LEU B N 1
ATOM 5680 C CA . LEU B 1 197 ? -6.852 -33.5 -18.812 1 97.19 197 LEU B CA 1
ATOM 5681 C C . LEU B 1 197 ? -5.77 -34.281 -18.078 1 97.19 197 LEU B C 1
ATOM 5683 O O . LEU B 1 197 ? -4.992 -33.719 -17.312 1 97.19 197 LEU B O 1
ATOM 5687 N N . ASN B 1 198 ? -5.797 -35.562 -18.297 1 96.94 198 ASN B N 1
ATOM 5688 C CA . ASN B 1 198 ? -4.738 -36.375 -17.719 1 96.94 198 ASN B CA 1
ATOM 5689 C C . ASN B 1 198 ? -3.359 -35.938 -18.188 1 96.94 198 ASN B C 1
ATOM 5691 O O . ASN B 1 198 ? -2.412 -35.875 -17.406 1 96.94 198 ASN B O 1
ATOM 5695 N N . GLU B 1 199 ? -3.262 -35.688 -19.453 1 97.06 199 GLU B N 1
ATOM 5696 C CA . GLU B 1 199 ? -2.002 -35.156 -19.984 1 97.06 199 GLU B CA 1
ATOM 5697 C C . GLU B 1 199 ? -1.647 -33.812 -19.359 1 97.06 199 GLU B C 1
ATOM 5699 O O . GLU B 1 199 ? -0.487 -33.562 -19.016 1 97.06 199 GLU B O 1
ATOM 5704 N N . LYS B 1 200 ? -2.588 -33 -19.234 1 97.06 200 LYS B N 1
ATOM 5705 C CA . LYS B 1 200 ? -2.387 -31.688 -18.625 1 97.06 200 LYS B CA 1
ATOM 5706 C C . LYS B 1 200 ? -1.846 -31.828 -17.203 1 97.06 200 LYS B C 1
ATOM 5708 O O . LYS B 1 200 ? -0.885 -31.156 -16.828 1 97.06 200 LYS B O 1
ATOM 5713 N N . PHE B 1 201 ? -2.479 -32.688 -16.406 1 97.5 201 PHE B N 1
ATOM 5714 C CA . PHE B 1 201 ? -2.062 -32.906 -15.031 1 97.5 201 PHE B CA 1
ATOM 5715 C C . PHE B 1 201 ? -0.669 -33.531 -14.969 1 97.5 201 PHE B C 1
ATOM 5717 O O . PHE B 1 201 ? 0.138 -33.156 -14.109 1 97.5 201 PHE B O 1
ATOM 5724 N N . LYS B 1 202 ? -0.438 -34.438 -15.875 1 97.25 202 LYS B N 1
ATOM 5725 C CA . LYS B 1 202 ? 0.885 -35.062 -15.953 1 97.25 202 LYS B CA 1
ATOM 5726 C C . LYS B 1 202 ? 1.959 -34 -16.234 1 97.25 202 LYS B C 1
ATOM 5728 O O . LYS B 1 202 ? 3.014 -34 -15.594 1 97.25 202 LYS B O 1
ATOM 5733 N N . LYS B 1 203 ? 1.697 -33.125 -17.188 1 97.44 203 LYS B N 1
ATOM 5734 C CA . LYS B 1 203 ? 2.656 -32.094 -17.547 1 97.44 203 LYS B CA 1
ATOM 5735 C C . LYS B 1 203 ? 2.85 -31.109 -16.391 1 97.44 203 LYS B C 1
ATOM 5737 O O . LYS B 1 203 ? 3.963 -30.641 -16.141 1 97.44 203 LYS B O 1
ATOM 5742 N N . THR B 1 204 ? 1.772 -30.75 -15.719 1 97.06 204 THR B N 1
ATOM 5743 C CA . THR B 1 204 ? 1.881 -29.891 -14.547 1 97.06 204 THR B CA 1
ATOM 5744 C C . THR B 1 204 ? 2.766 -30.547 -13.484 1 97.06 204 THR B C 1
ATOM 5746 O O . THR B 1 204 ? 3.629 -29.875 -12.898 1 97.06 204 THR B O 1
ATOM 5749 N N . HIS B 1 205 ? 2.521 -31.812 -13.266 1 97.06 205 HIS B N 1
ATOM 5750 C CA . HIS B 1 205 ? 3.344 -32.562 -12.305 1 97.06 205 HIS B CA 1
ATOM 5751 C C . HIS B 1 205 ? 4.805 -32.562 -12.742 1 97.06 205 HIS B C 1
ATOM 5753 O O . HIS B 1 205 ? 5.707 -32.5 -11.906 1 97.06 205 HIS B O 1
ATOM 5759 N N . GLU B 1 206 ? 5.035 -32.719 -14.031 1 96.69 206 GLU B N 1
ATOM 5760 C CA . GLU B 1 206 ? 6.395 -32.719 -14.562 1 96.69 206 GLU B CA 1
ATOM 5761 C C . GLU B 1 206 ? 7.098 -31.406 -14.281 1 96.69 206 GLU B C 1
ATOM 5763 O O . GLU B 1 206 ? 8.305 -31.375 -14.047 1 96.69 206 GLU B O 1
ATOM 5768 N N . VAL B 1 207 ? 6.375 -30.312 -14.367 1 94.5 207 VAL B N 1
ATOM 5769 C CA . VAL B 1 207 ? 6.953 -29.031 -14 1 94.5 207 VAL B CA 1
ATOM 5770 C C . VAL B 1 207 ? 7.461 -29.078 -12.562 1 94.5 207 VAL B C 1
ATOM 5772 O O . VAL B 1 207 ? 8.617 -28.734 -12.297 1 94.5 207 VAL B O 1
ATOM 5775 N N . LYS B 1 208 ? 6.645 -29.516 -11.664 1 95.62 208 LYS B N 1
ATOM 5776 C CA . LYS B 1 208 ? 6.992 -29.578 -10.25 1 95.62 208 LYS B CA 1
ATOM 5777 C C . LYS B 1 208 ? 8.195 -30.5 -10.023 1 95.62 208 LYS B C 1
ATOM 5779 O O . LYS B 1 208 ? 9.117 -30.141 -9.289 1 95.62 208 LYS B O 1
ATOM 5784 N N . GLN B 1 209 ? 8.141 -31.625 -10.703 1 95.31 209 GLN B N 1
ATOM 5785 C CA . GLN B 1 209 ? 9.219 -32.594 -10.539 1 95.31 209 GLN B CA 1
ATOM 5786 C C . GLN B 1 209 ? 10.523 -32.062 -11.133 1 95.31 209 GLN B C 1
ATOM 5788 O O . GLN B 1 209 ? 11.609 -32.375 -10.609 1 95.31 209 GLN B O 1
ATOM 5793 N N . SER B 1 210 ? 10.422 -31.359 -12.219 1 92.88 210 SER B N 1
ATOM 5794 C CA . SER B 1 210 ? 11.617 -30.797 -12.844 1 92.88 210 SER B CA 1
ATOM 5795 C C . SER B 1 210 ? 12.328 -29.828 -11.914 1 92.88 210 SER B C 1
ATOM 5797 O O . SER B 1 210 ? 13.555 -29.734 -11.922 1 92.88 210 SER B O 1
ATOM 5799 N N . LEU B 1 211 ? 11.617 -29.125 -11.125 1 92.12 211 LEU B N 1
ATOM 5800 C CA . LEU B 1 211 ? 12.195 -28.203 -10.156 1 92.12 211 LEU B CA 1
ATOM 5801 C C . LEU B 1 211 ? 13.016 -28.938 -9.109 1 92.12 211 LEU B C 1
ATOM 5803 O O . LEU B 1 211 ? 14.047 -28.453 -8.656 1 92.12 211 LEU B O 1
ATOM 5807 N N . LEU B 1 212 ? 12.492 -30.062 -8.711 1 93.5 212 LEU B N 1
ATOM 5808 C CA . LEU B 1 212 ? 13.227 -30.906 -7.77 1 93.5 212 LEU B CA 1
ATOM 5809 C C . LEU B 1 212 ? 14.43 -31.547 -8.438 1 93.5 212 LEU B C 1
ATOM 5811 O O . LEU B 1 212 ? 15.508 -31.625 -7.848 1 93.5 212 LEU B O 1
ATOM 5815 N N . SER B 1 213 ? 14.273 -31.969 -9.672 1 91.19 213 SER B N 1
ATOM 5816 C CA . SER B 1 213 ? 15.32 -32.656 -10.414 1 91.19 213 SER B CA 1
ATOM 5817 C C . SER B 1 213 ? 16.516 -31.734 -10.648 1 91.19 213 SER B C 1
ATOM 5819 O O . SER B 1 213 ? 17.672 -32.156 -10.484 1 91.19 213 SER B O 1
ATOM 5821 N N . ILE B 1 214 ? 16.281 -30.516 -10.984 1 87.38 214 ILE B N 1
ATOM 5822 C CA . ILE B 1 214 ? 17.359 -29.594 -11.281 1 87.38 214 ILE B CA 1
ATOM 5823 C C . ILE B 1 214 ? 18.188 -29.328 -10.023 1 87.38 214 ILE B C 1
ATOM 5825 O O . ILE B 1 214 ? 19.328 -28.906 -10.094 1 87.38 214 ILE B O 1
ATOM 5829 N N . ASN B 1 215 ? 17.594 -29.594 -8.938 1 88.94 215 ASN B N 1
ATOM 5830 C CA . ASN B 1 215 ? 18.266 -29.391 -7.66 1 88.94 215 ASN B CA 1
ATOM 5831 C C . ASN B 1 215 ? 18.719 -30.703 -7.035 1 88.94 215 ASN B C 1
ATOM 5833 O O . ASN B 1 215 ? 18.844 -30.812 -5.816 1 88.94 215 ASN B O 1
ATOM 5837 N N . ASN B 1 216 ? 18.797 -31.766 -7.793 1 89.06 216 ASN B N 1
ATOM 5838 C CA . ASN B 1 216 ? 19.328 -33.062 -7.422 1 89.06 216 ASN B CA 1
ATOM 5839 C C . ASN B 1 216 ? 18.516 -33.719 -6.312 1 89.06 216 ASN B C 1
ATOM 5841 O O . ASN B 1 216 ? 19.062 -34.312 -5.391 1 89.06 216 ASN B O 1
ATOM 5845 N N . LEU B 1 217 ? 17.25 -33.531 -6.379 1 94.19 217 LEU B N 1
ATOM 5846 C CA . LEU B 1 217 ? 16.375 -34.094 -5.3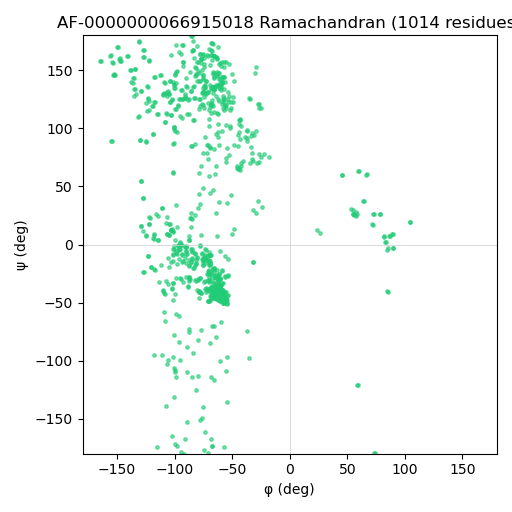52 1 94.19 217 LEU B CA 1
ATOM 5847 C C . LEU B 1 217 ? 15.391 -35.094 -5.953 1 94.19 217 LEU B C 1
ATOM 5849 O O . LEU B 1 217 ? 14.469 -35.562 -5.273 1 94.19 217 LEU B O 1
ATOM 5853 N N . GLU B 1 218 ? 15.555 -35.438 -7.223 1 91.62 218 GLU B N 1
ATOM 5854 C CA . GLU B 1 218 ? 14.594 -36.281 -7.941 1 91.62 218 GLU B CA 1
ATOM 5855 C C . GLU B 1 218 ? 14.492 -37.656 -7.32 1 91.62 218 GLU B C 1
ATOM 5857 O O . GLU B 1 218 ? 13.438 -38.281 -7.367 1 91.62 218 GLU B O 1
ATOM 5862 N N . ASN B 1 219 ? 15.523 -38.094 -6.73 1 92.62 219 ASN B N 1
ATOM 5863 C CA . ASN B 1 219 ? 15.539 -39.438 -6.148 1 92.62 219 ASN B CA 1
ATOM 5864 C C . ASN B 1 219 ? 15.148 -39.406 -4.672 1 92.62 219 ASN B C 1
ATOM 5866 O O . ASN B 1 219 ? 14.945 -40.469 -4.062 1 92.62 219 ASN B O 1
ATOM 5870 N N . ASP B 1 220 ? 15.039 -38.281 -4.094 1 93.94 220 ASP B N 1
ATOM 5871 C CA . ASP B 1 220 ? 14.773 -38.125 -2.664 1 93.94 220 ASP B CA 1
ATOM 5872 C C . ASP B 1 220 ? 13.344 -37.688 -2.41 1 93.94 220 ASP B C 1
ATOM 5874 O O . ASP B 1 220 ? 12.766 -37.969 -1.358 1 93.94 220 ASP B O 1
ATOM 5878 N N . VAL B 1 221 ? 12.852 -36.906 -3.33 1 96 221 VAL B N 1
ATOM 5879 C CA . VAL B 1 221 ? 11.547 -36.281 -3.133 1 96 221 VAL B CA 1
ATOM 5880 C C . VAL B 1 221 ? 10.703 -36.438 -4.398 1 96 221 VAL B C 1
ATOM 5882 O O . VAL B 1 221 ? 11.164 -36.094 -5.496 1 96 221 VAL B O 1
ATOM 5885 N N . LYS B 1 222 ? 9.5 -36.906 -4.305 1 96.31 222 LYS B N 1
ATOM 5886 C CA . LYS B 1 222 ? 8.492 -36.844 -5.367 1 96.31 222 LYS B CA 1
ATOM 5887 C C . LYS B 1 222 ? 7.449 -35.781 -5.09 1 96.31 222 LYS B C 1
ATOM 5889 O O . LYS B 1 222 ? 6.816 -35.781 -4.031 1 96.31 222 LYS B O 1
ATOM 5894 N N . ALA B 1 223 ? 7.305 -34.875 -6.004 1 96.5 223 ALA B N 1
ATOM 5895 C CA . ALA B 1 223 ? 6.336 -33.812 -5.828 1 96.5 223 ALA B CA 1
ATOM 5896 C C . ALA B 1 223 ? 4.914 -34.344 -5.738 1 96.5 223 ALA B C 1
ATOM 5898 O O . ALA B 1 223 ? 4.586 -35.344 -6.383 1 96.5 223 ALA B O 1
ATOM 5899 N N . ILE B 1 224 ? 4.113 -33.656 -4.973 1 95.5 224 ILE B N 1
ATOM 5900 C CA . ILE B 1 224 ? 2.711 -34.031 -4.852 1 95.5 224 ILE B CA 1
ATOM 5901 C C . ILE B 1 224 ? 2.002 -33.844 -6.188 1 95.5 224 ILE B C 1
ATOM 5903 O O . ILE B 1 224 ? 2.234 -32.844 -6.875 1 95.5 224 ILE B O 1
ATOM 5907 N N . GLU B 1 225 ? 1.223 -34.781 -6.574 1 94.62 225 GLU B N 1
ATOM 5908 C CA . GLU B 1 225 ? 0.423 -34.688 -7.789 1 94.62 225 GLU B CA 1
ATOM 5909 C C . GLU B 1 225 ? -1.03 -34.344 -7.469 1 94.62 225 GLU B C 1
ATOM 5911 O O . GLU B 1 225 ? -1.886 -35.25 -7.426 1 94.62 225 GLU B O 1
ATOM 5916 N N . ASP B 1 226 ? -1.325 -33.125 -7.352 1 95.25 226 ASP B N 1
ATOM 5917 C CA . ASP B 1 226 ? -2.676 -32.719 -6.977 1 95.25 226 ASP B CA 1
ATOM 5918 C C . ASP B 1 226 ? -3.361 -31.969 -8.117 1 95.25 226 ASP B C 1
ATOM 5920 O O . ASP B 1 226 ? -4.441 -31.391 -7.938 1 95.25 226 ASP B O 1
ATOM 5924 N N . GLY B 1 227 ? -2.672 -31.875 -9.266 1 95.56 227 GLY B N 1
ATOM 5925 C CA . GLY B 1 227 ? -3.254 -31.266 -10.453 1 95.56 227 GLY B CA 1
ATOM 5926 C C . GLY B 1 227 ? -3.012 -29.781 -10.547 1 95.56 227 GLY B C 1
ATOM 5927 O O . GLY B 1 227 ? -3.414 -29.141 -11.516 1 95.56 227 GLY B O 1
ATOM 5928 N N . THR B 1 228 ? -2.375 -29.172 -9.555 1 97.12 228 THR B N 1
ATOM 5929 C CA . THR B 1 228 ? -2.195 -27.734 -9.531 1 97.12 228 THR B CA 1
ATOM 5930 C C . THR B 1 228 ? -0.716 -27.375 -9.453 1 97.12 228 THR B C 1
ATOM 5932 O O . THR B 1 228 ? 0.126 -28.234 -9.195 1 97.12 228 THR B O 1
ATOM 5935 N N . TYR B 1 229 ? -0.368 -26.234 -9.836 1 96.5 229 TYR B N 1
ATOM 5936 C CA . TYR B 1 229 ? 0.926 -25.609 -9.609 1 96.5 229 TYR B CA 1
ATOM 5937 C C . TYR B 1 229 ? 0.826 -24.531 -8.531 1 96.5 229 TYR B C 1
ATOM 5939 O O . TYR B 1 229 ? -0.063 -23.672 -8.578 1 96.5 229 TYR B O 1
ATOM 5947 N N . GLN B 1 230 ? 1.653 -24.547 -7.574 1 96.44 230 GLN B N 1
ATOM 5948 C CA . GLN B 1 230 ? 1.672 -23.625 -6.441 1 96.44 230 GLN B CA 1
ATOM 5949 C C . GLN B 1 230 ? 0.318 -23.609 -5.734 1 96.44 230 GLN B C 1
ATOM 5951 O O . GLN B 1 230 ? -0.16 -22.531 -5.344 1 96.44 230 GLN B O 1
ATOM 5956 N N . ASP B 1 231 ? -0.366 -24.734 -5.785 1 95.31 231 ASP B N 1
ATOM 5957 C CA . ASP B 1 231 ? -1.545 -25.031 -4.977 1 95.31 231 ASP B CA 1
ATOM 5958 C C . ASP B 1 231 ? -2.812 -24.484 -5.637 1 95.31 231 ASP B C 1
ATOM 5960 O O . ASP B 1 231 ? -3.84 -25.172 -5.668 1 95.31 231 ASP B O 1
ATOM 5964 N N . ASP B 1 232 ? -2.789 -23.266 -6.223 1 97 232 ASP B N 1
ATOM 5965 C CA . ASP B 1 232 ? -4.059 -22.703 -6.664 1 97 232 ASP B CA 1
ATOM 5966 C C . ASP B 1 232 ? -4.008 -22.328 -8.141 1 97 232 ASP B C 1
ATOM 5968 O O . ASP B 1 232 ? -4.961 -21.75 -8.672 1 97 232 ASP B O 1
ATOM 5972 N N . MET B 1 233 ? -2.984 -22.688 -8.805 1 97.12 233 MET B N 1
ATOM 5973 C CA . MET B 1 233 ? -2.871 -22.328 -10.211 1 97.12 233 MET B CA 1
ATOM 5974 C C . MET B 1 233 ? -3.039 -23.547 -11.109 1 97.12 233 MET B C 1
ATOM 5976 O O . MET B 1 233 ? -2.51 -24.625 -10.812 1 97.12 233 MET B O 1
ATOM 5980 N N . LEU B 1 234 ? -3.734 -23.344 -12.172 1 97.25 234 LEU B N 1
ATOM 5981 C CA . LEU B 1 234 ? -3.834 -24.328 -13.258 1 97.25 234 LEU B CA 1
ATOM 5982 C C . LEU B 1 234 ? -2.977 -23.906 -14.445 1 97.25 234 LEU B C 1
ATOM 5984 O O . LEU B 1 234 ? -2.902 -22.719 -14.773 1 97.25 234 LEU B O 1
ATOM 5988 N N . LEU B 1 235 ? -2.346 -24.875 -15.039 1 96 235 LEU B N 1
ATOM 5989 C CA . LEU B 1 235 ? -1.508 -24.594 -16.203 1 96 235 LEU B CA 1
ATOM 5990 C C . LEU B 1 235 ? -2.043 -25.297 -17.438 1 96 235 LEU B C 1
ATOM 5992 O O . LEU B 1 235 ? -2.551 -26.422 -17.359 1 96 235 LEU B O 1
ATOM 5996 N N . THR B 1 236 ? -1.925 -24.641 -18.578 1 94.69 236 THR B N 1
ATOM 5997 C CA . THR B 1 236 ? -2.15 -25.328 -19.844 1 94.69 236 THR B CA 1
ATOM 5998 C C . THR B 1 236 ? -0.968 -26.219 -20.188 1 94.69 236 THR B C 1
ATOM 6000 O O . THR B 1 236 ? 0.105 -26.109 -19.594 1 94.69 236 THR B O 1
ATOM 6003 N N . ILE B 1 237 ? -1.202 -27.141 -21.125 1 94.81 237 ILE B N 1
ATOM 6004 C CA . ILE B 1 237 ? -0.126 -28.016 -21.578 1 94.81 237 ILE B CA 1
ATOM 6005 C C . ILE B 1 237 ? 1.016 -27.172 -22.141 1 94.81 237 ILE B C 1
ATOM 6007 O O . ILE B 1 237 ? 2.188 -27.453 -21.875 1 94.81 237 ILE B O 1
ATOM 6011 N N . GLU B 1 238 ? 0.67 -26.125 -22.859 1 92.44 238 GLU B N 1
ATOM 6012 C CA . GLU B 1 238 ? 1.665 -25.234 -23.453 1 92.44 238 GLU B CA 1
ATOM 6013 C C . GLU B 1 238 ? 2.49 -24.531 -22.375 1 92.44 238 GLU B C 1
ATOM 6015 O O . GLU B 1 238 ? 3.715 -24.438 -22.484 1 92.44 238 GLU B O 1
ATOM 6020 N N . GLN B 1 239 ? 1.838 -24.047 -21.422 1 92.25 239 GLN B N 1
ATOM 6021 C CA . GLN B 1 239 ? 2.527 -23.359 -20.328 1 92.25 239 GLN B CA 1
ATOM 6022 C C . GLN B 1 239 ? 3.467 -24.312 -19.594 1 92.25 239 GLN B C 1
ATOM 6024 O O . GLN B 1 239 ? 4.609 -23.969 -19.297 1 92.25 239 GLN B O 1
ATOM 6029 N N . SER B 1 240 ? 3 -25.5 -19.312 1 94.62 240 SER B N 1
ATOM 6030 C CA . SER B 1 240 ? 3.826 -26.5 -18.641 1 94.62 240 SER B CA 1
ATOM 6031 C C . SER B 1 240 ? 5.059 -26.844 -19.469 1 94.62 240 SER B C 1
ATOM 6033 O O . SER B 1 240 ? 6.176 -26.891 -18.938 1 94.62 240 SER B O 1
ATOM 6035 N N . ASN B 1 241 ? 4.828 -27.047 -20.719 1 92.88 241 ASN B N 1
ATOM 6036 C CA . ASN B 1 241 ? 5.945 -27.375 -21.594 1 92.88 241 ASN B CA 1
ATOM 6037 C C . ASN B 1 241 ? 6.98 -26.25 -21.625 1 92.88 241 ASN B C 1
ATOM 6039 O O . ASN B 1 241 ? 8.188 -26.516 -21.609 1 92.88 241 ASN B O 1
ATOM 6043 N N . TYR B 1 242 ? 6.488 -25.125 -21.656 1 88.06 242 TYR B N 1
ATOM 6044 C CA . TYR B 1 242 ? 7.391 -23.984 -21.641 1 88.06 242 TYR B CA 1
ATOM 6045 C C . TYR B 1 242 ? 8.234 -23.969 -20.359 1 88.06 242 TYR B C 1
ATOM 6047 O O . TYR B 1 242 ? 9.453 -23.812 -20.422 1 88.06 242 TYR B O 1
ATOM 6055 N N . LEU B 1 243 ? 7.59 -24.125 -19.266 1 88 243 LEU B N 1
ATOM 6056 C CA . LEU B 1 243 ? 8.273 -24.094 -17.984 1 88 243 LEU B CA 1
ATOM 6057 C C . LEU B 1 243 ? 9.289 -25.219 -17.875 1 88 243 LEU B C 1
ATOM 6059 O O . LEU B 1 243 ? 10.398 -25.031 -17.391 1 88 243 LEU B O 1
ATOM 6063 N N . ILE B 1 244 ? 8.922 -26.438 -18.312 1 89.69 244 ILE B N 1
ATOM 6064 C CA . ILE B 1 244 ? 9.805 -27.594 -18.297 1 89.69 244 ILE B CA 1
ATOM 6065 C C . ILE B 1 244 ? 11.047 -27.297 -19.125 1 89.69 244 ILE B C 1
ATOM 6067 O O . ILE B 1 244 ? 12.172 -27.562 -18.703 1 89.69 244 ILE B O 1
ATOM 6071 N N . ASN B 1 245 ? 10.836 -26.688 -20.266 1 85.06 245 ASN B N 1
ATOM 6072 C CA . ASN B 1 245 ? 11.945 -26.375 -21.156 1 85.06 245 ASN B CA 1
ATOM 6073 C C . ASN B 1 245 ? 12.867 -25.328 -20.531 1 85.06 245 ASN B C 1
ATOM 6075 O O . ASN B 1 245 ? 14.094 -25.406 -20.688 1 85.06 245 ASN B O 1
ATOM 6079 N N . GLN B 1 246 ? 12.258 -24.438 -19.906 1 81 246 GLN B N 1
ATOM 6080 C CA . GLN B 1 246 ? 13.07 -23.406 -19.25 1 81 246 GLN B CA 1
ATOM 6081 C C . GLN B 1 246 ? 13.938 -24.016 -18.141 1 81 246 GLN B C 1
ATOM 6083 O O . GLN B 1 246 ? 15.102 -23.656 -18 1 81 246 GLN B O 1
ATOM 6088 N N . VAL B 1 247 ? 13.391 -24.906 -17.406 1 82.44 247 VAL B N 1
ATOM 6089 C CA . VAL B 1 247 ? 14.117 -25.562 -16.328 1 82.44 247 VAL B CA 1
ATOM 6090 C C . VAL B 1 247 ? 15.227 -26.422 -16.906 1 82.44 247 VAL B C 1
ATOM 6092 O O . VAL B 1 247 ? 16.359 -26.422 -16.391 1 82.44 247 VAL B O 1
ATOM 6095 N N . LYS B 1 248 ? 14.961 -27.125 -17.938 1 78.19 248 LYS B N 1
ATOM 6096 C CA . LYS B 1 248 ? 15.93 -28.016 -18.578 1 78.19 248 LYS B CA 1
ATOM 6097 C C . LYS B 1 248 ? 17.094 -27.219 -19.172 1 78.19 248 LYS B C 1
ATOM 6099 O O . LYS B 1 248 ? 18.234 -27.656 -19.141 1 78.19 248 LYS B O 1
ATOM 6104 N N . ARG B 1 249 ? 16.812 -26.125 -19.734 1 76.62 249 ARG B N 1
ATOM 6105 C CA . ARG B 1 249 ? 17.859 -25.266 -20.312 1 76.62 249 ARG B CA 1
ATOM 6106 C C . ARG B 1 249 ? 18.844 -24.812 -19.25 1 76.62 249 ARG B C 1
ATOM 6108 O O . ARG B 1 249 ? 20.047 -24.719 -19.516 1 76.62 249 ARG B O 1
ATOM 6115 N N . LYS B 1 250 ? 18.391 -24.609 -18.188 1 74.38 250 LYS B N 1
ATOM 6116 C CA . LYS B 1 250 ? 19.25 -24.188 -17.078 1 74.38 250 LYS B CA 1
ATOM 6117 C C . LYS B 1 250 ? 20.172 -25.328 -16.656 1 74.38 250 LYS B C 1
ATOM 6119 O O . LYS B 1 250 ? 21.344 -25.094 -16.375 1 74.38 250 LYS B O 1
ATOM 6124 N N . LYS B 1 251 ? 19.625 -26.453 -16.562 1 71.62 251 LYS B N 1
ATOM 6125 C CA . LYS B 1 251 ? 20.406 -27.609 -16.156 1 71.62 251 LYS B CA 1
ATOM 6126 C C . LYS B 1 251 ? 21.531 -27.891 -17.156 1 71.62 251 LYS B C 1
ATOM 6128 O O . LYS B 1 251 ? 22.656 -28.219 -16.75 1 71.62 251 LYS B O 1
ATOM 6133 N N . ASN B 1 252 ? 21.188 -27.812 -18.422 1 64.88 252 ASN B N 1
ATOM 6134 C CA . ASN B 1 252 ? 22.156 -28.156 -19.469 1 64.88 252 ASN B CA 1
ATOM 6135 C C . ASN B 1 252 ? 23.047 -26.969 -19.828 1 64.88 252 ASN B C 1
ATOM 6137 O O . ASN B 1 252 ? 23.922 -27.078 -20.672 1 64.88 252 ASN B O 1
ATOM 6141 N N . LYS B 1 253 ? 23.219 -25.984 -18.953 1 59.56 253 LYS B N 1
ATOM 6142 C CA . LYS B 1 253 ? 24.016 -24.812 -19.281 1 59.56 253 LYS B CA 1
ATOM 6143 C C . LYS B 1 253 ? 24.031 -24.562 -20.797 1 59.56 253 LYS B C 1
ATOM 6145 O O . LYS B 1 253 ? 25.031 -24.141 -21.359 1 59.56 253 LYS B O 1
ATOM 6150 N N . LEU B 1 254 ? 23.25 -25.219 -21.531 1 50.97 254 LEU B N 1
ATOM 6151 C CA . LEU B 1 254 ? 23.297 -25.359 -22.984 1 50.97 254 LEU B CA 1
ATOM 6152 C C . LEU B 1 254 ? 23.359 -24 -23.656 1 50.97 254 LEU B C 1
ATOM 6154 O O . LEU B 1 254 ? 22.578 -23.094 -23.344 1 50.97 254 LEU B O 1
ATOM 6158 N N . LYS B 1 255 ? 24.578 -23.688 -24.078 1 44.81 255 LYS B N 1
ATOM 6159 C CA . LYS B 1 255 ? 25 -22.609 -24.984 1 44.81 255 LYS B CA 1
ATOM 6160 C C . LYS B 1 255 ? 24.141 -22.594 -26.234 1 44.81 255 LYS B C 1
ATOM 6162 O O . LYS B 1 255 ? 24.656 -22.641 -27.359 1 44.81 255 LYS B O 1
ATOM 6167 N N . LYS B 1 256 ? 23.109 -23.188 -26.375 1 44.09 256 LYS B N 1
ATOM 6168 C CA . LYS B 1 256 ? 22.688 -23.062 -27.766 1 44.09 256 LYS B CA 1
ATOM 6169 C C . LYS B 1 256 ? 22.531 -21.594 -28.172 1 44.09 256 LYS B C 1
ATOM 6171 O O . LYS B 1 256 ? 21.984 -20.797 -27.422 1 44.09 256 LYS B O 1
ATOM 6176 N N . ARG B 1 257 ? 23.297 -21.188 -29.266 1 36.41 257 ARG B N 1
ATOM 6177 C CA . ARG B 1 257 ? 23.344 -19.969 -30.062 1 36.41 257 ARG B CA 1
ATOM 6178 C C . ARG B 1 257 ? 21.969 -19.359 -30.234 1 36.41 257 ARG B C 1
ATOM 6180 O O . ARG B 1 257 ? 21.781 -18.156 -30.047 1 36.41 257 ARG B O 1
ATOM 6187 N N . ASN B 1 258 ? 21.312 -19.703 -31.516 1 31.69 258 ASN B N 1
ATOM 6188 C CA . ASN B 1 258 ? 20.594 -18.844 -32.438 1 31.69 258 ASN B CA 1
ATOM 6189 C C . ASN B 1 258 ? 19.328 -18.266 -31.828 1 31.69 258 ASN B C 1
ATOM 6191 O O . ASN B 1 258 ? 18.844 -17.219 -32.281 1 31.69 258 ASN B O 1
ATOM 6195 N N . ALA B 1 259 ? 18.156 -19.203 -31.812 1 30.62 259 ALA B N 1
ATOM 6196 C CA . ALA B 1 259 ? 16.844 -18.719 -32.25 1 30.62 259 ALA B CA 1
ATOM 6197 C C . ALA B 1 259 ? 16.297 -17.656 -31.312 1 30.62 259 ALA B C 1
ATOM 6199 O O . ALA B 1 259 ? 16.469 -17.75 -30.094 1 30.62 259 ALA B O 1
ATOM 6200 N N . TYR B 1 260 ? 16.172 -16.453 -31.812 1 31.91 260 TYR B N 1
ATOM 6201 C CA . TYR B 1 260 ? 15.328 -15.344 -31.391 1 31.91 260 TYR B CA 1
ATOM 6202 C C . TYR B 1 260 ? 14.07 -15.836 -30.688 1 31.91 260 TYR B C 1
ATOM 6204 O O . TYR B 1 260 ? 13.078 -16.172 -31.344 1 31.91 260 TYR B O 1
ATOM 6212 N N . PHE B 1 261 ? 14.148 -16.797 -29.969 1 31.84 261 PHE B N 1
ATOM 6213 C CA . PHE B 1 261 ? 12.875 -17.031 -29.297 1 31.84 261 PHE B CA 1
ATOM 6214 C C . PHE B 1 261 ? 12.289 -15.727 -28.766 1 31.84 261 PHE B C 1
ATOM 6216 O O . PHE B 1 261 ? 12.844 -15.109 -27.859 1 31.84 261 PHE B O 1
ATOM 6223 N N . VAL B 1 262 ? 11.953 -14.891 -29.688 1 35.88 262 VAL B N 1
ATOM 6224 C CA . VAL B 1 262 ? 11.016 -13.898 -29.156 1 35.88 262 VAL B CA 1
ATOM 6225 C C . VAL B 1 262 ? 10.219 -14.508 -28 1 35.88 262 VAL B C 1
ATOM 6227 O O . VAL B 1 262 ? 9.453 -15.453 -28.203 1 35.88 262 VAL B O 1
ATOM 6230 N N . ASP B 1 263 ? 10.805 -14.742 -26.922 1 43.09 263 ASP B N 1
ATOM 6231 C CA . ASP B 1 263 ? 10.281 -15.297 -25.672 1 43.09 263 ASP B CA 1
ATOM 6232 C C . ASP B 1 263 ? 8.789 -15.008 -25.531 1 43.09 263 ASP B C 1
ATOM 6234 O O . ASP B 1 263 ? 8.375 -13.852 -25.469 1 43.09 263 ASP B O 1
ATOM 6238 N N . LYS B 1 264 ? 8.062 -15.828 -26.281 1 47.06 264 LYS B N 1
ATOM 6239 C CA . LYS B 1 264 ? 6.617 -15.922 -26.094 1 47.06 264 LYS B CA 1
ATOM 6240 C C . LYS B 1 264 ? 6.246 -15.859 -24.609 1 47.06 264 LYS B C 1
ATOM 6242 O O . LYS B 1 264 ? 6.723 -16.656 -23.812 1 47.06 264 LYS B O 1
ATOM 6247 N N . LEU B 1 265 ? 5.973 -14.648 -24.172 1 54.22 265 LEU B N 1
ATOM 6248 C CA . LEU B 1 265 ? 5.363 -14.5 -22.859 1 54.22 265 LEU B CA 1
ATOM 6249 C C . LEU B 1 265 ? 4.246 -15.516 -22.656 1 54.22 265 LEU B C 1
ATOM 6251 O O . LEU B 1 265 ? 3.412 -15.711 -23.547 1 54.22 265 LEU B O 1
ATOM 6255 N N . ILE B 1 266 ? 4.453 -16.625 -21.766 1 55.62 266 ILE B N 1
ATOM 6256 C CA . ILE B 1 266 ? 3.488 -17.672 -21.406 1 55.62 266 ILE B CA 1
ATOM 6257 C C . ILE B 1 266 ? 2.229 -17.031 -20.828 1 55.62 266 ILE B C 1
ATOM 6259 O O . ILE B 1 266 ? 1.127 -17.562 -20.984 1 55.62 266 ILE B O 1
ATOM 6263 N N . THR B 1 267 ? 2.455 -15.836 -20.234 1 65.44 267 THR B N 1
ATOM 6264 C CA . THR B 1 267 ? 1.266 -15.211 -19.672 1 65.44 267 THR B CA 1
ATOM 6265 C C . THR B 1 267 ? 0.721 -14.133 -20.594 1 65.44 267 THR B C 1
ATOM 6267 O O . THR B 1 267 ? 1.301 -13.055 -20.703 1 65.44 267 THR B O 1
ATOM 6270 N N . ASN B 1 268 ? -0.345 -14.641 -21.266 1 79.81 268 ASN B N 1
ATOM 6271 C CA . ASN B 1 268 ? -0.979 -13.711 -22.203 1 79.81 268 ASN B CA 1
ATOM 6272 C C . ASN B 1 268 ? -1.825 -12.672 -21.469 1 79.81 268 ASN B C 1
ATOM 6274 O O . ASN B 1 268 ? -2.568 -13.008 -20.547 1 79.81 268 ASN B O 1
ATOM 6278 N N . LYS B 1 269 ? -1.56 -11.492 -21.875 1 89.44 269 LYS B N 1
ATOM 6279 C CA . LYS B 1 269 ? -2.383 -10.406 -21.359 1 89.44 269 LYS B CA 1
ATOM 6280 C C . LYS B 1 269 ? -3.717 -10.328 -22.094 1 89.44 269 LYS B C 1
ATOM 6282 O O . LYS B 1 269 ? -3.855 -10.867 -23.203 1 89.44 269 LYS B O 1
ATOM 6287 N N . TRP B 1 270 ? -4.637 -9.773 -21.484 1 94.69 270 TRP B N 1
ATOM 6288 C CA . TRP B 1 270 ? -5.914 -9.492 -22.125 1 94.69 270 TRP B CA 1
ATOM 6289 C C . TRP B 1 270 ? -5.781 -8.336 -23.125 1 94.69 270 TRP B C 1
ATOM 6291 O O . TRP B 1 270 ? -5.211 -7.293 -22.797 1 94.69 270 TRP B O 1
ATOM 6301 N N . PRO B 1 271 ? -6.246 -8.516 -24.297 1 90.19 271 PRO B N 1
ATOM 6302 C CA . PRO B 1 271 ? -5.977 -7.547 -25.359 1 90.19 271 PRO B CA 1
ATOM 6303 C C . PRO B 1 271 ? -6.645 -6.195 -25.109 1 90.19 271 PRO B C 1
ATOM 6305 O O . PRO B 1 271 ? -6.082 -5.152 -25.453 1 90.19 271 PRO B O 1
ATOM 6308 N N . ASN B 1 272 ? -7.82 -6.184 -24.609 1 93.56 272 ASN B N 1
ATOM 6309 C CA . ASN B 1 272 ? -8.531 -4.945 -24.328 1 93.56 272 ASN B CA 1
ATOM 6310 C C . ASN B 1 272 ? -8.844 -4.809 -22.844 1 93.56 272 ASN B C 1
ATOM 6312 O O . ASN B 1 272 ? -9.906 -5.23 -22.375 1 93.56 272 ASN B O 1
ATOM 6316 N N . PRO B 1 273 ? -7.957 -4.094 -22.141 1 94.81 273 PRO B N 1
ATOM 6317 C CA . PRO B 1 273 ? -8.18 -3.961 -20.688 1 94.81 273 PRO B CA 1
ATOM 6318 C C . PRO B 1 273 ? -9.398 -3.104 -20.359 1 94.81 273 PRO B C 1
ATOM 6320 O O . PRO B 1 273 ? -9.906 -3.16 -19.234 1 94.81 273 PRO B O 1
ATOM 6323 N N . LEU B 1 274 ? -9.867 -2.365 -21.297 1 95.5 274 LEU B N 1
ATOM 6324 C CA . LEU B 1 274 ? -11 -1.479 -21.062 1 95.5 274 LEU B CA 1
ATOM 6325 C C . LEU B 1 274 ? -12.312 -2.242 -21.156 1 95.5 274 LEU B C 1
ATOM 6327 O O . LEU B 1 274 ? -13.383 -1.693 -20.875 1 95.5 274 LEU B O 1
ATOM 6331 N N . ASN B 1 275 ? -12.18 -3.443 -21.562 1 96.56 275 ASN B N 1
ATOM 6332 C CA . ASN B 1 275 ? -13.359 -4.289 -21.688 1 96.56 275 ASN B CA 1
ATOM 6333 C C . ASN B 1 275 ? -13.008 -5.77 -21.578 1 96.56 275 ASN B C 1
ATOM 6335 O O . ASN B 1 275 ? -12.836 -6.445 -22.594 1 96.56 275 ASN B O 1
ATOM 6339 N N . ILE B 1 276 ? -13 -6.285 -20.422 1 97.88 276 ILE B N 1
ATOM 6340 C CA . ILE B 1 276 ? -12.781 -7.707 -20.188 1 97.88 276 ILE B CA 1
ATOM 6341 C C . ILE B 1 276 ? -14.109 -8.391 -19.875 1 97.88 276 ILE B C 1
ATOM 6343 O O . ILE B 1 276 ? -14.695 -8.156 -18.812 1 97.88 276 ILE B O 1
ATOM 6347 N N . PRO B 1 277 ? -14.57 -9.234 -20.781 1 98.12 277 PRO B N 1
ATOM 6348 C CA . PRO B 1 277 ? -15.852 -9.891 -20.531 1 98.12 277 PRO B CA 1
ATOM 6349 C C . PRO B 1 277 ? -15.758 -10.969 -19.438 1 98.12 277 PRO B C 1
ATOM 6351 O O . PRO B 1 277 ? -14.758 -11.68 -19.359 1 98.12 277 PRO B O 1
ATOM 6354 N N . TYR B 1 278 ? -16.797 -11.016 -18.625 1 98.56 278 TYR B N 1
ATOM 6355 C CA . TYR B 1 278 ? -16.906 -12.109 -17.672 1 98.56 278 TYR B CA 1
ATOM 6356 C C . TYR B 1 278 ? -18.344 -12.625 -17.594 1 98.56 278 TYR B C 1
ATOM 6358 O O . TYR B 1 278 ? -19.297 -11.891 -17.906 1 98.56 278 TYR B O 1
ATOM 6366 N N . VAL B 1 279 ? -18.469 -13.852 -17.312 1 98.56 279 VAL B N 1
ATOM 6367 C CA . VAL B 1 279 ? -19.734 -14.562 -17.234 1 98.56 279 VAL B CA 1
ATOM 6368 C C . VAL B 1 279 ? -19.875 -15.203 -15.852 1 98.56 279 VAL B C 1
ATOM 6370 O O . VAL B 1 279 ? -18.906 -15.727 -15.305 1 98.56 279 VAL B O 1
ATOM 6373 N N . LEU B 1 280 ? -21.062 -15.078 -15.266 1 98.62 280 LEU B N 1
ATOM 6374 C CA . LEU B 1 280 ? -21.391 -15.734 -14.008 1 98.62 280 LEU B CA 1
ATOM 6375 C C . LEU B 1 280 ? -22.172 -17.016 -14.25 1 98.62 280 LEU B C 1
ATOM 6377 O O . LEU B 1 280 ? -23.266 -16.984 -14.836 1 98.62 280 LEU B O 1
ATOM 6381 N N . ASP B 1 281 ? -21.609 -18.109 -13.875 1 98 281 ASP B N 1
ATOM 6382 C CA . ASP B 1 281 ? -22.234 -19.422 -14.086 1 98 281 ASP B CA 1
ATOM 6383 C C . ASP B 1 281 ? -23.531 -19.531 -13.289 1 98 281 ASP B C 1
ATOM 6385 O O . ASP B 1 281 ? -23.719 -18.859 -12.281 1 98 281 ASP B O 1
ATOM 6389 N N . ASN B 1 282 ? -24.391 -20.469 -13.664 1 96.69 282 ASN B N 1
ATOM 6390 C CA . ASN B 1 282 ? -25.688 -20.641 -13.039 1 96.69 282 ASN B CA 1
ATOM 6391 C C . ASN B 1 282 ? -25.562 -21.312 -11.672 1 96.69 282 ASN B C 1
ATOM 6393 O O . ASN B 1 282 ? -26.516 -21.297 -10.883 1 96.69 282 ASN B O 1
ATOM 6397 N N . THR B 1 283 ? -24.453 -21.828 -11.398 1 96.56 283 THR B N 1
ATOM 6398 C CA . THR B 1 283 ? -24.25 -22.484 -10.109 1 96.56 283 THR B CA 1
ATOM 6399 C C . THR B 1 283 ? -24.172 -21.453 -8.984 1 96.56 283 THR B C 1
ATOM 6401 O O . THR B 1 283 ? -24.266 -21.812 -7.805 1 96.56 283 THR B O 1
ATOM 6404 N N . LEU B 1 284 ? -24.031 -20.203 -9.25 1 97.88 284 LEU B N 1
ATOM 6405 C CA . LEU B 1 284 ? -23.828 -19.141 -8.266 1 97.88 284 LEU B CA 1
ATOM 6406 C C . LEU B 1 284 ? -25.172 -18.578 -7.801 1 97.88 284 LEU B C 1
ATOM 6408 O O . LEU B 1 284 ? -26.078 -18.359 -8.609 1 97.88 284 LEU B O 1
ATOM 6412 N N . ASN B 1 285 ? -25.281 -18.391 -6.547 1 97.19 285 ASN B N 1
ATOM 6413 C CA . ASN B 1 285 ? -26.453 -17.688 -6.043 1 97.19 285 ASN B CA 1
ATOM 6414 C C . ASN B 1 285 ? -26.266 -16.172 -6.078 1 97.19 285 ASN B C 1
ATOM 6416 O O . ASN B 1 285 ? -25.203 -15.688 -6.473 1 97.19 285 ASN B O 1
ATOM 6420 N N . THR B 1 286 ? -27.25 -15.469 -5.672 1 97.44 286 THR B N 1
ATOM 6421 C CA . THR B 1 286 ? -27.266 -14.023 -5.82 1 97.44 286 THR B CA 1
ATOM 6422 C C . THR B 1 286 ? -26.188 -13.375 -4.961 1 97.44 286 THR B C 1
ATOM 6424 O O . THR B 1 286 ? -25.5 -12.453 -5.406 1 97.44 286 THR B O 1
ATOM 6427 N N . ILE B 1 287 ? -25.984 -13.828 -3.715 1 96.88 287 ILE B N 1
ATOM 6428 C CA . ILE B 1 287 ? -25 -13.266 -2.791 1 96.88 287 ILE B CA 1
ATOM 6429 C C . ILE B 1 287 ? -23.594 -13.523 -3.318 1 96.88 287 ILE B C 1
ATOM 6431 O O . ILE B 1 287 ? -22.734 -12.641 -3.264 1 96.88 287 ILE B O 1
ATOM 6435 N N . GLU B 1 288 ? -23.422 -14.703 -3.838 1 97.19 288 GLU B N 1
ATOM 6436 C CA . GLU B 1 288 ? -22.125 -15.07 -4.398 1 97.19 288 GLU B CA 1
ATOM 6437 C C . GLU B 1 288 ? -21.797 -14.234 -5.629 1 97.19 288 GLU B C 1
ATOM 6439 O O . GLU B 1 288 ? -20.656 -13.789 -5.801 1 97.19 288 GLU B O 1
ATOM 6444 N N . LYS B 1 289 ? -22.828 -13.992 -6.457 1 98.31 289 LYS B N 1
ATOM 6445 C CA . LYS B 1 289 ? -22.656 -13.109 -7.613 1 98.31 289 LYS B CA 1
ATOM 6446 C C . LYS B 1 289 ? -22.266 -11.703 -7.18 1 98.31 289 LYS B C 1
ATOM 6448 O O . LYS B 1 289 ? -21.406 -11.07 -7.805 1 98.31 289 LYS B O 1
ATOM 6453 N N . GLN B 1 290 ? -22.812 -11.266 -6.133 1 97.06 290 GLN B N 1
ATOM 6454 C CA . GLN B 1 290 ? -22.5 -9.945 -5.605 1 97.06 290 GLN B CA 1
ATOM 6455 C C . GLN B 1 290 ? -21.062 -9.867 -5.113 1 97.06 290 GLN B C 1
ATOM 6457 O O . GLN B 1 290 ? -20.391 -8.852 -5.297 1 97.06 290 GLN B O 1
ATOM 6462 N N . HIS B 1 291 ? -20.578 -10.914 -4.453 1 97.06 291 HIS B N 1
ATOM 6463 C CA . HIS B 1 291 ? -19.188 -10.953 -4.004 1 97.06 291 HIS B CA 1
ATOM 6464 C C . HIS B 1 291 ? -18.219 -10.828 -5.176 1 97.06 291 HIS B C 1
ATOM 6466 O O . HIS B 1 291 ? -17.219 -10.125 -5.086 1 97.06 291 HIS B O 1
ATOM 6472 N N . ILE B 1 292 ? -18.594 -11.492 -6.266 1 98.56 292 ILE B N 1
ATOM 6473 C CA . ILE B 1 292 ? -17.75 -11.445 -7.457 1 98.56 292 ILE B CA 1
ATOM 6474 C C . ILE B 1 292 ? -17.75 -10.031 -8.039 1 98.56 292 ILE B C 1
ATOM 6476 O O . ILE B 1 292 ? -16.688 -9.484 -8.352 1 98.56 292 ILE B O 1
ATOM 6480 N N . GLN B 1 293 ? -18.875 -9.453 -8.133 1 98 293 GLN B N 1
ATOM 6481 C CA . GLN B 1 293 ? -18.984 -8.102 -8.672 1 98 293 GLN B CA 1
ATOM 6482 C C . GLN B 1 293 ? -18.234 -7.098 -7.801 1 98 293 GLN B C 1
ATOM 6484 O O . GLN B 1 293 ? -17.562 -6.195 -8.312 1 98 293 GLN B O 1
ATOM 6489 N N . ASN B 1 294 ? -18.359 -7.238 -6.492 1 95 294 ASN B N 1
ATOM 6490 C CA . ASN B 1 294 ? -17.609 -6.387 -5.57 1 95 294 ASN B CA 1
ATOM 6491 C C . ASN B 1 294 ? -16.109 -6.527 -5.766 1 95 294 ASN B C 1
ATOM 6493 O O . ASN B 1 294 ? -15.375 -5.535 -5.746 1 95 294 ASN B O 1
ATOM 6497 N N . ALA B 1 295 ? -15.648 -7.742 -5.934 1 97.94 295 ALA B N 1
ATOM 6498 C CA . ALA B 1 295 ? -14.227 -8 -6.164 1 97.94 295 ALA B CA 1
ATOM 6499 C C . ALA B 1 295 ? -13.742 -7.312 -7.434 1 97.94 295 ALA B C 1
ATOM 6501 O O . ALA B 1 295 ? -12.688 -6.672 -7.43 1 97.94 295 ALA B O 1
ATOM 6502 N N . LEU B 1 296 ? -14.5 -7.445 -8.477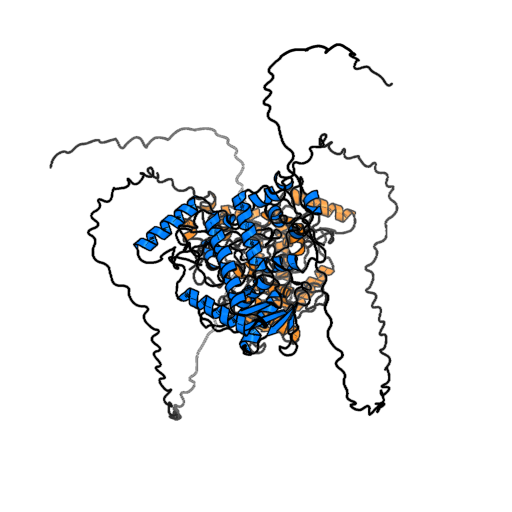 1 98.44 296 LEU B N 1
ATOM 6503 C CA . LEU B 1 296 ? -14.125 -6.859 -9.758 1 98.44 296 LEU B CA 1
ATOM 6504 C C . LEU B 1 296 ? -14.102 -5.336 -9.672 1 98.44 296 LEU B C 1
ATOM 6506 O O . LEU B 1 296 ? -13.203 -4.699 -10.227 1 98.44 296 LEU B O 1
ATOM 6510 N N . LYS B 1 297 ? -15.031 -4.785 -8.984 1 94.81 297 LYS B N 1
ATOM 6511 C CA . LYS B 1 297 ? -15.055 -3.336 -8.789 1 94.81 297 LYS B CA 1
ATOM 6512 C C . LYS B 1 297 ? -13.805 -2.863 -8.047 1 94.81 297 LYS B C 1
ATOM 6514 O O . LYS B 1 297 ? -13.266 -1.798 -8.352 1 94.81 297 LYS B O 1
ATOM 6519 N N . GLN B 1 298 ? -13.383 -3.6 -7.094 1 93.81 298 GLN B N 1
ATOM 6520 C CA . GLN B 1 298 ? -12.18 -3.236 -6.352 1 93.81 298 GLN B CA 1
ATOM 6521 C C . GLN B 1 298 ? -10.953 -3.234 -7.262 1 93.81 298 GLN B C 1
ATOM 6523 O O . GLN B 1 298 ? -10.094 -2.357 -7.152 1 93.81 298 GLN B O 1
ATOM 6528 N N . ILE B 1 299 ? -10.891 -4.16 -8.133 1 97.44 299 ILE B N 1
ATOM 6529 C CA . ILE B 1 299 ? -9.766 -4.242 -9.062 1 97.44 299 ILE B CA 1
ATOM 6530 C C . ILE B 1 299 ? -9.797 -3.047 -10.016 1 97.44 299 ILE B C 1
ATOM 6532 O O . ILE B 1 299 ? -8.75 -2.516 -10.391 1 97.44 299 ILE B O 1
ATOM 6536 N N . GLU B 1 300 ? -10.969 -2.584 -10.344 1 96.31 300 GLU B N 1
ATOM 6537 C CA . GLU B 1 300 ? -11.133 -1.495 -11.297 1 96.31 300 GLU B CA 1
ATOM 6538 C C . GLU B 1 300 ? -10.664 -0.167 -10.711 1 96.31 300 GLU B C 1
ATOM 6540 O O . GLU B 1 300 ? -10.211 0.717 -11.445 1 96.31 300 GLU B O 1
ATOM 6545 N N . ILE B 1 301 ? -10.688 -0.051 -9.438 1 89.12 301 ILE B N 1
ATOM 6546 C CA . ILE B 1 301 ? -10.328 1.208 -8.789 1 89.12 301 ILE B CA 1
ATOM 6547 C C . ILE B 1 301 ? -8.844 1.482 -8.992 1 89.12 301 ILE B C 1
ATOM 6549 O O . ILE B 1 301 ? -7.996 0.666 -8.609 1 89.12 301 ILE B O 1
ATOM 6553 N N . GLY B 1 302 ? -8.57 2.586 -9.594 1 87.31 302 GLY B N 1
ATOM 6554 C CA . GLY B 1 302 ? -7.191 3.006 -9.773 1 87.31 302 GLY B CA 1
ATOM 6555 C C . GLY B 1 302 ? -6.52 2.354 -10.961 1 87.31 302 GLY B C 1
ATOM 6556 O O . GLY B 1 302 ? -5.297 2.422 -11.109 1 87.31 302 GLY B O 1
ATOM 6557 N N . THR B 1 303 ? -7.25 1.631 -11.75 1 93.81 303 THR B N 1
ATOM 6558 C CA . THR B 1 303 ? -6.73 1.011 -12.961 1 93.81 303 THR B CA 1
ATOM 6559 C C . THR B 1 303 ? -7.602 1.365 -14.164 1 93.81 303 THR B C 1
ATOM 6561 O O . THR B 1 303 ? -8.672 1.958 -14.008 1 93.81 303 THR B O 1
ATOM 6564 N N . CYS B 1 304 ? -7.117 1.094 -15.352 1 95.31 304 CYS B N 1
ATOM 6565 C CA . CYS B 1 304 ? -7.902 1.292 -16.562 1 95.31 304 CYS B CA 1
ATOM 6566 C C . CYS B 1 304 ? -8.781 0.082 -16.844 1 95.31 304 CYS B C 1
ATOM 6568 O O . CYS B 1 304 ? -9.602 0.107 -17.766 1 95.31 304 CYS B O 1
ATOM 6570 N N . ILE B 1 305 ? -8.641 -0.98 -16.078 1 97.62 305 ILE B N 1
ATOM 6571 C CA . ILE B 1 305 ? -9.305 -2.252 -16.344 1 97.62 305 ILE B CA 1
ATOM 6572 C C . ILE B 1 305 ? -10.805 -2.121 -16.078 1 97.62 305 ILE B C 1
ATOM 6574 O O . ILE B 1 305 ? -11.203 -1.556 -15.055 1 97.62 305 ILE B O 1
ATOM 6578 N N . LYS B 1 306 ? -11.578 -2.547 -16.984 1 98.25 306 LYS B N 1
ATOM 6579 C CA . LYS B 1 306 ? -13.023 -2.615 -16.812 1 98.25 306 LYS B CA 1
ATOM 6580 C C . LYS B 1 306 ? -13.555 -4 -17.172 1 98.25 306 LYS B C 1
ATOM 6582 O O . LYS B 1 306 ? -13.188 -4.562 -18.203 1 98.25 306 LYS B O 1
ATOM 6587 N N . PHE B 1 307 ? -14.375 -4.492 -16.281 1 98.5 307 PHE B N 1
ATOM 6588 C CA . PHE B 1 307 ? -15.008 -5.785 -16.5 1 98.5 307 PHE B CA 1
ATOM 6589 C C . PHE B 1 307 ? -16.438 -5.605 -16.984 1 98.5 307 PHE B C 1
ATOM 6591 O O . PHE B 1 307 ? -17.172 -4.746 -16.484 1 98.5 307 PHE B O 1
ATOM 6598 N N . ASN B 1 308 ? -16.797 -6.395 -17.953 1 97.81 308 ASN B N 1
ATOM 6599 C CA . ASN B 1 308 ? -18.141 -6.316 -18.5 1 97.81 308 ASN B CA 1
ATOM 6600 C C . ASN B 1 308 ? -18.906 -7.633 -18.312 1 97.81 308 ASN B C 1
ATOM 6602 O O . ASN B 1 308 ? -18.484 -8.672 -18.828 1 97.81 308 ASN B O 1
ATOM 6606 N N . ASN B 1 309 ? -20 -7.594 -17.594 1 98.12 309 ASN B N 1
ATOM 6607 C CA . ASN B 1 309 ? -20.812 -8.781 -17.328 1 98.12 309 ASN B CA 1
ATOM 6608 C C . ASN B 1 309 ? -21.625 -9.188 -18.562 1 98.12 309 ASN B C 1
ATOM 6610 O O . ASN B 1 309 ? -22.422 -8.406 -19.062 1 98.12 309 ASN B O 1
ATOM 6614 N N . ILE B 1 310 ? -21.391 -10.367 -19.016 1 97.88 310 ILE B N 1
ATOM 6615 C CA . ILE B 1 310 ? -22.156 -10.938 -20.125 1 97.88 310 ILE B CA 1
ATOM 6616 C C . ILE B 1 310 ? -23.078 -12.047 -19.594 1 97.88 310 ILE B C 1
ATOM 6618 O O . ILE B 1 310 ? -22.609 -12.961 -18.906 1 97.88 310 ILE B O 1
ATOM 6622 N N . PRO B 1 311 ? -24.344 -11.93 -19.969 1 96.94 311 PRO B N 1
ATOM 6623 C CA . PRO B 1 311 ? -25.234 -13.023 -19.562 1 96.94 311 PRO B CA 1
ATOM 6624 C C . PRO B 1 311 ? -24.781 -14.383 -20.094 1 96.94 311 PRO B C 1
ATOM 6626 O O . PRO B 1 311 ? -24.281 -14.469 -21.234 1 96.94 311 PRO B O 1
ATOM 6629 N N . ILE B 1 312 ? -24.984 -15.344 -19.297 1 95.56 312 ILE B N 1
ATOM 6630 C CA . ILE B 1 312 ? -24.453 -16.672 -19.594 1 95.56 312 ILE B CA 1
ATOM 6631 C C . ILE B 1 312 ? -25 -17.156 -20.938 1 95.56 312 ILE B C 1
ATOM 6633 O O . ILE B 1 312 ? -24.312 -17.859 -21.688 1 95.56 312 ILE B O 1
ATOM 6637 N N . ASN B 1 313 ? -26.25 -16.812 -21.375 1 95.06 313 ASN B N 1
ATOM 6638 C CA . ASN B 1 313 ? -26.859 -17.234 -22.625 1 95.06 313 ASN B CA 1
ATOM 6639 C C . ASN B 1 313 ? -26.297 -16.469 -23.828 1 95.06 313 ASN B C 1
ATOM 6641 O O . ASN B 1 313 ? -26.562 -16.828 -24.969 1 95.06 313 ASN B O 1
ATOM 6645 N N . LYS B 1 314 ? -25.5 -15.469 -23.594 1 95.94 314 LYS B N 1
ATOM 6646 C CA . LYS B 1 314 ? -24.875 -14.672 -24.656 1 95.94 314 LYS B CA 1
ATOM 6647 C C . LYS B 1 314 ? -23.359 -14.695 -24.547 1 95.94 314 LYS B C 1
ATOM 6649 O O . LYS B 1 314 ? -22.688 -13.766 -24.984 1 95.94 314 LYS B O 1
ATOM 6654 N N . LYS B 1 315 ? -22.906 -15.672 -23.812 1 91.25 315 LYS B N 1
ATOM 6655 C CA . LYS B 1 315 ? -21.469 -15.734 -23.609 1 91.25 315 LYS B CA 1
ATOM 6656 C C . LYS B 1 315 ? -20.734 -15.852 -24.938 1 91.25 315 LYS B C 1
ATOM 6658 O O . LYS B 1 315 ? -21.188 -16.531 -25.859 1 91.25 315 LYS B O 1
ATOM 6663 N N . PRO B 1 316 ? -19.625 -15.18 -25.062 1 91.81 316 PRO B N 1
ATOM 6664 C CA . PRO B 1 316 ? -18.859 -15.273 -26.297 1 91.81 316 PRO B CA 1
ATOM 6665 C C . PRO B 1 316 ? -18.234 -16.656 -26.5 1 91.81 316 PRO B C 1
ATOM 6667 O O . PRO B 1 316 ? -18.281 -17.484 -25.594 1 91.81 316 PRO B O 1
ATOM 6670 N N . SER B 1 317 ? -17.656 -16.781 -27.688 1 88.62 317 SER B N 1
ATOM 6671 C CA . SER B 1 317 ? -17.047 -18.062 -27.984 1 88.62 317 SER B CA 1
ATOM 6672 C C . SER B 1 317 ? -15.68 -18.203 -27.344 1 88.62 317 SER B C 1
ATOM 6674 O O . SER B 1 317 ? -15.234 -19.312 -27.031 1 88.62 317 SER B O 1
ATOM 6676 N N . ASN B 1 318 ? -15.094 -16.953 -27.25 1 88.56 318 ASN B N 1
ATOM 6677 C CA . ASN B 1 318 ? -13.75 -17.047 -26.688 1 88.56 318 ASN B CA 1
ATOM 6678 C C . ASN B 1 318 ? -13.398 -15.812 -25.859 1 88.56 318 ASN B C 1
ATOM 6680 O O . ASN B 1 318 ? -14.117 -14.812 -25.891 1 88.56 318 ASN B O 1
ATOM 6684 N N . SER B 1 319 ? -12.391 -16.016 -25 1 91.62 319 SER B N 1
ATOM 6685 C CA . SER B 1 319 ? -11.695 -14.938 -24.312 1 91.62 319 SER B CA 1
ATOM 6686 C C . SER B 1 319 ? -12.617 -14.227 -23.328 1 91.62 319 SER B C 1
ATOM 6688 O O . SER B 1 319 ? -12.852 -13.016 -23.453 1 91.62 319 SER B O 1
ATOM 6690 N N . TYR B 1 320 ? -13.117 -14.898 -22.406 1 97.44 320 TYR B N 1
ATOM 6691 C CA . TYR B 1 320 ? -13.867 -14.344 -21.297 1 97.44 320 TYR B CA 1
ATOM 6692 C C . TYR B 1 320 ? -13.523 -15.07 -20 1 97.44 320 TYR B C 1
ATOM 6694 O O . TYR B 1 320 ? -12.914 -16.141 -20.016 1 97.44 320 TYR B O 1
ATOM 6702 N N . ILE B 1 321 ? -13.828 -14.484 -18.906 1 98.56 321 ILE B N 1
ATOM 6703 C CA . ILE B 1 321 ? -13.656 -15.102 -17.609 1 98.56 321 ILE B CA 1
ATOM 6704 C C . ILE B 1 321 ? -14.969 -15.742 -17.156 1 98.56 321 ILE B C 1
ATOM 6706 O O . ILE B 1 321 ? -16.031 -15.117 -17.234 1 98.56 321 ILE B O 1
ATOM 6710 N N . LEU B 1 322 ? -14.961 -17.016 -16.828 1 98.69 322 LEU B N 1
ATOM 6711 C CA . LEU B 1 322 ? -16.125 -17.703 -16.281 1 98.69 322 LEU B CA 1
ATOM 6712 C C . LEU B 1 322 ? -15.969 -17.984 -14.797 1 98.69 322 LEU B C 1
ATOM 6714 O O . LEU B 1 322 ? -15.094 -18.75 -14.398 1 98.69 322 LEU B O 1
ATOM 6718 N N . TYR B 1 323 ? -16.797 -17.312 -14 1 98.69 323 TYR B N 1
ATOM 6719 C CA . TYR B 1 323 ? -16.828 -17.641 -12.578 1 98.69 323 TYR B CA 1
ATOM 6720 C C . TYR B 1 323 ? -17.812 -18.766 -12.289 1 98.69 323 TYR B C 1
ATOM 6722 O O . TYR B 1 323 ? -18.984 -18.672 -12.648 1 98.69 323 TYR B O 1
ATOM 6730 N N . LYS B 1 324 ? -17.312 -19.828 -11.648 1 98.19 324 LYS B N 1
ATOM 6731 C CA . LYS B 1 324 ? -18.125 -21.016 -11.391 1 98.19 324 LYS B CA 1
ATOM 6732 C C . LYS B 1 324 ? -17.938 -21.516 -9.961 1 98.19 324 LYS B C 1
ATOM 6734 O O . LYS B 1 324 ? -16.828 -21.531 -9.445 1 98.19 324 LYS B O 1
ATOM 6739 N N . LYS B 1 325 ? -19.062 -21.797 -9.344 1 97.31 325 LYS B N 1
ATOM 6740 C CA . LYS B 1 325 ? -19.016 -22.406 -8.016 1 97.31 325 LYS B CA 1
ATOM 6741 C C . LYS B 1 325 ? -18.703 -23.906 -8.109 1 97.31 325 LYS B C 1
ATOM 6743 O O . LYS B 1 325 ? -19.391 -24.641 -8.828 1 97.31 325 LYS B O 1
ATOM 6748 N N . THR B 1 326 ? -17.703 -24.297 -7.434 1 94.75 326 THR B N 1
ATOM 6749 C CA . THR B 1 326 ? -17.312 -25.688 -7.336 1 94.75 326 THR B CA 1
ATOM 6750 C C . THR B 1 326 ? -17.094 -26.094 -5.879 1 94.75 326 THR B C 1
ATOM 6752 O O . THR B 1 326 ? -15.992 -25.953 -5.348 1 94.75 326 THR B O 1
ATOM 6755 N N . PRO B 1 327 ? -18.062 -26.531 -5.266 1 87.69 327 PRO B N 1
ATOM 6756 C CA . PRO B 1 327 ? -17.938 -26.875 -3.844 1 87.69 327 PRO B CA 1
ATOM 6757 C C . PRO B 1 327 ? -16.812 -27.875 -3.572 1 87.69 327 PRO B C 1
ATOM 6759 O O . PRO B 1 327 ? -16.781 -28.938 -4.191 1 87.69 327 PRO B O 1
ATOM 6762 N N . SER B 1 328 ? -15.906 -27.484 -2.855 1 86.44 328 SER B N 1
ATOM 6763 C CA . SER B 1 328 ? -14.766 -28.312 -2.48 1 86.44 328 SER B CA 1
ATOM 6764 C C . SER B 1 328 ? -14.18 -27.875 -1.145 1 86.44 328 SER B C 1
ATOM 6766 O O . SER B 1 328 ? -14.164 -26.688 -0.829 1 86.44 328 SER B O 1
ATOM 6768 N N . ALA B 1 329 ? -13.711 -28.828 -0.411 1 83.38 329 ALA B N 1
ATOM 6769 C CA . ALA B 1 329 ? -13.039 -28.531 0.847 1 83.38 329 ALA B CA 1
ATOM 6770 C C . ALA B 1 329 ? -11.523 -28.469 0.658 1 83.38 329 ALA B C 1
ATOM 6772 O O . ALA B 1 329 ? -10.789 -28.094 1.574 1 83.38 329 ALA B O 1
ATOM 6773 N N . SER B 1 330 ? -11.148 -28.781 -0.563 1 85.94 330 SER B N 1
ATOM 6774 C CA . SER B 1 330 ? -9.711 -28.938 -0.792 1 85.94 330 SER B CA 1
ATOM 6775 C C . SER B 1 330 ? -9.078 -27.641 -1.266 1 85.94 330 SER B C 1
ATOM 6777 O O . SER B 1 330 ? -7.852 -27.5 -1.266 1 85.94 330 SER B O 1
ATOM 6779 N N . PHE B 1 331 ? -9.875 -26.719 -1.667 1 91.88 331 PHE B N 1
ATOM 6780 C CA . PHE B 1 331 ? -9.375 -25.422 -2.1 1 91.88 331 PHE B CA 1
ATOM 6781 C C . PHE B 1 331 ? -10.453 -24.344 -1.953 1 91.88 331 PHE B C 1
ATOM 6783 O O . PHE B 1 331 ? -11.633 -24.656 -1.819 1 91.88 331 PHE B O 1
ATOM 6790 N N . CYS B 1 332 ? -9.977 -23.125 -1.976 1 94.5 332 CYS B N 1
ATOM 6791 C CA . CYS B 1 332 ? -10.914 -22.016 -1.926 1 94.5 332 CYS B CA 1
ATOM 6792 C C . CYS B 1 332 ? -11.109 -21.406 -3.309 1 94.5 332 CYS B C 1
ATOM 6794 O O . CYS B 1 332 ? -12.219 -21 -3.658 1 94.5 332 CYS B O 1
ATOM 6796 N N . GLY B 1 333 ? -10.062 -21.344 -4.066 1 97.25 333 GLY B N 1
ATOM 6797 C CA . GLY B 1 333 ? -10.094 -20.812 -5.422 1 97.25 333 GLY B CA 1
ATOM 6798 C C . GLY B 1 333 ? -9.023 -21.406 -6.316 1 97.25 333 GLY B C 1
ATOM 6799 O O . GLY B 1 333 ? -7.941 -21.75 -5.848 1 97.25 333 GLY B O 1
ATOM 6800 N N . LEU B 1 334 ? -9.352 -21.547 -7.621 1 97.94 334 LEU B N 1
ATOM 6801 C CA . LEU B 1 334 ? -8.43 -22.031 -8.641 1 97.94 334 LEU B CA 1
ATOM 6802 C C . LEU B 1 334 ? -8.562 -21.203 -9.922 1 97.94 334 LEU B C 1
ATOM 6804 O O . LEU B 1 334 ? -9.672 -20.844 -10.312 1 97.94 334 LEU B O 1
ATOM 6808 N N . SER B 1 335 ? -7.469 -20.938 -10.492 1 97.81 335 SER B N 1
ATOM 6809 C CA . SER B 1 335 ? -7.516 -20.203 -11.75 1 97.81 335 SER B CA 1
ATOM 6810 C C . SER B 1 335 ? -6.285 -20.484 -12.609 1 97.81 335 SER B C 1
ATOM 6812 O O . SER B 1 335 ? -5.277 -20.984 -12.102 1 97.81 335 SER B O 1
ATOM 6814 N N . TYR B 1 336 ? -6.418 -20.281 -13.875 1 96.5 336 TYR B N 1
ATOM 6815 C CA . TYR B 1 336 ? -5.273 -20.281 -14.773 1 96.5 336 TYR B CA 1
ATOM 6816 C C . TYR B 1 336 ? -4.512 -18.953 -14.672 1 96.5 336 TYR B C 1
ATOM 6818 O O . TYR B 1 336 ? -5.023 -17.984 -14.117 1 96.5 336 TYR B O 1
ATOM 6826 N N . VAL B 1 337 ? -3.336 -18.984 -15.164 1 94.94 337 VAL B N 1
ATOM 6827 C CA . VAL B 1 337 ? -2.521 -17.766 -15.133 1 94.94 337 VAL B CA 1
ATOM 6828 C C . VAL B 1 337 ? -2.527 -17.109 -16.516 1 94.94 337 VAL B C 1
ATOM 6830 O O . VAL B 1 337 ? -2.193 -17.75 -17.516 1 94.94 337 VAL B O 1
ATOM 6833 N N . GLY B 1 338 ? -2.912 -15.859 -16.516 1 95.44 338 GLY B N 1
ATOM 6834 C CA . GLY B 1 338 ? -3.027 -15.164 -17.781 1 95.44 338 GLY B CA 1
ATOM 6835 C C . GLY B 1 338 ? -4.238 -15.602 -18.594 1 95.44 338 GLY B C 1
ATOM 6836 O O . GLY B 1 338 ? -5.043 -16.406 -18.125 1 95.44 338 GLY B O 1
ATOM 6837 N N . ARG B 1 339 ? -4.348 -15.016 -19.703 1 95.38 339 ARG B N 1
ATOM 6838 C CA . ARG B 1 339 ? -5.445 -15.367 -20.594 1 95.38 339 ARG B CA 1
ATOM 6839 C C . ARG B 1 339 ? -5.188 -16.703 -21.281 1 95.38 339 ARG B C 1
ATOM 6841 O O . ARG B 1 339 ? -4.098 -16.938 -21.797 1 95.38 339 ARG B O 1
ATOM 6848 N N . VAL B 1 340 ? -6.184 -17.547 -21.234 1 94.19 340 VAL B N 1
ATOM 6849 C CA . VAL B 1 340 ? -6.055 -18.859 -21.875 1 94.19 340 VAL B CA 1
ATOM 6850 C C . VAL B 1 340 ? -7.223 -19.094 -22.828 1 94.19 340 VAL B C 1
ATOM 6852 O O . VAL B 1 340 ? -8.234 -18.375 -22.766 1 94.19 340 VAL B O 1
ATOM 6855 N N . SER B 1 341 ? -7.086 -20.016 -23.75 1 90.62 341 SER B N 1
ATOM 6856 C CA . SER B 1 341 ? -8.133 -20.406 -24.688 1 90.62 341 SER B CA 1
ATOM 6857 C C . SER B 1 341 ? -8.844 -21.672 -24.203 1 90.62 341 SER B C 1
ATOM 6859 O O . SER B 1 341 ? -8.211 -22.578 -23.672 1 90.62 341 SER B O 1
ATOM 6861 N N . PRO B 1 342 ? -10.047 -21.859 -24.484 1 93.31 342 PRO B N 1
ATOM 6862 C CA . PRO B 1 342 ? -10.945 -20.891 -25.141 1 93.31 342 PRO B CA 1
ATOM 6863 C C . PRO B 1 342 ? -11.359 -19.75 -24.219 1 93.31 342 PRO B C 1
ATOM 6865 O O . PRO B 1 342 ? -11.672 -18.656 -24.688 1 93.31 342 PRO B O 1
ATOM 6868 N N . PHE B 1 343 ? -11.477 -19.984 -22.922 1 96.06 343 PHE B N 1
ATOM 6869 C CA . PHE B 1 343 ? -11.812 -18.969 -21.922 1 96.06 343 PHE B CA 1
ATOM 6870 C C . PHE B 1 343 ? -11.164 -19.297 -20.578 1 96.06 343 PHE B C 1
ATOM 6872 O O . PHE B 1 343 ? -10.523 -20.344 -20.422 1 96.06 343 PHE B O 1
ATOM 6879 N N . ASN B 1 344 ? -11.203 -18.359 -19.625 1 97.88 344 ASN B N 1
ATOM 6880 C CA . ASN B 1 344 ? -10.602 -18.531 -18.312 1 97.88 344 ASN B CA 1
ATOM 6881 C C . ASN B 1 344 ? -11.648 -18.891 -17.266 1 97.88 344 ASN B C 1
ATOM 6883 O O . ASN B 1 344 ? -12.32 -18.016 -16.703 1 97.88 344 ASN B O 1
ATOM 6887 N N . PRO B 1 345 ? -11.75 -20.156 -16.953 1 98.19 345 PRO B N 1
ATOM 6888 C CA . PRO B 1 345 ? -12.586 -20.484 -15.789 1 98.19 345 PRO B CA 1
ATOM 6889 C C . PRO B 1 345 ? -11.914 -20.125 -14.461 1 98.19 345 PRO B C 1
ATOM 6891 O O . PRO B 1 345 ? -10.703 -20.297 -14.312 1 98.19 345 PRO B O 1
ATOM 6894 N N . ILE B 1 346 ? -12.602 -19.562 -13.547 1 98.62 346 ILE B N 1
ATOM 6895 C CA . ILE B 1 346 ? -12.219 -19.391 -12.148 1 98.62 346 ILE B CA 1
ATOM 6896 C C . ILE B 1 346 ? -13.156 -20.188 -11.25 1 98.62 346 ILE B C 1
ATOM 6898 O O . ILE B 1 346 ? -14.359 -19.922 -11.203 1 98.62 346 ILE B O 1
ATOM 6902 N N . TYR B 1 347 ? -12.609 -21.219 -10.617 1 98.12 347 TYR B N 1
ATOM 6903 C CA . TYR B 1 347 ? -13.375 -22.094 -9.742 1 98.12 347 TYR B CA 1
ATOM 6904 C C . TYR B 1 347 ? -13.344 -21.594 -8.305 1 98.12 347 TYR B C 1
ATOM 6906 O O . TYR B 1 347 ? -12.273 -21.406 -7.73 1 98.12 347 TYR B O 1
ATOM 6914 N N . LEU B 1 348 ? -14.5 -21.406 -7.715 1 97.94 348 LEU B N 1
ATOM 6915 C CA . LEU B 1 348 ? -14.641 -20.891 -6.355 1 97.94 348 LEU B CA 1
ATOM 6916 C C . LEU B 1 348 ? -15.438 -21.875 -5.488 1 97.94 348 LEU B C 1
ATOM 6918 O O . LEU B 1 348 ? -16.547 -22.25 -5.84 1 97.94 348 LEU B O 1
ATOM 6922 N N . SER B 1 349 ? -14.914 -22.266 -4.383 1 95.06 349 SER B N 1
ATOM 6923 C CA . SER B 1 349 ? -15.586 -23.266 -3.551 1 95.06 349 SER B CA 1
ATOM 6924 C C . SER B 1 349 ? -16.719 -22.641 -2.744 1 95.06 349 SER B C 1
ATOM 6926 O O . SER B 1 349 ? -17.766 -23.25 -2.551 1 95.06 349 SER B O 1
ATOM 6928 N N . PHE B 1 350 ? -16.5 -21.406 -2.205 1 92.81 350 PHE B N 1
ATOM 6929 C CA . PHE B 1 350 ? -17.391 -20.719 -1.29 1 92.81 350 PHE B CA 1
ATOM 6930 C C . PHE B 1 350 ? -17.688 -21.562 -0.06 1 92.81 350 PHE B C 1
ATOM 6932 O O . PHE B 1 350 ? -18.781 -21.516 0.504 1 92.81 350 PHE B O 1
ATOM 6939 N N . SER B 1 351 ? -16.719 -22.469 0.229 1 89.75 351 SER B N 1
ATOM 6940 C CA . SER B 1 351 ? -16.859 -23.297 1.416 1 89.75 351 SER B CA 1
ATOM 6941 C C . SER B 1 351 ? -16.781 -22.469 2.691 1 89.75 351 SER B C 1
ATOM 6943 O O . SER B 1 351 ? -16.281 -21.344 2.672 1 89.75 351 SER B O 1
ATOM 6945 N N . SER B 1 352 ? -17.234 -22.984 3.83 1 85 352 SER B N 1
ATOM 6946 C CA . SER B 1 352 ? -17.281 -22.281 5.105 1 85 352 SER B CA 1
ATOM 6947 C C . SER B 1 352 ? -15.875 -22.047 5.66 1 85 352 SER B C 1
ATOM 6949 O O . SER B 1 352 ? -15.672 -21.156 6.488 1 85 352 SER B O 1
ATOM 6951 N N . ILE B 1 353 ? -14.93 -22.797 5.117 1 86.12 353 ILE B N 1
ATOM 6952 C CA . ILE B 1 353 ? -13.57 -22.656 5.629 1 86.12 353 ILE B CA 1
ATOM 6953 C C . ILE B 1 353 ? -12.883 -21.484 4.941 1 86.12 353 ILE B C 1
ATOM 6955 O O . ILE B 1 353 ? -11.836 -21.016 5.391 1 86.12 353 ILE B O 1
ATOM 6959 N N . CYS B 1 354 ? -13.422 -21.125 3.803 1 89.19 354 CYS B N 1
ATOM 6960 C CA . CYS B 1 354 ? -12.836 -20.016 3.051 1 89.19 354 CYS B CA 1
ATOM 6961 C C . CYS B 1 354 ? -13.344 -18.672 3.568 1 89.19 354 CYS B C 1
ATOM 6963 O O . CYS B 1 354 ? -14.5 -18.312 3.336 1 89.19 354 CYS B O 1
ATOM 6965 N N . LYS B 1 355 ? -12.43 -18.062 4.227 1 87.25 355 LYS B N 1
ATOM 6966 C CA . LYS B 1 355 ? -12.789 -16.75 4.754 1 87.25 355 LYS B CA 1
ATOM 6967 C C . LYS B 1 355 ? -12.398 -15.648 3.775 1 87.25 355 LYS B C 1
ATOM 6969 O O . LYS B 1 355 ? -11.594 -15.867 2.871 1 87.25 355 LYS B O 1
ATOM 6974 N N . ASN B 1 356 ? -13.055 -14.484 3.865 1 90 356 ASN B N 1
ATOM 6975 C CA . ASN B 1 356 ? -12.773 -13.312 3.035 1 90 356 ASN B CA 1
ATOM 6976 C C . ASN B 1 356 ? -12.961 -13.625 1.553 1 90 356 ASN B C 1
ATOM 6978 O O . ASN B 1 356 ? -12.023 -13.492 0.766 1 90 356 ASN B O 1
ATOM 6982 N N . LEU B 1 357 ? -14.172 -13.953 1.185 1 94.62 357 LEU B N 1
ATOM 6983 C CA . LEU B 1 357 ? -14.539 -14.453 -0.137 1 94.62 357 LEU B CA 1
ATOM 6984 C C . LEU B 1 357 ? -14.172 -13.445 -1.22 1 94.62 357 LEU B C 1
ATOM 6986 O O . LEU B 1 357 ? -13.633 -13.812 -2.268 1 94.62 357 LEU B O 1
ATOM 6990 N N . VAL B 1 358 ? -14.367 -12.172 -0.945 1 94.88 358 VAL B N 1
ATOM 6991 C CA . VAL B 1 358 ? -14.047 -11.133 -1.922 1 94.88 358 VAL B CA 1
ATOM 6992 C C . VAL B 1 358 ? -12.547 -11.133 -2.207 1 94.88 358 VAL B C 1
ATOM 6994 O O . VAL B 1 358 ? -12.125 -11.055 -3.363 1 94.88 358 VAL B O 1
ATOM 6997 N N . GLY B 1 359 ? -11.766 -11.297 -1.176 1 96.75 359 GLY B N 1
ATOM 6998 C CA . GLY B 1 359 ? -10.32 -11.344 -1.344 1 96.75 359 GLY B CA 1
ATOM 6999 C C . GLY B 1 359 ? -9.852 -12.547 -2.135 1 96.75 359 GLY B C 1
ATOM 7000 O O . GLY B 1 359 ? -8.922 -12.445 -2.939 1 96.75 359 GLY B O 1
ATOM 7001 N N . ILE B 1 360 ? -10.484 -13.672 -1.936 1 97.69 360 ILE B N 1
ATOM 7002 C CA . ILE B 1 360 ? -10.156 -14.883 -2.67 1 97.69 360 ILE B CA 1
ATOM 7003 C C . ILE B 1 360 ? -10.453 -14.688 -4.156 1 97.69 360 ILE B C 1
ATOM 7005 O O . ILE B 1 360 ? -9.641 -15.055 -5.012 1 97.69 360 ILE B O 1
ATOM 7009 N N . ILE B 1 361 ? -11.586 -14.055 -4.461 1 98.56 361 ILE B N 1
ATOM 7010 C CA . ILE B 1 361 ? -11.984 -13.797 -5.84 1 98.56 361 ILE B CA 1
ATOM 7011 C C . ILE B 1 361 ? -10.992 -12.844 -6.5 1 98.56 361 ILE B C 1
ATOM 7013 O O . ILE B 1 361 ? -10.57 -13.062 -7.637 1 98.56 361 ILE B O 1
ATOM 7017 N N . ILE B 1 362 ? -10.586 -11.812 -5.727 1 98.56 362 ILE B N 1
ATOM 7018 C CA . ILE B 1 362 ? -9.586 -10.883 -6.246 1 98.56 362 ILE B CA 1
ATOM 7019 C C . ILE B 1 362 ? -8.289 -11.625 -6.555 1 98.56 362 ILE B C 1
ATOM 7021 O O . ILE B 1 362 ? -7.723 -11.469 -7.637 1 98.56 362 ILE B O 1
ATOM 7025 N N . HIS B 1 363 ? -7.836 -12.484 -5.684 1 98.62 363 HIS B N 1
ATOM 7026 C CA . HIS B 1 363 ? -6.602 -13.242 -5.828 1 98.62 363 HIS B CA 1
ATOM 7027 C C . HIS B 1 363 ? -6.621 -14.086 -7.102 1 98.62 363 HIS B C 1
ATOM 7029 O O . HIS B 1 363 ? -5.699 -14.008 -7.918 1 98.62 363 HIS B O 1
ATOM 7035 N N . GLU B 1 364 ? -7.688 -14.844 -7.297 1 98.56 364 GLU B N 1
ATOM 7036 C CA . GLU B 1 364 ? -7.797 -15.703 -8.469 1 98.56 364 GLU B CA 1
ATOM 7037 C C . GLU B 1 364 ? -7.918 -14.883 -9.75 1 98.56 364 GLU B C 1
ATOM 7039 O O . GLU B 1 364 ? -7.398 -15.273 -10.797 1 98.56 364 GLU B O 1
ATOM 7044 N N . THR B 1 365 ? -8.625 -13.781 -9.648 1 98.75 365 THR B N 1
ATOM 7045 C CA . THR B 1 365 ? -8.75 -12.914 -10.82 1 98.75 365 THR B CA 1
ATOM 7046 C C . THR B 1 365 ? -7.398 -12.305 -11.188 1 98.75 365 THR B C 1
ATOM 7048 O O . THR B 1 365 ? -7.082 -12.148 -12.367 1 98.75 365 THR B O 1
ATOM 7051 N N . MET B 1 366 ? -6.609 -11.992 -10.133 1 98.44 366 MET B N 1
ATOM 7052 C CA . MET B 1 366 ? -5.262 -11.484 -10.383 1 98.44 366 MET B CA 1
ATOM 7053 C C . MET B 1 366 ? -4.414 -12.516 -11.117 1 98.44 366 MET B C 1
ATOM 7055 O O . MET B 1 366 ? -3.66 -12.164 -12.023 1 98.44 366 MET B O 1
ATOM 7059 N N . HIS B 1 367 ? -4.504 -13.773 -10.766 1 97.75 367 HIS B N 1
ATOM 7060 C CA . HIS B 1 367 ? -3.846 -14.828 -11.539 1 97.75 367 HIS B CA 1
ATOM 7061 C C . HIS B 1 367 ? -4.297 -14.805 -13 1 97.75 367 HIS B C 1
ATOM 7063 O O . HIS B 1 367 ? -3.467 -14.859 -13.906 1 97.75 367 HIS B O 1
ATOM 7069 N N . THR B 1 368 ? -5.582 -14.664 -13.156 1 97.94 368 THR B N 1
ATOM 7070 C CA . THR B 1 368 ? -6.164 -14.648 -14.492 1 97.94 368 THR B CA 1
ATOM 7071 C C . THR B 1 368 ? -5.637 -13.461 -15.297 1 97.94 368 THR B C 1
ATOM 7073 O O . THR B 1 368 ? -5.484 -13.555 -16.516 1 97.94 368 THR B O 1
ATOM 7076 N N . LEU B 1 369 ? -5.309 -12.438 -14.594 1 97.25 369 LEU B N 1
ATOM 7077 C CA . LEU B 1 369 ? -4.773 -11.25 -15.25 1 97.25 369 LEU B CA 1
ATOM 7078 C C . LEU B 1 369 ? -3.268 -11.383 -15.469 1 97.25 369 LEU B C 1
ATOM 7080 O O . LEU B 1 369 ? -2.641 -10.492 -16.047 1 97.25 369 LEU B O 1
ATOM 7084 N N . GLY B 1 370 ? -2.688 -12.422 -15 1 95.5 370 GLY B N 1
ATOM 7085 C CA . GLY B 1 370 ? -1.301 -12.719 -15.32 1 95.5 370 GLY B CA 1
ATOM 7086 C C . GLY B 1 370 ? -0.344 -12.414 -14.188 1 95.5 370 GLY B C 1
ATOM 7087 O O . GLY B 1 370 ? 0.862 -12.273 -14.406 1 95.5 370 GLY B O 1
ATOM 7088 N N . ILE B 1 371 ? -0.782 -12.305 -12.969 1 96.12 371 ILE B N 1
ATOM 7089 C CA . ILE B 1 371 ? 0.061 -11.945 -11.836 1 96.12 371 ILE B CA 1
ATOM 7090 C C . ILE B 1 371 ? 0.442 -13.195 -11.055 1 96.12 371 ILE B C 1
ATOM 7092 O O . ILE B 1 371 ? -0.398 -14.07 -10.82 1 96.12 371 ILE B O 1
ATOM 7096 N N . ALA B 1 372 ? 1.712 -13.312 -10.688 1 94.38 372 ALA B N 1
ATOM 7097 C CA . ALA B 1 372 ? 2.234 -14.43 -9.906 1 94.38 372 ALA B CA 1
ATOM 7098 C C . ALA B 1 372 ? 2.217 -14.117 -8.414 1 94.38 372 ALA B C 1
ATOM 7100 O O . ALA B 1 372 ? 1.91 -12.992 -8.016 1 94.38 372 ALA B O 1
ATOM 7101 N N . HIS B 1 373 ? 2.51 -15.141 -7.68 1 97.62 373 HIS B N 1
ATOM 7102 C CA . HIS B 1 373 ? 2.58 -14.961 -6.234 1 97.62 373 HIS B CA 1
ATOM 7103 C C . HIS B 1 373 ? 3.738 -14.047 -5.852 1 97.62 373 HIS B C 1
ATOM 7105 O O . HIS B 1 373 ? 4.82 -14.125 -6.441 1 97.62 373 HIS B O 1
ATOM 7111 N N . GLN B 1 374 ? 3.473 -13.281 -4.863 1 97.62 374 GLN B N 1
ATOM 7112 C CA . GLN B 1 374 ? 4.422 -12.273 -4.387 1 97.62 374 GLN B CA 1
ATOM 7113 C C . GLN B 1 374 ? 5.676 -12.93 -3.818 1 97.62 374 GLN B C 1
ATOM 7115 O O . GLN B 1 374 ? 6.793 -12.508 -4.109 1 97.62 374 GLN B O 1
ATOM 7120 N N . HIS B 1 375 ? 5.539 -14.039 -3.057 1 97.12 375 HIS B N 1
ATOM 7121 C CA . HIS B 1 375 ? 6.648 -14.648 -2.334 1 97.12 375 HIS B CA 1
ATOM 7122 C C . HIS B 1 375 ? 7.531 -15.469 -3.268 1 97.12 375 HIS B C 1
ATOM 7124 O O . HIS B 1 375 ? 8.562 -15.992 -2.85 1 97.12 375 HIS B O 1
ATOM 7130 N N . SER B 1 376 ? 7.195 -15.547 -4.555 1 94.25 376 SER B N 1
ATOM 7131 C CA . SER B 1 376 ? 8 -16.281 -5.523 1 94.25 376 SER B CA 1
ATOM 7132 C C . SER B 1 376 ? 8.797 -15.328 -6.414 1 94.25 376 SER B C 1
ATOM 7134 O O . SER B 1 376 ? 9.445 -15.758 -7.371 1 94.25 376 SER B O 1
ATOM 7136 N N . ARG B 1 377 ? 8.789 -14.125 -6.117 1 94.25 377 ARG B N 1
ATOM 7137 C CA . ARG B 1 377 ? 9.484 -13.109 -6.906 1 94.25 377 ARG B CA 1
ATOM 7138 C C . ARG B 1 377 ? 10.992 -13.359 -6.891 1 94.25 377 ARG B C 1
ATOM 7140 O O . ARG B 1 377 ? 11.523 -13.953 -5.949 1 94.25 377 ARG B O 1
ATOM 7147 N N . ILE B 1 378 ? 11.672 -12.812 -7.824 1 90.5 378 ILE B N 1
ATOM 7148 C CA . ILE B 1 378 ? 13.109 -12.992 -7.98 1 90.5 378 ILE B CA 1
ATOM 7149 C C . ILE B 1 378 ? 13.844 -12.281 -6.844 1 90.5 378 ILE B C 1
ATOM 7151 O O . ILE B 1 378 ? 14.93 -12.695 -6.441 1 90.5 378 ILE B O 1
ATOM 7155 N N . ASP B 1 379 ? 13.219 -11.227 -6.25 1 93.25 379 ASP B N 1
ATOM 7156 C CA . ASP B 1 379 ? 13.883 -10.438 -5.219 1 93.25 379 ASP B CA 1
ATOM 7157 C C . ASP B 1 379 ? 13.375 -10.805 -3.828 1 93.25 379 ASP B C 1
ATOM 7159 O O . ASP B 1 379 ? 13.672 -10.125 -2.848 1 93.25 379 ASP B O 1
ATOM 7163 N N . ARG B 1 380 ? 12.633 -11.898 -3.699 1 94.38 380 ARG B N 1
ATOM 7164 C CA . ARG B 1 380 ? 11.922 -12.203 -2.461 1 94.38 380 ARG B CA 1
ATOM 7165 C C . ARG B 1 380 ? 12.898 -12.453 -1.318 1 94.38 380 ARG B C 1
ATOM 7167 O O . ARG B 1 380 ? 12.609 -12.133 -0.164 1 94.38 380 ARG B O 1
ATOM 7174 N N . ASP B 1 381 ? 14.109 -12.938 -1.532 1 93.62 381 ASP B N 1
ATOM 7175 C CA . ASP B 1 381 ? 15.031 -13.336 -0.469 1 93.62 381 ASP B CA 1
ATOM 7176 C C . ASP B 1 381 ? 15.625 -12.117 0.23 1 93.62 381 ASP B C 1
ATOM 7178 O O . ASP B 1 381 ? 16.234 -12.242 1.294 1 93.62 381 ASP B O 1
ATOM 7182 N N . GLN B 1 382 ? 15.43 -10.945 -0.358 1 94.56 382 GLN B N 1
ATOM 7183 C CA . GLN B 1 382 ? 15.805 -9.711 0.319 1 94.56 382 GLN B CA 1
ATOM 7184 C C . GLN B 1 382 ? 14.75 -9.289 1.338 1 94.56 382 GLN B C 1
ATOM 7186 O O . GLN B 1 382 ? 15 -8.438 2.188 1 94.56 382 GLN B O 1
ATOM 7191 N N . PHE B 1 383 ? 13.602 -9.945 1.294 1 96.62 383 PHE B N 1
ATOM 7192 C CA . PHE B 1 383 ? 12.484 -9.422 2.074 1 96.62 383 PHE B CA 1
ATOM 7193 C C . PHE B 1 383 ? 11.898 -10.508 2.969 1 96.62 383 PHE B C 1
ATOM 7195 O O . PHE B 1 383 ? 11.211 -10.203 3.947 1 96.62 383 PHE B O 1
ATOM 7202 N N . ILE B 1 384 ? 12.102 -11.758 2.592 1 97.38 384 ILE B N 1
ATOM 7203 C CA . ILE B 1 384 ? 11.594 -12.859 3.406 1 97.38 384 ILE B CA 1
ATOM 7204 C C . ILE B 1 384 ? 12.68 -13.922 3.566 1 97.38 384 ILE B C 1
ATOM 7206 O O . ILE B 1 384 ? 13.57 -14.047 2.721 1 97.38 384 ILE B O 1
ATOM 7210 N N . LYS B 1 385 ? 12.578 -14.57 4.664 1 96.38 385 LYS B N 1
ATOM 7211 C CA . LYS B 1 385 ? 13.367 -15.773 4.922 1 96.38 385 LYS B CA 1
ATOM 7212 C C . LYS B 1 385 ? 12.484 -17.016 4.914 1 96.38 385 LYS B C 1
ATOM 7214 O O . LYS B 1 385 ? 11.43 -17.031 5.555 1 96.38 385 LYS B O 1
ATOM 7219 N N . ILE B 1 386 ? 12.906 -18.016 4.164 1 96.56 386 ILE B N 1
ATOM 7220 C CA . ILE B 1 386 ? 12.172 -19.281 4.117 1 96.56 386 ILE B CA 1
ATOM 7221 C C . ILE B 1 386 ? 12.742 -20.25 5.141 1 96.56 386 ILE B C 1
ATOM 7223 O O . ILE B 1 386 ? 13.953 -20.484 5.176 1 96.56 386 ILE B O 1
ATOM 7227 N N . ASN B 1 387 ? 11.875 -20.75 5.996 1 96.94 387 ASN B N 1
ATOM 7228 C CA . ASN B 1 387 ? 12.266 -21.797 6.938 1 96.94 387 ASN B CA 1
ATOM 7229 C C . ASN B 1 387 ? 12.164 -23.188 6.312 1 96.94 387 ASN B C 1
ATOM 7231 O O . ASN B 1 387 ? 11.211 -23.922 6.578 1 96.94 387 ASN B O 1
ATOM 7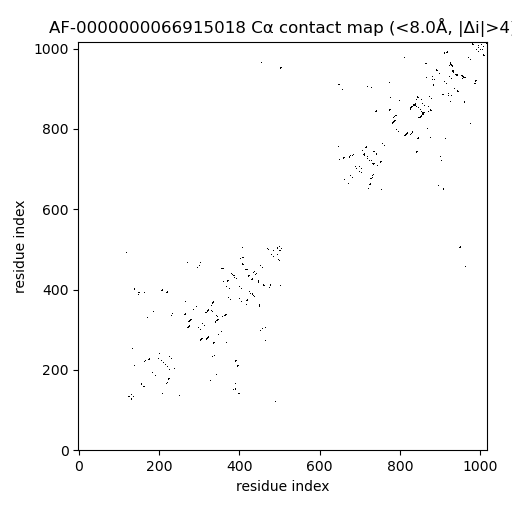235 N N . TRP B 1 388 ? 13.188 -23.547 5.641 1 96.31 388 TRP B N 1
ATOM 7236 C CA . TRP B 1 388 ? 13.203 -24.766 4.832 1 96.31 388 TRP B CA 1
ATOM 7237 C C . TRP B 1 388 ? 13.016 -26 5.703 1 96.31 388 TRP B C 1
ATOM 7239 O O . TRP B 1 388 ? 12.461 -27 5.258 1 96.31 388 TRP B O 1
ATOM 7249 N N . GLU B 1 389 ? 13.391 -25.938 6.949 1 95.12 389 GLU B N 1
ATOM 7250 C CA . GLU B 1 389 ? 13.289 -27.078 7.855 1 95.12 389 GLU B CA 1
ATOM 7251 C C . GLU B 1 389 ? 11.836 -27.391 8.203 1 95.12 389 GLU B C 1
ATOM 7253 O O . GLU B 1 389 ? 11.508 -28.516 8.586 1 95.12 389 GLU B O 1
ATOM 7258 N N . ASN B 1 390 ? 11.078 -26.375 8.016 1 96.56 390 ASN B N 1
ATOM 7259 C CA . ASN B 1 390 ? 9.672 -26.562 8.383 1 96.56 390 ASN B CA 1
ATOM 7260 C C . ASN B 1 390 ? 8.797 -26.766 7.152 1 96.56 390 ASN B C 1
ATOM 7262 O O . ASN B 1 390 ? 7.57 -26.719 7.246 1 96.56 390 ASN B O 1
ATOM 7266 N N . ILE B 1 391 ? 9.352 -27 6.02 1 96.06 391 ILE B N 1
ATOM 7267 C CA . ILE B 1 391 ? 8.594 -27.141 4.781 1 96.06 391 ILE B CA 1
ATOM 7268 C C . ILE B 1 391 ? 8.547 -28.609 4.359 1 96.06 391 ILE B C 1
ATOM 7270 O O . ILE B 1 391 ? 9.562 -29.297 4.406 1 96.06 391 ILE B O 1
ATOM 7274 N N . ASN B 1 392 ? 7.355 -29.094 4.02 1 94.75 392 ASN B N 1
ATOM 7275 C CA . ASN B 1 392 ? 7.246 -30.359 3.305 1 94.75 392 ASN B CA 1
ATOM 7276 C C . ASN B 1 392 ? 7.898 -30.281 1.926 1 94.75 392 ASN B C 1
ATOM 7278 O O . ASN B 1 392 ? 7.398 -29.594 1.038 1 94.75 392 ASN B O 1
ATOM 7282 N N . PRO B 1 393 ? 8.969 -31 1.733 1 95.38 393 PRO B N 1
ATOM 7283 C CA . PRO B 1 393 ? 9.742 -30.875 0.496 1 95.38 393 PRO B CA 1
ATOM 7284 C C . PRO B 1 393 ? 8.922 -31.188 -0.75 1 95.38 393 PRO B C 1
ATOM 7286 O O . PRO B 1 393 ? 9.258 -30.75 -1.849 1 95.38 393 PRO B O 1
ATOM 7289 N N . GLN B 1 394 ? 7.848 -31.922 -0.632 1 96.12 394 GLN B N 1
ATOM 7290 C CA . GLN B 1 394 ? 7.035 -32.312 -1.773 1 96.12 394 GLN B CA 1
ATOM 7291 C C . GLN B 1 394 ? 6.258 -31.141 -2.342 1 96.12 394 GLN B C 1
ATOM 7293 O O . GLN B 1 394 ? 5.68 -31.234 -3.426 1 96.12 394 GLN B O 1
ATOM 7298 N N . PHE B 1 395 ? 6.27 -29.984 -1.6 1 96 395 PHE B N 1
ATOM 7299 C CA . PHE B 1 395 ? 5.57 -28.781 -2.023 1 96 395 PHE B CA 1
ATOM 7300 C C . PHE B 1 395 ? 6.562 -27.688 -2.406 1 96 395 PHE B C 1
ATOM 7302 O O . PHE B 1 395 ? 6.273 -26.5 -2.26 1 96 395 PHE B O 1
ATOM 7309 N N . TYR B 1 396 ? 7.691 -28.047 -2.916 1 95.31 396 TYR B N 1
ATOM 7310 C CA . TYR B 1 396 ? 8.742 -27.094 -3.236 1 95.31 396 TYR B CA 1
ATOM 7311 C C . TYR B 1 396 ? 8.273 -26.109 -4.305 1 95.31 396 TYR B C 1
ATOM 7313 O O . TYR B 1 396 ? 8.766 -24.969 -4.375 1 95.31 396 TYR B O 1
ATOM 7321 N N . ASP B 1 397 ? 7.391 -26.5 -5.227 1 94 397 ASP B N 1
ATOM 7322 C CA . ASP B 1 397 ? 6.898 -25.609 -6.281 1 94 397 ASP B CA 1
ATOM 7323 C C . ASP B 1 397 ? 6.34 -24.312 -5.703 1 94 397 ASP B C 1
ATOM 7325 O O . ASP B 1 397 ? 6.395 -23.266 -6.348 1 94 397 ASP B O 1
ATOM 7329 N N . MET B 1 398 ? 5.855 -24.328 -4.48 1 95.75 398 MET B N 1
ATOM 7330 C CA . MET B 1 398 ? 5.25 -23.156 -3.844 1 95.75 398 MET B CA 1
ATOM 7331 C C . MET B 1 398 ? 6.316 -22.141 -3.441 1 95.75 398 MET B C 1
ATOM 7333 O O . MET B 1 398 ? 6 -21 -3.135 1 95.75 398 MET B O 1
ATOM 7337 N N . PHE B 1 399 ? 7.531 -22.547 -3.492 1 94.88 399 PHE B N 1
ATOM 7338 C CA . PHE B 1 399 ? 8.586 -21.688 -2.977 1 94.88 399 PHE B CA 1
ATOM 7339 C C . PHE B 1 399 ? 9.633 -21.406 -4.051 1 94.88 399 PHE B C 1
ATOM 7341 O O . PHE B 1 399 ? 10.523 -20.578 -3.857 1 94.88 399 PHE B O 1
ATOM 7348 N N . ALA B 1 400 ? 9.555 -22.109 -5.152 1 91.88 400 ALA B N 1
ATOM 7349 C CA . ALA B 1 400 ? 10.508 -21.891 -6.234 1 91.88 400 ALA B CA 1
ATOM 7350 C C . ALA B 1 400 ? 10.391 -20.484 -6.793 1 91.88 400 ALA B C 1
ATOM 7352 O O . ALA B 1 400 ? 9.281 -19.953 -6.957 1 91.88 400 ALA B O 1
ATOM 7353 N N . ILE B 1 401 ? 11.477 -19.875 -7.023 1 90.88 401 ILE B N 1
ATOM 7354 C CA . ILE B 1 401 ? 11.484 -18.516 -7.578 1 90.88 401 ILE B CA 1
ATOM 7355 C C . ILE B 1 401 ? 10.969 -18.547 -9.016 1 90.88 401 ILE B C 1
ATOM 7357 O O . ILE B 1 401 ? 11.352 -19.422 -9.805 1 90.88 401 ILE B O 1
ATOM 7361 N N . SER B 1 402 ? 10.133 -17.625 -9.32 1 87.62 402 SER B N 1
ATOM 7362 C CA . SER B 1 402 ? 9.539 -17.547 -10.648 1 87.62 402 SER B CA 1
ATOM 7363 C C . SER B 1 402 ? 10.469 -16.859 -11.633 1 87.62 402 SER B C 1
ATOM 7365 O O . SER B 1 402 ? 11.297 -16.047 -11.242 1 87.62 402 SER B O 1
ATOM 7367 N N . ASP B 1 403 ? 10.289 -17.234 -12.844 1 84.19 403 ASP B N 1
ATOM 7368 C CA . ASP B 1 403 ? 11.07 -16.641 -13.922 1 84.19 403 ASP B CA 1
ATOM 7369 C C . ASP B 1 403 ? 10.688 -15.172 -14.133 1 84.19 403 ASP B C 1
ATOM 7371 O O . ASP B 1 403 ? 9.555 -14.875 -14.531 1 84.19 403 ASP B O 1
ATOM 7375 N N . PRO B 1 404 ? 11.633 -14.25 -13.984 1 87.25 404 PRO B N 1
ATOM 7376 C CA . PRO B 1 404 ? 11.281 -12.836 -14.133 1 87.25 404 PRO B CA 1
ATOM 7377 C C . PRO B 1 404 ? 10.953 -12.461 -15.578 1 87.25 404 PRO B C 1
ATOM 7379 O O . PRO B 1 404 ? 10.406 -11.383 -15.828 1 87.25 404 PRO B O 1
ATOM 7382 N N . LYS B 1 405 ? 11.281 -13.32 -16.531 1 84.94 405 LYS B N 1
ATOM 7383 C CA . LYS B 1 405 ? 10.914 -13.062 -17.906 1 84.94 405 LYS B CA 1
ATOM 7384 C C . LYS B 1 405 ? 9.406 -13.195 -18.109 1 84.94 405 LYS B C 1
ATOM 7386 O O . LYS B 1 405 ? 8.82 -12.5 -18.938 1 84.94 405 LYS B O 1
ATOM 7391 N N . GLN B 1 406 ? 8.898 -14.086 -17.312 1 83.75 406 GLN B N 1
ATOM 7392 C CA . GLN B 1 406 ? 7.469 -14.352 -17.422 1 83.75 406 GLN B CA 1
ATOM 7393 C C . GLN B 1 406 ? 6.672 -13.414 -16.516 1 83.75 406 GLN B C 1
ATOM 7395 O O . GLN B 1 406 ? 5.559 -13.008 -16.859 1 83.75 406 GLN B O 1
ATOM 7400 N N . PHE B 1 407 ? 7.266 -13.148 -15.391 1 89.62 407 PHE B N 1
ATOM 7401 C CA . PHE B 1 407 ? 6.59 -12.312 -14.406 1 89.62 407 PHE B CA 1
ATOM 7402 C C . PHE B 1 407 ? 7.457 -11.117 -14.023 1 89.62 407 PHE B C 1
ATOM 7404 O O . PHE B 1 407 ? 8.195 -11.172 -13.031 1 89.62 407 PHE B O 1
ATOM 7411 N N . SER B 1 408 ? 7.281 -10.094 -14.797 1 91.06 408 SER B N 1
ATOM 7412 C CA . SER B 1 408 ? 8.055 -8.883 -14.539 1 91.06 408 SER B CA 1
ATOM 7413 C C . SER B 1 408 ? 7.52 -8.125 -13.32 1 91.06 408 SER B C 1
ATOM 7415 O O . SER B 1 408 ? 6.305 -8.039 -13.133 1 91.06 408 SER B O 1
ATOM 7417 N N . THR B 1 409 ? 8.445 -7.531 -12.633 1 93.19 409 THR B N 1
ATOM 7418 C CA . THR B 1 409 ? 8.07 -6.703 -11.492 1 93.19 409 THR B CA 1
ATOM 7419 C C . THR B 1 409 ? 7.781 -5.273 -11.93 1 93.19 409 THR B C 1
ATOM 7421 O O . THR B 1 409 ? 7.215 -4.488 -11.164 1 93.19 409 THR B O 1
ATOM 7424 N N . TYR B 1 410 ? 8.273 -4.977 -13.117 1 95.25 410 TYR B N 1
ATOM 7425 C CA . TYR B 1 410 ? 8.156 -3.629 -13.664 1 95.25 410 TYR B CA 1
ATOM 7426 C C . TYR B 1 410 ? 8.727 -2.598 -12.695 1 95.25 410 TYR B C 1
ATOM 7428 O O . TYR B 1 410 ? 8.219 -1.479 -12.594 1 95.25 410 TYR B O 1
ATOM 7436 N N . GLY B 1 411 ? 9.656 -3.047 -11.875 1 94.94 411 GLY B N 1
ATOM 7437 C CA . GLY B 1 411 ? 10.359 -2.146 -10.977 1 94.94 411 GLY B CA 1
ATOM 7438 C C . GLY B 1 411 ? 9.594 -1.87 -9.695 1 94.94 411 GLY B C 1
ATOM 7439 O O . GLY B 1 411 ? 10.039 -1.078 -8.859 1 94.94 411 GLY B O 1
ATOM 7440 N N . ILE B 1 412 ? 8.477 -2.453 -9.492 1 96.44 412 ILE B N 1
ATOM 7441 C CA . ILE B 1 412 ? 7.707 -2.285 -8.258 1 96.44 412 ILE B CA 1
ATOM 7442 C C . ILE B 1 412 ? 8.344 -3.102 -7.141 1 96.44 412 ILE B C 1
ATOM 7444 O O . ILE B 1 412 ? 8.648 -4.281 -7.32 1 96.44 412 ILE B O 1
ATOM 7448 N N . SER B 1 413 ? 8.562 -2.504 -6.012 1 95.38 413 SER B N 1
ATOM 7449 C CA . SER B 1 413 ? 9.242 -3.154 -4.898 1 95.38 413 SER B CA 1
ATOM 7450 C C . SER B 1 413 ? 8.367 -4.227 -4.262 1 95.38 413 SER B C 1
ATOM 7452 O O . SER B 1 413 ? 7.148 -4.246 -4.473 1 95.38 413 SER B O 1
ATOM 7454 N N . TYR B 1 414 ? 9 -5.105 -3.502 1 97.25 414 TYR B N 1
ATOM 7455 C CA . TYR B 1 414 ? 8.32 -6.184 -2.797 1 97.25 414 TYR B CA 1
ATOM 7456 C C . TYR B 1 414 ? 7.234 -5.637 -1.877 1 97.25 414 TYR B C 1
ATOM 7458 O O . TYR B 1 414 ? 7.422 -4.598 -1.237 1 97.25 414 TYR B O 1
ATOM 7466 N N . ASP B 1 415 ? 6.109 -6.398 -1.771 1 98.12 415 ASP B N 1
ATOM 7467 C CA . ASP B 1 415 ? 4.938 -5.898 -1.058 1 98.12 415 ASP B CA 1
ATOM 7468 C C . ASP B 1 415 ? 4.414 -6.934 -0.067 1 98.12 415 ASP B C 1
ATOM 7470 O O . ASP B 1 415 ? 3.748 -7.895 -0.46 1 98.12 415 ASP B O 1
ATOM 7474 N N . TYR B 1 416 ? 4.578 -6.648 1.233 1 97.88 416 TYR B N 1
ATOM 7475 C CA . TYR B 1 416 ? 4.055 -7.539 2.262 1 97.88 416 TYR B CA 1
ATOM 7476 C C . TYR B 1 416 ? 2.531 -7.484 2.309 1 97.88 416 TYR B C 1
ATOM 7478 O O . TYR B 1 416 ? 1.886 -8.391 2.842 1 97.88 416 TYR B O 1
ATOM 7486 N N . TYR B 1 417 ? 1.952 -6.426 1.706 1 97.69 417 TYR B N 1
ATOM 7487 C CA . TYR B 1 417 ? 0.506 -6.242 1.755 1 97.69 417 TYR B CA 1
ATOM 7488 C C . TYR B 1 417 ? -0.17 -6.926 0.574 1 97.69 417 TYR B C 1
ATOM 7490 O O . TYR B 1 417 ? -1.399 -7.004 0.513 1 97.69 417 TYR B O 1
ATOM 7498 N N . SER B 1 418 ? 0.547 -7.461 -0.345 1 98.56 418 SER B N 1
ATOM 7499 C CA . SER B 1 418 ? -0.008 -7.992 -1.586 1 98.56 418 SER B CA 1
ATOM 7500 C C . SER B 1 418 ? -1.007 -9.109 -1.309 1 98.56 418 SER B C 1
ATOM 7502 O O . SER B 1 418 ? -0.728 -10.023 -0.523 1 98.56 418 SER B O 1
ATOM 7504 N N . ILE B 1 419 ? -2.104 -9.031 -2.008 1 98.19 419 ILE B N 1
ATOM 7505 C CA . ILE B 1 419 ? -3.111 -10.086 -1.915 1 98.19 419 ILE B CA 1
ATOM 7506 C C . ILE B 1 419 ? -2.588 -11.359 -2.572 1 98.19 419 ILE B C 1
ATOM 7508 O O . ILE B 1 419 ? -3.172 -12.43 -2.406 1 98.19 419 ILE B O 1
ATOM 7512 N N . MET B 1 420 ? -1.47 -11.242 -3.23 1 98.44 420 MET B N 1
ATOM 7513 C CA . MET B 1 420 ? -0.866 -12.367 -3.938 1 98.44 420 MET B CA 1
ATOM 7514 C C . MET B 1 420 ? 0.186 -13.055 -3.072 1 98.44 420 MET B C 1
ATOM 7516 O O . MET B 1 420 ? 0.826 -14.008 -3.508 1 98.44 420 MET B O 1
ATOM 7520 N N . HIS B 1 421 ? 0.393 -12.586 -1.855 1 98.5 421 HIS B N 1
ATOM 7521 C CA . HIS B 1 421 ? 1.322 -13.219 -0.927 1 98.5 421 HIS B CA 1
ATOM 7522 C C . HIS B 1 421 ? 0.664 -14.383 -0.198 1 98.5 421 HIS B C 1
ATOM 7524 O O . HIS B 1 421 ? -0.479 -14.273 0.251 1 98.5 421 HIS B O 1
ATOM 7530 N N . TYR B 1 422 ? 1.354 -15.484 -0.074 1 97.56 422 TYR B N 1
ATOM 7531 C CA . TYR B 1 422 ? 0.825 -16.578 0.73 1 97.56 422 TYR B CA 1
ATOM 7532 C C . TYR B 1 422 ? 0.993 -16.297 2.219 1 97.56 422 TYR B C 1
ATOM 7534 O O . TYR B 1 422 ? 1.77 -15.422 2.605 1 97.56 422 TYR B O 1
ATOM 7542 N N . ASN B 1 423 ? 0.199 -17 2.982 1 95.94 423 ASN B N 1
ATOM 7543 C CA . ASN B 1 423 ? 0.272 -16.875 4.434 1 95.94 423 ASN B CA 1
ATOM 7544 C C . ASN B 1 423 ? 1.585 -17.438 4.977 1 95.94 423 ASN B C 1
ATOM 7546 O O . ASN B 1 423 ? 2.297 -18.156 4.273 1 95.94 423 ASN B O 1
ATOM 7550 N N . PHE B 1 424 ? 1.923 -17.188 6.203 1 96.5 424 PHE B N 1
ATOM 7551 C CA . PHE B 1 424 ? 3.242 -17.391 6.789 1 96.5 424 PHE B CA 1
ATOM 7552 C C . PHE B 1 424 ? 3.492 -18.875 7.043 1 96.5 424 PHE B C 1
ATOM 7554 O O . PHE B 1 424 ? 4.633 -19.297 7.27 1 96.5 424 PHE B O 1
ATOM 7561 N N . ASN B 1 425 ? 2.498 -19.719 7.016 1 96.44 425 ASN B N 1
ATOM 7562 C CA . ASN B 1 425 ? 2.717 -21.109 7.398 1 96.44 425 ASN B CA 1
ATOM 7563 C C . ASN B 1 425 ? 2.342 -22.078 6.27 1 96.44 425 ASN B C 1
ATOM 7565 O O . ASN B 1 425 ? 2.027 -23.234 6.52 1 96.44 425 ASN B O 1
ATOM 7569 N N . ILE B 1 426 ? 2.348 -21.609 5.066 1 96 426 ILE B N 1
ATOM 7570 C CA . ILE B 1 426 ? 2 -22.438 3.914 1 96 426 ILE B CA 1
ATOM 7571 C C . ILE B 1 426 ? 2.959 -23.625 3.822 1 96 426 ILE B C 1
ATOM 7573 O O . ILE B 1 426 ? 4.152 -23.484 4.09 1 96 426 ILE B O 1
ATOM 7577 N N . ALA B 1 427 ? 2.396 -24.844 3.484 1 95.81 427 ALA B N 1
ATOM 7578 C CA . ALA B 1 427 ? 3.133 -26.094 3.242 1 95.81 427 ALA B CA 1
ATOM 7579 C C . ALA B 1 427 ? 3.969 -26.469 4.457 1 95.81 427 ALA B C 1
ATOM 7581 O O . ALA B 1 427 ? 4.992 -27.156 4.328 1 95.81 427 ALA B O 1
ATOM 7582 N N . ALA B 1 428 ? 3.602 -26.094 5.641 1 96.44 428 ALA B N 1
ATOM 7583 C CA . ALA B 1 428 ? 4.383 -26.312 6.855 1 96.44 428 ALA B CA 1
ATOM 7584 C C . ALA B 1 428 ? 4.23 -27.75 7.352 1 96.44 428 ALA B C 1
ATOM 7586 O O . ALA B 1 428 ? 3.139 -28.328 7.293 1 96.44 428 ALA B O 1
ATOM 7587 N N . ILE B 1 429 ? 5.309 -28.297 7.816 1 94.38 429 ILE B N 1
ATOM 7588 C CA . ILE B 1 429 ? 5.258 -29.547 8.562 1 94.38 429 ILE B CA 1
ATOM 7589 C C . ILE B 1 429 ? 4.594 -29.312 9.922 1 94.38 429 ILE B C 1
ATOM 7591 O O . ILE B 1 429 ? 3.672 -30.031 10.297 1 94.38 429 ILE B O 1
ATOM 7595 N N . ASP B 1 430 ? 5.008 -28.281 10.633 1 94.19 430 ASP B N 1
ATOM 7596 C CA . ASP B 1 430 ? 4.375 -27.766 11.836 1 94.19 430 ASP B CA 1
ATOM 7597 C C . ASP B 1 430 ? 3.691 -26.422 11.555 1 94.19 430 ASP B C 1
ATOM 7599 O O . ASP B 1 430 ? 4.355 -25.391 11.438 1 94.19 430 ASP B O 1
ATOM 7603 N N . ASP B 1 431 ? 2.4 -26.438 11.477 1 94 431 ASP B N 1
ATOM 7604 C CA . ASP B 1 431 ? 1.649 -25.266 11.031 1 94 431 ASP B CA 1
ATOM 7605 C C . ASP B 1 431 ? 1.637 -24.172 12.109 1 94 431 ASP B C 1
ATOM 7607 O O . ASP B 1 431 ? 1.139 -23.078 11.883 1 94 431 ASP B O 1
ATOM 7611 N N . LYS B 1 432 ? 2.172 -24.406 13.281 1 95.19 432 LYS B N 1
ATOM 7612 C CA . LYS B 1 432 ? 2.289 -23.406 14.344 1 95.19 432 LYS B CA 1
ATOM 7613 C C . LYS B 1 432 ? 3.545 -22.562 14.164 1 95.19 432 LYS B C 1
ATOM 7615 O O . LYS B 1 432 ? 3.695 -21.516 14.805 1 95.19 432 LYS B O 1
ATOM 7620 N N . LYS B 1 433 ? 4.391 -23.047 13.258 1 96.5 433 LYS B N 1
ATOM 7621 C CA . LYS B 1 433 ? 5.633 -22.328 12.969 1 96.5 433 LYS B CA 1
ATOM 7622 C C . LYS B 1 433 ? 5.617 -21.766 11.555 1 96.5 433 LYS B C 1
ATOM 7624 O O . LYS B 1 433 ? 5.109 -22.391 10.625 1 96.5 433 LYS B O 1
ATOM 7629 N N . PRO B 1 434 ? 6.242 -20.609 11.422 1 97.56 434 PRO B N 1
ATOM 7630 C CA . PRO B 1 434 ? 6.219 -20 10.094 1 97.56 434 PRO B CA 1
ATOM 7631 C C . PRO B 1 434 ? 7.16 -20.688 9.109 1 97.56 434 PRO B C 1
ATOM 7633 O O . PRO B 1 434 ? 8.242 -21.125 9.492 1 97.56 434 PRO B O 1
ATOM 7636 N N . THR B 1 435 ? 6.73 -20.797 7.828 1 98.31 435 THR B N 1
ATOM 7637 C CA . THR B 1 435 ? 7.594 -21.188 6.723 1 98.31 435 THR B CA 1
ATOM 7638 C C . THR B 1 435 ? 8.156 -19.953 6.012 1 98.31 435 THR B C 1
ATOM 7640 O O . THR B 1 435 ? 9.219 -20.031 5.387 1 98.31 435 THR B O 1
ATOM 7643 N N . ILE B 1 436 ? 7.41 -18.875 6.035 1 98.38 436 ILE B N 1
ATOM 7644 C CA . ILE B 1 436 ? 7.824 -17.609 5.457 1 98.38 436 ILE B CA 1
ATOM 7645 C C . ILE B 1 436 ? 7.938 -16.547 6.559 1 98.38 436 ILE B C 1
ATOM 7647 O O . ILE B 1 436 ? 6.973 -16.297 7.289 1 98.38 436 ILE B O 1
ATOM 7651 N N . VAL B 1 437 ? 9.094 -15.945 6.695 1 97.75 437 VAL B N 1
ATOM 7652 C CA . VAL B 1 437 ? 9.336 -14.977 7.758 1 97.75 437 VAL B CA 1
ATOM 7653 C C . VAL B 1 437 ? 9.797 -13.648 7.148 1 97.75 437 VAL B C 1
ATOM 7655 O O . VAL B 1 437 ? 10.883 -13.562 6.57 1 97.75 437 VAL B O 1
ATOM 7658 N N . PRO B 1 438 ? 8.969 -12.594 7.316 1 97 438 PRO B N 1
ATOM 7659 C CA . PRO B 1 438 ? 9.445 -11.281 6.859 1 97 438 PRO B CA 1
ATOM 7660 C C . PRO B 1 438 ? 10.727 -10.844 7.559 1 97 438 PRO B C 1
ATOM 7662 O O . PRO B 1 438 ? 10.883 -11.062 8.766 1 97 438 PRO B O 1
ATOM 7665 N N . ILE B 1 439 ? 11.609 -10.297 6.738 1 94.38 439 ILE B N 1
ATOM 7666 C CA . ILE B 1 439 ? 12.898 -9.875 7.285 1 94.38 439 ILE B CA 1
ATOM 7667 C C . ILE B 1 439 ? 12.734 -8.539 8.008 1 94.38 439 ILE B C 1
ATOM 7669 O O . ILE B 1 439 ? 13.297 -8.336 9.086 1 94.38 439 ILE B O 1
ATOM 7673 N N . LYS B 1 440 ? 11.961 -7.629 7.434 1 87.81 440 LYS B N 1
ATOM 7674 C CA . LYS B 1 440 ? 11.734 -6.324 8.047 1 87.81 440 LYS B CA 1
ATOM 7675 C C . LYS B 1 440 ? 10.469 -6.328 8.898 1 87.81 440 LYS B C 1
ATOM 7677 O O . LYS B 1 440 ? 9.422 -6.812 8.461 1 87.81 440 LYS B O 1
ATOM 7682 N N . GLN B 1 441 ? 10.594 -5.797 10.094 1 89.25 441 GLN B N 1
ATOM 7683 C CA . GLN B 1 441 ? 9.461 -5.738 11.016 1 89.25 441 GLN B CA 1
ATOM 7684 C C . GLN B 1 441 ? 8.711 -7.062 11.055 1 89.25 441 GLN B C 1
ATOM 7686 O O . GLN B 1 441 ? 7.492 -7.102 10.867 1 89.25 441 GLN B O 1
ATOM 7691 N N . THR B 1 442 ? 9.344 -8.062 11.414 1 93.06 442 THR B N 1
ATOM 7692 C CA . THR B 1 442 ? 8.914 -9.453 11.344 1 93.06 442 THR B CA 1
ATOM 7693 C C . THR B 1 442 ? 7.57 -9.641 12.055 1 93.06 442 THR B C 1
ATOM 7695 O O . THR B 1 442 ? 6.613 -10.133 11.453 1 93.06 442 THR B O 1
ATOM 7698 N N . GLU B 1 443 ? 7.484 -9.156 13.273 1 90.94 443 GLU B N 1
ATOM 7699 C CA . GLU B 1 443 ? 6.285 -9.398 14.07 1 90.94 443 GLU B CA 1
ATOM 7700 C C . GLU B 1 443 ? 5.062 -8.727 13.445 1 90.94 443 GLU B C 1
ATOM 7702 O O . GLU B 1 443 ? 3.967 -9.289 13.453 1 90.94 443 GLU B O 1
ATOM 7707 N N . ARG B 1 444 ? 5.289 -7.621 12.883 1 92.38 444 ARG B N 1
ATOM 7708 C CA . ARG B 1 444 ? 4.203 -6.875 12.25 1 92.38 444 ARG B CA 1
ATOM 7709 C C . ARG B 1 444 ? 3.713 -7.578 10.992 1 92.38 444 ARG B C 1
ATOM 7711 O O . ARG B 1 444 ? 2.52 -7.852 10.852 1 92.38 444 ARG B O 1
ATOM 7718 N N . PHE B 1 445 ? 4.637 -7.949 10.172 1 96.12 445 PHE B N 1
ATOM 7719 C CA . PHE B 1 445 ? 4.258 -8.398 8.836 1 96.12 445 PHE B CA 1
ATOM 7720 C C . PHE B 1 445 ? 3.908 -9.883 8.844 1 96.12 445 PHE B C 1
ATOM 7722 O O . PHE B 1 445 ? 3.266 -10.375 7.914 1 96.12 445 PHE B O 1
ATOM 7729 N N . LEU B 1 446 ? 4.266 -10.617 9.891 1 95.75 446 LEU B N 1
ATOM 7730 C CA . LEU B 1 446 ? 3.783 -11.984 10.039 1 95.75 446 LEU B CA 1
ATOM 7731 C C . LEU B 1 446 ? 2.262 -12.023 10.141 1 95.75 446 LEU B C 1
ATOM 7733 O O . LEU B 1 446 ? 1.629 -12.992 9.711 1 95.75 446 LEU B O 1
ATOM 7737 N N . LYS B 1 447 ? 1.732 -10.898 10.594 1 92.81 447 LYS B N 1
ATOM 7738 C CA . LYS B 1 447 ? 0.287 -10.82 10.781 1 92.81 447 LYS B CA 1
ATOM 7739 C C . LYS B 1 447 ? -0.402 -10.312 9.516 1 92.81 447 LYS B C 1
ATOM 7741 O O . LYS B 1 447 ? -1.63 -10.359 9.414 1 92.81 447 LYS B O 1
ATOM 7746 N N . ILE B 1 448 ? 0.385 -9.875 8.547 1 95.25 448 ILE B N 1
ATOM 7747 C CA . ILE B 1 448 ? -0.196 -9.195 7.391 1 95.25 448 ILE B CA 1
ATOM 7748 C C . ILE B 1 448 ? -0.081 -10.078 6.156 1 95.25 448 ILE B C 1
ATOM 7750 O O . ILE B 1 448 ? -1.018 -10.172 5.355 1 95.25 448 ILE B O 1
ATOM 7754 N N . ILE B 1 449 ? 1.062 -10.789 5.988 1 97.75 449 ILE B N 1
ATOM 7755 C CA . ILE B 1 449 ? 1.26 -11.57 4.773 1 97.75 449 ILE B CA 1
ATOM 7756 C C . ILE B 1 449 ? 0.173 -12.641 4.668 1 97.75 449 ILE B C 1
ATOM 7758 O O . ILE B 1 449 ? -0.251 -13.203 5.676 1 97.75 449 ILE B O 1
ATOM 7762 N N . GLY B 1 450 ? -0.28 -12.867 3.453 1 96.88 450 GLY B N 1
ATOM 7763 C CA . GLY B 1 450 ? -1.326 -13.852 3.201 1 96.88 450 GLY B CA 1
ATOM 7764 C C . GLY B 1 450 ? -2.725 -13.281 3.352 1 96.88 450 GLY B C 1
ATOM 7765 O O . GLY B 1 450 ? -3.713 -14 3.211 1 96.88 450 GLY B O 1
ATOM 7766 N N . GLN B 1 451 ? -2.795 -11.922 3.533 1 94.81 451 GLN B N 1
ATOM 7767 C CA . GLN B 1 451 ? -4.105 -11.297 3.699 1 94.81 451 GLN B CA 1
ATOM 7768 C C . GLN B 1 451 ? -4.957 -11.469 2.443 1 94.81 451 GLN B C 1
ATOM 7770 O O . GLN B 1 451 ? -4.434 -11.461 1.327 1 94.81 451 GLN B O 1
ATOM 7775 N N . ARG B 1 452 ? -6.316 -11.625 2.697 1 95.75 452 ARG B N 1
ATOM 7776 C CA . ARG B 1 452 ? -7.328 -11.727 1.648 1 95.75 452 ARG B CA 1
ATOM 7777 C C . ARG B 1 452 ? -8.445 -10.719 1.86 1 95.75 452 ARG B C 1
ATOM 7779 O O . ARG B 1 452 ? -9.625 -11.031 1.646 1 95.75 452 ARG B O 1
ATOM 7786 N N . GLU B 1 453 ? -8.062 -9.547 2.256 1 91.56 453 GLU B N 1
ATOM 7787 C CA . GLU B 1 453 ? -9.055 -8.523 2.578 1 91.56 453 GLU B CA 1
ATOM 7788 C C . GLU B 1 453 ? -9.195 -7.52 1.44 1 91.56 453 GLU B C 1
ATOM 7790 O O . GLU B 1 453 ? -10.289 -7.004 1.199 1 91.56 453 GLU B O 1
ATOM 7795 N N . ARG B 1 454 ? -8.047 -7.332 0.8 1 92.5 454 ARG B N 1
ATOM 7796 C CA . ARG B 1 454 ? -8.094 -6.27 -0.201 1 92.5 454 ARG B CA 1
ATOM 7797 C C . ARG B 1 454 ? -6.902 -6.352 -1.146 1 92.5 454 ARG B C 1
ATOM 7799 O O . ARG B 1 454 ? -5.855 -6.902 -0.79 1 92.5 454 ARG B O 1
ATOM 7806 N N . ILE B 1 455 ? -7.062 -5.777 -2.289 1 96.94 455 ILE B N 1
ATOM 7807 C CA . ILE B 1 455 ? -5.965 -5.566 -3.223 1 96.94 455 ILE B CA 1
ATOM 7808 C C . ILE B 1 455 ? -5.059 -4.449 -2.713 1 96.94 455 ILE B C 1
ATOM 7810 O O . ILE B 1 455 ? -5.543 -3.426 -2.219 1 96.94 455 ILE B O 1
ATOM 7814 N N . SER B 1 456 ? -3.746 -4.656 -2.766 1 97.69 456 SER B N 1
ATOM 7815 C CA . SER B 1 456 ? -2.814 -3.68 -2.207 1 97.69 456 SER B CA 1
ATOM 7816 C C . SER B 1 456 ? -2.52 -2.564 -3.205 1 97.69 456 SER B C 1
ATOM 7818 O O . SER B 1 456 ? -2.865 -2.67 -4.383 1 97.69 456 SER B O 1
ATOM 7820 N N . ASP B 1 457 ? -1.895 -1.476 -2.725 1 97.12 457 ASP B N 1
ATOM 7821 C CA . ASP B 1 457 ? -1.482 -0.36 -3.57 1 97.12 457 ASP B CA 1
ATOM 7822 C C . ASP B 1 457 ? -0.532 -0.827 -4.672 1 97.12 457 ASP B C 1
ATOM 7824 O O . ASP B 1 457 ? -0.681 -0.439 -5.832 1 97.12 457 ASP B O 1
ATOM 7828 N N . LYS B 1 458 ? 0.367 -1.689 -4.293 1 97.75 458 LYS B N 1
ATOM 7829 C CA . LYS B 1 458 ? 1.372 -2.123 -5.258 1 97.75 458 LYS B CA 1
ATOM 7830 C C . LYS B 1 458 ? 0.798 -3.156 -6.223 1 97.75 458 LYS B C 1
ATOM 7832 O O . LYS B 1 458 ? 1.225 -3.242 -7.375 1 97.75 458 LYS B O 1
ATOM 7837 N N . ASP B 1 459 ? -0.204 -3.945 -5.773 1 98.12 459 ASP B N 1
ATOM 7838 C CA . ASP B 1 459 ? -0.946 -4.785 -6.707 1 98.12 459 ASP B CA 1
ATOM 7839 C C . ASP B 1 459 ? -1.604 -3.945 -7.801 1 98.12 459 ASP B C 1
ATOM 7841 O O . ASP B 1 459 ? -1.51 -4.273 -8.984 1 98.12 459 ASP B O 1
ATOM 7845 N N . ARG B 1 460 ? -2.25 -2.902 -7.383 1 97 460 ARG B N 1
ATOM 7846 C CA . ARG B 1 460 ? -2.932 -2.008 -8.312 1 97 460 ARG B CA 1
ATOM 7847 C C . ARG B 1 460 ? -1.94 -1.361 -9.273 1 97 460 ARG B C 1
ATOM 7849 O O . ARG B 1 460 ? -2.215 -1.242 -10.469 1 97 460 ARG B O 1
ATOM 7856 N N . GLU B 1 461 ? -0.854 -0.923 -8.688 1 95.81 461 GLU B N 1
ATOM 7857 C CA . GLU B 1 461 ? 0.169 -0.302 -9.523 1 95.81 461 GLU B CA 1
ATOM 7858 C C . GLU B 1 461 ? 0.684 -1.274 -10.578 1 95.81 461 GLU B C 1
ATOM 7860 O O . GLU B 1 461 ? 0.907 -0.889 -11.727 1 95.81 461 GLU B O 1
ATOM 7865 N N . LEU B 1 462 ? 0.871 -2.492 -10.211 1 96.62 462 LEU B N 1
ATOM 7866 C CA . LEU B 1 462 ? 1.323 -3.514 -11.148 1 96.62 462 LEU B CA 1
ATOM 7867 C C . LEU B 1 462 ? 0.332 -3.676 -12.297 1 96.62 462 LEU B C 1
ATOM 7869 O O . LEU B 1 462 ? 0.726 -3.691 -13.469 1 96.62 462 LEU B O 1
ATOM 7873 N N . LEU B 1 463 ? -0.941 -3.746 -11.969 1 96.69 463 LEU B N 1
ATOM 7874 C CA . LEU B 1 463 ? -1.98 -3.863 -12.992 1 96.69 463 LEU B CA 1
ATOM 7875 C C . LEU B 1 463 ? -1.98 -2.648 -13.906 1 96.69 463 LEU B C 1
ATOM 7877 O O . LEU B 1 463 ? -2.115 -2.787 -15.125 1 96.69 463 LEU B O 1
ATOM 7881 N N . LYS B 1 464 ? -1.829 -1.49 -13.305 1 94.69 464 LYS B N 1
ATOM 7882 C CA . LYS B 1 464 ? -1.821 -0.257 -14.086 1 94.69 464 LYS B CA 1
ATOM 7883 C C . LYS B 1 464 ? -0.681 -0.256 -15.102 1 94.69 464 LYS B C 1
ATOM 7885 O O . LYS B 1 464 ? -0.89 0.049 -16.281 1 94.69 464 LYS B O 1
ATOM 7890 N N . ILE B 1 465 ? 0.485 -0.629 -14.641 1 94.5 465 ILE B N 1
ATOM 7891 C CA . ILE B 1 465 ? 1.649 -0.613 -15.523 1 94.5 465 ILE B CA 1
ATOM 7892 C C . ILE B 1 465 ? 1.494 -1.68 -16.594 1 94.5 465 ILE B C 1
ATOM 7894 O O . ILE B 1 465 ? 1.798 -1.436 -17.766 1 94.5 465 ILE B O 1
ATOM 7898 N N . MET B 1 466 ? 0.979 -2.795 -16.266 1 93.69 466 MET B N 1
ATOM 7899 C CA . MET B 1 466 ? 0.84 -3.918 -17.203 1 93.69 466 MET B CA 1
ATOM 7900 C C . MET B 1 466 ? -0.199 -3.613 -18.266 1 93.69 466 MET B C 1
ATOM 7902 O O . MET B 1 466 ? 0.012 -3.912 -19.453 1 93.69 466 MET B O 1
ATOM 7906 N N . TYR B 1 467 ? -1.316 -2.934 -17.891 1 94.69 467 TYR B N 1
ATOM 7907 C CA . TYR B 1 467 ? -2.469 -2.912 -18.781 1 94.69 467 TYR B CA 1
ATOM 7908 C C . TYR B 1 467 ? -2.771 -1.493 -19.25 1 94.69 467 TYR B C 1
ATOM 7910 O O . TYR B 1 467 ? -3.441 -1.296 -20.266 1 94.69 467 TYR B O 1
ATOM 7918 N N . CYS B 1 468 ? -2.291 -0.479 -18.469 1 93.88 468 CYS B N 1
ATOM 7919 C CA . CYS B 1 468 ? -2.816 0.863 -18.688 1 93.88 468 CYS B CA 1
ATOM 7920 C C . CYS B 1 468 ? -1.728 1.801 -19.203 1 93.88 468 CYS B C 1
ATOM 7922 O O . CYS B 1 468 ? -1.784 3.01 -18.969 1 93.88 468 CYS B O 1
ATOM 7924 N N . SER B 1 469 ? -0.719 1.291 -19.828 1 90.06 469 SER B N 1
ATOM 7925 C CA . SER B 1 469 ? 0.411 2.109 -20.25 1 90.06 469 SER B CA 1
ATOM 7926 C C . SER B 1 469 ? 0.341 2.416 -21.75 1 90.06 469 SER B C 1
ATOM 7928 O O . SER B 1 469 ? 1.333 2.832 -22.344 1 90.06 469 SER B O 1
ATOM 7930 N N . GLY B 1 470 ? -0.751 2.174 -22.375 1 87.88 470 GLY B N 1
ATOM 7931 C CA . GLY B 1 470 ? -0.887 2.461 -23.797 1 87.88 470 GLY B CA 1
ATOM 7932 C C . GLY B 1 470 ? 0.139 1.741 -24.656 1 87.88 470 GLY B C 1
ATOM 7933 O O . GLY B 1 470 ? 0.292 0.522 -24.547 1 87.88 470 GLY B O 1
ATOM 7934 N N . THR B 1 471 ? 0.932 2.537 -25.391 1 87.56 471 THR B N 1
ATOM 7935 C CA . THR B 1 471 ? 1.906 1.945 -26.297 1 87.56 471 THR B CA 1
ATOM 7936 C C . THR B 1 471 ? 3.287 1.889 -25.656 1 87.56 471 THR B C 1
ATOM 7938 O O . THR B 1 471 ? 4.238 1.379 -26.25 1 87.56 471 THR B O 1
ATOM 7941 N N . CYS B 1 472 ? 3.355 2.381 -24.453 1 92.81 472 CYS B N 1
ATOM 7942 C CA . CYS B 1 472 ? 4.617 2.346 -23.719 1 92.81 472 CYS B CA 1
ATOM 7943 C C . CYS B 1 472 ? 5.023 0.912 -23.406 1 92.81 472 CYS B C 1
ATOM 7945 O O . CYS B 1 472 ? 4.188 0.093 -23.031 1 92.81 472 CYS B O 1
ATOM 7947 N N . LYS B 1 473 ? 6.355 0.604 -23.672 1 91.5 473 LYS B N 1
ATOM 7948 C CA . LYS B 1 473 ? 6.754 -0.782 -23.453 1 91.5 473 LYS B CA 1
ATOM 7949 C C . LYS B 1 473 ? 8.203 -0.867 -22.984 1 91.5 473 LYS B C 1
ATOM 7951 O O . LYS B 1 473 ? 8.961 0.095 -23.109 1 91.5 473 LYS B O 1
ATOM 7956 N N . ASP B 1 474 ? 8.492 -1.947 -22.359 1 93.94 474 ASP B N 1
ATOM 7957 C CA . ASP B 1 474 ? 9.867 -2.395 -22.141 1 93.94 474 ASP B CA 1
ATOM 7958 C C . ASP B 1 474 ? 10.367 -3.203 -23.344 1 93.94 474 ASP B C 1
ATOM 7960 O O . ASP B 1 474 ? 9.688 -4.117 -23.812 1 93.94 474 ASP B O 1
ATOM 7964 N N . ASN B 1 475 ? 11.547 -2.84 -23.781 1 92.56 475 ASN B N 1
ATOM 7965 C CA . ASN B 1 475 ? 12.102 -3.535 -24.938 1 92.56 475 ASN B CA 1
ATOM 7966 C C . ASN B 1 475 ? 13 -4.691 -24.516 1 92.56 475 ASN B C 1
ATOM 7968 O O . ASN B 1 475 ? 13.562 -5.387 -25.375 1 92.56 475 ASN B O 1
ATOM 7972 N N . HIS B 1 476 ? 13.141 -4.863 -23.25 1 91.06 476 HIS B N 1
ATOM 7973 C CA . HIS B 1 476 ? 13.922 -5.98 -22.719 1 91.06 476 HIS B CA 1
ATOM 7974 C C . HIS B 1 476 ? 13.203 -6.652 -21.562 1 91.06 476 HIS B C 1
ATOM 7976 O O . HIS B 1 476 ? 12.633 -5.977 -20.703 1 91.06 476 HIS B O 1
ATOM 7982 N N . VAL B 1 477 ? 13.289 -7.992 -21.438 1 88.5 477 VAL B N 1
ATOM 7983 C CA . VAL B 1 477 ? 12.5 -8.781 -20.5 1 88.5 477 VAL B CA 1
ATOM 7984 C C . VAL B 1 477 ? 13.047 -8.602 -19.078 1 88.5 477 VAL B C 1
ATOM 7986 O O . VAL B 1 477 ? 12.359 -8.875 -18.094 1 88.5 477 VAL B O 1
ATOM 7989 N N . TYR B 1 478 ? 14.281 -8.109 -18.922 1 91.19 478 TYR B N 1
ATOM 7990 C CA . TYR B 1 478 ? 14.883 -8 -17.594 1 91.19 478 TYR B CA 1
ATOM 7991 C C . TYR B 1 478 ? 14.805 -6.57 -17.094 1 91.19 478 TYR B C 1
ATOM 7993 O O . TYR B 1 478 ? 15.438 -6.23 -16.078 1 91.19 478 TYR B O 1
ATOM 8001 N N . CYS B 1 479 ? 14.023 -5.699 -17.781 1 93.88 479 CYS B N 1
ATOM 8002 C CA . CYS B 1 479 ? 13.867 -4.312 -17.359 1 93.88 479 CYS B CA 1
ATOM 8003 C C . CYS B 1 479 ? 13.375 -4.234 -15.922 1 93.88 479 CYS B C 1
ATOM 8005 O O . CYS B 1 479 ? 13.844 -3.402 -15.141 1 93.88 479 CYS B O 1
ATOM 8007 N N . GLY B 1 480 ? 12.438 -5.113 -15.562 1 93.81 480 GLY B N 1
ATOM 8008 C CA . GLY B 1 480 ? 11.938 -5.125 -14.195 1 93.81 480 GLY B CA 1
ATOM 8009 C C . GLY B 1 480 ? 13.023 -5.395 -13.164 1 93.81 480 GLY B C 1
ATOM 8010 O O . GLY B 1 480 ? 13.062 -4.75 -12.117 1 93.81 480 GLY B O 1
ATOM 8011 N N . VAL B 1 481 ? 13.93 -6.281 -13.461 1 92.94 481 VAL B N 1
ATOM 8012 C CA . VAL B 1 481 ? 15.023 -6.641 -12.57 1 92.94 481 VAL B CA 1
ATOM 8013 C C . VAL B 1 481 ? 15.977 -5.465 -12.422 1 92.94 481 VAL B C 1
ATOM 8015 O O . VAL B 1 481 ? 16.375 -5.109 -11.312 1 92.94 481 VAL B O 1
ATOM 8018 N N . TRP B 1 482 ? 16.297 -4.84 -13.539 1 93.75 482 TRP B N 1
ATOM 8019 C CA . TRP B 1 482 ? 17.234 -3.729 -13.539 1 93.75 482 TRP B CA 1
ATOM 8020 C C . TRP B 1 482 ? 16.656 -2.518 -12.82 1 93.75 482 TRP B C 1
ATOM 8022 O O . TRP B 1 482 ? 17.375 -1.79 -12.133 1 93.75 482 TRP B O 1
ATOM 8032 N N . ALA B 1 483 ? 15.375 -2.336 -13.016 1 94.62 483 ALA B N 1
ATOM 8033 C CA . ALA B 1 483 ? 14.719 -1.246 -12.297 1 94.62 483 ALA B CA 1
ATOM 8034 C C . ALA B 1 483 ? 14.805 -1.448 -10.789 1 94.62 483 ALA B C 1
ATOM 8036 O O . ALA B 1 483 ? 15.055 -0.498 -10.039 1 94.62 483 ALA B O 1
ATOM 8037 N N . LEU B 1 484 ? 14.656 -2.658 -10.32 1 93.56 484 LEU B N 1
ATOM 8038 C CA . LEU B 1 484 ? 14.758 -2.967 -8.898 1 93.56 484 LEU B CA 1
ATOM 8039 C C . LEU B 1 484 ? 16.172 -2.719 -8.383 1 93.56 484 LEU B C 1
ATOM 8041 O O . LEU B 1 484 ? 16.359 -2.414 -7.203 1 93.56 484 LEU B O 1
ATOM 8045 N N . LYS B 1 485 ? 17.109 -2.812 -9.273 1 91.75 485 LYS B N 1
ATOM 8046 C CA . LYS B 1 485 ? 18.516 -2.578 -8.914 1 91.75 485 LYS B CA 1
ATOM 8047 C C . LYS B 1 485 ? 18.859 -1.099 -9.023 1 91.75 485 LYS B C 1
ATOM 8049 O O . LYS B 1 485 ? 20.047 -0.734 -9.016 1 91.75 485 LYS B O 1
ATOM 8054 N N . GLU B 1 486 ? 17.875 -0.254 -9.336 1 91.12 486 GLU B N 1
ATOM 8055 C CA . GLU B 1 486 ? 17.969 1.202 -9.359 1 91.12 486 GLU B CA 1
ATOM 8056 C C . GLU B 1 486 ? 18.781 1.68 -10.562 1 91.12 486 GLU B C 1
ATOM 8058 O O . GLU B 1 486 ? 19.453 2.715 -10.492 1 91.12 486 GLU B O 1
ATOM 8063 N N . PHE B 1 487 ? 18.781 0.883 -11.594 1 93.12 487 PHE B N 1
ATOM 8064 C CA . PHE B 1 487 ? 19.484 1.291 -12.812 1 93.12 487 PHE B CA 1
ATOM 8065 C C . PHE B 1 487 ? 18.797 2.502 -13.445 1 93.12 487 PHE B C 1
ATOM 8067 O O . PHE B 1 487 ? 19.438 3.246 -14.195 1 93.12 487 PHE B O 1
ATOM 8074 N N . CYS B 1 488 ? 17.578 2.736 -13.141 1 92.44 488 CYS B N 1
ATOM 8075 C CA . CYS B 1 488 ? 16.797 3.781 -13.781 1 92.44 488 CYS B CA 1
ATOM 8076 C C . CYS B 1 488 ? 17.344 5.164 -13.461 1 92.44 488 CYS B C 1
ATOM 8078 O O . CYS B 1 488 ? 17.094 6.121 -14.188 1 92.44 488 CYS B O 1
ATOM 8080 N N . TYR B 1 489 ? 18.109 5.242 -12.391 1 85.69 489 TYR B N 1
ATOM 8081 C CA . TYR B 1 489 ? 18.547 6.559 -11.945 1 85.69 489 TYR B CA 1
ATOM 8082 C C . TYR B 1 489 ? 20.062 6.664 -11.977 1 85.69 489 TYR B C 1
ATOM 8084 O O . TYR B 1 489 ? 20.641 7.66 -11.523 1 85.69 489 TYR B O 1
ATOM 8092 N N . LYS B 1 490 ? 20.625 5.676 -12.469 1 87.25 490 LYS B N 1
ATOM 8093 C CA . LYS B 1 490 ? 22.078 5.723 -12.609 1 87.25 490 LYS B CA 1
ATOM 8094 C C . LYS B 1 490 ? 22.469 6.461 -13.883 1 87.25 490 LYS B C 1
ATOM 8096 O O . LYS B 1 490 ? 22.016 6.113 -14.977 1 87.25 490 LYS B O 1
ATOM 8101 N N . GLU B 1 491 ? 23.25 7.383 -13.703 1 87.31 491 GLU B N 1
ATOM 8102 C CA . GLU B 1 491 ? 23.641 8.25 -14.812 1 87.31 491 GLU B CA 1
ATOM 8103 C C . GLU B 1 491 ? 24.344 7.449 -15.914 1 87.31 491 GLU B C 1
ATOM 8105 O O . GLU B 1 491 ? 24.109 7.699 -17.109 1 87.31 491 GLU B O 1
ATOM 8110 N N . SER B 1 492 ? 25.125 6.445 -15.547 1 88.25 492 SER B N 1
ATOM 8111 C CA . SER B 1 492 ? 25.938 5.695 -16.5 1 88.25 492 SER B CA 1
ATOM 8112 C C . SER B 1 492 ? 25.062 4.895 -17.453 1 88.25 492 SER B C 1
ATOM 8114 O O . SER B 1 492 ? 25.5 4.562 -18.562 1 88.25 492 SER B O 1
ATOM 8116 N N . VAL B 1 493 ? 23.797 4.621 -17.047 1 92.12 493 VAL B N 1
ATOM 8117 C CA . VAL B 1 493 ? 22.984 3.768 -17.891 1 92.12 493 VAL B CA 1
ATOM 8118 C C . VAL B 1 493 ? 21.641 4.441 -18.156 1 92.12 493 VAL B C 1
ATOM 8120 O O . VAL B 1 493 ? 20.688 3.793 -18.625 1 92.12 493 VAL B O 1
ATOM 8123 N N . LYS B 1 494 ? 21.531 5.602 -17.922 1 88.81 494 LYS B N 1
ATOM 8124 C CA . LYS B 1 494 ? 20.266 6.332 -17.984 1 88.81 494 LYS B CA 1
ATOM 8125 C C . LYS B 1 494 ? 19.703 6.312 -19.406 1 88.81 494 LYS B C 1
ATOM 8127 O O . LYS B 1 494 ? 18.5 6.098 -19.578 1 88.81 494 LYS B O 1
ATOM 8132 N N . LYS B 1 495 ? 20.547 6.547 -20.375 1 90.94 495 LYS B N 1
ATOM 8133 C CA . LYS B 1 495 ? 20.094 6.574 -21.75 1 90.94 495 LYS B CA 1
ATOM 8134 C C . LYS B 1 495 ? 19.516 5.219 -22.172 1 90.94 495 LYS B C 1
ATOM 8136 O O . LYS B 1 495 ? 18.438 5.152 -22.766 1 90.94 495 LYS B O 1
ATOM 8141 N N . TYR B 1 496 ? 20.281 4.156 -21.859 1 93.19 496 TYR B N 1
ATOM 8142 C CA . TYR B 1 496 ? 19.812 2.818 -22.203 1 93.19 496 TYR B CA 1
ATOM 8143 C C . TYR B 1 496 ? 18.469 2.531 -21.562 1 93.19 496 TYR B C 1
ATOM 8145 O O . TYR B 1 496 ? 17.547 2.033 -22.219 1 93.19 496 TYR B O 1
ATOM 8153 N N . MET B 1 497 ? 18.375 2.85 -20.328 1 94.31 497 MET B N 1
ATOM 8154 C CA . MET B 1 497 ? 17.141 2.568 -19.609 1 94.31 497 MET B CA 1
ATOM 8155 C C . MET B 1 497 ? 15.977 3.379 -20.188 1 94.31 497 MET B C 1
ATOM 8157 O O . MET B 1 497 ? 14.859 2.869 -20.312 1 94.31 497 MET B O 1
ATOM 8161 N N . ASN B 1 498 ? 16.203 4.625 -20.5 1 92.94 498 ASN B N 1
ATOM 8162 C CA . ASN B 1 498 ? 15.188 5.477 -21.094 1 92.94 498 ASN B CA 1
ATOM 8163 C C . ASN B 1 498 ? 14.711 4.934 -22.438 1 92.94 498 ASN B C 1
ATOM 8165 O O . ASN B 1 498 ? 13.547 5.082 -22.797 1 92.94 498 ASN B O 1
ATOM 8169 N N . ASP B 1 499 ? 15.594 4.266 -23.094 1 93.44 499 ASP B N 1
ATOM 8170 C CA . ASP B 1 499 ? 15.281 3.781 -24.438 1 93.44 499 ASP B CA 1
ATOM 8171 C C . ASP B 1 499 ? 14.602 2.414 -24.375 1 93.44 499 ASP B C 1
ATOM 8173 O O . ASP B 1 499 ? 13.781 2.084 -25.234 1 93.44 499 ASP B O 1
ATOM 8177 N N . ASN B 1 500 ? 14.93 1.676 -23.312 1 94.12 500 ASN B N 1
ATOM 8178 C CA . ASN B 1 500 ? 14.539 0.272 -23.391 1 94.12 500 ASN B CA 1
ATOM 8179 C C . ASN B 1 500 ? 13.609 -0.113 -22.25 1 94.12 500 ASN B C 1
ATOM 8181 O O . ASN B 1 500 ? 12.945 -1.15 -22.312 1 94.12 500 ASN B O 1
ATOM 8185 N N . CYS B 1 501 ? 13.578 0.656 -21.188 1 95.44 501 CYS B N 1
ATOM 8186 C CA . CYS B 1 501 ? 12.859 0.226 -19.984 1 95.44 501 CYS B CA 1
ATOM 8187 C C . CYS B 1 501 ? 11.906 1.313 -19.5 1 95.44 501 CYS B C 1
ATOM 8189 O O . CYS B 1 501 ? 11.914 1.672 -18.328 1 95.44 501 CYS B O 1
ATOM 8191 N N . LYS B 1 502 ? 11.047 1.769 -20.359 1 95.12 502 LYS B N 1
ATOM 8192 C CA . LYS B 1 502 ? 10.18 2.904 -20.062 1 95.12 502 LYS B CA 1
ATOM 8193 C C . LYS B 1 502 ? 9.102 2.523 -19.047 1 95.12 502 LYS B C 1
ATOM 8195 O O . LYS B 1 502 ? 8.852 3.266 -18.094 1 95.12 502 LYS B O 1
ATOM 8200 N N . LYS B 1 503 ? 8.578 1.349 -19.141 1 94.56 503 LYS B N 1
ATOM 8201 C CA . LYS B 1 503 ? 7.523 0.906 -18.234 1 94.56 503 LYS B CA 1
ATOM 8202 C C . LYS B 1 503 ? 8.078 0.667 -16.828 1 94.56 503 LYS B C 1
ATOM 8204 O O . LYS B 1 503 ? 7.555 1.203 -15.852 1 94.56 503 LYS B O 1
ATOM 8209 N N . SER B 1 504 ? 9.172 -0.056 -16.828 1 95.62 504 SER B N 1
ATOM 8210 C CA . SER B 1 504 ? 9.734 -0.469 -15.555 1 95.62 504 SER B CA 1
ATOM 8211 C C . SER B 1 504 ? 10.32 0.72 -14.797 1 95.62 504 SER B C 1
ATOM 8213 O O . SER B 1 504 ? 10.32 0.738 -13.562 1 95.62 504 SER B O 1
ATOM 8215 N N . CYS B 1 505 ? 10.688 1.782 -15.547 1 95.12 505 CYS B N 1
ATOM 8216 C CA . CYS B 1 505 ? 11.344 2.922 -14.906 1 95.12 505 CYS B CA 1
ATOM 8217 C C . CYS B 1 505 ? 10.352 4.062 -14.688 1 95.12 505 CYS B C 1
ATOM 8219 O O . CYS B 1 505 ? 10.711 5.102 -14.133 1 95.12 505 CYS B O 1
ATOM 8221 N N . GLY B 1 506 ? 9.133 3.875 -15.172 1 93.44 506 GLY B N 1
ATOM 8222 C CA . GLY B 1 506 ? 8.117 4.902 -14.984 1 93.44 506 GLY B CA 1
ATOM 8223 C C . GLY B 1 506 ? 8.266 6.07 -15.938 1 93.44 506 GLY B C 1
ATOM 8224 O O . GLY B 1 506 ? 7.836 7.184 -15.633 1 93.44 506 GLY B O 1
ATOM 8225 N N . PHE B 1 507 ? 8.852 5.875 -17.094 1 93.44 507 PHE B N 1
ATOM 8226 C CA . PHE B 1 507 ? 9.102 6.953 -18.047 1 93.44 507 PHE B CA 1
ATOM 8227 C C . PHE B 1 507 ? 7.926 7.117 -19 1 93.44 507 PHE B C 1
ATOM 8229 O O . PHE B 1 507 ? 7.922 8.016 -19.844 1 93.44 507 PHE B O 1
ATOM 8236 N N . CYS B 1 508 ? 6.941 6.234 -18.797 1 90.69 508 CYS B N 1
ATOM 8237 C CA . CYS B 1 508 ? 5.777 6.316 -19.672 1 90.69 508 CYS B CA 1
ATOM 8238 C C . CYS B 1 508 ? 5.008 7.613 -19.438 1 90.69 508 CYS B C 1
ATOM 8240 O O . CYS B 1 508 ? 4.871 8.055 -18.297 1 90.69 508 CYS B O 1
ATOM 8242 N N . GLN B 1 509 ? 4.578 8.352 -20.375 1 76.69 509 GLN B N 1
ATOM 8243 C CA . GLN B 1 509 ? 3.863 9.617 -20.266 1 76.69 509 GLN B CA 1
ATOM 8244 C C . GLN B 1 509 ? 2.359 9.391 -20.125 1 76.69 509 GLN B C 1
ATOM 8246 O O . GLN B 1 509 ? 1.821 8.43 -20.672 1 76.69 509 GLN B O 1
#

Sequence (1018 aa):
MGPGGFWPMTFEEKLHARSILDNETRDLTFAPPPLKRMLRNYSIIKMNGPDVRENEGWDNSNSRIYNVQTPNINPSPNPTLSNGFIPPTAPTIPNPPGISDTVPRASIKSFDLPNQSNILYDLPNELSLSQNQLDLQYSWGNMEQNVQQTFKKTCNNMKQQGKINCLNNNIPKYKEKKSNIMAFELATIPGINSNILNEKFKKTHEVKQSLLSINNLENDVKAIEDGTYQDDMLLTIEQSNYLINQVKRKKNKLKKRNAYFVDKLITNKWPNPLNIPYVLDNTLNTIEKQHIQNALKQIEIGTCIKFNNIPINKKPSNSYILYKKTPSASFCGLSYVGRVSPFNPIYLSFSSICKNLVGIIIHETMHTLGIAHQHSRIDRDQFIKINWENINPQFYDMFAISDPKQFSTYGISYDYYSIMHYNFNIAAIDDKKPTIVPIKQTERFLKIIGQRERISDKDRELLKIMYCSGTCKDNHVYCGVWALKEFCYKESVKKYMNDNCKKSCGFCQMGPGGFWPMTFEEKLHARSILDNETRDLTFAPPPLKRMLRNYSIIKMNGPDVRENEGWDNSNSRIYNVQTPNINPSPNPTLSNGFIPPTAPTIPNPPGISDTVPRASIKSFDLPNQSNILYDLPNELSLSQNQLDLQYSWGNMEQNVQQTFKKTCNNMKQQGKINCLNNNIPKYKEKKSNIMAFELATIPGINSNILNEKFKKTHEVKQSLLSINNLENDVKAIEDGTYQDDMLLTIEQSNYLINQVKRKKNKLKKRNAYFVDKLITNKWPNPLNIPYVLDNTLNTIEKQHIQNALKQIEIGTCIKFNNIPINKKPSNSYILYKKTPSASFCGLSYVGRVSPFNPIYLSFSSICKNLVGIIIHETMHTLGIAHQHSRIDRDQFIKINWENINPQFYDMFAISDPKQFSTYGISYDYYSIMHYNFNIAAIDDKKPTIVPIKQTERFLKIIGQRERISDKDRELLKIMYCSGTCKDNHVYCGVWALKEFCYKESVKKYMNDNCKKSCGFCQ

Nearest PDB structures (foldseek):
  3edg-assembly1_A  TM=8.962E-01  e=2.599E-13  Homo sapiens
  3edi-assembly1_A  TM=8.852E-01  e=1.166E-12  Homo sapiens
  7uai-assembly1_C  TM=8.607E-01  e=1.628E-12  Homo sapiens
  6bsl-assembly2_B  TM=8.793E-01  e=1.590E-11  Homo sapiens
  8a28-assembly2_B  TM=8.519E-01  e=1.078E-11  Limulus polyphemus

InterPro domains:
  IPR001506 Peptidase M12A [PF01400] (267-468)
  IPR001506 Peptidase M12A [PR00480] (292-310)
  IPR001506 Peptidase M12A [PR00480] (355-373)
  IPR001506 Peptidase M12A [PR00480] (374-391)
  IPR001506 Peptidase M12A [PR00480] (413-428)
  IPR001506 Peptidase M12A [PS51864] (264-469)
  IPR003582 ShKT domain [PF01549] (471-508)
  IPR003582 ShKT domain [PS51670] (472-508)
  IPR003582 ShKT domain [SM00254] (471-509)
  IPR006026 Peptidase, metallopeptidase [SM00235] (266-418)
  IPR024079 Metallopeptidase, catalytic domain superfamily [G3DSA:3.40.390.10] (202-467)
  IPR034035 Astacin-like metallopeptidase domain [cd04280] (276-467)